Protein AF-0000000072496039 (afdb_homodimer)

Nearest PDB structures (foldseek):
  6jbj-assembly1_B  TM=9.075E-01  e=3.344E-32  Homo sapiens
  7shn-assembly1_B  TM=6.075E-01  e=7.235E-22  Homo sapiens
  9csi-assembly1_A  TM=7.774E-01  e=9.120E-19  Acinetobacter baumannii
  6v9z-assembly1_B  TM=7.353E-01  e=7.481E-17  Acetivibrio thermocellus ATCC 27405
  8vp5-assembly1_B  TM=7.239E-01  e=2.327E-15  Acetivibrio thermocellus ATCC 27405

Secondary structure (DSSP, 8-state):
-HHHHHHHHHHTTTTSHHHHHHHHHHHHHHHHHHHHHHHHHHHHHHHHHHHHHT-HHHHHHHHHHHHHHHHHHHHHHHHHHHHHHHHHHHHHHHHHHHHHHHHHGGGHHHIIIIIHHHHHHHHT----TT--HHHIIIIIHHHHHHHHHHHHHHHHHHHHHHHHHHHHHHHHH-THHHHHHHHHHHHHHHHHHHHHHHHHHHHHHHHHHHHHHHHHHHHHHHTHHHHHHHT-HHHHHHHHHHHHHHHHHHHHHHHHHHHHHHHHHHHHHHHHHHHHHHHHHHHHHTTTTTTS-HHHHHHHHHHHHHHHHHHHHHHHHHHHTHHHHHHHHHHHHHHHHHHHHHHHS--------------SSS-GGG-EEEEEEEEEE-TTS-EEEEEEEEEEETT--EEEE--TTSSHHHHHHHHTTSS--SEEEEEEES-TT-TTTEEEE-SS----SS-HHHHHHTTS---HHHHHT-HHHHHHHHHHHHHTT-HHHHHHHTTT-TT------HHHHS-HHHHHHHHHHHHHHH--SEEEEESTTTTS-HHHHHHHHHIIIIIS--EEEEE-S-GGGGGG-SEEEEE-TTS-EEEEETTGGGT--S--------SGGG---/-HHHHHHHHHHTTTTSHHHHHHHHHHHHHHHHHHHHHHHHHHHHHHHHHHHHHT-HHHHHHHHHHHHHHHHHHHHHHHHHHHHHHHHHHHHHHHHHHHHHHHHHGGGHHHIIIIIHHHHHHHHT--S-TTTTHHHIIIIIHHHHHHHHHHHHHHHHHHHHHHHHHHHHHHHHH-THHHHHHHHHHHHHHHHHHHHHHHHHHHHHHHHHHHHHHHHHHHHHHHTHHHHHHHT-HHHHHHHHHHHHHHHHHHHHHHHHHHHHHHHHHHHHHHHHHHHHHHHHHHHHHTTTTTTS-HHHHHHHHHHHHHHHHHHHHHHHHHHHTHHHHHHHHHHHHHHHHHHHHHHHS--------------SSS-GGG-EEEEEEEEEE-TTS-EEEEEEEEEEETT--EEEE--TTSSHHHHHHHHTTSS--SEEEEEEES-TT-TTTEEEE-SS----SS-HHHHHHTTS---HHHHHT-HHHHHHHHHHHHHTT-HHHHHHHTTT-TT------HHHHS-HHHHHHHHHHHHHHH--SEEEEESTTTTS-HHHHHHHHHIIIIIS--EEEEE-S-GGGGGG-SEEEEE-TTS-EEEEETTGGGT--S--------SGGG---

Radius of gyration: 37.65 Å; Cα contacts (8 Å, |Δi|>4): 1687; chains: 2; bounding box: 72×131×98 Å

InterPro domains:
  IPR003439 ABC transporter-like, ATP-binding domain [PF00005] (386-537)
  IPR003439 ABC transporter-like, ATP-binding domain [PS50893] (369-609)
  IPR003593 AAA+ ATPase domain [SM00382] (394-589)
  IPR011527 ABC transporter type 1, transmembrane domain [PF06472] (15-285)
  IPR011527 ABC transporter type 1, transmembrane domain [PS50929] (24-302)
  IPR017871 ABC transporter-like, conserved site [PS00211] (510-524)
  IPR027417 P-loop containing nucleoside triphosphate hydrolase [G3DSA:3.40.50.300] (341-579)
  IPR027417 P-loop containing nucleoside triphosphate hydrolase [SSF52540] (371-570)
  IPR036640 ABC transporter type 1, transmembrane domain superfamily [G3DSA:1.20.1560.10] (13-340)
  IPR036640 ABC transporter type 1, transmembrane domain superfamily [SSF90123] (20-339)
  IPR050835 ATP-binding cassette sub-family D [PTHR11384] (18-587)

Foldseek 3Di:
DVVLVVLVVVLLVCVDPVLVVLLVLLLVLLVVLVVLVVVLVCLVVQCVVCVVVVPPVSNVVSVVVNVVSVVVNVVSVVVSLVSLVVSLVVSLVVNLVVLVVLCPFPVVVCCLPPVVVVVCVVVVPPPPLCPLVVLLSPVLSNLLSVLVSLVSSLVSCLVVLLVVLCVQLCVQQNNLLNVLLVVLLVVLCVVLVVLLQVLLVLLLVLSRLVSVLVVLVVVCVVCVPVCVVVVVVVVSVVVNVVSVVVNVVSVVVNVVSVVVLVVSLVVSLVVQLCVLVVSNVVVVVVCVCVPDDPVRVVVSSVSSSVSSNSSSVSSSVNSVSSNSSSNNSNSVSSNSSSSVVSVVPSPDPPPPPPVPPQDDDPRLQQFKKWWAQWWFADSVGHTLAGGDTDIDGFLFAEEEDEDPPSQPVVVVCVSLPVGDIDDTDMDGPFDSPALQAEEEDAQDFDDDQFFLLCLQQPPDDDDLVVQVPDPVNVVQSLVLCVLLPCNVVRCVVQVNDRGRNPRDPVVVRDDPQSRLSSNCSNCSVSLHSEYEAHNSCVVPDPVSVLVSLCCSCPVSVHHYYYYDNDPSNCVVGQWYWYGYNVSYIDIDGPVPPPPDDPPPPPDPPPPPVPDDD/DVVLVVLLVVLLVCVDPVLVVLLVLLLVLLVVLVVLVVVLVCLVVQCVVCVVVVPPVSNVVSVVVNVVSVVVNVVSVVVSLVSLVVSLVVSLVVNLVVLVVLCPFPVVVCCLPPVCVVVVVVVPPPPPQCPLVVLLSPVLSNLLSVLVSLVSSLVSCLVVLLVVLCVQLCVQQNNLLNVLLVVLLVVLCVVLVVLLQVLLVLLLVLSNLVSVLVVLVVVCVVCVPVCVVVVVVVVSVVVNVVSVVVNVVSVVVNVVSVVVLVVSLVVSLVVQLCVLVVSNVVVVVVCVCVPDDPVRVVVSSVSSSVSSNSSSVSSSVNSVSSNSSSNNSNSVVSNSSSSVVSVVPSPDPPPPPPVPPQDDDPRLQVFKKWWAQWWFADSVGHTLAGGDTDIGGFLFAEEEDEDPPSQPVVVVCVSLPVGDIPDTDMDGPFDSPALQAEEEDAQDFDDDQFFLLCLQQPPDDDDLVVQVPDPVNVVQLLVLCVLLPCNVVRCVVQVNDRGHNPRDPVVVRDDLQSRLSSNCSNCSVSLHSEYEAHNSCVVPDPVSVLVSLCCSCPVSVHHYYYYDNDPSNVVVGQWYWYGYNVSYIDIDGPVPPVPDDPPPPPDDPPPPPPDDD

pLDDT: mean 83.63, std 16.47, range [18.84, 97.06]

Solvent-accessible surface area (backbone atoms only — not comparable to full-atom values): 64585 Å² total; per-residue (Å²): 109,68,73,60,48,54,54,54,50,57,65,68,42,68,82,40,64,69,56,45,52,42,52,51,50,34,51,51,30,48,52,51,30,52,54,41,50,55,55,56,64,51,47,60,59,52,51,54,53,35,60,74,66,65,39,66,70,59,43,56,52,50,47,54,53,48,52,54,51,36,54,49,35,22,47,34,47,32,50,29,50,38,42,29,53,50,47,26,53,51,50,39,51,52,43,42,52,51,48,48,55,43,36,49,39,89,52,36,51,34,41,55,65,53,48,40,55,56,50,38,63,68,61,64,53,82,68,71,84,70,63,57,59,42,43,41,60,47,56,35,42,48,52,24,32,52,32,43,34,65,46,49,64,56,61,68,45,40,64,60,50,47,54,51,29,39,54,54,18,30,75,61,58,36,67,61,39,45,50,53,46,48,50,51,42,53,52,49,48,59,64,43,50,63,51,31,57,55,46,13,52,43,43,37,49,44,54,50,37,51,39,53,43,42,50,50,42,44,50,45,59,77,38,27,64,39,35,60,45,44,50,22,44,64,25,52,50,50,51,51,50,51,42,47,51,56,37,51,54,46,50,53,52,42,50,54,53,46,35,53,48,49,27,54,41,37,40,50,50,52,48,36,65,52,44,34,56,54,48,50,45,53,51,50,77,69,50,74,54,68,84,51,51,73,69,56,45,52,52,50,49,51,52,37,36,52,33,37,39,52,39,34,47,56,47,40,55,58,51,62,40,43,61,42,51,17,50,23,53,14,30,40,52,56,43,47,53,54,51,51,50,42,61,64,63,60,57,77,69,75,65,76,63,67,73,69,77,64,61,86,88,84,30,62,82,60,29,30,38,36,34,44,44,27,22,38,48,46,98,84,68,43,75,36,36,57,56,39,68,46,81,43,42,60,77,50,23,33,34,39,38,59,60,76,88,44,43,74,66,55,54,53,31,39,75,72,61,74,40,72,69,72,43,64,47,72,48,66,49,60,49,80,85,34,54,50,44,30,40,38,44,39,60,56,76,76,78,64,52,57,20,61,50,40,52,38,50,42,39,49,70,71,52,63,76,65,53,72,71,31,62,66,55,56,53,50,53,51,51,50,29,50,72,62,68,46,39,69,65,50,32,60,75,40,74,71,33,56,76,39,77,76,61,49,63,54,78,76,75,44,51,68,37,52,45,35,45,56,53,50,42,19,49,72,68,49,54,23,44,32,37,38,33,36,42,53,49,62,63,40,46,66,66,58,40,46,52,51,51,47,44,40,38,70,73,67,59,25,17,44,35,38,36,49,88,58,69,82,58,51,80,78,28,45,30,34,40,38,45,40,89,80,30,42,73,46,80,43,68,51,72,66,56,77,73,65,77,83,78,78,74,82,68,75,84,76,75,63,84,71,64,75,125,109,68,72,59,48,56,55,55,52,57,65,65,41,69,79,40,64,69,56,44,50,44,51,50,50,34,52,52,30,48,52,51,28,52,54,40,50,54,56,57,64,50,45,61,60,52,50,54,54,36,59,74,65,66,40,65,70,59,43,54,52,51,49,53,52,47,52,54,51,35,53,49,37,22,49,34,48,30,49,29,50,39,43,30,51,49,47,24,53,49,51,41,52,54,42,44,51,50,48,49,55,43,35,51,39,89,53,36,49,35,43,58,63,54,47,39,56,55,50,40,62,68,60,63,51,82,68,72,82,71,65,55,55,42,41,39,63,46,56,34,42,48,53,24,32,53,30,43,34,65,46,48,65,55,63,69,45,41,65,60,50,47,53,52,30,39,55,54,19,29,73,61,58,34,67,60,38,44,49,52,47,49,49,50,42,53,52,50,48,59,63,42,50,62,49,30,56,54,47,13,53,43,44,38,48,43,54,50,36,50,40,53,44,43,49,52,41,44,51,45,59,78,39,27,64,38,36,58,44,45,48,23,44,64,25,50,49,50,52,51,50,50,41,48,50,55,36,51,54,46,50,54,53,42,51,54,53,46,34,53,47,49,28,56,41,38,39,49,49,51,47,38,64,51,45,34,56,54,49,50,45,52,50,50,78,69,50,76,56,69,85,51,50,73,69,56,44,53,51,50,51,52,52,36,36,52,33,36,40,52,38,33,47,56,47,39,55,58,50,61,39,44,62,42,48,15,50,23,53,15,29,40,53,57,43,48,52,54,51,52,50,41,62,62,65,60,58,77,71,74,64,76,63,67,72,68,77,65,63,85,87,84,31,62,83,60,30,31,39,37,35,44,44,28,23,38,47,45,97,85,69,43,74,37,37,58,56,40,67,46,80,42,44,60,79,51,22,33,34,39,40,59,61,75,88,42,42,74,67,53,54,54,30,39,75,72,61,74,38,71,71,74,43,64,47,72,49,65,48,59,49,80,83,34,54,49,44,28,40,38,42,39,59,55,78,75,79,65,53,57,20,61,50,40,52,38,51,41,39,48,71,73,52,63,78,64,53,73,71,30,62,67,55,54,52,51,53,52,49,52,30,50,74,63,68,46,40,68,65,50,31,61,74,40,73,72,33,56,76,40,76,76,61,48,62,53,77,75,76,44,51,69,38,52,45,34,45,55,53,49,43,21,51,72,68,49,52,23,45,31,36,38,33,36,44,54,50,62,63,40,46,69,68,58,42,46,51,51,52,47,44,41,39,69,74,67,59,26,16,43,35,37,36,50,88,58,69,82,57,50,80,78,27,45,31,32,42,38,43,43,88,80,31,44,71,47,80,44,69,49,73,64,56,75,72,64,74,85,78,77,74,81,69,74,86,77,76,63,82,74,59,81,122

Organism: Sarcoptes scabiei (NCBI:txid52283)

Structure (mmCIF, N/CA/C/O backbone):
data_AF-0000000072496039-model_v1
#
loop_
_entity.id
_entity.type
_entity.pdbx_description
1 polymer 'ATP-binding cassette sub-family D member 4'
#
loop_
_atom_site.group_PDB
_atom_site.id
_atom_site.type_symbol
_atom_site.label_atom_id
_atom_site.label_alt_id
_atom_site.label_comp_id
_atom_site.label_asym_id
_atom_site.label_entity_id
_atom_site.label_seq_id
_atom_site.pdbx_PDB_ins_code
_atom_site.Cartn_x
_atom_site.Cartn_y
_atom_site.Cartn_z
_atom_site.occupancy
_atom_site.B_iso_or_equiv
_atom_site.auth_seq_id
_atom_site.auth_comp_id
_atom_site.auth_asym_id
_atom_site.auth_atom_id
_atom_site.pdbx_PDB_model_num
ATOM 1 N N . MET A 1 1 ? -3.629 -21.516 25.156 1 32.28 1 MET A N 1
ATOM 2 C CA . MET A 1 1 ? -3.697 -22.219 23.875 1 32.28 1 MET A CA 1
ATOM 3 C C . MET A 1 1 ? -5.145 -22.359 23.406 1 32.28 1 MET A C 1
ATOM 5 O O . MET A 1 1 ? -5.43 -22.266 22.219 1 32.28 1 MET A O 1
ATOM 9 N N . SER A 1 2 ? -5.953 -22.609 24.328 1 42.62 2 SER A N 1
ATOM 10 C CA . SER A 1 2 ? -7.363 -22.828 24 1 42.62 2 SER A CA 1
ATOM 11 C C . SER A 1 2 ? -8.047 -21.531 23.609 1 42.62 2 SER A C 1
ATOM 13 O O . SER A 1 2 ? -8.852 -21.5 22.672 1 42.62 2 SER A O 1
ATOM 15 N N . GLU A 1 3 ? -7.859 -20.484 24.328 1 45.22 3 GLU A N 1
ATOM 16 C CA . GLU A 1 3 ? -8.453 -19.188 24.031 1 45.22 3 GLU A CA 1
ATOM 17 C C . GLU A 1 3 ? -7.883 -18.609 22.734 1 45.22 3 GLU A C 1
ATOM 19 O O . GLU A 1 3 ? -8.586 -17.906 22 1 45.22 3 GLU A O 1
ATOM 24 N N . SER A 1 4 ? -6.656 -18.891 22.484 1 47.56 4 SER A N 1
ATOM 25 C CA . SER A 1 4 ? -5.977 -18.531 21.234 1 47.56 4 SER A CA 1
ATOM 26 C C . SER A 1 4 ? -6.57 -19.25 20.047 1 47.56 4 SER A C 1
ATOM 28 O O . SER A 1 4 ? -6.676 -18.688 18.953 1 47.56 4 SER A O 1
ATOM 30 N N . SER A 1 5 ? -6.961 -20.531 20.297 1 50.53 5 SER A N 1
ATOM 31 C CA . SER A 1 5 ? -7.531 -21.344 19.234 1 50.53 5 SER A CA 1
ATOM 32 C C . SER A 1 5 ? -8.898 -20.812 18.797 1 50.53 5 SER A C 1
ATOM 34 O O . SER A 1 5 ? -9.227 -20.828 17.609 1 50.53 5 SER A O 1
ATOM 36 N N . SER A 1 6 ? -9.719 -20.297 19.734 1 55.28 6 SER A N 1
ATOM 37 C CA . SER A 1 6 ? -11.039 -19.797 19.391 1 55.28 6 SER A CA 1
ATOM 38 C C . SER A 1 6 ? -10.953 -18.547 18.531 1 55.28 6 SER A C 1
ATOM 40 O O . SER A 1 6 ? -11.719 -18.375 17.578 1 55.28 6 SER A O 1
ATOM 42 N N . THR A 1 7 ? -9.969 -17.875 18.844 1 58.5 7 THR A N 1
ATOM 43 C CA . THR A 1 7 ? -9.805 -16.625 18.109 1 58.5 7 THR A CA 1
ATOM 44 C C . THR A 1 7 ? -9.312 -16.906 16.688 1 58.5 7 THR A C 1
ATOM 46 O O . THR A 1 7 ? -9.719 -16.219 15.742 1 58.5 7 THR A O 1
ATOM 49 N N . THR A 1 8 ? -8.57 -17.953 16.594 1 61.31 8 THR A N 1
ATOM 50 C CA . THR A 1 8 ? -8.039 -18.297 15.281 1 61.31 8 THR A CA 1
ATOM 51 C C . THR A 1 8 ? -9.133 -18.828 14.375 1 61.31 8 THR A C 1
ATOM 53 O O . THR A 1 8 ? -9.148 -18.547 13.172 1 61.31 8 THR A O 1
ATOM 56 N N . THR A 1 9 ? -10.023 -19.516 14.992 1 65.69 9 THR A N 1
ATOM 57 C CA . THR A 1 9 ? -11.078 -20.078 14.164 1 65.69 9 THR A CA 1
ATOM 58 C C . THR A 1 9 ? -12.047 -18.984 13.711 1 65.69 9 THR A C 1
ATOM 60 O O . THR A 1 9 ? -12.703 -19.125 12.672 1 65.69 9 THR A O 1
ATOM 63 N N . LYS A 1 10 ? -12.039 -17.969 14.461 1 78 10 LYS A N 1
ATOM 64 C CA . LYS A 1 10 ? -12.977 -16.906 14.109 1 78 10 LYS A CA 1
ATOM 65 C C . LYS A 1 10 ? -12.484 -16.125 12.891 1 78 10 LYS A C 1
ATOM 67 O O . LYS A 1 10 ? -13.289 -15.531 12.164 1 78 10 LYS A O 1
ATOM 72 N N . ILE A 1 11 ? -11.188 -16.266 12.641 1 83.44 11 ILE A N 1
ATOM 73 C CA . ILE A 1 11 ? -10.602 -15.531 11.523 1 83.44 11 ILE A CA 1
ATOM 74 C C . ILE A 1 11 ? -11.047 -16.156 10.203 1 83.44 11 ILE A C 1
ATOM 76 O O . ILE A 1 11 ? -11.188 -15.461 9.195 1 83.44 11 ILE A O 1
ATOM 80 N N . PHE A 1 12 ? -11.422 -17.406 10.266 1 86.25 12 PHE A N 1
ATOM 81 C CA . PHE A 1 12 ? -11.75 -18.109 9.031 1 86.25 12 PHE A CA 1
ATOM 82 C C . PHE A 1 12 ? -13.258 -18.141 8.805 1 86.25 12 PHE A C 1
ATOM 84 O O . PHE A 1 12 ? -13.719 -18.594 7.758 1 86.25 12 PHE A O 1
ATOM 91 N N . PHE A 1 13 ? -14.07 -17.641 9.68 1 83.62 13 PHE A N 1
ATOM 92 C CA . PHE A 1 13 ? -15.508 -17.438 9.547 1 83.62 13 PHE A CA 1
ATOM 93 C C . PHE A 1 13 ? -16.188 -18.719 9.078 1 83.62 13 PHE A C 1
ATOM 95 O O . PHE A 1 13 ? -17 -18.688 8.148 1 83.62 13 PHE A O 1
ATOM 102 N N . LEU A 1 14 ? -15.844 -19.797 9.641 1 82 14 LEU A N 1
ATOM 103 C CA . LEU A 1 14 ? -16.406 -21.078 9.242 1 82 14 LEU A CA 1
ATOM 104 C C . LEU A 1 14 ? -17.891 -21.156 9.594 1 82 14 LEU A C 1
ATOM 106 O O . LEU A 1 14 ? -18.609 -22.016 9.086 1 82 14 LEU A O 1
ATOM 110 N N . HIS A 1 15 ? -18.359 -20.172 10.32 1 81.31 15 HIS A N 1
ATOM 111 C CA . HIS A 1 15 ? -19.766 -20.141 10.688 1 81.31 15 HIS A CA 1
ATOM 112 C C . HIS A 1 15 ? -20.609 -19.484 9.602 1 81.31 15 HIS A C 1
ATOM 114 O O . HIS A 1 15 ? -21.828 -19.656 9.578 1 81.31 15 HIS A O 1
ATOM 120 N N . ASN A 1 16 ? -20 -18.781 8.766 1 87.25 16 ASN A N 1
ATOM 121 C CA . ASN A 1 16 ? -20.719 -18.156 7.656 1 87.25 16 ASN A CA 1
ATOM 122 C C . ASN A 1 16 ? -21.188 -19.203 6.645 1 87.25 16 ASN A C 1
ATOM 124 O O . ASN A 1 16 ? -20.406 -20.047 6.203 1 87.25 16 ASN A O 1
ATOM 128 N N . SER A 1 17 ? -22.406 -19.219 6.301 1 88.81 17 SER A N 1
ATOM 129 C CA . SER A 1 17 ? -23.031 -20.203 5.434 1 88.81 17 SER A CA 1
ATOM 130 C C . SER A 1 17 ? -22.422 -20.172 4.031 1 88.81 17 SER A C 1
ATOM 132 O O . SER A 1 17 ? -22.219 -21.203 3.404 1 88.81 17 SER A O 1
ATOM 134 N N . THR A 1 18 ? -22.141 -19.031 3.547 1 88.88 18 THR A N 1
ATOM 135 C CA . THR A 1 18 ? -21.578 -18.906 2.207 1 88.88 18 THR A CA 1
ATOM 136 C C . THR A 1 18 ? -20.203 -19.562 2.131 1 88.88 18 THR A C 1
ATOM 138 O O . THR A 1 18 ? -19.859 -20.203 1.133 1 88.88 18 THR A O 1
ATOM 141 N N . ILE A 1 19 ? -19.406 -19.438 3.158 1 91.62 19 ILE A N 1
ATOM 142 C CA . ILE A 1 19 ? -18.062 -20.016 3.199 1 91.62 19 ILE A CA 1
ATOM 143 C C . ILE A 1 19 ? -18.156 -21.531 3.338 1 91.62 19 ILE A C 1
ATOM 145 O O . ILE A 1 19 ? -17.438 -22.266 2.658 1 91.62 19 ILE A O 1
ATOM 149 N N . ARG A 1 20 ? -19.094 -22.031 4.098 1 91.62 20 ARG A N 1
ATOM 150 C CA . ARG A 1 20 ? -19.281 -23.469 4.273 1 91.62 20 ARG A CA 1
ATOM 151 C C . ARG A 1 20 ? -19.75 -24.125 2.979 1 91.62 20 ARG A C 1
ATOM 153 O O . ARG A 1 20 ? -19.25 -25.188 2.611 1 91.62 20 ARG A O 1
ATOM 160 N N . LEU A 1 21 ? -20.656 -23.438 2.367 1 92.69 21 LEU A N 1
ATOM 161 C CA . LEU A 1 21 ? -21.156 -23.969 1.102 1 92.69 21 LEU A CA 1
ATOM 162 C C . LEU A 1 21 ? -20.047 -23.984 0.048 1 92.69 21 LEU A C 1
ATOM 164 O O . LEU A 1 21 ? -19.953 -24.938 -0.736 1 92.69 21 LEU A O 1
ATOM 168 N N . SER A 1 22 ? -19.281 -22.969 0.021 1 94 22 SER A N 1
ATOM 169 C CA . SER A 1 22 ? -18.188 -22.906 -0.938 1 94 22 SER A CA 1
ATOM 170 C C . SER A 1 22 ? -17.156 -24 -0.658 1 94 22 SER A C 1
ATOM 172 O O . SER A 1 22 ? -16.578 -24.562 -1.588 1 94 22 SER A O 1
ATOM 174 N N . LEU A 1 23 ? -16.906 -24.281 0.616 1 93.38 23 LEU A N 1
ATOM 175 C CA . LEU A 1 23 ? -15.977 -25.344 0.979 1 93.38 23 LEU A CA 1
ATOM 176 C C . LEU A 1 23 ? -16.516 -26.703 0.562 1 93.38 23 LEU A C 1
ATOM 178 O O . LEU A 1 23 ? -15.758 -27.562 0.078 1 93.38 23 LEU A O 1
ATOM 182 N N . LEU A 1 24 ? -17.781 -26.906 0.693 1 93.75 24 LEU A N 1
ATOM 183 C CA . LEU A 1 24 ? -18.406 -28.156 0.272 1 93.75 24 LEU A CA 1
ATOM 184 C C . LEU A 1 24 ? -18.344 -28.312 -1.243 1 93.75 24 LEU A C 1
ATOM 186 O O . LEU A 1 24 ? -18.016 -29.391 -1.747 1 93.75 24 LEU A O 1
ATOM 190 N N . PHE A 1 25 ? -18.656 -27.234 -1.929 1 94.75 25 PHE A N 1
ATOM 191 C CA . PHE A 1 25 ? -18.578 -27.281 -3.383 1 94.75 25 PHE A CA 1
ATOM 192 C C . PHE A 1 25 ? -17.141 -27.531 -3.838 1 94.75 25 PHE A C 1
ATOM 194 O O . PHE A 1 25 ? -16.922 -28.219 -4.828 1 94.75 25 PHE A O 1
ATOM 201 N N . LEU A 1 26 ? -16.266 -26.906 -3.109 1 95.38 26 LEU A N 1
ATOM 202 C CA . LEU A 1 26 ? -14.867 -27.109 -3.441 1 95.38 26 LEU A CA 1
ATOM 203 C C . LEU A 1 26 ? -14.469 -28.562 -3.283 1 95.38 26 LEU A C 1
ATOM 205 O O . LEU A 1 26 ? -13.758 -29.125 -4.125 1 95.38 26 LEU A O 1
ATOM 209 N N . LEU A 1 27 ? -14.938 -29.219 -2.248 1 94.12 27 LEU A N 1
ATOM 210 C CA . LEU A 1 27 ? -14.641 -30.625 -2.023 1 94.12 27 LEU A CA 1
ATOM 211 C C . LEU A 1 27 ? -15.281 -31.484 -3.105 1 94.12 27 LEU A C 1
ATOM 213 O O . LEU A 1 27 ? -14.633 -32.406 -3.633 1 94.12 27 LEU A O 1
ATOM 217 N N . ILE A 1 28 ? -16.469 -31.188 -3.516 1 95.06 28 ILE A N 1
ATOM 218 C CA . ILE A 1 28 ? -17.188 -31.953 -4.527 1 95.06 28 ILE A CA 1
ATOM 219 C C . ILE A 1 28 ? -16.469 -31.844 -5.871 1 95.06 28 ILE A 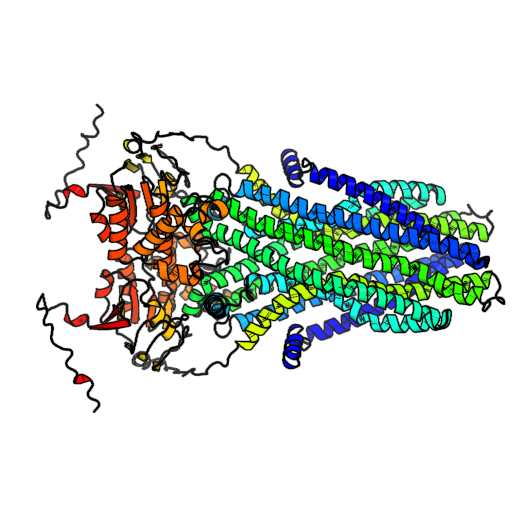C 1
ATOM 221 O O . ILE A 1 28 ? -16.219 -32.844 -6.535 1 95.06 28 ILE A O 1
ATOM 225 N N . PHE A 1 29 ? -16.141 -30.672 -6.23 1 95.06 29 PHE A N 1
ATOM 226 C CA . PHE A 1 29 ? -15.5 -30.469 -7.523 1 95.06 29 PHE A CA 1
ATOM 227 C C . PHE A 1 29 ? -14.078 -31 -7.512 1 95.06 29 PHE A C 1
ATOM 229 O O . PHE A 1 29 ? -13.555 -31.422 -8.547 1 95.06 29 PHE A O 1
ATOM 236 N N . ALA A 1 30 ? -13.477 -30.953 -6.324 1 94.31 30 ALA A N 1
ATOM 237 C CA . ALA A 1 30 ? -12.148 -31.562 -6.219 1 94.31 30 ALA A CA 1
ATOM 238 C C . ALA A 1 30 ? -12.211 -33.062 -6.434 1 94.31 30 ALA A C 1
ATOM 240 O O . ALA A 1 30 ? -11.359 -33.656 -7.109 1 94.31 30 ALA A O 1
ATOM 241 N N . ILE A 1 31 ? -13.203 -33.719 -5.914 1 93.06 31 ILE A N 1
ATOM 242 C CA . ILE A 1 31 ? -13.383 -35.156 -6.078 1 93.06 31 ILE A CA 1
ATOM 243 C C . ILE A 1 31 ? -13.727 -35.469 -7.531 1 93.06 31 ILE A C 1
ATOM 245 O O . ILE A 1 31 ? -13.156 -36.375 -8.125 1 93.06 31 ILE A O 1
ATOM 249 N N . LEU A 1 32 ? -14.602 -34.688 -8.117 1 93.75 32 LEU A N 1
ATOM 250 C CA . LEU A 1 32 ? -14.984 -34.875 -9.516 1 93.75 32 LEU A CA 1
ATOM 251 C C . LEU A 1 32 ? -13.773 -34.719 -10.438 1 93.75 32 LEU A C 1
ATOM 253 O O . LEU A 1 32 ? -13.656 -35.438 -11.43 1 93.75 32 LEU A O 1
ATOM 257 N N . TYR A 1 33 ? -12.977 -33.781 -10.109 1 93.44 33 TYR A N 1
ATOM 258 C CA . TYR A 1 33 ? -11.773 -33.562 -10.906 1 93.44 33 TYR A CA 1
ATOM 259 C C . TYR A 1 33 ? -10.859 -34.781 -10.852 1 93.44 33 TYR A C 1
ATOM 261 O O . TYR A 1 33 ? -10.32 -35.219 -11.875 1 93.44 33 TYR A O 1
ATOM 269 N N . GLU A 1 34 ? -10.719 -35.312 -9.648 1 89.25 34 GLU A N 1
ATOM 270 C CA . GLU A 1 34 ? -9.844 -36.469 -9.5 1 89.25 34 GLU A CA 1
ATOM 271 C C . GLU A 1 34 ? -10.414 -37.688 -10.227 1 89.25 34 GLU A C 1
ATOM 273 O O . GLU A 1 34 ? -9.656 -38.5 -10.766 1 89.25 34 GLU A O 1
ATOM 278 N N . ILE A 1 35 ? -11.711 -37.875 -10.273 1 89.69 35 ILE A N 1
ATOM 279 C CA . ILE A 1 35 ? -12.359 -38.938 -11.016 1 89.69 35 ILE A CA 1
ATOM 280 C C . ILE A 1 35 ? -12.141 -38.75 -12.516 1 89.69 35 ILE A C 1
ATOM 282 O O . ILE A 1 35 ? -11.852 -39.688 -13.234 1 89.69 35 ILE A O 1
ATOM 286 N N . ALA A 1 36 ? -12.25 -37.5 -12.922 1 90.69 36 ALA A N 1
ATOM 287 C CA . ALA A 1 36 ? -12.023 -37.188 -14.328 1 90.69 36 ALA A CA 1
ATOM 288 C C . ALA A 1 36 ? -10.57 -37.469 -14.719 1 90.69 36 ALA A C 1
ATOM 290 O O . ALA A 1 36 ? -10.297 -37.969 -15.812 1 90.69 36 ALA A O 1
ATOM 291 N N . VAL A 1 37 ? -9.688 -37.094 -13.797 1 85.56 37 VAL A N 1
ATOM 292 C CA . VAL A 1 37 ? -8.266 -37.312 -14.062 1 85.56 37 VAL A CA 1
ATOM 293 C C . VAL A 1 37 ? -7.996 -38.812 -14.211 1 85.56 37 VAL A C 1
ATOM 295 O O . VAL A 1 37 ? -7.246 -39.25 -15.094 1 85.56 37 VAL A O 1
ATOM 298 N N . TYR A 1 38 ? -8.617 -39.594 -13.391 1 81.94 38 TYR A N 1
ATOM 299 C CA . TYR A 1 38 ? -8.461 -41.031 -13.453 1 81.94 38 TYR A CA 1
ATOM 300 C C . TYR A 1 38 ? -8.961 -41.594 -14.789 1 81.94 38 TYR A C 1
ATOM 302 O O . TYR A 1 38 ? -8.289 -42.406 -15.422 1 81.94 38 TYR A O 1
ATOM 310 N N . ASN A 1 39 ? -10.039 -41.125 -15.297 1 85.56 39 ASN A N 1
ATOM 311 C CA . ASN A 1 39 ? -10.617 -41.594 -16.547 1 85.56 39 ASN A CA 1
ATOM 312 C C . ASN A 1 39 ? -9.781 -41.156 -17.75 1 85.56 39 ASN A C 1
ATOM 314 O O . ASN A 1 39 ? -9.672 -41.906 -18.734 1 85.56 39 ASN A O 1
ATOM 318 N N . ILE A 1 40 ? -9.25 -40 -17.688 1 85.31 40 ILE A N 1
ATOM 319 C CA . ILE A 1 40 ? -8.398 -39.5 -18.75 1 85.31 40 ILE A CA 1
ATOM 320 C C . ILE A 1 40 ? -7.117 -40.312 -18.828 1 85.31 40 ILE A C 1
ATOM 322 O O . ILE A 1 40 ? -6.574 -40.562 -19.906 1 85.31 40 ILE A O 1
ATOM 326 N N . GLY A 1 41 ? -6.605 -40.75 -17.641 1 76 41 GLY A N 1
ATOM 327 C CA . GLY A 1 41 ? -5.41 -41.562 -17.578 1 76 41 GLY A CA 1
ATOM 328 C C . GLY A 1 41 ? -5.582 -42.906 -18.266 1 76 41 GLY A C 1
ATOM 329 O O . GLY A 1 41 ? -4.617 -43.469 -18.781 1 76 41 GLY A O 1
ATOM 330 N N . LEU A 1 42 ? -6.766 -43.406 -18.453 1 77.88 42 LEU A N 1
ATOM 331 C CA . LEU A 1 42 ? -7.043 -44.719 -19.047 1 77.88 42 LEU A CA 1
ATOM 332 C C . LEU A 1 42 ? -7.191 -44.594 -20.562 1 77.88 42 LEU A C 1
ATOM 334 O O . LEU A 1 42 ? -7.117 -45.594 -21.281 1 77.88 42 LEU A O 1
ATOM 338 N N . ILE A 1 43 ? -7.324 -43.375 -21.031 1 84.31 43 ILE A N 1
ATOM 339 C CA . ILE A 1 43 ? -7.586 -43.125 -22.438 1 84.31 43 ILE A CA 1
ATOM 340 C C . ILE A 1 43 ? -6.383 -43.562 -23.266 1 84.31 43 ILE A C 1
ATOM 342 O O . ILE A 1 43 ? -6.543 -44.125 -24.359 1 84.31 43 ILE A O 1
ATOM 346 N N . THR A 1 44 ? -5.164 -43.312 -22.766 1 77.44 44 THR A N 1
ATOM 347 C CA . THR A 1 44 ? -3.949 -43.656 -23.516 1 77.44 44 THR A CA 1
ATOM 348 C C . THR A 1 44 ? -3.881 -45.156 -23.797 1 77.44 44 THR A C 1
ATOM 350 O O . THR A 1 44 ? -3.545 -45.562 -24.906 1 77.44 44 THR A O 1
ATOM 353 N N . GLY A 1 45 ? -4.254 -45.969 -22.797 1 75.62 45 GLY A N 1
ATOM 354 C CA . GLY A 1 45 ? -4.262 -47.406 -22.984 1 75.62 45 GLY A CA 1
ATOM 355 C C . GLY A 1 45 ? -5.273 -47.875 -24.016 1 75.62 45 GLY A C 1
ATOM 356 O O . GLY A 1 45 ? -4.984 -48.75 -24.828 1 75.62 45 GLY A O 1
ATOM 357 N N . ASP A 1 46 ? -6.391 -47.25 -24.016 1 82.31 46 ASP A N 1
ATOM 358 C CA . ASP A 1 46 ? -7.441 -47.594 -24.969 1 82.31 46 ASP A CA 1
ATOM 359 C C . ASP A 1 46 ? -7.023 -47.25 -26.391 1 82.31 46 ASP A C 1
ATOM 361 O O . ASP A 1 46 ? -7.277 -48.031 -27.328 1 82.31 46 ASP A O 1
ATOM 365 N N . TYR A 1 47 ? -6.41 -46.156 -26.609 1 85.88 47 TYR A N 1
ATOM 366 C CA . TYR A 1 47 ? -5.953 -45.75 -27.938 1 85.88 47 TYR A CA 1
ATOM 367 C C . TYR A 1 47 ? -4.895 -46.719 -28.469 1 85.88 47 TYR A C 1
ATOM 369 O O . TYR A 1 47 ? -4.906 -47.062 -29.641 1 85.88 47 TYR A O 1
ATOM 377 N N . TYR A 1 48 ? -3.969 -47.094 -27.531 1 77.5 48 TYR A N 1
ATOM 378 C CA . TYR A 1 48 ? -2.926 -48.031 -27.922 1 77.5 48 TYR A CA 1
ATOM 379 C C . TYR A 1 48 ? -3.533 -49.344 -28.438 1 77.5 48 TYR A C 1
ATOM 381 O O . TYR A 1 48 ? -3.098 -49.875 -29.453 1 77.5 48 TYR A O 1
ATOM 389 N N . LYS A 1 49 ? -4.527 -49.781 -27.734 1 78.56 49 LYS A N 1
ATOM 390 C CA . LYS A 1 49 ? -5.188 -51.031 -28.109 1 78.56 49 LYS A CA 1
ATOM 391 C C . LYS A 1 49 ? -5.902 -50.875 -29.453 1 78.56 49 LYS A C 1
ATOM 393 O O . LYS A 1 49 ? -5.762 -51.719 -30.328 1 78.56 49 LYS A O 1
ATOM 398 N N . ILE A 1 50 ? -6.57 -49.844 -29.625 1 86.06 50 ILE A N 1
ATOM 399 C CA . ILE A 1 50 ? -7.387 -49.625 -30.812 1 86.06 50 ILE A CA 1
ATOM 400 C C . ILE A 1 50 ? -6.488 -49.406 -32.031 1 86.06 50 ILE A C 1
ATOM 402 O O . ILE A 1 50 ? -6.789 -49.906 -33.125 1 86.06 50 ILE A O 1
ATOM 406 N N . LEU A 1 51 ? -5.414 -48.719 -31.938 1 84.19 51 LEU A N 1
ATOM 407 C CA . LEU A 1 51 ? -4.5 -48.438 -33.031 1 84.19 51 LEU A CA 1
ATOM 408 C C . LEU A 1 51 ? -3.762 -49.719 -33.469 1 84.19 51 LEU A C 1
ATOM 410 O O . LEU A 1 51 ? -3.512 -49.938 -34.656 1 84.19 51 LEU A O 1
ATOM 414 N N . ASN A 1 52 ? -3.424 -50.531 -32.469 1 79.88 52 ASN A N 1
ATOM 415 C CA . ASN A 1 52 ? -2.758 -51.812 -32.812 1 79.88 52 ASN A CA 1
ATOM 416 C C . ASN A 1 52 ? -3.684 -52.75 -33.562 1 79.88 52 ASN A C 1
ATOM 418 O O . ASN A 1 52 ? -3.229 -53.531 -34.406 1 79.88 52 ASN A O 1
ATOM 422 N N . GLU A 1 53 ? -4.969 -52.625 -33.281 1 83.5 53 GLU A N 1
ATOM 423 C CA . GLU A 1 53 ? -5.957 -53.469 -33.938 1 83.5 53 GLU A CA 1
ATOM 424 C C . GLU A 1 53 ? -6.402 -52.844 -35.25 1 83.5 53 GLU A C 1
ATOM 426 O O . GLU A 1 53 ? -7.086 -53.5 -36.062 1 83.5 53 GLU A O 1
ATOM 431 N N . LYS A 1 54 ? -6 -51.656 -35.562 1 86.69 54 LYS A N 1
ATOM 432 C CA . LYS A 1 54 ? -6.34 -50.938 -36.781 1 86.69 54 LYS A CA 1
ATOM 433 C C . LYS A 1 54 ? -7.852 -50.875 -37 1 86.69 54 LYS A C 1
ATOM 435 O O . LYS A 1 54 ? -8.336 -51.125 -38.094 1 86.69 54 LYS A O 1
ATOM 440 N N . ASN A 1 55 ? -8.57 -50.688 -36 1 88.75 55 ASN A N 1
ATOM 441 C CA . ASN A 1 55 ? -10.023 -50.594 -36.031 1 88.75 55 ASN A CA 1
ATOM 442 C C . ASN A 1 55 ? -10.461 -49.125 -36.188 1 88.75 55 ASN A C 1
ATOM 444 O O . ASN A 1 55 ? -10.492 -48.375 -35.188 1 88.75 55 ASN A O 1
ATOM 448 N N . GLU A 1 56 ? -10.945 -48.75 -37.281 1 90.5 56 GLU A N 1
ATOM 449 C CA . GLU A 1 56 ? -11.281 -47.375 -37.594 1 90.5 56 GLU A CA 1
ATOM 450 C C . GLU A 1 56 ? -12.539 -46.938 -36.844 1 90.5 56 GLU A C 1
ATOM 452 O O . GLU A 1 56 ? -12.602 -45.812 -36.312 1 90.5 56 GLU A O 1
ATOM 457 N N . LYS A 1 57 ? -13.539 -47.781 -36.812 1 92.38 57 LYS A N 1
ATOM 458 C CA . LYS A 1 57 ? -14.789 -47.438 -36.156 1 92.38 57 LYS A CA 1
ATOM 459 C C . LYS A 1 57 ? -14.586 -47.25 -34.656 1 92.38 57 LYS A C 1
ATOM 461 O O . LYS A 1 57 ? -15.094 -46.312 -34.062 1 92.38 57 LYS A O 1
ATOM 466 N N . ALA A 1 58 ? -13.797 -48.062 -34.062 1 92.31 58 ALA A N 1
ATOM 467 C CA . ALA A 1 58 ? -13.492 -47.969 -32.656 1 92.31 58 ALA A CA 1
ATOM 468 C C . ALA A 1 58 ? -12.68 -46.688 -32.344 1 92.31 58 ALA A C 1
ATOM 470 O O . ALA A 1 58 ? -12.828 -46.094 -31.281 1 92.31 58 ALA A O 1
ATOM 471 N N . PHE A 1 59 ? -11.898 -46.344 -33.312 1 92.81 59 PHE A N 1
ATOM 472 C CA . PHE A 1 59 ? -11.086 -45.125 -33.156 1 92.81 59 PHE A CA 1
ATOM 473 C C . PHE A 1 59 ? -11.961 -43.875 -33.094 1 92.81 59 PHE A C 1
ATOM 475 O O . PHE A 1 59 ? -11.75 -43 -32.281 1 92.81 59 PHE A O 1
ATOM 482 N N . LEU A 1 60 ? -12.93 -43.781 -33.938 1 93.31 60 LEU A N 1
ATOM 483 C CA . LEU A 1 60 ? -13.812 -42.625 -34 1 93.31 60 LEU A CA 1
ATOM 484 C C . LEU A 1 60 ? -14.664 -42.562 -32.75 1 93.31 60 LEU A C 1
ATOM 486 O O . LEU A 1 60 ? -14.914 -41.469 -32.219 1 93.31 60 LEU A O 1
ATOM 490 N N . TYR A 1 61 ? -15.047 -43.719 -32.281 1 92.88 61 TYR A N 1
ATOM 491 C CA . TYR A 1 61 ? -15.844 -43.75 -31.047 1 92.88 61 TYR A CA 1
ATOM 492 C C . TYR A 1 61 ? -15 -43.344 -29.859 1 92.88 61 TYR A C 1
ATOM 494 O O . TYR A 1 61 ? -15.445 -42.562 -29.016 1 92.88 61 TYR A O 1
ATOM 502 N N . GLN A 1 62 ? -13.812 -43.812 -29.781 1 92 62 GLN A N 1
ATOM 503 C CA . GLN A 1 62 ? -12.914 -43.469 -28.688 1 92 62 GLN A CA 1
ATOM 504 C C . GLN A 1 62 ? -12.562 -42 -28.719 1 92 62 GLN A C 1
ATOM 506 O O . GLN A 1 62 ? -12.445 -41.344 -27.672 1 92 62 GLN A O 1
ATOM 511 N N . THR A 1 63 ? -12.406 -41.469 -29.922 1 93.62 63 THR A N 1
ATOM 512 C CA . THR A 1 63 ? -12.07 -40.062 -30.062 1 93.62 63 THR A CA 1
ATOM 513 C C . THR A 1 63 ? -13.234 -39.188 -29.609 1 93.62 63 THR A C 1
ATOM 515 O O . THR A 1 63 ? -13.031 -38.188 -28.922 1 93.62 63 THR A O 1
ATOM 518 N N . ALA A 1 64 ? -14.398 -39.562 -29.938 1 94.06 64 ALA A N 1
ATOM 519 C CA . ALA A 1 64 ? -15.578 -38.812 -29.5 1 94.06 64 ALA A CA 1
ATOM 520 C C . ALA A 1 64 ? -15.742 -38.875 -27.984 1 94.06 64 ALA A C 1
ATOM 522 O O . ALA A 1 64 ? -16.047 -37.844 -27.359 1 94.06 64 ALA A O 1
ATOM 523 N N . LYS A 1 65 ? -15.547 -40 -27.469 1 93.44 65 LYS A N 1
ATOM 524 C CA . LYS A 1 65 ? -15.625 -40.156 -26.016 1 93.44 65 LYS A CA 1
ATOM 525 C C . LYS A 1 65 ? -14.547 -39.344 -25.312 1 93.44 65 LYS A C 1
ATOM 527 O O . LYS A 1 65 ? -14.805 -38.719 -24.281 1 93.44 65 LYS A O 1
ATOM 532 N N . SER A 1 66 ? -13.383 -39.344 -25.875 1 93.62 66 SER A N 1
ATOM 533 C CA . SER A 1 66 ? -12.273 -38.594 -25.297 1 93.62 66 SER A CA 1
ATOM 534 C C . SER A 1 66 ? -12.516 -37.094 -25.359 1 93.62 66 SER A C 1
ATOM 536 O O . SER A 1 66 ? -12.172 -36.344 -24.422 1 93.62 66 SER A O 1
ATOM 538 N N . ILE A 1 67 ? -13.078 -36.625 -26.422 1 94.12 67 ILE A N 1
ATOM 539 C CA . ILE A 1 67 ? -13.391 -35.219 -26.547 1 94.12 67 ILE A CA 1
ATOM 540 C C . ILE A 1 67 ? -14.391 -34.812 -25.469 1 94.12 67 ILE A C 1
ATOM 542 O O . ILE A 1 67 ? -14.242 -33.75 -24.844 1 94.12 67 ILE A O 1
ATOM 546 N N . GLY A 1 68 ? -15.406 -35.625 -25.266 1 94.06 68 GLY A N 1
ATOM 547 C CA . GLY A 1 68 ? -16.359 -35.375 -24.188 1 94.06 68 GLY A CA 1
ATOM 548 C C . GLY A 1 68 ? -15.719 -35.344 -22.812 1 94.06 68 GLY A C 1
ATOM 549 O O . GLY A 1 68 ? -16.031 -34.469 -22 1 94.06 68 GLY A O 1
ATOM 550 N N . LEU A 1 69 ? -14.844 -36.219 -22.531 1 93.81 69 LEU A N 1
ATOM 551 C CA . LEU A 1 69 ? -14.148 -36.281 -21.25 1 93.81 69 LEU A CA 1
ATOM 552 C C . LEU A 1 69 ? -13.234 -35.062 -21.062 1 93.81 69 LEU A C 1
ATOM 554 O O . LEU A 1 69 ? -13.062 -34.562 -19.953 1 93.81 69 LEU A O 1
ATOM 558 N N . ILE A 1 70 ? -12.664 -34.625 -22.141 1 93.75 70 ILE A N 1
ATOM 559 C CA . ILE A 1 70 ? -11.75 -33.5 -22.109 1 93.75 70 ILE A CA 1
ATOM 560 C C . ILE A 1 70 ? -12.523 -32.219 -21.766 1 93.75 70 ILE A C 1
ATOM 562 O O . ILE A 1 70 ? -12.07 -31.406 -20.953 1 93.75 70 ILE A O 1
ATOM 566 N N . ILE A 1 71 ? -13.625 -32.094 -22.391 1 94.56 71 ILE A N 1
ATOM 567 C CA . ILE A 1 71 ? -14.461 -30.922 -22.078 1 94.56 71 ILE A CA 1
ATOM 568 C C . ILE A 1 71 ? -14.898 -30.984 -20.625 1 94.56 71 ILE A C 1
ATOM 570 O O . ILE A 1 71 ? -14.852 -29.969 -19.922 1 94.56 71 ILE A O 1
ATOM 574 N N . ALA A 1 72 ? -15.203 -32.125 -20.188 1 94.44 72 ALA A N 1
ATOM 575 C CA . ALA A 1 72 ? -15.672 -32.312 -18.812 1 94.44 72 ALA A CA 1
ATOM 576 C C . ALA A 1 72 ? -14.562 -32 -17.812 1 94.44 72 ALA A C 1
ATOM 578 O O . ALA A 1 72 ? -14.773 -31.312 -16.828 1 94.44 72 ALA A O 1
ATOM 579 N N . ILE A 1 73 ? -13.43 -32.5 -18.047 1 94.62 73 ILE A N 1
ATOM 580 C CA . ILE A 1 73 ? -12.344 -32.312 -17.094 1 94.62 73 ILE A CA 1
ATOM 581 C C . ILE A 1 73 ? -11.906 -30.859 -17.078 1 94.62 73 ILE A C 1
ATOM 583 O O . ILE A 1 73 ? -11.539 -30.328 -16.031 1 94.62 73 ILE A O 1
ATOM 587 N N . SER A 1 74 ? -11.844 -30.281 -18.266 1 94.19 74 SER A N 1
ATOM 588 C CA . SER A 1 74 ? -11.484 -28.875 -18.344 1 94.19 74 SER A CA 1
ATOM 589 C C . SER A 1 74 ? -12.469 -28.016 -17.562 1 94.19 74 SER A C 1
ATOM 591 O O . SER A 1 74 ? -12.062 -27.094 -16.844 1 94.19 74 SER A O 1
ATOM 593 N N . LEU A 1 75 ? -13.68 -28.375 -17.641 1 94.25 75 LEU A N 1
ATOM 594 C CA . LEU A 1 75 ? -14.711 -27.625 -16.938 1 94.25 75 LEU A CA 1
ATOM 595 C C . LEU A 1 75 ? -14.602 -27.844 -15.43 1 94.25 75 LEU A C 1
ATOM 597 O O . LEU A 1 75 ? -14.633 -26.875 -14.656 1 94.25 75 LEU A O 1
ATOM 601 N N . VAL A 1 76 ? -14.453 -29.031 -15.023 1 95.19 76 VAL A N 1
ATOM 602 C CA . VAL A 1 76 ? -14.422 -29.359 -13.602 1 95.19 76 VAL A CA 1
ATOM 603 C C . VAL A 1 76 ? -13.172 -28.766 -12.961 1 95.19 76 VAL A C 1
ATOM 605 O O . VAL A 1 76 ? -13.227 -28.25 -11.844 1 95.19 76 VAL A O 1
ATOM 608 N N . LYS A 1 77 ? -12.094 -28.844 -13.656 1 94.56 77 LYS A N 1
ATOM 609 C CA . LYS A 1 77 ? -10.836 -28.281 -13.148 1 94.56 77 LYS A CA 1
ATOM 610 C C . LYS A 1 77 ? -10.961 -26.781 -12.906 1 94.56 77 LYS A C 1
ATOM 612 O O . LYS A 1 77 ? -10.562 -26.297 -11.852 1 94.56 77 LYS A O 1
ATOM 617 N N . ASN A 1 78 ? -11.523 -26.125 -13.859 1 94.31 78 ASN A N 1
ATOM 618 C CA . ASN A 1 78 ? -11.586 -24.672 -13.773 1 94.31 78 ASN A CA 1
ATOM 619 C C . ASN A 1 78 ? -12.703 -24.219 -12.844 1 94.31 78 ASN A C 1
ATOM 621 O O . ASN A 1 78 ? -12.609 -23.141 -12.234 1 94.31 78 ASN A O 1
ATOM 625 N N . LEU A 1 79 ? -13.727 -25.047 -12.688 1 94.38 79 LEU A N 1
ATOM 626 C CA . LEU A 1 79 ? -14.742 -24.734 -11.688 1 94.38 79 LEU A CA 1
ATOM 627 C C . LEU A 1 79 ? -14.172 -24.875 -10.281 1 94.38 79 LEU A C 1
ATOM 629 O O . LEU A 1 79 ? -14.484 -24.062 -9.398 1 94.38 79 LEU A O 1
ATOM 633 N N . LYS A 1 80 ? -13.398 -25.844 -10.078 1 94.88 80 LYS A N 1
ATOM 634 C CA . LYS A 1 80 ? -12.703 -26.016 -8.805 1 94.88 80 LYS A CA 1
ATOM 635 C C . LYS A 1 80 ? -11.844 -24.797 -8.484 1 94.88 80 LYS A C 1
ATOM 637 O O . LYS A 1 80 ? -11.906 -24.25 -7.379 1 94.88 80 LYS A O 1
ATOM 642 N N . ASP A 1 81 ? -11.094 -24.344 -9.5 1 94.12 81 ASP A N 1
ATOM 643 C CA . ASP A 1 81 ? -10.227 -23.188 -9.312 1 94.12 81 ASP A CA 1
ATOM 644 C C . ASP A 1 81 ? -11.039 -21.922 -9.078 1 94.12 81 ASP A C 1
ATOM 646 O O . ASP A 1 81 ? -10.648 -21.047 -8.297 1 94.12 81 ASP A O 1
ATOM 650 N N . TYR A 1 82 ? -12.094 -21.844 -9.789 1 94.5 82 TYR A N 1
ATOM 651 C CA . TYR A 1 82 ? -12.961 -20.688 -9.648 1 94.5 82 TYR A CA 1
ATOM 652 C C . TYR A 1 82 ? -13.531 -20.609 -8.234 1 94.5 82 TYR A C 1
ATOM 654 O O . TYR A 1 82 ? -13.547 -19.531 -7.629 1 94.5 82 TYR A O 1
ATOM 662 N N . ILE A 1 83 ? -14.008 -21.688 -7.727 1 94.94 83 ILE A N 1
ATOM 663 C CA . ILE A 1 83 ? -14.594 -21.703 -6.395 1 94.94 83 ILE A CA 1
ATOM 664 C C . ILE A 1 83 ? -13.531 -21.391 -5.352 1 94.94 83 ILE A C 1
ATOM 666 O O . ILE A 1 83 ? -13.805 -20.719 -4.355 1 94.94 83 ILE A O 1
ATOM 670 N N . ALA A 1 84 ? -12.367 -21.875 -5.566 1 94.81 84 ALA A N 1
ATOM 671 C CA . ALA A 1 84 ? -11.266 -21.562 -4.66 1 94.81 84 ALA A CA 1
ATOM 672 C C . ALA A 1 84 ? -10.984 -20.062 -4.633 1 94.81 84 ALA A C 1
ATOM 674 O O . ALA A 1 84 ? -10.766 -19.484 -3.566 1 94.81 84 ALA A O 1
ATOM 675 N N . ASN A 1 85 ? -10.984 -19.469 -5.824 1 93.62 85 ASN A N 1
ATOM 676 C CA . ASN A 1 85 ? -10.758 -18.031 -5.91 1 93.62 85 ASN A CA 1
ATOM 677 C C . ASN A 1 85 ? -11.93 -17.25 -5.328 1 93.62 85 ASN A C 1
ATOM 679 O O . ASN A 1 85 ? -11.734 -16.188 -4.746 1 93.62 85 ASN A O 1
ATOM 683 N N . TYR A 1 86 ? -13.062 -17.797 -5.566 1 93.31 86 TYR A N 1
ATOM 684 C CA . TYR A 1 86 ? -14.242 -17.172 -4.988 1 93.31 86 TYR A CA 1
ATOM 685 C C . TYR A 1 86 ? -14.188 -17.203 -3.467 1 93.31 86 TYR A C 1
ATOM 687 O O . TYR A 1 86 ? -14.562 -16.219 -2.805 1 93.31 86 TYR A O 1
ATOM 695 N N . LEU A 1 87 ? -13.797 -18.297 -2.941 1 93.19 87 LEU A N 1
ATOM 696 C CA . LEU A 1 87 ? -13.617 -18.422 -1.5 1 93.19 87 LEU A CA 1
ATOM 697 C C . LEU A 1 87 ? -12.586 -17.422 -0.987 1 93.19 87 LEU A C 1
ATOM 699 O O . LEU A 1 87 ? -12.766 -16.844 0.082 1 93.19 87 LEU A O 1
ATOM 703 N N . TYR A 1 88 ? -11.508 -17.188 -1.739 1 94.56 88 TYR A N 1
ATOM 704 C CA . TYR A 1 88 ? -10.469 -16.219 -1.42 1 94.56 88 TYR A CA 1
ATOM 705 C C . TYR A 1 88 ? -11.062 -14.828 -1.256 1 94.56 88 TYR A C 1
ATOM 707 O O . TYR A 1 88 ? -10.859 -14.172 -0.23 1 94.56 88 TYR A O 1
ATOM 715 N N . VAL A 1 89 ? -11.867 -14.438 -2.189 1 94.06 89 VAL A N 1
ATOM 716 C CA . VAL A 1 89 ? -12.43 -13.094 -2.197 1 94.06 89 VAL A CA 1
ATOM 717 C C . VAL A 1 89 ? -13.469 -12.961 -1.082 1 94.06 89 VAL A C 1
ATOM 719 O O . VAL A 1 89 ? -13.555 -11.922 -0.429 1 94.06 89 VAL A O 1
ATOM 722 N N . SER A 1 90 ? -14.211 -14 -0.847 1 93.38 90 SER A N 1
ATOM 723 C CA . SER A 1 90 ? -15.227 -13.984 0.205 1 93.38 90 SER A CA 1
ATOM 724 C C . SER A 1 90 ? -14.578 -13.898 1.587 1 93.38 90 SER A C 1
ATOM 726 O O . SER A 1 90 ? -15.062 -13.18 2.459 1 93.38 90 SER A O 1
ATOM 728 N N . TRP A 1 91 ? -13.531 -14.664 1.765 1 94 91 TRP A N 1
ATOM 729 C CA . TRP A 1 91 ? -12.805 -14.617 3.027 1 94 91 TRP A CA 1
ATOM 730 C C . TRP A 1 91 ? -12.219 -13.227 3.264 1 94 91 TRP A C 1
ATOM 732 O O . TRP A 1 91 ? -12.25 -12.711 4.387 1 94 91 TRP A O 1
ATOM 742 N N . ARG A 1 92 ? -11.633 -12.672 2.227 1 94 92 ARG A N 1
ATOM 743 C CA . ARG A 1 92 ? -11.07 -11.328 2.322 1 94 92 ARG A CA 1
ATOM 744 C C . ARG A 1 92 ? -12.141 -10.312 2.734 1 94 92 ARG A C 1
ATOM 746 O O . ARG A 1 92 ? -11.906 -9.484 3.617 1 94 92 ARG A O 1
ATOM 753 N N . LYS A 1 93 ? -13.273 -10.406 2.068 1 93.81 93 LYS A N 1
ATOM 754 C CA . LYS A 1 93 ? -14.375 -9.492 2.365 1 93.81 93 LYS A CA 1
ATOM 755 C C . LYS A 1 93 ? -14.836 -9.633 3.812 1 93.81 93 LYS A C 1
ATOM 757 O O . LYS A 1 93 ? -14.953 -8.648 4.535 1 93.81 93 LYS A O 1
ATOM 762 N N . CYS A 1 94 ? -15.031 -10.844 4.258 1 92.81 94 CYS A N 1
ATOM 763 C CA . CYS A 1 94 ? -15.57 -11.109 5.59 1 92.81 94 CYS A CA 1
ATOM 764 C C . CYS A 1 94 ? -14.602 -10.641 6.672 1 92.81 94 CYS A C 1
ATOM 766 O O . CYS A 1 94 ? -15 -9.969 7.621 1 92.81 94 CYS A O 1
ATOM 768 N N . LEU A 1 95 ? -13.359 -11 6.547 1 93.62 95 LEU A N 1
ATOM 769 C CA . LEU A 1 95 ? -12.398 -10.633 7.582 1 93.62 95 LEU A CA 1
ATOM 770 C C . LEU A 1 95 ? -12.172 -9.125 7.605 1 93.62 95 LEU A C 1
ATOM 772 O O . LEU A 1 95 ? -12.086 -8.523 8.68 1 93.62 95 LEU A O 1
ATOM 776 N N . THR A 1 96 ? -12.016 -8.516 6.434 1 94.62 96 THR A N 1
ATOM 777 C CA . THR A 1 96 ? -11.773 -7.078 6.375 1 94.62 96 THR A CA 1
ATOM 778 C C . THR A 1 96 ? -12.945 -6.309 6.969 1 94.62 96 THR A C 1
ATOM 780 O O . THR A 1 96 ? -12.758 -5.316 7.676 1 94.62 96 THR A O 1
ATOM 783 N N . GLU A 1 97 ? -14.141 -6.727 6.652 1 93.19 97 GLU A N 1
ATOM 784 C CA . GLU A 1 97 ? -15.32 -6.09 7.23 1 93.19 97 GLU A CA 1
ATOM 785 C C . GLU A 1 97 ? -15.328 -6.23 8.75 1 93.19 97 GLU A C 1
ATOM 787 O O . GLU A 1 97 ? -15.68 -5.285 9.461 1 93.19 97 GLU A O 1
ATOM 792 N N . ASN A 1 98 ? -14.977 -7.375 9.195 1 91.62 98 ASN A N 1
ATOM 793 C CA . ASN A 1 98 ? -14.906 -7.594 10.633 1 91.62 98 ASN A CA 1
ATOM 794 C C . ASN A 1 98 ? -13.828 -6.727 11.281 1 91.62 98 ASN A C 1
ATOM 796 O O . ASN A 1 98 ? -14.023 -6.207 12.383 1 91.62 98 ASN A O 1
ATOM 800 N N . LEU A 1 99 ? -12.727 -6.652 10.648 1 92.62 99 LEU A N 1
ATOM 801 C CA . LEU A 1 99 ? -11.656 -5.789 11.141 1 92.62 99 LEU A CA 1
ATOM 802 C C . LEU A 1 99 ? -12.109 -4.336 11.18 1 92.62 99 LEU A C 1
ATOM 804 O O . LEU A 1 99 ? -11.805 -3.613 12.133 1 92.62 99 LEU A O 1
ATOM 808 N N . HIS A 1 100 ? -12.836 -3.963 10.164 1 93 100 HIS A N 1
ATOM 809 C CA . HIS A 1 100 ? -13.375 -2.609 10.133 1 93 100 HIS A CA 1
ATOM 810 C C . HIS A 1 100 ? -14.297 -2.361 11.328 1 93 100 HIS A C 1
ATOM 812 O O . HIS A 1 100 ? -14.203 -1.325 11.984 1 93 100 HIS A O 1
ATOM 818 N N . ASP A 1 101 ? -15.141 -3.27 11.5 1 91.44 101 ASP A N 1
ATOM 819 C CA . ASP A 1 101 ? -16.094 -3.137 12.594 1 91.44 101 ASP A CA 1
ATOM 820 C C . ASP A 1 101 ? -15.391 -2.951 13.93 1 91.44 101 ASP A C 1
ATOM 822 O O . ASP A 1 101 ? -15.766 -2.084 14.727 1 91.44 101 ASP A O 1
ATOM 826 N N . ASN A 1 102 ? -14.367 -3.707 14.141 1 89.69 102 ASN A N 1
ATOM 827 C CA . ASN A 1 102 ? -13.633 -3.633 15.398 1 89.69 102 ASN A CA 1
ATOM 828 C C . ASN A 1 102 ? -12.68 -2.438 15.422 1 89.69 102 ASN A C 1
ATOM 830 O O . ASN A 1 102 ? -12.406 -1.879 16.484 1 89.69 102 ASN A O 1
ATOM 834 N N . TYR A 1 103 ? -12.242 -2.078 14.328 1 90.81 103 TYR A N 1
ATOM 835 C CA . TYR A 1 103 ? -11.297 -0.979 14.18 1 90.81 103 TYR A CA 1
ATOM 836 C C . TYR A 1 103 ? -11.938 0.35 14.555 1 90.81 103 TYR A C 1
ATOM 838 O O . TYR A 1 103 ? -11.297 1.218 15.148 1 90.81 103 TYR A O 1
ATOM 846 N N . PHE A 1 104 ? -13.242 0.524 14.234 1 90.12 104 PHE A N 1
ATOM 847 C CA . PHE A 1 104 ? -13.914 1.799 14.461 1 90.12 104 PHE A CA 1
ATOM 848 C C . PHE A 1 104 ? -14.742 1.759 15.734 1 90.12 104 PHE A C 1
ATOM 850 O O . PHE A 1 104 ? -15.234 2.791 16.203 1 90.12 104 PHE A O 1
ATOM 857 N N . ARG A 1 105 ? -14.758 0.6 16.25 1 85.81 105 ARG A N 1
ATOM 858 C CA . ARG A 1 105 ? -15.484 0.463 17.5 1 85.81 105 ARG A CA 1
ATOM 859 C C . ARG A 1 105 ? -14.656 0.993 18.672 1 85.81 105 ARG A C 1
ATOM 861 O O . ARG A 1 105 ? -13.445 0.754 18.75 1 85.81 105 ARG A O 1
ATOM 868 N N . ASN A 1 106 ? -15.242 1.766 19.5 1 81 106 ASN A N 1
ATOM 869 C CA . ASN A 1 106 ? -14.648 2.287 20.734 1 81 106 ASN A CA 1
ATOM 870 C C . ASN A 1 106 ? -13.336 3.02 20.453 1 81 106 ASN A C 1
ATOM 872 O O . ASN A 1 106 ? -12.367 2.873 21.203 1 81 106 ASN A O 1
ATOM 876 N N . GLN A 1 107 ? -13.234 3.561 19.406 1 83.44 107 GLN A N 1
ATOM 877 C CA . GLN A 1 107 ? -12.102 4.398 19.031 1 83.44 107 GLN A CA 1
ATOM 878 C C . GLN A 1 107 ? -10.805 3.602 19.047 1 83.44 107 GLN A C 1
ATOM 880 O O . GLN A 1 107 ? -9.758 4.117 19.453 1 83.44 107 GLN A O 1
ATOM 885 N N . SER A 1 108 ? -10.852 2.391 18.656 1 86.81 108 SER A N 1
ATOM 886 C CA . SER A 1 108 ? -9.68 1.521 18.672 1 86.81 108 SER A CA 1
ATOM 887 C C . SER A 1 108 ? -8.625 1.995 17.688 1 86.81 108 SER A C 1
ATOM 889 O O . SER A 1 108 ? -7.43 1.831 17.906 1 86.81 108 SER A O 1
ATOM 891 N N . PHE A 1 109 ? -9.148 2.564 16.594 1 87.31 109 PHE A N 1
ATOM 892 C CA . PHE A 1 109 ? -8.188 3.037 15.602 1 87.31 109 PHE A CA 1
ATOM 893 C C . PHE A 1 109 ? -7.293 4.121 16.188 1 87.31 109 PHE A C 1
ATOM 895 O O . PHE A 1 109 ? -6.121 4.227 15.828 1 87.31 109 PHE A O 1
ATOM 902 N N . TYR A 1 110 ? -7.824 4.922 17.078 1 86.56 110 TYR A N 1
ATOM 903 C CA . TYR A 1 110 ? -7.035 5.961 17.734 1 86.56 110 TYR A CA 1
ATOM 904 C C . TYR A 1 110 ? -6.047 5.355 18.719 1 86.56 110 TYR A C 1
ATOM 906 O O . TYR A 1 110 ? -4.875 5.734 18.75 1 86.56 110 TYR A O 1
ATOM 914 N N . ARG A 1 111 ? -6.465 4.469 19.453 1 82.25 111 ARG A N 1
ATOM 915 C CA . ARG A 1 111 ? -5.621 3.824 20.453 1 82.25 111 ARG A CA 1
ATOM 916 C C . ARG A 1 111 ? -4.477 3.061 19.797 1 82.25 111 ARG A C 1
ATOM 918 O O . ARG A 1 111 ? -3.35 3.072 20.297 1 82.25 111 ARG A O 1
ATOM 925 N N . LEU A 1 112 ? -4.824 2.455 18.797 1 82.88 112 LEU A N 1
ATOM 926 C CA . LEU A 1 112 ? -3.848 1.63 18.094 1 82.88 112 LEU A CA 1
ATOM 927 C C . LEU A 1 112 ? -2.797 2.498 17.406 1 82.88 112 LEU A C 1
ATOM 929 O O . LEU A 1 112 ? -1.61 2.164 17.406 1 82.88 112 LEU A O 1
ATOM 933 N N . ASN A 1 113 ? -3.17 3.533 16.844 1 79.44 113 ASN A N 1
ATOM 934 C CA . ASN A 1 113 ? -2.27 4.332 16.016 1 79.44 113 ASN A CA 1
ATOM 935 C C . ASN A 1 113 ? -1.549 5.395 16.844 1 79.44 113 ASN A C 1
ATOM 937 O O . ASN A 1 113 ? -0.407 5.75 16.547 1 79.44 113 ASN A O 1
ATOM 941 N N . VAL A 1 114 ? -2.18 5.914 17.812 1 75.12 114 VAL A N 1
ATOM 942 C CA . VAL A 1 114 ? -1.628 7.062 18.516 1 75.12 114 VAL A CA 1
ATOM 943 C C . VAL A 1 114 ? -1.158 6.633 19.906 1 75.12 114 VAL A C 1
ATOM 945 O O . VAL A 1 114 ? -0.013 6.887 20.297 1 75.12 114 VAL A O 1
ATOM 948 N N . LEU A 1 115 ? -1.933 5.949 20.688 1 70.56 115 LEU A N 1
ATOM 949 C CA . LEU A 1 115 ? -1.649 5.691 22.094 1 70.56 115 LEU A CA 1
ATOM 950 C C . LEU A 1 115 ? -0.699 4.508 22.25 1 70.56 115 LEU A C 1
ATOM 952 O O . LEU A 1 115 ? 0.074 4.453 23.203 1 70.56 115 LEU A O 1
ATOM 956 N N . ASN A 1 116 ? -0.862 3.531 21.344 1 61.22 116 ASN A N 1
ATOM 957 C CA . ASN A 1 116 ? -0.026 2.344 21.469 1 61.22 116 ASN A CA 1
ATOM 958 C C . ASN A 1 116 ? 1.457 2.689 21.391 1 61.22 116 ASN A C 1
ATOM 960 O O . ASN A 1 116 ? 2.285 2.062 22.047 1 61.22 116 ASN A O 1
ATOM 964 N N . SER A 1 117 ? 1.691 3.566 20.594 1 56.5 117 SER A N 1
ATOM 965 C CA . SER A 1 117 ? 3.092 3.951 20.469 1 56.5 117 SER A CA 1
ATOM 966 C C . SER A 1 117 ? 3.641 4.516 21.766 1 56.5 117 SER A C 1
ATOM 968 O O . SER A 1 117 ? 4.805 4.297 22.109 1 56.5 117 SER A O 1
ATOM 970 N N . ILE A 1 118 ? 2.762 5.148 22.469 1 52.03 118 ILE A N 1
ATOM 971 C CA . ILE A 1 118 ? 3.182 5.773 23.719 1 52.03 118 ILE A CA 1
ATOM 972 C C . ILE A 1 118 ? 3.412 4.703 24.781 1 52.03 118 ILE A C 1
ATOM 974 O O . ILE A 1 118 ? 4.41 4.738 25.5 1 52.03 118 ILE A O 1
ATOM 978 N N . TYR A 1 119 ? 2.424 3.756 24.719 1 47.31 119 TYR A N 1
ATOM 979 C CA . TYR A 1 119 ? 2.52 2.717 25.734 1 47.31 119 TYR A CA 1
ATOM 980 C C . TYR A 1 119 ? 3.666 1.759 25.438 1 47.31 119 TYR A C 1
ATOM 982 O O . TYR A 1 119 ? 4.309 1.235 26.344 1 47.31 119 TYR A O 1
ATOM 990 N N . GLN A 1 120 ? 3.766 1.508 24.188 1 49.53 120 GLN A N 1
ATOM 991 C CA . GLN A 1 120 ? 4.859 0.612 23.828 1 49.53 120 GLN A CA 1
ATOM 992 C C . GLN A 1 120 ? 6.211 1.224 24.188 1 49.53 120 GLN A C 1
ATOM 994 O O . GLN A 1 120 ? 7.152 0.505 24.531 1 49.53 120 GLN A O 1
ATOM 999 N N . TYR A 1 121 ? 6.344 2.516 23.922 1 44.25 121 TYR A N 1
ATOM 1000 C CA . TYR A 1 121 ? 7.582 3.158 24.359 1 44.25 121 TYR A CA 1
ATOM 1001 C C . TYR A 1 121 ? 7.828 2.926 25.844 1 44.25 121 TYR A C 1
ATOM 1003 O O . TYR A 1 121 ? 8.977 2.812 26.281 1 44.25 121 TYR A O 1
ATOM 1011 N N . GLU A 1 122 ? 6.727 2.961 26.578 1 44.97 122 GLU A N 1
ATOM 1012 C CA . GLU A 1 122 ? 6.926 2.717 28.016 1 44.97 122 GLU A CA 1
ATOM 1013 C C . GLU A 1 122 ? 7.32 1.268 28.266 1 44.97 122 GLU A C 1
ATOM 1015 O O . GLU A 1 122 ? 8.102 0.989 29.188 1 44.97 122 GLU A O 1
ATOM 1020 N N . ILE A 1 123 ? 6.582 0.422 27.562 1 41.47 123 ILE A N 1
ATOM 1021 C CA . ILE A 1 123 ? 6.926 -0.963 27.859 1 41.47 123 ILE A CA 1
ATOM 1022 C C . ILE A 1 123 ? 8.102 -1.404 26.984 1 41.47 123 ILE A C 1
ATOM 1024 O O . ILE A 1 123 ? 8.727 -2.434 27.25 1 41.47 123 ILE A O 1
ATOM 1028 N N . GLN A 1 124 ? 9.031 -0.69 26.875 1 39.38 124 GLN A N 1
ATOM 1029 C CA . GLN A 1 124 ? 10.344 -0.965 26.297 1 39.38 124 GLN A CA 1
ATOM 1030 C C . GLN A 1 124 ? 10.273 -2.117 25.297 1 39.38 124 GLN A C 1
ATOM 1032 O O . GLN A 1 124 ? 11.188 -2.943 25.234 1 39.38 124 GLN A O 1
ATOM 1037 N N . SER A 1 125 ? 9.141 -2.611 24.828 1 42.69 125 SER A N 1
ATOM 1038 C CA . SER A 1 125 ? 9.336 -3.74 23.922 1 42.69 125 SER A CA 1
ATOM 1039 C C . SER A 1 125 ? 9.711 -3.268 22.531 1 42.69 125 SER A C 1
ATOM 1041 O O . SER A 1 125 ? 9.016 -2.438 21.938 1 42.69 125 SER A O 1
ATOM 1043 N N . PRO A 1 126 ? 10.945 -3.385 22.266 1 44.03 126 PRO A N 1
ATOM 1044 C CA . PRO A 1 126 ? 11.508 -2.998 20.969 1 44.03 126 PRO A CA 1
ATOM 1045 C C . PRO A 1 126 ? 10.609 -3.389 19.797 1 44.03 126 PRO A C 1
ATOM 1047 O O . PRO A 1 126 ? 10.797 -2.906 18.688 1 44.03 126 PRO A O 1
ATOM 1050 N N . ASN A 1 127 ? 9.844 -4.488 19.906 1 46.5 127 ASN A N 1
ATOM 1051 C CA . ASN A 1 127 ? 9.156 -5.035 18.75 1 46.5 127 ASN A CA 1
ATOM 1052 C C . ASN A 1 127 ? 7.895 -4.25 18.406 1 46.5 127 ASN A C 1
ATOM 1054 O O . ASN A 1 127 ? 6.938 -4.242 19.188 1 46.5 127 ASN A O 1
ATOM 1058 N N . LYS A 1 128 ? 8.094 -3.301 17.688 1 53.84 128 LYS A N 1
ATOM 1059 C CA . LYS A 1 128 ? 7.023 -2.461 17.156 1 53.84 128 LYS A CA 1
ATOM 1060 C C . LYS A 1 128 ? 5.883 -3.309 16.609 1 53.84 128 LYS A C 1
ATOM 1062 O O . LYS A 1 128 ? 5.871 -3.654 15.422 1 53.84 128 LYS A O 1
ATOM 1067 N N . SER A 1 129 ? 5.141 -4.121 17.422 1 55 129 SER A N 1
ATOM 1068 C CA . SER A 1 129 ? 4.176 -5.152 17.047 1 55 129 SER A CA 1
ATOM 1069 C C . SER A 1 129 ? 3.021 -4.562 16.25 1 55 129 SER A C 1
ATOM 1071 O O . SER A 1 129 ? 2.346 -5.273 15.5 1 55 129 SER A O 1
ATOM 1073 N N . ASN A 1 130 ? 2.869 -3.211 16.031 1 63.41 130 ASN A N 1
ATOM 1074 C CA . ASN A 1 130 ? 1.718 -2.76 15.258 1 63.41 130 ASN A CA 1
ATOM 1075 C C . ASN A 1 130 ? 2.086 -1.612 14.32 1 63.41 130 ASN A C 1
ATOM 1077 O O . ASN A 1 130 ? 1.453 -0.556 14.344 1 63.41 130 ASN A O 1
ATOM 1081 N N . ASP A 1 131 ? 2.969 -2.189 13.523 1 77.62 131 ASP A N 1
ATOM 1082 C CA . ASP A 1 131 ? 3.447 -1.235 12.531 1 77.62 131 ASP A CA 1
ATOM 1083 C C . ASP A 1 131 ? 2.545 -1.23 11.297 1 77.62 131 ASP A C 1
ATOM 1085 O O . ASP A 1 131 ? 1.894 -2.232 10.992 1 77.62 131 ASP A O 1
ATOM 1089 N N . ASN A 1 132 ? 2.373 -0.178 10.688 1 83.06 132 ASN A N 1
ATOM 1090 C CA . ASN A 1 132 ? 1.696 -0.027 9.406 1 83.06 132 ASN A CA 1
ATOM 1091 C C . ASN A 1 132 ? 0.327 -0.7 9.414 1 83.06 132 ASN A C 1
ATOM 1093 O O . ASN A 1 132 ? 0.045 -1.552 8.57 1 83.06 132 ASN A O 1
ATOM 1097 N N . VAL A 1 133 ? -0.527 -0.389 10.32 1 87.69 133 VAL A N 1
ATOM 1098 C CA . VAL A 1 133 ? -1.857 -0.963 10.492 1 87.69 133 VAL A CA 1
ATOM 1099 C C . VAL A 1 133 ? -2.627 -0.889 9.18 1 87.69 133 VAL A C 1
ATOM 1101 O O . VAL A 1 133 ? -3.398 -1.794 8.852 1 87.69 133 VAL A O 1
ATOM 1104 N N . ASP A 1 134 ? -2.434 0.156 8.398 1 88.62 134 ASP A N 1
ATOM 1105 C CA . ASP A 1 134 ? -3.096 0.314 7.102 1 88.62 134 ASP A CA 1
ATOM 1106 C C . ASP A 1 134 ? -2.742 -0.835 6.16 1 88.62 134 ASP A C 1
ATOM 1108 O O . ASP A 1 134 ? -3.619 -1.387 5.492 1 88.62 134 ASP A O 1
ATOM 1112 N N . GLN A 1 135 ? -1.507 -1.179 6.199 1 88.75 135 GLN A N 1
ATOM 1113 C CA . GLN A 1 135 ? -1.056 -2.277 5.352 1 88.75 135 GLN A CA 1
ATOM 1114 C C . GLN A 1 135 ? -1.598 -3.615 5.852 1 88.75 135 GLN A C 1
ATOM 1116 O O . GLN A 1 135 ? -1.965 -4.48 5.055 1 88.75 135 GLN A O 1
ATOM 1121 N N . ARG A 1 136 ? -1.606 -3.844 7.09 1 90.56 136 ARG A N 1
ATOM 1122 C CA . ARG A 1 136 ? -2.041 -5.109 7.672 1 90.56 136 ARG A CA 1
ATOM 1123 C C . ARG A 1 136 ? -3.51 -5.379 7.359 1 90.56 136 ARG A C 1
ATOM 1125 O O . ARG A 1 136 ? -3.889 -6.516 7.062 1 90.56 136 ARG A O 1
ATOM 1132 N N . ILE A 1 137 ? -4.305 -4.344 7.344 1 92.44 137 ILE A N 1
ATOM 1133 C CA . ILE A 1 137 ? -5.738 -4.5 7.125 1 92.44 137 ILE A CA 1
ATOM 1134 C C . ILE A 1 137 ? -6.016 -4.695 5.633 1 92.44 137 ILE A C 1
ATOM 1136 O O . ILE A 1 137 ? -6.973 -5.375 5.258 1 92.44 137 ILE A O 1
ATOM 1140 N N . THR A 1 138 ? -5.141 -4.145 4.785 1 92.44 138 THR A N 1
ATOM 1141 C CA . THR A 1 138 ? -5.438 -4.16 3.357 1 92.44 138 THR A CA 1
ATOM 1142 C C . THR A 1 138 ? -4.641 -5.254 2.65 1 92.44 138 THR A C 1
ATOM 1144 O O . THR A 1 138 ? -5.141 -6.363 2.455 1 92.44 138 THR A O 1
ATOM 1147 N N . GLN A 1 139 ? -3.393 -5.066 2.539 1 91.5 139 GLN A N 1
ATOM 1148 C CA . GLN A 1 139 ? -2.562 -5.914 1.688 1 91.5 139 GLN A CA 1
ATOM 1149 C C . GLN A 1 139 ? -2.27 -7.25 2.363 1 91.5 139 GLN A C 1
ATOM 1151 O O . GLN A 1 139 ? -2.275 -8.297 1.708 1 91.5 139 GLN A O 1
ATOM 1156 N N . ASP A 1 140 ? -1.97 -7.273 3.623 1 93.38 140 ASP A N 1
ATOM 1157 C CA . ASP A 1 140 ? -1.618 -8.516 4.301 1 93.38 140 ASP A CA 1
ATOM 1158 C C . ASP A 1 140 ? -2.797 -9.484 4.309 1 93.38 140 ASP A C 1
ATOM 1160 O O . ASP A 1 140 ? -2.615 -10.695 4.137 1 93.38 140 ASP A O 1
ATOM 1164 N N . VAL A 1 141 ? -3.986 -8.953 4.547 1 94.62 141 VAL A N 1
ATOM 1165 C CA . VAL A 1 141 ? -5.18 -9.789 4.527 1 94.62 141 VAL A CA 1
ATOM 1166 C C . VAL A 1 141 ? -5.367 -10.391 3.135 1 94.62 141 VAL A C 1
ATOM 1168 O O . VAL A 1 141 ? -5.688 -11.578 3 1 94.62 141 VAL A O 1
ATOM 1171 N N . ASP A 1 142 ? -5.16 -9.594 2.15 1 94.12 142 ASP A N 1
ATOM 1172 C CA . ASP A 1 142 ? -5.281 -10.047 0.767 1 94.12 142 ASP A CA 1
ATOM 1173 C C . ASP A 1 142 ? -4.305 -11.18 0.476 1 94.12 142 ASP A C 1
ATOM 1175 O O . ASP A 1 142 ? -4.707 -12.242 -0.005 1 94.12 142 ASP A O 1
ATOM 1179 N N . LYS A 1 143 ? -3.051 -11 0.775 1 94.19 143 LYS A N 1
ATOM 1180 C CA . LYS A 1 143 ? -2.012 -11.992 0.501 1 94.19 143 LYS A CA 1
ATOM 1181 C C . LYS A 1 143 ? -2.236 -13.266 1.315 1 94.19 143 LYS A C 1
ATOM 1183 O O . LYS A 1 143 ? -1.972 -14.367 0.836 1 94.19 143 LYS A O 1
ATOM 1188 N N . MET A 1 144 ? -2.686 -13.109 2.57 1 94.94 144 MET A N 1
ATOM 1189 C CA . MET A 1 144 ? -2.947 -14.25 3.439 1 94.94 144 MET A CA 1
ATOM 1190 C C . MET A 1 144 ? -3.98 -15.18 2.818 1 94.94 144 MET A C 1
ATOM 1192 O O . MET A 1 144 ? -3.734 -16.375 2.674 1 94.94 144 MET A O 1
ATOM 1196 N N . PHE A 1 145 ? -5.078 -14.641 2.332 1 94.44 145 PHE A N 1
ATOM 1197 C CA . PHE A 1 145 ? -6.152 -15.484 1.823 1 94.44 145 PHE A CA 1
ATOM 1198 C C . PHE A 1 145 ? -5.852 -15.938 0.401 1 94.44 145 PHE A C 1
ATOM 1200 O O . PHE A 1 145 ? -6.324 -17 -0.031 1 94.44 145 PHE A O 1
ATOM 1207 N N . GLN A 1 146 ? -5.023 -15.156 -0.283 1 92.81 146 GLN A N 1
ATOM 1208 C CA . GLN A 1 146 ? -4.566 -15.648 -1.58 1 92.81 146 GLN A CA 1
ATOM 1209 C C . GLN A 1 146 ? -3.752 -16.922 -1.431 1 92.81 146 GLN A C 1
ATOM 1211 O O . GLN A 1 146 ? -3.955 -17.891 -2.176 1 92.81 146 GLN A O 1
ATOM 1216 N N . SER A 1 147 ? -2.824 -16.922 -0.488 1 93.62 147 SER A N 1
ATOM 1217 C CA . SER A 1 147 ? -2.025 -18.125 -0.232 1 93.62 147 SER A CA 1
ATOM 1218 C C . SER A 1 147 ? -2.895 -19.266 0.27 1 93.62 147 SER A C 1
ATOM 1220 O O . SER A 1 147 ? -2.684 -20.422 -0.105 1 93.62 147 SER A O 1
ATOM 1222 N N . LEU A 1 148 ? -3.902 -18.984 1.04 1 92.38 148 LEU A N 1
ATOM 1223 C CA . LEU A 1 148 ? -4.785 -20.016 1.589 1 92.38 148 LEU A CA 1
ATOM 1224 C C . LEU A 1 148 ? -5.641 -20.641 0.492 1 92.38 148 LEU A C 1
ATOM 1226 O O . LEU A 1 148 ? -5.949 -21.828 0.542 1 92.38 148 LEU A O 1
ATOM 1230 N N . SER A 1 149 ? -6.023 -19.828 -0.456 1 92.12 149 SER A N 1
ATOM 1231 C CA . SER A 1 149 ? -6.875 -20.328 -1.533 1 92.12 149 SER A CA 1
ATOM 1232 C C . SER A 1 149 ? -6.164 -21.391 -2.357 1 92.12 149 SER A C 1
ATOM 1234 O O . SER A 1 149 ? -6.812 -22.25 -2.961 1 92.12 149 SER A O 1
ATOM 1236 N N . VAL A 1 150 ? -4.848 -21.312 -2.391 1 92.31 150 VAL A N 1
ATOM 1237 C CA . VAL A 1 150 ? -4.062 -22.312 -3.104 1 92.31 150 VAL A CA 1
ATOM 1238 C C . VAL A 1 150 ? -3.91 -23.562 -2.238 1 92.31 150 VAL A C 1
ATOM 1240 O O . VAL A 1 150 ? -3.902 -24.688 -2.752 1 92.31 150 VAL A O 1
ATOM 1243 N N . LEU A 1 151 ? -3.887 -23.453 -0.943 1 93.75 151 LEU A N 1
ATOM 1244 C CA . LEU A 1 151 ? -3.637 -24.531 0.001 1 93.75 151 LEU A CA 1
ATOM 1245 C C . LEU A 1 151 ? -4.898 -25.359 0.215 1 93.75 151 LEU A C 1
ATOM 1247 O O . LEU A 1 151 ? -4.836 -26.594 0.226 1 93.75 151 LEU A O 1
ATOM 1251 N N . VAL A 1 152 ? -6.031 -24.797 0.289 1 93.5 152 VAL A N 1
ATOM 1252 C CA . VAL A 1 152 ? -7.254 -25.406 0.803 1 93.5 152 VAL A CA 1
ATOM 1253 C C . VAL A 1 152 ? -7.715 -26.516 -0.136 1 93.5 152 VAL A C 1
ATOM 1255 O O . VAL A 1 152 ? -7.996 -27.641 0.306 1 93.5 152 VAL A O 1
ATOM 1258 N N . PRO A 1 153 ? -7.777 -26.281 -1.435 1 92.38 153 PRO A N 1
ATOM 1259 C CA . PRO A 1 153 ? -8.242 -27.375 -2.299 1 92.38 153 PRO A CA 1
ATOM 1260 C C . PRO A 1 153 ? -7.371 -28.625 -2.197 1 92.38 153 PRO A C 1
ATOM 1262 O O . PRO A 1 153 ? -7.887 -29.75 -2.197 1 92.38 153 PRO A O 1
ATOM 1265 N N . GLU A 1 154 ? -6.055 -28.453 -2.113 1 92.81 154 GLU A N 1
ATOM 1266 C CA . GLU A 1 154 ? -5.125 -29.578 -2.068 1 92.81 154 GLU A CA 1
ATOM 1267 C C . GLU A 1 154 ? -5.203 -30.312 -0.729 1 92.81 154 GLU A C 1
ATOM 1269 O O . GLU A 1 154 ? -5.148 -31.531 -0.679 1 92.81 154 GLU A O 1
ATOM 1274 N N . ILE A 1 155 ? -5.332 -29.594 0.326 1 92.62 155 ILE A N 1
ATOM 1275 C CA . ILE A 1 155 ? -5.383 -30.188 1.659 1 92.62 155 ILE A CA 1
ATOM 1276 C C . ILE A 1 155 ? -6.711 -30.906 1.853 1 92.62 155 ILE A C 1
ATOM 1278 O O . ILE A 1 155 ? -6.762 -31.953 2.498 1 92.62 155 ILE A O 1
ATOM 1282 N N . LEU A 1 156 ? -7.758 -30.438 1.293 1 91.56 156 LEU A N 1
ATOM 1283 C CA . LEU A 1 156 ? -9.094 -31 1.452 1 91.56 156 LEU A CA 1
ATOM 1284 C C . LEU A 1 156 ? -9.195 -32.344 0.771 1 91.56 156 LEU A C 1
ATOM 1286 O O . LEU A 1 156 ? -9.82 -33.281 1.301 1 91.56 156 LEU A O 1
ATOM 1290 N N . ILE A 1 157 ? -8.594 -32.469 -0.35 1 93.38 157 ILE A N 1
ATOM 1291 C CA . ILE A 1 157 ? -8.781 -33.688 -1.148 1 93.38 157 ILE A CA 1
ATOM 1292 C C . ILE A 1 157 ? -7.711 -34.719 -0.785 1 93.38 157 ILE A C 1
ATOM 1294 O O . ILE A 1 157 ? -7.879 -35.906 -1.034 1 93.38 157 ILE A O 1
ATOM 1298 N N . ALA A 1 158 ? -6.629 -34.344 -0.189 1 93 158 ALA A N 1
ATOM 1299 C CA . ALA A 1 158 ? -5.434 -35.156 0.032 1 93 158 ALA A CA 1
ATOM 1300 C C . ALA A 1 158 ? -5.77 -36.406 0.798 1 93 158 ALA A C 1
ATOM 1302 O O . ALA A 1 158 ? -5.375 -37.5 0.391 1 93 158 ALA A O 1
ATOM 1303 N N . PRO A 1 159 ? -6.551 -36.375 1.841 1 91.75 159 PRO A N 1
ATOM 1304 C CA . PRO A 1 159 ? -6.828 -37.594 2.59 1 91.75 159 PRO A CA 1
ATOM 1305 C C . PRO A 1 159 ? -7.594 -38.625 1.768 1 91.75 159 PRO A C 1
ATOM 1307 O O . PRO A 1 159 ? -7.32 -39.812 1.868 1 91.75 159 PRO A O 1
ATOM 1310 N N . PHE A 1 160 ? -8.438 -38.219 0.925 1 90.88 160 PHE A N 1
ATOM 1311 C CA . PHE A 1 160 ? -9.227 -39.125 0.103 1 90.88 160 PHE A CA 1
ATOM 1312 C C . PHE A 1 160 ? -8.359 -39.781 -0.975 1 90.88 160 PHE A C 1
ATOM 1314 O O . PHE A 1 160 ? -8.453 -40.969 -1.218 1 90.88 160 PHE A O 1
ATOM 1321 N N . LEU A 1 161 ? -7.52 -39 -1.544 1 91.88 161 LEU A N 1
ATOM 1322 C CA . LEU A 1 161 ? -6.652 -39.5 -2.604 1 91.88 161 LEU A CA 1
ATOM 1323 C C . LEU A 1 161 ? -5.598 -40.438 -2.039 1 91.88 161 LEU A C 1
ATOM 1325 O O . LEU A 1 161 ? -5.301 -41.469 -2.643 1 91.88 161 LEU A O 1
ATOM 1329 N N . ILE A 1 162 ? -5.008 -40.031 -0.905 1 92.62 162 ILE A N 1
ATOM 1330 C CA . ILE A 1 162 ? -3.963 -40.844 -0.292 1 92.62 162 ILE A CA 1
ATOM 1331 C C . ILE A 1 162 ? -4.527 -42.219 0.086 1 92.62 162 ILE A C 1
ATOM 1333 O O . ILE A 1 162 ? -3.918 -43.25 -0.204 1 92.62 162 ILE A O 1
ATOM 1337 N N . ILE A 1 163 ? -5.703 -42.219 0.638 1 92.56 163 ILE A N 1
ATOM 1338 C CA . ILE A 1 163 ? -6.324 -43.5 1.045 1 92.56 163 ILE A CA 1
ATOM 1339 C C . ILE A 1 163 ? -6.641 -44.312 -0.188 1 92.56 163 ILE A C 1
ATOM 1341 O O . ILE A 1 163 ? -6.352 -45.531 -0.22 1 92.56 163 ILE A O 1
ATOM 1345 N N . PHE A 1 164 ? -7.164 -43.75 -1.186 1 89.62 164 PHE A N 1
ATOM 1346 C CA . PHE A 1 164 ? -7.547 -44.438 -2.404 1 89.62 164 PHE A CA 1
ATOM 1347 C C . PHE A 1 164 ? -6.328 -45.062 -3.078 1 89.62 164 PHE A C 1
ATOM 1349 O O . PHE A 1 164 ? -6.309 -46.25 -3.369 1 89.62 164 PHE A O 1
ATOM 1356 N N . TYR A 1 165 ? -5.32 -44.281 -3.301 1 89.31 165 TYR A N 1
ATOM 1357 C CA . TYR A 1 165 ? -4.156 -44.781 -4.031 1 89.31 165 TYR A CA 1
ATOM 1358 C C . TYR A 1 165 ? -3.287 -45.656 -3.141 1 89.31 165 TYR A C 1
ATOM 1360 O O . TYR A 1 165 ? -2.52 -46.5 -3.637 1 89.31 165 TYR A O 1
ATOM 1368 N N . TRP A 1 166 ? -3.359 -45.438 -1.862 1 92 166 TRP A N 1
ATOM 1369 C CA . TRP A 1 166 ? -2.684 -46.344 -0.936 1 92 166 TRP A CA 1
ATOM 1370 C C . TRP A 1 166 ? -3.209 -47.75 -1.084 1 92 166 TRP A C 1
ATOM 1372 O O . TRP A 1 166 ? -2.43 -48.719 -1.199 1 92 166 TRP A O 1
ATOM 1382 N N . ILE A 1 167 ? -4.539 -47.969 -1.127 1 91.06 167 ILE A N 1
ATOM 1383 C CA . ILE A 1 167 ? -5.176 -49.281 -1.228 1 91.06 167 ILE A CA 1
ATOM 1384 C C . ILE A 1 167 ? -4.844 -49.906 -2.576 1 91.06 167 ILE A C 1
ATOM 1386 O O . ILE A 1 167 ? -4.516 -51.094 -2.648 1 91.06 167 ILE A O 1
ATOM 1390 N N . ARG A 1 168 ? -4.91 -49.062 -3.6 1 84.75 168 ARG A N 1
ATOM 1391 C CA . ARG A 1 168 ? -4.621 -49.562 -4.934 1 84.75 168 ARG A CA 1
ATOM 1392 C C . ARG A 1 168 ? -3.154 -49.969 -5.059 1 84.75 168 ARG A C 1
ATOM 1394 O O . ARG A 1 168 ? -2.83 -50.969 -5.727 1 84.75 168 ARG A O 1
ATOM 1401 N N . CYS A 1 169 ? -2.268 -49.219 -4.559 1 86.44 169 CYS A N 1
ATOM 1402 C CA . CYS A 1 169 ? -0.84 -49.5 -4.59 1 86.44 169 CYS A CA 1
ATOM 1403 C C . CYS A 1 169 ? -0.528 -50.781 -3.781 1 86.44 169 CYS A C 1
ATOM 1405 O O . CYS A 1 169 ? 0.263 -51.594 -4.211 1 86.44 169 CYS A O 1
ATOM 1407 N N . GLN A 1 170 ? -1.167 -50.906 -2.641 1 87 170 GLN A N 1
ATOM 1408 C CA . GLN A 1 170 ? -0.95 -52.062 -1.788 1 87 170 GLN A CA 1
ATOM 1409 C C . GLN A 1 170 ? -1.41 -53.344 -2.479 1 87 170 GLN A C 1
ATOM 1411 O O . GLN A 1 170 ? -0.785 -54.406 -2.328 1 87 170 GLN A O 1
ATOM 1416 N N . SER A 1 171 ? -2.473 -53.281 -3.189 1 83.56 171 SER A N 1
ATOM 1417 C CA . SER A 1 171 ? -2.984 -54.438 -3.902 1 83.56 171 SER A CA 1
ATOM 1418 C C . SER A 1 171 ? -2.053 -54.844 -5.039 1 83.56 171 SER A C 1
ATOM 1420 O O . SER A 1 171 ? -1.972 -56.031 -5.391 1 83.56 171 SER A O 1
ATOM 1422 N N . ALA A 1 172 ? -1.354 -53.844 -5.547 1 75.06 172 ALA A N 1
ATOM 1423 C CA . ALA A 1 172 ? -0.501 -54.125 -6.699 1 75.06 172 ALA A CA 1
ATOM 1424 C C . ALA A 1 172 ? 0.893 -54.562 -6.258 1 75.06 172 ALA A C 1
ATOM 1426 O O . ALA A 1 172 ? 1.496 -55.469 -6.871 1 75.06 172 ALA A O 1
ATOM 1427 N N . THR A 1 173 ? 1.538 -53.938 -5.293 1 75.62 173 THR A N 1
ATOM 1428 C CA . THR A 1 173 ? 2.945 -54.156 -4.969 1 75.62 173 THR A CA 1
ATOM 1429 C C . THR A 1 173 ? 3.094 -54.75 -3.568 1 75.62 173 THR A C 1
ATOM 1431 O O . THR A 1 173 ? 4.207 -55.031 -3.131 1 75.62 173 THR A O 1
ATOM 1434 N N . GLY A 1 174 ? 2.041 -54.938 -2.83 1 78.38 174 GLY A N 1
ATOM 1435 C CA . GLY A 1 174 ? 2.176 -55.25 -1.417 1 78.38 174 GLY A CA 1
ATOM 1436 C C . GLY A 1 174 ? 2.414 -54.031 -0.55 1 78.38 174 GLY A C 1
ATOM 1437 O O . GLY A 1 174 ? 2.316 -52.906 -1.025 1 78.38 174 GLY A O 1
ATOM 1438 N N . PRO A 1 175 ? 2.77 -54.156 0.653 1 84.56 175 PRO A N 1
ATOM 1439 C CA . PRO A 1 175 ? 2.932 -53.031 1.585 1 84.56 175 PRO A CA 1
ATOM 1440 C C . PRO A 1 175 ? 4.219 -52.25 1.343 1 84.56 175 PRO A C 1
ATOM 1442 O O . PRO A 1 175 ? 4.336 -51.125 1.787 1 84.56 175 PRO A O 1
ATOM 1445 N N . VAL A 1 176 ? 5.109 -52.844 0.604 1 83.31 176 VAL A N 1
ATOM 1446 C CA . VAL A 1 176 ? 6.41 -52.188 0.411 1 83.31 176 VAL A CA 1
ATOM 1447 C C . VAL A 1 176 ? 6.25 -50.906 -0.398 1 83.31 176 VAL A C 1
ATOM 1449 O O . VAL A 1 176 ? 6.918 -49.906 -0.125 1 83.31 176 VAL A O 1
ATOM 1452 N N . GLY A 1 177 ? 5.336 -50.906 -1.377 1 84.56 177 GLY A N 1
ATOM 1453 C CA . GLY A 1 177 ? 5.121 -49.719 -2.217 1 84.56 177 GLY A CA 1
ATOM 1454 C C . GLY A 1 177 ? 4.633 -48.531 -1.444 1 84.56 177 GLY A C 1
ATOM 1455 O O . GLY A 1 177 ? 5.332 -47.5 -1.366 1 84.56 177 GLY A O 1
ATOM 1456 N N . PRO A 1 178 ? 3.537 -48.656 -0.721 1 88.62 178 PRO A N 1
ATOM 1457 C CA . PRO A 1 178 ? 2.982 -47.5 0.018 1 88.62 178 PRO A CA 1
ATOM 1458 C C . PRO A 1 178 ? 3.887 -47.062 1.161 1 88.62 178 PRO A C 1
ATOM 1460 O O . PRO A 1 178 ? 3.988 -45.844 1.43 1 88.62 178 PRO A O 1
ATOM 1463 N N . ILE A 1 179 ? 4.566 -47.938 1.763 1 90.81 179 ILE A N 1
ATOM 1464 C CA . ILE A 1 179 ? 5.434 -47.562 2.883 1 90.81 179 ILE A CA 1
ATOM 1465 C C . ILE A 1 179 ? 6.637 -46.781 2.375 1 90.81 179 ILE A C 1
ATOM 1467 O O . ILE A 1 179 ? 7.09 -45.844 3.033 1 90.81 179 ILE A O 1
ATOM 1471 N N . SER A 1 180 ? 7.172 -47.188 1.239 1 88.94 180 SER A N 1
ATOM 1472 C CA . SER A 1 180 ? 8.289 -46.438 0.667 1 88.94 180 SER A CA 1
ATOM 1473 C C . SER A 1 180 ? 7.883 -45 0.328 1 88.94 180 SER A C 1
ATOM 1475 O O . SER A 1 180 ? 8.664 -44.062 0.507 1 88.94 180 SER A O 1
ATOM 1477 N N . CYS A 1 181 ? 6.668 -44.844 -0.199 1 90.69 181 CYS A N 1
ATOM 1478 C CA . CYS A 1 181 ? 6.156 -43.5 -0.503 1 90.69 181 CYS A CA 1
ATOM 1479 C C . CYS A 1 181 ? 6 -42.688 0.767 1 90.69 181 CYS A C 1
ATOM 1481 O O . CYS A 1 181 ? 6.297 -41.469 0.774 1 90.69 181 CYS A O 1
ATOM 1483 N N . LEU A 1 182 ? 5.527 -43.312 1.828 1 92.12 182 LEU A N 1
ATOM 1484 C CA . LEU A 1 182 ? 5.34 -42.625 3.104 1 92.12 182 LEU A CA 1
ATOM 1485 C C . LEU A 1 182 ? 6.68 -42.188 3.691 1 92.12 182 LEU A C 1
ATOM 1487 O O . LEU A 1 182 ? 6.785 -41.094 4.277 1 92.12 182 LEU A O 1
ATOM 1491 N N . VAL A 1 183 ? 7.645 -43.062 3.545 1 91.62 183 VAL A N 1
ATOM 1492 C CA . VAL A 1 183 ? 8.977 -42.75 4.051 1 91.62 183 VAL A CA 1
ATOM 1493 C C . VAL A 1 183 ? 9.531 -41.531 3.316 1 91.62 183 VAL A C 1
ATOM 1495 O O . VAL A 1 183 ? 10.086 -40.625 3.941 1 91.62 183 VAL A O 1
ATOM 1498 N N . LEU A 1 184 ? 9.391 -41.5 2.008 1 90.38 184 LEU A N 1
ATOM 1499 C CA . LEU A 1 184 ? 9.828 -40.344 1.23 1 90.38 184 LEU A CA 1
ATOM 1500 C C . LEU A 1 184 ? 9.109 -39.094 1.679 1 90.38 184 LEU A C 1
ATOM 1502 O O . LEU A 1 184 ? 9.719 -38.031 1.773 1 90.38 184 LEU A O 1
ATOM 1506 N N . PHE A 1 185 ? 7.836 -39.219 1.938 1 91.38 185 PHE A N 1
ATOM 1507 C CA . PHE A 1 185 ? 7.023 -38.062 2.371 1 91.38 185 PHE A CA 1
ATOM 1508 C C . PHE A 1 185 ? 7.508 -37.531 3.713 1 91.38 185 PHE A C 1
ATOM 1510 O O . PHE A 1 185 ? 7.602 -36.312 3.904 1 91.38 185 PHE A O 1
ATOM 1517 N N . VAL A 1 186 ? 7.801 -38.406 4.613 1 93 186 VAL A N 1
ATOM 1518 C CA . VAL A 1 186 ? 8.234 -38 5.949 1 93 186 VAL A CA 1
ATOM 1519 C C . VAL A 1 186 ? 9.609 -37.344 5.875 1 93 186 VAL A C 1
ATOM 1521 O O . VAL A 1 186 ? 9.836 -36.312 6.508 1 93 186 VAL A O 1
ATOM 1524 N N . ILE A 1 187 ? 10.461 -37.875 5.074 1 91.62 187 ILE A N 1
ATOM 1525 C CA . ILE A 1 187 ? 11.789 -37.312 4.91 1 91.62 187 ILE A CA 1
ATOM 1526 C C . ILE A 1 187 ? 11.688 -35.938 4.258 1 91.62 187 ILE A C 1
ATOM 1528 O O . ILE A 1 187 ? 12.305 -34.969 4.719 1 91.62 187 ILE A O 1
ATOM 1532 N N . GLY A 1 188 ? 10.906 -35.875 3.17 1 90.5 188 GLY A N 1
ATOM 1533 C CA . GLY A 1 188 ? 10.727 -34.625 2.479 1 90.5 188 GLY A CA 1
ATOM 1534 C C . GLY A 1 188 ? 10.125 -33.531 3.357 1 90.5 188 GLY A C 1
ATOM 1535 O O . GLY A 1 188 ? 10.609 -32.406 3.377 1 90.5 188 GLY A O 1
ATOM 1536 N N . THR A 1 189 ? 9.125 -33.875 4.145 1 91.06 189 THR A N 1
ATOM 1537 C CA . THR A 1 189 ? 8.43 -32.906 5.004 1 91.06 189 THR A CA 1
ATOM 1538 C C . THR A 1 189 ? 9.328 -32.469 6.152 1 91.06 189 THR A C 1
ATOM 1540 O O . THR A 1 189 ? 9.305 -31.281 6.539 1 91.06 189 THR A O 1
ATOM 1543 N N . SER A 1 190 ? 10.062 -33.344 6.66 1 92.19 190 SER A N 1
ATOM 1544 C CA . SER A 1 190 ? 10.953 -33.031 7.77 1 92.19 190 SER A CA 1
ATOM 1545 C C . SER A 1 190 ? 12.062 -32.062 7.324 1 92.19 190 SER A C 1
ATOM 1547 O O . SER A 1 190 ? 12.398 -31.125 8.047 1 92.19 190 SER A O 1
ATOM 1549 N N . MET A 1 191 ? 12.523 -32.25 6.176 1 90.94 191 MET A N 1
ATOM 1550 C CA . MET A 1 191 ? 13.57 -31.375 5.648 1 90.94 191 MET A CA 1
ATOM 1551 C C . MET A 1 191 ? 13.023 -30 5.328 1 90.94 191 MET A C 1
ATOM 1553 O O . MET A 1 191 ? 13.695 -28.984 5.547 1 90.94 191 MET A O 1
ATOM 1557 N N . ASN A 1 192 ? 11.812 -29.953 4.895 1 91.81 192 ASN A N 1
ATOM 1558 C CA . ASN A 1 192 ? 11.195 -28.703 4.492 1 91.81 192 ASN A CA 1
ATOM 1559 C C . ASN A 1 192 ? 10.75 -27.875 5.703 1 91.81 192 ASN A C 1
ATOM 1561 O O . ASN A 1 192 ? 10.672 -26.656 5.629 1 91.81 192 ASN A O 1
ATOM 1565 N N . TYR A 1 193 ? 10.516 -28.531 6.773 1 91 193 TYR A N 1
ATOM 1566 C CA . TYR A 1 193 ? 9.945 -27.875 7.953 1 91 193 TYR A CA 1
ATOM 1567 C C . TYR A 1 193 ? 10.844 -26.75 8.445 1 91 193 TYR A C 1
ATOM 1569 O O . TYR A 1 193 ? 10.375 -25.641 8.711 1 91 193 TYR A O 1
ATOM 1577 N N . PHE A 1 194 ? 12.109 -27.016 8.461 1 90.12 194 PHE A N 1
ATOM 1578 C CA . PHE A 1 194 ? 13.047 -26.016 8.969 1 90.12 194 PHE A CA 1
ATOM 1579 C C . PHE A 1 194 ? 13.141 -24.828 8.031 1 90.12 194 PHE A C 1
ATOM 1581 O O . PHE A 1 194 ? 13.227 -23.672 8.477 1 90.12 194 PHE A O 1
ATOM 1588 N N . VAL A 1 195 ? 13.102 -25.078 6.844 1 92.19 195 VAL A N 1
ATOM 1589 C CA . VAL A 1 195 ? 13.242 -24.016 5.855 1 92.19 195 VAL A CA 1
ATOM 1590 C C . VAL A 1 195 ? 11.969 -23.188 5.797 1 92.19 195 VAL A C 1
ATOM 1592 O O . VAL A 1 195 ? 12.016 -21.969 5.613 1 92.19 195 VAL A O 1
ATOM 1595 N N . ILE A 1 196 ? 10.875 -23.828 6.047 1 93.12 196 ILE A N 1
ATOM 1596 C CA . ILE A 1 196 ? 9.578 -23.156 6.039 1 93.12 196 ILE A CA 1
ATOM 1597 C C . ILE A 1 196 ? 9.547 -22.078 7.117 1 93.12 196 ILE A C 1
ATOM 1599 O O . ILE A 1 196 ? 9.102 -20.969 6.871 1 93.12 196 ILE A O 1
ATOM 1603 N N . LYS A 1 197 ? 10.055 -22.375 8.219 1 92.56 197 LYS A N 1
ATOM 1604 C CA . LYS A 1 197 ? 10.055 -21.438 9.336 1 92.56 197 LYS A CA 1
ATOM 1605 C C . LYS A 1 197 ? 10.914 -20.219 9.031 1 92.56 197 LYS A C 1
ATOM 1607 O O . LYS A 1 197 ? 10.516 -19.078 9.32 1 92.56 197 LYS A O 1
ATOM 1612 N N . GLN A 1 198 ? 11.984 -20.469 8.398 1 92.38 198 GLN A N 1
ATOM 1613 C CA . GLN A 1 198 ? 12.875 -19.359 8.055 1 92.38 198 GLN A CA 1
ATOM 1614 C C . GLN A 1 198 ? 12.242 -18.453 6.996 1 92.38 198 GLN A C 1
ATOM 1616 O O . GLN A 1 198 ? 12.336 -17.234 7.082 1 92.38 198 GLN A O 1
ATOM 1621 N N . ILE A 1 199 ? 11.641 -19.047 6.102 1 93.94 199 ILE A N 1
ATOM 1622 C CA . ILE A 1 199 ? 11.023 -18.297 5.02 1 93.94 199 ILE A CA 1
ATOM 1623 C C . ILE A 1 199 ? 9.852 -17.484 5.566 1 93.94 199 ILE A C 1
ATOM 1625 O O . ILE A 1 199 ? 9.641 -16.328 5.156 1 93.94 199 ILE A O 1
ATOM 1629 N N . SER A 1 200 ? 9.117 -18.047 6.516 1 93.75 200 SER A N 1
ATOM 1630 C CA . SER A 1 200 ? 7.969 -17.344 7.082 1 93.75 200 SER A CA 1
ATOM 1631 C C . SER A 1 200 ? 8.391 -16.062 7.789 1 93.75 200 SER A C 1
ATOM 1633 O O . SER A 1 200 ? 7.703 -15.047 7.711 1 93.75 200 SER A O 1
ATOM 1635 N N . LEU A 1 201 ? 9.477 -16.078 8.398 1 92.81 201 LEU A N 1
ATOM 1636 C CA . LEU A 1 201 ? 9.992 -14.891 9.086 1 92.81 201 LEU A CA 1
ATOM 1637 C C . LEU A 1 201 ? 10.422 -13.828 8.078 1 92.81 201 LEU A C 1
ATOM 1639 O O . LEU A 1 201 ? 10.219 -12.633 8.297 1 92.81 201 LEU A O 1
ATOM 1643 N N . LEU A 1 202 ? 11.023 -14.32 7.02 1 92.75 202 LEU A N 1
ATOM 1644 C CA . LEU A 1 202 ? 11.469 -13.383 5.992 1 92.75 202 LEU A CA 1
ATOM 1645 C C . LEU A 1 202 ? 10.281 -12.75 5.277 1 92.75 202 LEU A C 1
ATOM 1647 O O . LEU A 1 202 ? 10.344 -11.586 4.875 1 92.75 202 LEU A O 1
ATOM 1651 N N . VAL A 1 203 ? 9.281 -13.562 5.141 1 91.62 203 VAL A N 1
ATOM 1652 C CA . VAL A 1 203 ? 8.062 -13.031 4.531 1 91.62 203 VAL A CA 1
ATOM 1653 C C . VAL A 1 203 ? 7.469 -11.953 5.43 1 91.62 203 VAL A C 1
ATOM 1655 O O . VAL A 1 203 ? 7.051 -10.898 4.949 1 91.62 203 VAL A O 1
ATOM 1658 N N . TYR A 1 204 ? 7.48 -12.234 6.695 1 90 204 TYR A N 1
ATOM 1659 C CA . TYR A 1 204 ? 7.012 -11.266 7.684 1 90 204 TYR A CA 1
ATOM 1660 C C . TYR A 1 204 ? 7.793 -9.961 7.582 1 90 204 TYR A C 1
ATOM 1662 O O . TYR A 1 204 ? 7.203 -8.875 7.551 1 90 204 TYR A O 1
ATOM 1670 N N . GLN A 1 205 ? 9.039 -10.062 7.473 1 91.38 205 GLN A N 1
ATOM 1671 C CA . GLN A 1 205 ? 9.906 -8.891 7.406 1 91.38 205 GLN A CA 1
ATOM 1672 C C . GLN A 1 205 ? 9.742 -8.156 6.082 1 91.38 205 GLN A C 1
ATOM 1674 O O . GLN A 1 205 ? 9.75 -6.922 6.047 1 91.38 205 GLN A O 1
ATOM 1679 N N . GLN A 1 206 ? 9.664 -8.906 5.02 1 92.12 206 GLN A N 1
ATOM 1680 C CA . GLN A 1 206 ? 9.477 -8.297 3.707 1 92.12 206 GLN A CA 1
ATOM 1681 C C . GLN A 1 206 ? 8.219 -7.438 3.668 1 92.12 206 GLN A C 1
ATOM 1683 O O . GLN A 1 206 ? 8.234 -6.328 3.129 1 92.12 206 GLN A O 1
ATOM 1688 N N . GLU A 1 207 ? 7.121 -7.93 4.266 1 88.75 207 GLU A N 1
ATOM 1689 C CA . GLU A 1 207 ? 5.863 -7.188 4.262 1 88.75 207 GLU A CA 1
ATOM 1690 C C . GLU A 1 207 ? 5.965 -5.93 5.125 1 88.75 207 GLU A C 1
ATOM 1692 O O . GLU A 1 207 ? 5.363 -4.902 4.809 1 88.75 207 GLU A O 1
ATOM 1697 N N . ARG A 1 208 ? 6.727 -6.055 6.148 1 89.56 208 ARG A N 1
ATOM 1698 C CA . ARG A 1 208 ? 6.969 -4.883 6.984 1 89.56 208 ARG A CA 1
ATOM 1699 C C . ARG A 1 208 ? 7.723 -3.807 6.211 1 89.56 208 ARG A C 1
ATOM 1701 O O . ARG A 1 208 ? 7.324 -2.641 6.211 1 89.56 208 ARG A O 1
ATOM 1708 N N . TYR A 1 209 ? 8.781 -4.184 5.555 1 91.12 209 TYR A N 1
ATOM 1709 C CA . TYR A 1 209 ? 9.586 -3.232 4.801 1 91.12 209 TYR A CA 1
ATOM 1710 C C . TYR A 1 209 ? 8.812 -2.67 3.617 1 91.12 209 TYR A C 1
ATOM 1712 O O . TYR A 1 209 ? 8.992 -1.509 3.244 1 91.12 209 TYR A O 1
ATOM 1720 N N . GLU A 1 210 ? 7.945 -3.5 3.057 1 92.19 210 GLU A N 1
ATOM 1721 C CA . GLU A 1 210 ? 7.074 -3.012 1.993 1 92.19 210 GLU A CA 1
ATOM 1722 C C . GLU A 1 210 ? 6.148 -1.911 2.502 1 92.19 210 GLU A C 1
ATOM 1724 O O . GLU A 1 210 ? 5.91 -0.921 1.806 1 92.19 210 GLU A O 1
ATOM 1729 N N . GLY A 1 211 ? 5.637 -2.137 3.689 1 87.88 211 GLY A N 1
ATOM 1730 C CA . GLY A 1 211 ? 4.785 -1.133 4.305 1 87.88 211 GLY A CA 1
ATOM 1731 C C . GLY A 1 211 ? 5.512 0.166 4.602 1 87.88 211 GLY A C 1
ATOM 1732 O O . GLY A 1 211 ? 4.98 1.251 4.355 1 87.88 211 GLY A O 1
ATOM 1733 N N . ASP A 1 212 ? 6.723 0.078 5.125 1 87.44 212 ASP A N 1
ATOM 1734 C CA . ASP A 1 212 ? 7.539 1.255 5.406 1 87.44 212 ASP A CA 1
ATOM 1735 C C . ASP A 1 212 ? 7.848 2.029 4.125 1 87.44 212 ASP A C 1
ATOM 1737 O O . ASP A 1 212 ? 7.809 3.262 4.113 1 87.44 212 ASP A O 1
ATOM 1741 N N . PHE A 1 213 ? 8.211 1.224 3.113 1 92.19 213 PHE A N 1
ATOM 1742 C CA . PHE A 1 213 ? 8.539 1.807 1.817 1 92.19 213 PHE A CA 1
ATOM 1743 C C . PHE A 1 213 ? 7.352 2.57 1.249 1 92.19 213 PHE A C 1
ATOM 1745 O O . PHE A 1 213 ? 7.504 3.691 0.759 1 92.19 213 PHE A O 1
ATOM 1752 N N . ARG A 1 214 ? 6.219 2.064 1.375 1 87.81 214 ARG A N 1
ATOM 1753 C CA . ARG A 1 214 ? 5.004 2.707 0.881 1 87.81 214 ARG A CA 1
ATOM 1754 C C . ARG A 1 214 ? 4.652 3.928 1.723 1 87.81 214 ARG A C 1
ATOM 1756 O O . ARG A 1 214 ? 4.199 4.945 1.191 1 87.81 214 ARG A O 1
ATOM 1763 N N . PHE A 1 215 ? 4.766 3.799 2.902 1 84.94 215 PHE A N 1
ATOM 1764 C CA . PHE A 1 215 ? 4.473 4.902 3.805 1 84.94 215 PHE A CA 1
ATOM 1765 C C . PHE A 1 215 ? 5.344 6.113 3.48 1 84.94 215 PHE A C 1
ATOM 1767 O O . PHE A 1 215 ? 4.875 7.254 3.537 1 84.94 215 PHE A O 1
ATOM 1774 N N . GLN A 1 216 ? 6.594 5.816 3.211 1 87.38 216 GLN A N 1
ATOM 1775 C CA . GLN A 1 216 ? 7.516 6.898 2.879 1 87.38 216 GLN A CA 1
ATOM 1776 C C . GLN A 1 216 ? 7.051 7.652 1.636 1 87.38 216 GLN A C 1
ATOM 1778 O O . GLN A 1 216 ? 7.086 8.883 1.601 1 87.38 216 GLN A O 1
ATOM 1783 N N . HIS A 1 217 ? 6.621 7 0.631 1 87.94 217 HIS A N 1
ATOM 1784 C CA . HIS A 1 217 ? 6.168 7.641 -0.598 1 87.94 217 HIS A CA 1
ATOM 1785 C C . HIS A 1 217 ? 4.871 8.414 -0.372 1 87.94 217 HIS A C 1
ATOM 1787 O O . HIS A 1 217 ? 4.652 9.453 -0.99 1 87.94 217 HIS A O 1
ATOM 1793 N N . LEU A 1 218 ? 4.07 7.898 0.446 1 83.94 218 LEU A N 1
ATOM 1794 C CA . LEU A 1 218 ? 2.828 8.594 0.766 1 83.94 218 LEU A CA 1
ATOM 1795 C C . LEU A 1 218 ? 3.109 9.875 1.543 1 83.94 218 LEU A C 1
ATOM 1797 O O . LEU A 1 218 ? 2.453 10.898 1.323 1 83.94 218 LEU A O 1
ATOM 1801 N N . ARG A 1 219 ? 4.008 9.766 2.455 1 84.5 219 ARG A N 1
ATOM 1802 C CA . ARG A 1 219 ? 4.414 10.953 3.201 1 84.5 219 ARG A CA 1
ATOM 1803 C C . ARG A 1 219 ? 4.922 12.047 2.264 1 84.5 219 ARG A C 1
ATOM 1805 O O . ARG A 1 219 ? 4.59 13.219 2.436 1 84.5 219 ARG A O 1
ATOM 1812 N N . ILE A 1 220 ? 5.703 11.648 1.302 1 87.69 220 ILE A N 1
ATOM 1813 C CA . ILE A 1 220 ? 6.258 12.594 0.339 1 87.69 220 ILE A CA 1
ATOM 1814 C C . ILE A 1 220 ? 5.133 13.211 -0.489 1 87.69 220 ILE A C 1
ATOM 1816 O O . ILE A 1 220 ? 5.121 14.422 -0.733 1 87.69 220 ILE A O 1
ATOM 1820 N N . ARG A 1 221 ? 4.203 12.422 -0.885 1 84.88 221 ARG A N 1
ATOM 1821 C CA . ARG A 1 221 ? 3.07 12.906 -1.669 1 84.88 221 ARG A CA 1
ATOM 1822 C C . ARG A 1 221 ? 2.256 13.922 -0.882 1 84.88 221 ARG A C 1
ATOM 1824 O O . ARG A 1 221 ? 1.885 14.977 -1.413 1 84.88 221 ARG A O 1
ATOM 1831 N N . ASN A 1 222 ? 2.066 13.633 0.378 1 81.31 222 ASN A N 1
ATOM 1832 C CA . ASN A 1 222 ? 1.223 14.477 1.216 1 81.31 222 ASN A CA 1
ATOM 1833 C C . ASN A 1 222 ? 1.94 15.766 1.616 1 81.31 222 ASN A C 1
ATOM 1835 O O . ASN A 1 222 ? 1.298 16.75 1.98 1 81.31 222 ASN A O 1
ATOM 1839 N N . ASN A 1 223 ? 3.275 15.727 1.568 1 86.25 223 ASN A N 1
ATOM 1840 C CA . ASN A 1 223 ? 4.055 16.891 1.984 1 86.25 223 ASN A CA 1
ATOM 1841 C C . ASN A 1 223 ? 4.91 17.422 0.841 1 86.25 223 ASN A C 1
ATOM 1843 O O . ASN A 1 223 ? 6.004 17.953 1.07 1 86.25 223 ASN A O 1
ATOM 1847 N N . ALA A 1 224 ? 4.469 17.281 -0.34 1 85.62 224 ALA A N 1
ATOM 1848 C CA . ALA A 1 224 ? 5.266 17.609 -1.517 1 85.62 224 ALA A CA 1
ATOM 1849 C C . ALA A 1 224 ? 5.637 19.094 -1.522 1 85.62 224 ALA A C 1
ATOM 1851 O O . ALA A 1 224 ? 6.793 19.453 -1.76 1 85.62 224 ALA A O 1
ATOM 1852 N N . GLU A 1 225 ? 4.723 19.922 -1.222 1 83.19 225 GLU A N 1
ATOM 1853 C CA . GLU A 1 225 ? 4.988 21.344 -1.261 1 83.19 225 GLU A CA 1
ATOM 1854 C C . GLU A 1 225 ? 5.965 21.766 -0.164 1 83.19 225 GLU A C 1
ATOM 1856 O O . GLU A 1 225 ? 6.875 22.562 -0.404 1 83.19 225 GLU A O 1
ATOM 1861 N N . ALA A 1 226 ? 5.738 21.234 0.989 1 86.25 226 ALA A N 1
ATOM 1862 C CA . ALA A 1 226 ? 6.637 21.562 2.094 1 86.25 226 ALA A CA 1
ATOM 1863 C C . ALA A 1 226 ? 8.062 21.109 1.788 1 86.25 226 ALA A C 1
ATOM 1865 O O . ALA A 1 226 ? 9.023 21.797 2.137 1 86.25 226 ALA A O 1
ATOM 1866 N N . ILE A 1 227 ? 8.195 20.031 1.151 1 89.94 227 ILE A N 1
ATOM 1867 C CA . ILE A 1 227 ? 9.508 19.484 0.818 1 89.94 227 ILE A CA 1
ATOM 1868 C C . ILE A 1 227 ? 10.18 20.375 -0.221 1 89.94 227 ILE A C 1
ATOM 1870 O O . ILE A 1 227 ? 11.375 20.656 -0.115 1 89.94 227 ILE A O 1
ATOM 1874 N N . VAL A 1 228 ? 9.453 20.859 -1.152 1 87.25 228 VAL A N 1
ATOM 1875 C CA . VAL A 1 228 ? 10.008 21.719 -2.184 1 87.25 228 VAL A CA 1
ATOM 1876 C C . VAL A 1 228 ? 10.43 23.047 -1.565 1 87.25 228 VAL A C 1
ATOM 1878 O O . VAL A 1 228 ? 11.469 23.609 -1.926 1 87.25 228 VAL A O 1
ATOM 1881 N N . PHE A 1 229 ? 9.609 23.469 -0.678 1 87.44 229 PHE A N 1
ATOM 1882 C CA . PHE A 1 229 ? 9.938 24.719 0.004 1 87.44 229 PHE A CA 1
ATOM 1883 C C . PHE A 1 229 ? 11.266 24.594 0.746 1 87.44 229 PHE A C 1
ATOM 1885 O O . PHE A 1 229 ? 12.109 25.5 0.667 1 87.44 229 PHE A O 1
ATOM 1892 N N . MET A 1 230 ? 11.469 23.484 1.267 1 89.06 230 MET A N 1
ATOM 1893 C CA . MET A 1 230 ? 12.664 23.297 2.082 1 89.06 230 MET A CA 1
ATOM 1894 C C . MET A 1 230 ? 13.828 22.797 1.233 1 89.06 230 MET A C 1
ATOM 1896 O O . MET A 1 230 ? 14.945 22.641 1.731 1 89.06 230 MET A O 1
ATOM 1900 N N . SER A 1 231 ? 13.586 22.547 0.029 1 88.56 231 SER A N 1
ATOM 1901 C CA . SER A 1 231 ? 14.594 21.984 -0.858 1 88.56 231 SER A CA 1
ATOM 1902 C C . SER A 1 231 ? 15.133 20.672 -0.305 1 88.56 231 SER A C 1
ATOM 1904 O O . SER A 1 231 ? 16.344 20.453 -0.256 1 88.56 231 SER A O 1
ATOM 1906 N N . GLY A 1 232 ? 14.219 19.906 0.19 1 89.19 232 GLY A N 1
ATOM 1907 C CA . GLY A 1 232 ? 14.609 18.656 0.81 1 89.19 232 GLY A CA 1
ATOM 1908 C C . GLY A 1 232 ? 14.609 17.484 -0.159 1 89.19 232 GLY A C 1
ATOM 1909 O O . GLY A 1 232 ? 14.531 16.328 0.258 1 89.19 232 GLY A O 1
ATOM 1910 N N . GLU A 1 233 ? 14.766 17.688 -1.462 1 89.44 233 GLU A N 1
ATOM 1911 C CA . GLU A 1 233 ? 14.672 16.641 -2.475 1 89.44 233 GLU A CA 1
ATOM 1912 C C . GLU A 1 233 ? 15.789 15.617 -2.312 1 89.44 233 GLU A C 1
ATOM 1914 O O . GLU A 1 233 ? 15.547 14.406 -2.395 1 89.44 233 GLU A O 1
ATOM 1919 N N . SER A 1 234 ? 16.969 16.078 -2.035 1 89.56 234 SER A N 1
ATOM 1920 C CA . SER A 1 234 ? 18.109 15.18 -1.927 1 89.56 234 SER A CA 1
ATOM 1921 C C . SER A 1 234 ? 17.984 14.281 -0.698 1 89.56 234 SER A C 1
ATOM 1923 O O . SER A 1 234 ? 18.297 13.094 -0.759 1 89.56 234 SER A O 1
ATOM 1925 N N . SER A 1 235 ? 17.578 14.883 0.371 1 90.62 235 SER A N 1
ATOM 1926 C CA . SER A 1 235 ? 17.422 14.109 1.596 1 90.62 235 SER A CA 1
ATOM 1927 C C . SER A 1 235 ? 16.328 13.047 1.442 1 90.62 235 SER A C 1
ATOM 1929 O O . SER A 1 235 ? 16.516 11.898 1.838 1 90.62 235 SER A O 1
ATOM 1931 N N . GLU A 1 236 ? 15.227 13.516 0.857 1 91.25 236 GLU A N 1
ATOM 1932 C CA . GLU A 1 236 ? 14.125 12.57 0.66 1 91.25 236 GLU A CA 1
ATOM 1933 C C . GLU A 1 236 ? 14.508 11.477 -0.332 1 91.25 236 GLU A C 1
ATOM 1935 O O . GLU A 1 236 ? 14.102 10.328 -0.182 1 91.25 236 GLU A O 1
ATOM 1940 N N . HIS A 1 237 ? 15.242 11.859 -1.356 1 91.81 237 HIS A N 1
ATOM 1941 C CA . HIS A 1 237 ? 15.75 10.883 -2.311 1 91.81 237 HIS A CA 1
ATOM 1942 C C . HIS A 1 237 ? 16.609 9.836 -1.615 1 91.81 237 HIS A C 1
ATOM 1944 O O . HIS A 1 237 ? 16.453 8.633 -1.841 1 91.81 237 HIS A O 1
ATOM 1950 N N . HIS A 1 238 ? 17.469 10.273 -0.799 1 90.25 238 HIS A N 1
ATOM 1951 C CA . HIS A 1 238 ? 18.359 9.375 -0.07 1 90.25 238 HIS A CA 1
ATOM 1952 C C . HIS A 1 238 ? 17.562 8.453 0.854 1 90.25 238 HIS A C 1
ATOM 1954 O O . HIS A 1 238 ? 17.859 7.258 0.939 1 90.25 238 HIS A O 1
ATOM 1960 N N . ASN A 1 239 ? 16.641 9.023 1.537 1 89.44 239 ASN A N 1
ATOM 1961 C CA . ASN A 1 239 ? 15.82 8.219 2.43 1 89.44 239 ASN A CA 1
ATOM 1962 C C . ASN A 1 239 ? 15.047 7.148 1.663 1 89.44 239 ASN A C 1
ATOM 1964 O O . ASN A 1 239 ? 14.938 6.008 2.117 1 89.44 239 ASN A O 1
ATOM 1968 N N . CYS A 1 240 ? 14.5 7.523 0.547 1 90.81 240 CYS A N 1
ATOM 1969 C CA . CYS A 1 240 ? 13.773 6.559 -0.271 1 90.81 240 CYS A CA 1
ATOM 1970 C C . CYS A 1 240 ? 14.695 5.441 -0.741 1 90.81 240 CYS A C 1
ATOM 1972 O O . CYS A 1 240 ? 14.297 4.273 -0.771 1 90.81 240 CYS A O 1
ATOM 1974 N N . GLN A 1 241 ? 15.906 5.836 -1.111 1 91.5 241 GLN A N 1
ATOM 1975 C CA . GLN A 1 241 ? 16.875 4.832 -1.553 1 91.5 241 GLN A CA 1
ATOM 1976 C C . GLN A 1 241 ? 17.234 3.881 -0.416 1 91.5 241 GLN A C 1
ATOM 1978 O O . GLN A 1 241 ? 17.438 2.686 -0.643 1 91.5 241 GLN A O 1
ATOM 1983 N N . LYS A 1 242 ? 17.312 4.41 0.745 1 89.62 242 LYS A N 1
ATOM 1984 C CA . LYS A 1 242 ? 17.625 3.592 1.913 1 89.62 242 LYS A CA 1
ATOM 1985 C C . LYS A 1 242 ? 16.5 2.582 2.184 1 89.62 242 LYS A C 1
ATOM 1987 O O . LYS A 1 242 ? 16.781 1.405 2.432 1 89.62 242 LYS A O 1
ATOM 1992 N N . PHE A 1 243 ? 15.305 3.021 2.162 1 90.75 243 PHE A N 1
ATOM 1993 C CA . PHE A 1 243 ? 14.172 2.131 2.373 1 90.75 243 PHE A CA 1
ATOM 1994 C C . PHE A 1 243 ? 14.117 1.06 1.29 1 90.75 243 PHE A C 1
ATOM 1996 O O . PHE A 1 243 ? 13.836 -0.106 1.575 1 90.75 243 PHE A O 1
ATOM 2003 N N . LEU A 1 244 ? 14.383 1.466 0.037 1 93.62 244 LEU A N 1
ATOM 2004 C CA . LEU A 1 244 ? 14.391 0.512 -1.067 1 93.62 244 LEU A CA 1
ATOM 2005 C C . LEU A 1 244 ? 15.5 -0.522 -0.879 1 93.62 244 LEU A C 1
ATOM 2007 O O . LEU A 1 244 ? 15.281 -1.715 -1.105 1 93.62 244 LEU A O 1
ATOM 2011 N N . SER A 1 245 ? 16.656 -0.062 -0.508 1 93.12 245 SER A N 1
ATOM 2012 C CA . SER A 1 245 ? 17.797 -0.963 -0.327 1 93.12 245 SER A CA 1
ATOM 2013 C C . SER A 1 245 ? 17.5 -2.01 0.743 1 93.12 245 SER A C 1
ATOM 2015 O O . SER A 1 245 ? 17.844 -3.182 0.583 1 93.12 245 SER A O 1
ATOM 2017 N N . ASN A 1 246 ? 16.891 -1.596 1.849 1 91.56 246 ASN A N 1
ATOM 2018 C CA . ASN A 1 246 ? 16.5 -2.537 2.893 1 91.56 246 ASN A CA 1
ATOM 2019 C C . ASN A 1 246 ? 15.484 -3.562 2.377 1 91.56 246 ASN A C 1
ATOM 2021 O O . ASN A 1 246 ? 15.586 -4.75 2.695 1 91.56 246 ASN A O 1
ATOM 2025 N N . LEU A 1 247 ? 14.594 -3.086 1.625 1 93.75 247 LEU A N 1
ATOM 2026 C CA . LEU A 1 247 ? 13.57 -3.955 1.055 1 93.75 247 LEU A CA 1
ATOM 2027 C C . LEU A 1 247 ? 14.188 -4.953 0.079 1 93.75 247 LEU A C 1
ATOM 2029 O O . LEU A 1 247 ? 13.914 -6.152 0.155 1 93.75 247 LEU A O 1
ATOM 2033 N N . ILE A 1 248 ? 15.086 -4.477 -0.81 1 94 248 ILE A N 1
ATOM 2034 C CA . ILE A 1 248 ? 15.688 -5.312 -1.842 1 94 248 ILE A CA 1
ATOM 2035 C C . ILE A 1 248 ? 16.609 -6.344 -1.197 1 94 248 ILE A C 1
ATOM 2037 O O . ILE A 1 248 ? 16.672 -7.496 -1.634 1 94 248 ILE A O 1
ATOM 2041 N N . SER A 1 249 ? 17.312 -5.984 -0.185 1 94.25 249 SER A N 1
ATOM 2042 C CA . SER A 1 249 ? 18.188 -6.914 0.515 1 94.25 249 SER A CA 1
ATOM 2043 C C . SER A 1 249 ? 17.406 -8.047 1.154 1 94.25 249 SER A C 1
ATOM 2045 O O . SER A 1 249 ? 17.828 -9.211 1.108 1 94.25 249 SER A O 1
ATOM 2047 N N . THR A 1 250 ? 16.312 -7.715 1.738 1 94.19 250 THR A N 1
ATOM 2048 C CA . THR A 1 250 ? 15.461 -8.734 2.348 1 94.19 250 THR A CA 1
ATOM 2049 C C . THR A 1 250 ? 14.852 -9.641 1.282 1 94.19 250 THR A C 1
ATOM 2051 O O . THR A 1 250 ? 14.727 -10.852 1.484 1 94.19 250 THR A O 1
ATOM 2054 N N . GLN A 1 251 ? 14.453 -9.07 0.176 1 93.94 251 GLN A N 1
ATOM 2055 C CA . GLN A 1 251 ? 13.898 -9.859 -0.921 1 93.94 251 GLN A CA 1
ATOM 2056 C C . GLN A 1 251 ? 14.93 -10.836 -1.474 1 93.94 251 GLN A C 1
ATOM 2058 O O . GLN A 1 251 ? 14.594 -11.969 -1.837 1 93.94 251 GLN A O 1
ATOM 2063 N N . LYS A 1 252 ? 16.172 -10.406 -1.586 1 93.69 252 LYS A N 1
ATOM 2064 C CA . LYS A 1 252 ? 17.25 -11.281 -2.064 1 93.69 252 LYS A CA 1
ATOM 2065 C C . LYS A 1 252 ? 17.469 -12.445 -1.107 1 93.69 252 LYS A C 1
ATOM 2067 O O . LYS A 1 252 ? 17.672 -13.586 -1.541 1 93.69 252 LYS A O 1
ATOM 2072 N N . ARG A 1 253 ? 17.375 -12.203 0.164 1 93 253 ARG A N 1
ATOM 2073 C CA . ARG A 1 253 ? 17.5 -13.266 1.154 1 93 253 ARG A CA 1
ATOM 2074 C C . ARG A 1 253 ? 16.344 -14.25 1.051 1 93 253 ARG A C 1
ATOM 2076 O O . ARG A 1 253 ? 16.531 -15.461 1.188 1 93 253 ARG A O 1
ATOM 2083 N N . LEU A 1 254 ? 15.211 -13.695 0.828 1 93.44 254 LEU A N 1
ATOM 2084 C CA . LEU A 1 254 ? 14.023 -14.523 0.704 1 93.44 254 LEU A CA 1
ATOM 2085 C C . LEU A 1 254 ? 14.133 -15.453 -0.501 1 93.44 254 LEU A C 1
ATOM 2087 O O . LEU A 1 254 ? 13.859 -16.656 -0.392 1 93.44 254 LEU A O 1
ATOM 2091 N N . ILE A 1 255 ? 14.562 -14.922 -1.641 1 92.88 255 ILE A N 1
ATOM 2092 C CA . ILE A 1 255 ? 14.664 -15.711 -2.865 1 92.88 255 ILE A CA 1
ATOM 2093 C C . ILE A 1 255 ? 15.719 -16.797 -2.691 1 92.88 255 ILE A C 1
ATOM 2095 O O . ILE A 1 255 ? 15.555 -17.922 -3.18 1 92.88 255 ILE A O 1
ATOM 2099 N N . PHE A 1 256 ? 16.719 -16.516 -1.946 1 92.69 256 PHE A N 1
ATOM 2100 C CA . PHE A 1 256 ? 17.781 -17.484 -1.722 1 92.69 256 PHE A CA 1
ATOM 2101 C C . PHE A 1 256 ? 17.281 -18.641 -0.854 1 92.69 256 PHE A C 1
ATOM 2103 O O . PHE A 1 256 ? 17.594 -19.812 -1.127 1 92.69 256 PHE A O 1
ATOM 2110 N N . ARG A 1 257 ? 16.547 -18.344 0.117 1 92.19 257 ARG A N 1
ATOM 2111 C CA . ARG A 1 257 ? 16.016 -19.391 0.974 1 92.19 257 ARG A CA 1
ATOM 2112 C C . ARG A 1 257 ? 14.953 -20.203 0.246 1 92.19 257 ARG A C 1
ATOM 2114 O O . ARG A 1 257 ? 14.82 -21.406 0.468 1 92.19 257 ARG A O 1
ATOM 2121 N N . GLN A 1 258 ? 14.203 -19.562 -0.562 1 92.12 258 GLN A N 1
ATOM 2122 C CA . GLN A 1 258 ? 13.195 -20.266 -1.355 1 92.12 258 GLN A CA 1
ATOM 2123 C C . GLN A 1 258 ? 13.844 -21.219 -2.346 1 92.12 258 GLN A C 1
ATOM 2125 O O . GLN A 1 258 ? 13.281 -22.281 -2.662 1 92.12 258 GLN A O 1
ATOM 2130 N N . PHE A 1 259 ? 15.031 -20.828 -2.854 1 93.12 259 PHE A N 1
ATOM 2131 C CA . PHE A 1 259 ? 15.781 -21.703 -3.742 1 93.12 259 PHE A CA 1
ATOM 2132 C C . PHE A 1 259 ? 16.047 -23.047 -3.078 1 93.12 259 PHE A C 1
ATOM 2134 O O . PHE A 1 259 ? 15.828 -24.109 -3.686 1 93.12 259 PHE A O 1
ATOM 2141 N N . PHE A 1 260 ? 16.375 -22.984 -1.847 1 91.19 260 PHE A N 1
ATOM 2142 C CA . PHE A 1 260 ? 16.688 -24.219 -1.128 1 91.19 260 PHE A CA 1
ATOM 2143 C C . PHE A 1 260 ? 15.438 -25.047 -0.915 1 91.19 260 PHE A C 1
ATOM 2145 O O . PHE A 1 260 ? 15.469 -26.281 -1.062 1 91.19 260 PHE A O 1
ATOM 2152 N N . LEU A 1 261 ? 14.422 -24.422 -0.582 1 90.75 261 LEU A N 1
ATOM 2153 C CA . LEU A 1 261 ? 13.164 -25.125 -0.363 1 90.75 261 LEU A CA 1
ATOM 2154 C C . LEU A 1 261 ? 12.68 -25.781 -1.649 1 90.75 261 LEU A C 1
ATOM 2156 O O . LEU A 1 261 ? 12.266 -26.953 -1.639 1 90.75 261 LEU A O 1
ATOM 2160 N N . LYS A 1 262 ? 12.734 -25.062 -2.756 1 91.06 262 LYS A N 1
ATOM 2161 C CA . LYS A 1 262 ? 12.289 -25.594 -4.043 1 91.06 262 LYS A CA 1
ATOM 2162 C C . LYS A 1 262 ? 13.195 -26.734 -4.516 1 91.06 262 LYS A C 1
ATOM 2164 O O . LYS A 1 262 ? 12.727 -27.672 -5.16 1 91.06 262 LYS A O 1
ATOM 2169 N N . PHE A 1 263 ? 14.461 -26.625 -4.211 1 92.44 263 PHE A N 1
ATOM 2170 C CA . PHE A 1 263 ? 15.406 -27.672 -4.562 1 92.44 263 PHE A CA 1
ATOM 2171 C C . PHE A 1 263 ? 15.047 -28.969 -3.857 1 92.44 263 PHE A C 1
ATOM 2173 O O . PHE A 1 263 ? 14.961 -30.031 -4.496 1 92.44 263 PHE A O 1
ATOM 2180 N N . LEU A 1 264 ? 14.781 -28.875 -2.584 1 89.69 264 LEU A N 1
ATOM 2181 C CA . LEU A 1 264 ? 14.422 -30.062 -1.804 1 89.69 264 LEU A CA 1
ATOM 2182 C C . LEU A 1 264 ? 13.109 -30.656 -2.295 1 89.69 264 LEU A C 1
ATOM 2184 O O . LEU A 1 264 ? 12.977 -31.891 -2.389 1 89.69 264 LEU A O 1
ATOM 2188 N N . THR A 1 265 ? 12.227 -29.812 -2.605 1 88.94 265 THR A N 1
ATOM 2189 C CA . THR A 1 265 ? 10.93 -30.281 -3.096 1 88.94 265 THR A CA 1
ATOM 2190 C C . THR A 1 265 ? 11.086 -30.969 -4.449 1 88.94 265 THR A C 1
ATOM 2192 O O . THR A 1 265 ? 10.469 -32 -4.699 1 88.94 265 THR A O 1
ATOM 2195 N N . SER A 1 266 ? 11.922 -30.328 -5.312 1 90.81 266 SER A N 1
ATOM 2196 C CA . SER A 1 266 ? 12.148 -30.922 -6.625 1 90.81 266 SER A CA 1
ATOM 2197 C C . SER A 1 266 ? 12.859 -32.281 -6.508 1 90.81 266 SER A C 1
ATOM 2199 O O . SER A 1 266 ? 12.586 -33.188 -7.277 1 90.81 266 SER A O 1
ATOM 2201 N N . LEU A 1 267 ? 13.758 -32.406 -5.605 1 90.88 267 LEU A N 1
ATOM 2202 C CA . LEU A 1 267 ? 14.445 -33.656 -5.367 1 90.88 267 LEU A CA 1
ATOM 2203 C C . LEU A 1 267 ? 13.453 -34.75 -4.996 1 90.88 267 LEU A C 1
ATOM 2205 O O . LEU A 1 267 ? 13.539 -35.875 -5.512 1 90.88 267 LEU A O 1
ATOM 2209 N N . CYS A 1 268 ? 12.531 -34.375 -4.207 1 88.25 268 CYS A N 1
ATOM 2210 C CA . CYS A 1 268 ? 11.531 -35.344 -3.783 1 88.25 268 CYS A CA 1
ATOM 2211 C C . CYS A 1 268 ? 10.625 -35.719 -4.941 1 88.25 268 CYS A C 1
ATOM 2213 O O . CYS A 1 268 ? 10.266 -36.906 -5.094 1 88.25 268 CYS A O 1
ATOM 2215 N N . ASP A 1 269 ? 10.258 -34.75 -5.789 1 87.12 269 ASP A N 1
ATOM 2216 C CA . ASP A 1 269 ? 9.391 -35 -6.938 1 87.12 269 ASP A CA 1
ATOM 2217 C C . ASP A 1 269 ? 10.039 -36 -7.91 1 87.12 269 ASP A C 1
ATOM 2219 O O . ASP A 1 269 ? 9.422 -36.969 -8.305 1 87.12 269 ASP A O 1
ATOM 2223 N N . TYR A 1 270 ? 11.258 -35.688 -8.227 1 87.94 270 TYR A N 1
ATOM 2224 C CA . TYR A 1 270 ? 11.93 -36.531 -9.234 1 87.94 270 TYR A CA 1
ATOM 2225 C C . TYR A 1 270 ? 12.352 -37.875 -8.648 1 87.94 270 TYR A C 1
ATOM 2227 O O . TYR A 1 270 ? 12.352 -38.875 -9.352 1 87.94 270 TYR A O 1
ATOM 2235 N N . PHE A 1 271 ? 12.672 -37.875 -7.426 1 89.06 271 PHE A N 1
ATOM 2236 C CA . PHE A 1 271 ? 13.008 -39.156 -6.785 1 89.06 271 PHE A CA 1
ATOM 2237 C C . PHE A 1 271 ? 11.781 -40.062 -6.711 1 89.06 271 PHE A C 1
ATOM 2239 O O . PHE A 1 271 ? 11.906 -41.281 -6.77 1 89.06 271 PHE A O 1
ATOM 2246 N N . GLY A 1 272 ? 10.664 -39.469 -6.523 1 85.31 272 GLY A N 1
ATOM 2247 C CA . GLY A 1 272 ? 9.43 -40.219 -6.504 1 85.31 272 GLY A CA 1
ATOM 2248 C C . GLY A 1 272 ? 9.188 -41 -7.785 1 85.31 272 GLY A C 1
ATOM 2249 O O . GLY A 1 272 ? 8.602 -42.094 -7.762 1 85.31 272 GLY A O 1
ATOM 2250 N N . SER A 1 273 ? 9.688 -40.5 -8.883 1 81.62 273 SER A N 1
ATOM 2251 C CA . SER A 1 273 ? 9.461 -41.156 -10.172 1 81.62 273 SER A CA 1
ATOM 2252 C C . SER A 1 273 ? 10.242 -42.469 -10.273 1 81.62 273 SER A C 1
ATOM 2254 O O . SER A 1 273 ? 9.797 -43.406 -10.938 1 81.62 273 SER A O 1
ATOM 2256 N N . ILE A 1 274 ? 11.406 -42.562 -9.586 1 87.56 274 ILE A N 1
ATOM 2257 C CA . ILE A 1 274 ? 12.211 -43.75 -9.703 1 87.56 274 ILE A CA 1
ATOM 2258 C C . ILE A 1 274 ? 11.891 -44.719 -8.555 1 87.56 274 ILE A C 1
ATOM 2260 O O . ILE A 1 274 ? 12.211 -45.906 -8.609 1 87.56 274 ILE A O 1
ATOM 2264 N N . LEU A 1 275 ? 11.266 -44.156 -7.566 1 87.38 275 LEU A N 1
ATOM 2265 C CA . LEU A 1 275 ? 10.945 -44.969 -6.391 1 87.38 275 LEU A CA 1
ATOM 2266 C C . LEU A 1 275 ? 9.984 -46.094 -6.75 1 87.38 275 LEU A C 1
ATOM 2268 O O . LEU A 1 275 ? 10.047 -47.156 -6.168 1 87.38 275 LEU A O 1
ATOM 2272 N N . SER A 1 276 ? 9.078 -45.844 -7.711 1 85.06 276 SER A N 1
ATOM 2273 C CA . SER A 1 276 ? 8.125 -46.844 -8.148 1 85.06 276 SER A CA 1
ATOM 2274 C C . SER A 1 276 ? 8.844 -48.062 -8.734 1 85.06 276 SER A C 1
ATOM 2276 O O . SER A 1 276 ? 8.445 -49.219 -8.5 1 85.06 276 SER A O 1
ATOM 2278 N N . PHE A 1 277 ? 9.945 -47.812 -9.461 1 86.56 277 PHE A N 1
ATOM 2279 C CA . PHE A 1 277 ? 10.719 -48.906 -10.039 1 86.56 277 PHE A CA 1
ATOM 2280 C C . PHE A 1 277 ? 11.484 -49.656 -8.961 1 86.56 277 PHE A C 1
ATOM 2282 O O . PHE A 1 277 ? 11.578 -50.875 -9 1 86.56 277 PHE A O 1
ATOM 2289 N N . ILE A 1 278 ? 11.984 -48.875 -8.055 1 86.81 278 ILE A N 1
ATOM 2290 C CA . ILE A 1 278 ? 12.75 -49.469 -6.973 1 86.81 278 ILE A CA 1
ATOM 2291 C C . ILE A 1 278 ? 11.836 -50.344 -6.121 1 86.81 278 ILE A C 1
ATOM 2293 O O . ILE A 1 278 ? 12.203 -51.469 -5.758 1 86.81 278 ILE A O 1
ATOM 2297 N N . ALA A 1 279 ? 10.68 -49.938 -5.816 1 83.25 279 ALA A N 1
ATOM 2298 C CA . ALA A 1 279 ? 9.727 -50.656 -4.996 1 83.25 279 ALA A CA 1
ATOM 2299 C C . ALA A 1 279 ? 9.297 -51.969 -5.68 1 83.25 279 ALA A C 1
ATOM 2301 O O . ALA A 1 279 ? 9.078 -52.969 -5.016 1 83.25 279 ALA A O 1
ATOM 2302 N N . PHE A 1 280 ? 9.188 -51.875 -6.953 1 84.31 280 PHE A N 1
ATOM 2303 C CA . PHE A 1 280 ? 8.766 -53.062 -7.699 1 84.31 280 PHE A CA 1
ATOM 2304 C C . PHE A 1 280 ? 9.914 -54.031 -7.852 1 84.31 280 PHE A C 1
ATOM 2306 O O . PHE A 1 280 ? 9.688 -55.25 -7.922 1 84.31 280 PHE A O 1
ATOM 2313 N N . ALA A 1 281 ? 11.133 -53.562 -7.922 1 86.69 281 ALA A N 1
ATOM 2314 C CA . ALA A 1 281 ? 12.312 -54.375 -8.164 1 86.69 281 ALA A CA 1
ATOM 2315 C C . ALA A 1 281 ? 12.562 -55.344 -7.004 1 86.69 281 ALA A C 1
ATOM 2317 O O . ALA A 1 281 ? 13.062 -56.438 -7.199 1 86.69 281 ALA A O 1
ATOM 2318 N N . ILE A 1 282 ? 12.156 -54.969 -5.91 1 83.62 282 ILE A N 1
ATOM 2319 C CA . ILE A 1 282 ? 12.445 -55.75 -4.719 1 83.62 282 ILE A CA 1
ATOM 2320 C C . ILE A 1 282 ? 11.727 -57.094 -4.801 1 83.62 282 ILE A C 1
ATOM 2322 O O . ILE A 1 282 ? 12.359 -58.156 -4.758 1 83.62 282 ILE A O 1
ATOM 2326 N N . PRO A 1 283 ? 10.414 -57.125 -4.934 1 81.56 283 PRO A N 1
ATOM 2327 C CA . PRO A 1 283 ? 9.758 -58.438 -5.055 1 81.56 283 PRO A CA 1
ATOM 2328 C C . PRO A 1 283 ? 10.109 -59.156 -6.355 1 81.56 283 PRO A C 1
ATOM 2330 O O . PRO A 1 283 ? 10.133 -60.375 -6.398 1 81.56 283 PRO A O 1
ATOM 2333 N N . LEU A 1 284 ? 10.43 -58.5 -7.355 1 85.56 284 LEU A N 1
ATOM 2334 C CA . LEU A 1 284 ? 10.773 -59.094 -8.641 1 85.56 284 LEU A CA 1
ATOM 2335 C C . LEU A 1 284 ? 12.055 -59.906 -8.523 1 85.56 284 LEU A C 1
ATOM 2337 O O . LEU A 1 284 ? 12.109 -61.062 -8.984 1 85.56 284 LEU A O 1
ATOM 2341 N N . PHE A 1 285 ? 13.078 -59.344 -7.914 1 86.88 285 PHE A N 1
ATOM 2342 C CA . PHE A 1 285 ? 14.367 -60.031 -7.812 1 86.88 285 PHE A CA 1
ATOM 2343 C C . PHE A 1 285 ? 14.336 -61.062 -6.715 1 86.88 285 PHE A C 1
ATOM 2345 O O . PHE A 1 285 ? 15.188 -61.969 -6.68 1 86.88 285 PHE A O 1
ATOM 2352 N N . ALA A 1 286 ? 13.273 -60.938 -5.879 1 82.94 286 ALA A N 1
ATOM 2353 C CA . ALA A 1 286 ? 13.086 -61.969 -4.863 1 82.94 286 ALA A CA 1
ATOM 2354 C C . ALA A 1 286 ? 12.398 -63.188 -5.453 1 82.94 286 ALA A C 1
ATOM 2356 O O . ALA A 1 286 ? 12.281 -64.25 -4.789 1 82.94 286 ALA A O 1
ATOM 2357 N N . GLY A 1 287 ? 11.914 -63.125 -6.605 1 82.19 287 GLY A N 1
ATOM 2358 C CA . GLY A 1 287 ? 11.391 -64.25 -7.305 1 82.19 287 GLY A CA 1
ATOM 2359 C C . GLY A 1 287 ? 9.883 -64.438 -7.168 1 82.19 287 GLY A C 1
ATOM 2360 O O . GLY A 1 287 ? 9.336 -65.5 -7.457 1 82.19 287 GLY A O 1
ATOM 2361 N N . VAL A 1 288 ? 9.266 -63.469 -6.734 1 80.81 288 VAL A N 1
ATOM 2362 C CA . VAL A 1 288 ? 7.836 -63.562 -6.477 1 80.81 288 VAL A CA 1
ATOM 2363 C C . VAL A 1 288 ? 7.082 -63.688 -7.801 1 80.81 288 VAL A C 1
ATOM 2365 O O . VAL A 1 288 ? 6.059 -64.375 -7.875 1 80.81 288 VAL A O 1
ATOM 2368 N N . TYR A 1 289 ? 7.676 -63.125 -8.898 1 81.94 289 TYR A N 1
ATOM 2369 C CA . TYR A 1 289 ? 6.949 -63.062 -10.156 1 81.94 289 TYR A CA 1
ATOM 2370 C C . TYR A 1 289 ? 7.605 -63.969 -11.203 1 81.94 289 TYR A C 1
ATOM 2372 O O . TYR A 1 289 ? 7.473 -63.75 -12.406 1 81.94 289 TYR A O 1
ATOM 2380 N N . ASP A 1 290 ? 8.273 -65 -10.82 1 82.31 290 ASP A N 1
ATOM 2381 C CA . ASP A 1 290 ? 8.984 -65.875 -11.734 1 82.31 290 ASP A CA 1
ATOM 2382 C C . ASP A 1 290 ? 8.016 -66.688 -12.57 1 82.31 290 ASP A C 1
ATOM 2384 O O . ASP A 1 290 ? 8.359 -67.125 -13.656 1 82.31 290 ASP A O 1
ATOM 2388 N N . ASN A 1 291 ? 6.812 -66.75 -12.133 1 85.31 291 ASN A N 1
ATOM 2389 C CA . ASN A 1 291 ? 5.848 -67.625 -12.828 1 85.31 291 ASN A CA 1
ATOM 2390 C C . ASN A 1 291 ? 5.098 -66.812 -13.906 1 85.31 291 ASN A C 1
ATOM 2392 O O . ASN A 1 291 ? 4.309 -67.375 -14.656 1 85.31 291 ASN A O 1
ATOM 2396 N N . LEU A 1 292 ? 5.406 -65.625 -14.07 1 81.94 292 LEU A N 1
ATOM 2397 C CA . LEU A 1 292 ? 4.66 -64.812 -15.016 1 81.94 292 LEU A CA 1
ATOM 2398 C C . LEU A 1 292 ? 5.383 -64.75 -16.359 1 81.94 292 LEU A C 1
ATOM 2400 O O . LEU A 1 292 ? 6.613 -64.75 -16.406 1 81.94 292 LEU A O 1
ATOM 2404 N N . THR A 1 293 ? 4.578 -64.75 -17.453 1 80.38 293 THR A N 1
ATOM 2405 C CA . THR A 1 293 ? 5.109 -64.5 -18.781 1 80.38 293 THR A CA 1
ATOM 2406 C C . THR A 1 293 ? 5.613 -63.094 -18.953 1 80.38 293 THR A C 1
ATOM 2408 O O . THR A 1 293 ? 5.223 -62.188 -18.203 1 80.38 293 THR A O 1
ATOM 2411 N N . PRO A 1 294 ? 6.547 -62.875 -19.891 1 76.88 294 PRO A N 1
ATOM 2412 C CA . PRO A 1 294 ? 7.078 -61.5 -20.109 1 76.88 294 PRO A CA 1
ATOM 2413 C C . PRO A 1 294 ? 5.984 -60.469 -20.375 1 76.88 294 PRO A C 1
ATOM 2415 O O . PRO A 1 294 ? 6.074 -59.344 -19.922 1 76.88 294 PRO A O 1
ATOM 2418 N N . SER A 1 295 ? 4.988 -60.844 -21.047 1 73.75 295 SER A N 1
ATOM 2419 C CA . SER A 1 295 ? 3.889 -59.938 -21.359 1 73.75 295 SER A CA 1
ATOM 2420 C C . SER A 1 295 ? 3.086 -59.594 -20.094 1 73.75 295 SER A C 1
ATOM 2422 O O . SER A 1 295 ? 2.715 -58.438 -19.891 1 73.75 295 SER A O 1
ATOM 2424 N N . GLN A 1 296 ? 2.873 -60.656 -19.328 1 77.06 296 GLN A N 1
ATOM 2425 C CA . GLN A 1 296 ? 2.146 -60.438 -18.078 1 77.06 296 GLN A CA 1
ATOM 2426 C C . GLN A 1 296 ? 2.969 -59.625 -17.078 1 77.06 296 GLN A C 1
ATOM 2428 O O . GLN A 1 296 ? 2.42 -58.812 -16.344 1 77.06 296 GLN A O 1
ATOM 2433 N N . LEU A 1 297 ? 4.195 -59.906 -17.125 1 80.12 297 LEU A N 1
ATOM 2434 C CA . LEU A 1 297 ? 5.094 -59.156 -16.25 1 80.12 297 LEU A CA 1
ATOM 2435 C C . LEU A 1 297 ? 5.125 -57.688 -16.625 1 80.12 297 LEU A C 1
ATOM 2437 O O . LEU A 1 297 ? 5.09 -56.812 -15.758 1 80.12 297 LEU A O 1
ATOM 2441 N N . SER A 1 298 ? 5.168 -57.375 -17.891 1 77.94 298 SER A N 1
ATOM 2442 C CA . SER A 1 298 ? 5.168 -56 -18.359 1 77.94 298 SER A CA 1
ATOM 2443 C C . SER A 1 298 ? 3.887 -55.281 -17.969 1 77.94 298 SER A C 1
ATOM 2445 O O . SER A 1 298 ? 3.912 -54.062 -17.656 1 77.94 298 SER A O 1
ATOM 2447 N N . GLN A 1 299 ? 2.787 -55.938 -17.984 1 73.56 299 GLN A N 1
ATOM 2448 C CA . GLN A 1 299 ? 1.507 -55.344 -17.594 1 73.56 299 GLN A CA 1
ATOM 2449 C C . GLN A 1 299 ? 1.469 -55.031 -16.109 1 73.56 299 GLN A C 1
ATOM 2451 O O . GLN A 1 299 ? 0.922 -54.031 -15.68 1 73.56 299 GLN A O 1
ATOM 2456 N N . LEU A 1 300 ? 1.99 -56 -15.406 1 75.75 300 LEU A N 1
ATOM 2457 C CA . LEU A 1 300 ? 2.025 -55.812 -13.961 1 75.75 300 LEU A CA 1
ATOM 2458 C C . LEU A 1 300 ? 2.941 -54.656 -13.57 1 75.75 300 LEU A C 1
ATOM 2460 O O . LEU A 1 300 ? 2.635 -53.906 -12.648 1 75.75 300 LEU A O 1
ATOM 2464 N N . ILE A 1 301 ? 4.039 -54.594 -14.211 1 77.69 301 ILE A N 1
ATOM 2465 C CA . ILE A 1 301 ? 4.965 -53.469 -13.969 1 77.69 301 ILE A CA 1
ATOM 2466 C C . ILE A 1 301 ? 4.277 -52.156 -14.258 1 77.69 301 ILE A C 1
ATOM 2468 O O . ILE A 1 301 ? 4.344 -51.219 -13.445 1 77.69 301 ILE A O 1
ATOM 2472 N N . SER A 1 302 ? 3.586 -52.031 -15.344 1 75.06 302 SER A N 1
ATOM 2473 C CA . SER A 1 302 ? 2.918 -50.812 -15.758 1 75.06 302 SER A CA 1
ATOM 2474 C C . SER A 1 302 ? 1.847 -50.406 -14.75 1 75.06 302 SER A C 1
ATOM 2476 O O . SER A 1 302 ? 1.732 -49.219 -14.406 1 75.06 302 SER A O 1
ATOM 2478 N N . LYS A 1 303 ? 1.087 -51.344 -14.328 1 73.12 303 LYS A N 1
ATOM 2479 C CA . LYS A 1 303 ? 0.034 -51.062 -13.352 1 73.12 303 LYS A CA 1
ATOM 2480 C C . LYS A 1 303 ? 0.623 -50.594 -12.031 1 73.12 303 LYS A C 1
ATOM 2482 O O . LYS A 1 303 ? 0.103 -49.656 -11.414 1 73.12 303 LYS A O 1
ATOM 2487 N N . ASN A 1 304 ? 1.644 -51.281 -11.555 1 77.81 304 ASN A N 1
ATOM 2488 C CA . ASN A 1 304 ? 2.303 -50.906 -10.312 1 77.81 304 ASN A CA 1
ATOM 2489 C C . ASN A 1 304 ? 2.906 -49.5 -10.391 1 77.81 304 ASN A C 1
ATOM 2491 O O . ASN A 1 304 ? 2.791 -48.719 -9.445 1 77.81 304 ASN A O 1
ATOM 2495 N N . ILE A 1 305 ? 3.49 -49.281 -11.453 1 78.5 305 ILE A N 1
ATOM 2496 C CA . ILE A 1 305 ? 4.125 -47.969 -11.641 1 78.5 305 ILE A CA 1
ATOM 2497 C C . ILE A 1 305 ? 3.059 -46.875 -11.656 1 78.5 305 ILE A C 1
ATOM 2499 O O . ILE A 1 305 ? 3.248 -45.812 -11.062 1 78.5 305 ILE A O 1
ATOM 2503 N N . PHE A 1 306 ? 1.987 -47.219 -12.234 1 73.88 306 PHE A N 1
ATOM 2504 C CA . PHE A 1 306 ? 0.91 -46.219 -12.359 1 73.88 306 PHE A CA 1
ATOM 2505 C C . PHE A 1 306 ? 0.387 -45.812 -10.992 1 73.88 306 PHE A C 1
ATOM 2507 O O . PHE A 1 306 ? 0.364 -44.625 -10.656 1 73.88 306 PHE A O 1
ATOM 2514 N N . PHE A 1 307 ? 0.033 -46.719 -10.18 1 80.88 307 PHE A N 1
ATOM 2515 C CA . PHE A 1 307 ? -0.569 -46.438 -8.883 1 80.88 307 PHE A CA 1
ATOM 2516 C C . PHE A 1 307 ? 0.459 -45.844 -7.93 1 80.88 307 PHE A C 1
ATOM 2518 O O . PHE A 1 307 ? 0.138 -44.938 -7.141 1 80.88 307 PHE A O 1
ATOM 2525 N N . THR A 1 308 ? 1.659 -46.312 -7.988 1 84.06 308 THR A N 1
ATOM 2526 C CA . THR A 1 308 ? 2.691 -45.812 -7.094 1 84.06 308 THR A CA 1
ATOM 2527 C C . THR A 1 308 ? 3.051 -44.375 -7.457 1 84.06 308 THR A C 1
ATOM 2529 O O . THR A 1 308 ? 3.25 -43.531 -6.574 1 84.06 308 THR A O 1
ATOM 2532 N N . ILE A 1 309 ? 3.145 -44.094 -8.727 1 82.38 309 ILE A N 1
ATOM 2533 C CA . ILE A 1 309 ? 3.467 -42.719 -9.172 1 82.38 309 ILE A CA 1
ATOM 2534 C C . ILE A 1 309 ? 2.383 -41.75 -8.711 1 82.38 309 ILE A C 1
ATOM 2536 O O . ILE A 1 309 ? 2.682 -40.656 -8.273 1 82.38 309 ILE A O 1
ATOM 2540 N N . TYR A 1 310 ? 1.199 -42.188 -8.75 1 82.75 310 TYR A N 1
ATOM 2541 C CA . TYR A 1 310 ? 0.096 -41.312 -8.352 1 82.75 310 TYR A CA 1
ATOM 2542 C C . TYR A 1 310 ? 0.1 -41.094 -6.848 1 82.75 310 TYR A C 1
ATOM 2544 O O . TYR A 1 310 ? -0.212 -39.969 -6.383 1 82.75 310 TYR A O 1
ATOM 2552 N N . LEU A 1 311 ? 0.39 -42.125 -6.133 1 88.31 311 LEU A N 1
ATOM 2553 C CA . LEU A 1 311 ? 0.496 -41.969 -4.688 1 88.31 311 LEU A CA 1
ATOM 2554 C C . LEU A 1 311 ? 1.626 -41 -4.324 1 88.31 311 LEU A C 1
ATOM 2556 O O . LEU A 1 311 ? 1.467 -40.156 -3.445 1 88.31 311 LEU A O 1
ATOM 2560 N N . ILE A 1 312 ? 2.695 -41.156 -4.973 1 88.5 312 ILE A N 1
ATOM 2561 C CA . ILE A 1 312 ? 3.83 -40.281 -4.762 1 88.5 312 ILE A CA 1
ATOM 2562 C C . ILE A 1 312 ? 3.434 -38.844 -5.109 1 88.5 312 ILE A C 1
ATOM 2564 O O . ILE A 1 312 ? 3.812 -37.906 -4.41 1 88.5 312 ILE A O 1
ATOM 2568 N N . ASN A 1 313 ? 2.707 -38.688 -6.168 1 87.12 313 ASN A N 1
ATOM 2569 C CA . ASN A 1 313 ? 2.25 -37.375 -6.59 1 87.12 313 ASN A CA 1
ATOM 2570 C C . ASN A 1 313 ? 1.379 -36.719 -5.523 1 87.12 313 ASN A C 1
ATOM 2572 O O . ASN A 1 313 ? 1.429 -35.5 -5.34 1 87.12 313 ASN A O 1
ATOM 2576 N N . CYS A 1 314 ? 0.588 -37.5 -4.855 1 89.62 314 CYS A N 1
ATOM 2577 C CA . CYS A 1 314 ? -0.232 -36.969 -3.773 1 89.62 314 CYS A CA 1
ATOM 2578 C C . CYS A 1 314 ? 0.638 -36.375 -2.666 1 89.62 314 CYS A C 1
ATOM 2580 O O . CYS A 1 314 ? 0.369 -35.281 -2.172 1 89.62 314 CYS A O 1
ATOM 2582 N N . PHE A 1 315 ? 1.683 -37.094 -2.396 1 89.31 315 PHE A N 1
ATOM 2583 C CA . PHE A 1 315 ? 2.561 -36.625 -1.321 1 89.31 315 PHE A CA 1
ATOM 2584 C C . PHE A 1 315 ? 3.406 -35.469 -1.77 1 89.31 315 PHE A C 1
ATOM 2586 O O . PHE A 1 315 ? 3.615 -34.5 -1.004 1 89.31 315 PHE A O 1
ATOM 2593 N N . THR A 1 316 ? 3.842 -35.469 -2.982 1 87.12 316 THR A N 1
ATOM 2594 C CA . THR A 1 316 ? 4.707 -34.406 -3.457 1 87.12 316 THR A CA 1
ATOM 2595 C C . THR A 1 316 ? 3.91 -33.094 -3.652 1 87.12 316 THR A C 1
ATOM 2597 O O . THR A 1 316 ? 4.438 -32 -3.465 1 87.12 316 THR A O 1
ATOM 2600 N N . ARG A 1 317 ? 2.688 -33.219 -4.004 1 88.69 317 ARG A N 1
ATOM 2601 C CA . ARG A 1 317 ? 1.818 -32.062 -4.094 1 88.69 317 ARG A CA 1
ATOM 2602 C C . ARG A 1 317 ? 1.75 -31.328 -2.762 1 88.69 317 ARG A C 1
ATOM 2604 O O . ARG A 1 317 ? 1.725 -30.094 -2.729 1 88.69 317 ARG A O 1
ATOM 2611 N N . LEU A 1 318 ? 1.712 -32.062 -1.699 1 90.62 318 LEU A N 1
ATOM 2612 C CA . LEU A 1 318 ? 1.679 -31.484 -0.365 1 90.62 318 LEU A CA 1
ATOM 2613 C C . LEU A 1 318 ? 3.006 -30.797 -0.035 1 90.62 318 LEU A C 1
ATOM 2615 O O . LEU A 1 318 ? 3.027 -29.719 0.555 1 90.62 318 LEU A O 1
ATOM 2619 N N . ILE A 1 319 ? 4.043 -31.406 -0.446 1 89 319 ILE A N 1
ATOM 2620 C CA . ILE A 1 319 ? 5.371 -30.859 -0.201 1 89 319 ILE A CA 1
ATOM 2621 C C . ILE A 1 319 ? 5.551 -29.578 -1.007 1 89 319 ILE A C 1
ATOM 2623 O O . ILE A 1 319 ? 6.16 -28.609 -0.529 1 89 319 ILE A O 1
ATOM 2627 N N . ASP A 1 320 ? 4.973 -29.547 -2.188 1 88.12 320 ASP A N 1
ATOM 2628 C CA . ASP A 1 320 ? 5.086 -28.406 -3.09 1 88.12 320 ASP A CA 1
ATOM 2629 C C . ASP A 1 320 ? 4.391 -27.172 -2.512 1 88.12 320 ASP A C 1
ATOM 2631 O O . ASP A 1 320 ? 4.703 -26.047 -2.889 1 88.12 320 ASP A O 1
ATOM 2635 N N . LEU A 1 321 ? 3.49 -27.453 -1.64 1 91.75 321 LEU A N 1
ATOM 2636 C CA . LEU A 1 321 ? 2.742 -26.344 -1.046 1 91.75 321 LEU A CA 1
ATOM 2637 C C . LEU A 1 321 ? 3.58 -25.625 0.007 1 91.75 321 LEU A C 1
ATOM 2639 O O . LEU A 1 321 ? 3.15 -24.609 0.562 1 91.75 321 LEU A O 1
ATOM 2643 N N . SER A 1 322 ? 4.762 -26.062 0.259 1 90.25 322 SER A N 1
ATOM 2644 C CA . SER A 1 322 ? 5.598 -25.578 1.349 1 90.25 322 SER A CA 1
ATOM 2645 C C . SER A 1 322 ? 5.836 -24.078 1.229 1 90.25 322 SER A C 1
ATOM 2647 O O . SER A 1 322 ? 5.824 -23.359 2.232 1 90.25 322 SER A O 1
ATOM 2649 N N . VAL A 1 323 ? 5.984 -23.641 0.024 1 88.69 323 VAL A N 1
ATOM 2650 C CA . VAL A 1 323 ? 6.219 -22.219 -0.18 1 88.69 323 VAL A CA 1
ATOM 2651 C C . VAL A 1 323 ? 4.973 -21.422 0.206 1 88.69 323 VAL A C 1
ATOM 2653 O O . VAL A 1 323 ? 5.059 -20.422 0.909 1 88.69 323 VAL A O 1
ATOM 2656 N N . ASN A 1 324 ? 3.826 -21.891 -0.231 1 92.19 324 ASN A N 1
ATOM 2657 C CA . ASN A 1 324 ? 2.566 -21.219 0.073 1 92.19 324 ASN A CA 1
ATOM 2658 C C . ASN A 1 324 ? 2.262 -21.25 1.567 1 92.19 324 ASN A C 1
ATOM 2660 O O . ASN A 1 324 ? 1.688 -20.312 2.109 1 92.19 324 ASN A O 1
ATOM 2664 N N . VAL A 1 325 ? 2.662 -22.328 2.203 1 93.81 325 VAL A N 1
ATOM 2665 C CA . VAL A 1 325 ? 2.48 -22.438 3.646 1 93.81 325 VAL A CA 1
ATOM 2666 C C . VAL A 1 325 ? 3.326 -21.375 4.348 1 93.81 325 VAL A C 1
ATOM 2668 O O . VAL A 1 325 ? 2.857 -20.719 5.281 1 93.81 325 VAL A O 1
ATOM 2671 N N . SER A 1 326 ? 4.516 -21.219 3.914 1 92.62 326 SER A N 1
ATOM 2672 C CA . SER A 1 326 ? 5.402 -20.234 4.523 1 92.62 326 SER A CA 1
ATOM 2673 C C . SER A 1 326 ? 4.867 -18.812 4.344 1 92.62 326 SER A C 1
ATOM 2675 O O . SER A 1 326 ? 4.918 -18.016 5.27 1 92.62 326 SER A O 1
ATOM 2677 N N . MET A 1 327 ? 4.387 -18.578 3.129 1 92.56 327 MET A N 1
ATOM 2678 C CA . MET A 1 327 ? 3.807 -17.266 2.857 1 92.56 327 MET A CA 1
ATOM 2679 C C . MET A 1 327 ? 2.574 -17.016 3.725 1 92.56 327 MET A C 1
ATOM 2681 O O . MET A 1 327 ? 2.385 -15.922 4.25 1 92.56 327 MET A O 1
ATOM 2685 N N . PHE A 1 328 ? 1.745 -17.984 3.877 1 94.56 328 PHE A N 1
ATOM 2686 C CA . PHE A 1 328 ? 0.544 -17.906 4.699 1 94.56 328 PHE A CA 1
ATOM 2687 C C . PHE A 1 328 ? 0.902 -17.641 6.156 1 94.56 328 PHE A C 1
ATOM 2689 O O . PHE A 1 328 ? 0.336 -16.75 6.789 1 94.56 328 PHE A O 1
ATOM 2696 N N . LEU A 1 329 ? 1.831 -18.391 6.656 1 93.19 329 LEU A N 1
ATOM 2697 C CA . LEU A 1 329 ? 2.201 -18.281 8.062 1 93.19 329 LEU A CA 1
ATOM 2698 C C . LEU A 1 329 ? 2.783 -16.906 8.359 1 93.19 329 LEU A C 1
ATOM 2700 O O . LEU A 1 329 ? 2.506 -16.312 9.406 1 93.19 329 LEU A O 1
ATOM 2704 N N . GLY A 1 330 ? 3.588 -16.391 7.453 1 91.56 330 GLY A N 1
ATOM 2705 C CA . GLY A 1 330 ? 4.156 -15.07 7.645 1 91.56 330 GLY A CA 1
ATOM 2706 C C . GLY A 1 330 ? 3.113 -13.969 7.688 1 91.56 330 GLY A C 1
ATOM 2707 O O . GLY A 1 330 ? 3.148 -13.109 8.57 1 91.56 330 GLY A O 1
ATOM 2708 N N . THR A 1 331 ? 2.189 -13.992 6.805 1 93.5 331 THR A N 1
ATOM 2709 C CA . THR A 1 331 ? 1.143 -12.977 6.742 1 93.5 331 THR A CA 1
ATOM 2710 C C . THR A 1 331 ? 0.107 -13.203 7.84 1 93.5 331 THR A C 1
ATOM 2712 O O . THR A 1 331 ? -0.447 -12.25 8.383 1 93.5 331 THR A O 1
ATOM 2715 N N . PHE A 1 332 ? -0.129 -14.445 8.125 1 94 332 PHE A N 1
ATOM 2716 C CA . PHE A 1 332 ? -1.074 -14.805 9.172 1 94 332 PHE A CA 1
ATOM 2717 C C . PHE A 1 332 ? -0.63 -14.242 10.516 1 94 332 PHE A C 1
ATOM 2719 O O . PHE A 1 332 ? -1.45 -13.734 11.281 1 94 332 PHE A O 1
ATOM 2726 N N . LYS A 1 333 ? 0.597 -14.328 10.773 1 91.88 333 LYS A N 1
ATOM 2727 C CA . LYS A 1 333 ? 1.114 -13.805 12.039 1 91.88 333 LYS A CA 1
ATOM 2728 C C . LYS A 1 333 ? 0.838 -12.312 12.164 1 91.88 333 LYS A C 1
ATOM 2730 O O . LYS A 1 333 ? 0.42 -11.836 13.219 1 91.88 333 LYS A O 1
ATOM 2735 N N . ARG A 1 334 ? 1.01 -11.617 11.156 1 91.19 334 ARG A N 1
ATOM 2736 C CA . ARG A 1 334 ? 0.787 -10.172 11.156 1 91.19 334 ARG A CA 1
ATOM 2737 C C . ARG A 1 334 ? -0.692 -9.852 11.344 1 91.19 334 ARG A C 1
ATOM 2739 O O . ARG A 1 334 ? -1.048 -8.992 12.148 1 91.19 334 ARG A O 1
ATOM 2746 N N . VAL A 1 335 ? -1.531 -10.492 10.625 1 92.56 335 VAL A N 1
ATOM 2747 C CA . VAL A 1 335 ? -2.969 -10.25 10.672 1 92.56 335 VAL A CA 1
ATOM 2748 C C . VAL A 1 335 ? -3.523 -10.688 12.023 1 92.56 335 VAL A C 1
ATOM 2750 O O . VAL A 1 335 ? -4.387 -10.016 12.602 1 92.56 335 VAL A O 1
ATOM 2753 N N . ASN A 1 336 ? -2.969 -11.773 12.539 1 90.69 336 ASN A N 1
ATOM 2754 C CA . ASN A 1 336 ? -3.432 -12.297 13.812 1 90.69 336 ASN A CA 1
ATOM 2755 C C . ASN A 1 336 ? -3.086 -11.359 14.969 1 90.69 336 ASN A C 1
ATOM 2757 O O . ASN A 1 336 ? -3.842 -11.25 15.938 1 90.69 336 ASN A O 1
ATOM 2761 N N . GLU A 1 337 ? -2.018 -10.734 14.898 1 89.06 337 GLU A N 1
ATOM 2762 C CA . GLU A 1 337 ? -1.606 -9.789 15.93 1 89.06 337 GLU A CA 1
ATOM 2763 C C . GLU A 1 337 ? -2.574 -8.617 16.016 1 89.06 337 GLU A C 1
ATOM 2765 O O . GLU A 1 337 ? -2.973 -8.219 17.125 1 89.06 337 GLU A O 1
ATOM 2770 N N . ILE A 1 338 ? -2.969 -8.102 14.961 1 88.94 338 ILE A N 1
ATOM 2771 C CA . ILE A 1 338 ? -3.895 -6.973 14.969 1 88.94 338 ILE A CA 1
ATOM 2772 C C . ILE A 1 338 ? -5.289 -7.449 15.367 1 88.94 338 ILE A C 1
ATOM 2774 O O . ILE A 1 338 ? -6.012 -6.742 16.078 1 88.94 338 ILE A O 1
ATOM 2778 N N . TYR A 1 339 ? -5.629 -8.57 14.859 1 89.25 339 TYR A N 1
ATOM 2779 C CA . TYR A 1 339 ? -6.938 -9.125 15.188 1 89.25 339 TYR A CA 1
ATOM 2780 C C . TYR A 1 339 ? -7.066 -9.367 16.688 1 89.25 339 TYR A C 1
ATOM 2782 O O . TYR A 1 339 ? -8.094 -9.031 17.281 1 89.25 339 TYR A O 1
ATOM 2790 N N . LYS A 1 340 ? -6.059 -9.922 17.266 1 86.44 340 LYS A N 1
ATOM 2791 C CA . LYS A 1 340 ? -6.051 -10.188 18.703 1 86.44 340 LYS A CA 1
ATOM 2792 C C . LYS A 1 340 ? -6.082 -8.891 19.5 1 86.44 340 LYS A C 1
ATOM 2794 O O . LYS A 1 340 ? -6.766 -8.797 20.516 1 86.44 340 LYS A O 1
ATOM 2799 N N . TRP A 1 341 ? -5.363 -7.949 19.031 1 85.62 341 TRP A N 1
ATOM 2800 C CA . TRP A 1 341 ? -5.348 -6.66 19.703 1 85.62 341 TRP A CA 1
ATOM 2801 C C . TRP A 1 341 ? -6.734 -6.02 19.688 1 85.62 341 TRP A C 1
ATOM 2803 O O . TRP A 1 341 ? -7.203 -5.516 20.719 1 85.62 341 TRP A O 1
ATOM 2813 N N . LEU A 1 342 ? -7.34 -6.012 18.625 1 86.19 342 LEU A N 1
ATOM 2814 C CA . LEU A 1 342 ? -8.656 -5.406 18.469 1 86.19 342 LEU A CA 1
ATOM 2815 C C . LEU A 1 342 ? -9.703 -6.172 19.266 1 86.19 342 LEU A C 1
ATOM 2817 O O . LEU A 1 342 ? -10.617 -5.574 19.844 1 86.19 342 LEU A O 1
ATOM 2821 N N . ALA A 1 343 ? -9.555 -7.449 19.312 1 80.38 343 ALA A N 1
ATOM 2822 C CA . ALA A 1 343 ? -10.5 -8.289 20.047 1 80.38 343 ALA A CA 1
ATOM 2823 C C . ALA A 1 343 ? -10.367 -8.078 21.547 1 80.38 343 ALA A C 1
ATOM 2825 O O . ALA A 1 343 ? -11.359 -8.117 22.281 1 80.38 343 ALA A O 1
ATOM 2826 N N . LEU A 1 344 ? -9.164 -7.844 21.969 1 75.81 344 LEU A N 1
ATOM 2827 C CA . LEU A 1 344 ? -8.906 -7.645 23.391 1 75.81 344 LEU A CA 1
ATOM 2828 C C . LEU A 1 344 ? -9.352 -6.258 23.828 1 75.81 344 LEU A C 1
ATOM 2830 O O . LEU A 1 344 ? -9.75 -6.07 24.984 1 75.81 344 LEU A O 1
ATOM 2834 N N . ASN A 1 345 ? -9.117 -5.371 23 1 69.06 345 ASN A N 1
ATOM 2835 C CA . ASN A 1 345 ? -9.422 -3.998 23.406 1 69.06 345 ASN A CA 1
ATOM 2836 C C . ASN A 1 345 ? -10.875 -3.641 23.109 1 69.06 345 ASN A C 1
ATOM 2838 O O . ASN A 1 345 ? -11.266 -2.475 23.203 1 69.06 345 ASN A O 1
ATOM 2842 N N . VAL A 1 346 ? -11.57 -4.543 22.562 1 59.5 346 VAL A N 1
ATOM 2843 C CA . VAL A 1 346 ? -13.008 -4.297 22.5 1 59.5 346 VAL A CA 1
ATOM 2844 C C . VAL A 1 346 ? -13.578 -4.234 23.922 1 59.5 346 VAL A C 1
ATOM 2846 O O . VAL A 1 346 ? -13.781 -5.27 24.562 1 59.5 346 VAL A O 1
ATOM 2849 N N . ARG A 1 347 ? -12.781 -3.639 24.828 1 52.22 347 ARG A N 1
ATOM 2850 C CA . ARG A 1 347 ? -13.305 -3.447 26.172 1 52.22 347 ARG A CA 1
ATOM 2851 C C . ARG A 1 347 ? -14.75 -2.967 26.125 1 52.22 347 ARG A C 1
ATOM 2853 O O . ARG A 1 347 ? -15.164 -2.303 25.172 1 52.22 347 ARG A O 1
ATOM 2860 N N . GLU A 1 348 ? -15.547 -3.467 27.109 1 47.84 348 GLU A N 1
ATOM 2861 C CA . GLU A 1 348 ? -16.938 -3.201 27.5 1 47.84 348 GLU A CA 1
ATOM 2862 C C . GLU A 1 348 ? -17.234 -1.704 27.484 1 47.84 348 GLU A C 1
ATOM 2864 O O . GLU A 1 348 ? -16.375 -0.894 27.859 1 47.84 348 GLU A O 1
ATOM 2869 N N . GLU A 1 349 ? -17.922 -1.247 26.516 1 47.34 349 GLU A N 1
ATOM 2870 C CA . GLU A 1 349 ? -18.672 -0.005 26.594 1 47.34 349 GLU A CA 1
ATOM 2871 C C . GLU A 1 349 ? -18.906 0.408 28.047 1 47.34 349 GLU A C 1
ATOM 2873 O O . GLU A 1 349 ? -19.469 -0.354 28.844 1 47.34 349 GLU A O 1
ATOM 2878 N N . ASP A 1 350 ? -18.031 0.757 28.766 1 41.66 350 ASP A N 1
ATOM 2879 C CA . ASP A 1 350 ? -18.688 1.379 29.906 1 41.66 350 ASP A CA 1
ATOM 2880 C C . ASP A 1 350 ? -19.938 2.146 29.469 1 41.66 350 ASP A C 1
ATOM 2882 O O . ASP A 1 350 ? -19.859 2.986 28.562 1 41.66 350 ASP A O 1
ATOM 2886 N N . ASP A 1 351 ? -21.016 1.448 29.422 1 38.03 351 ASP A N 1
ATOM 2887 C CA . ASP A 1 351 ? -22.406 1.908 29.328 1 38.03 351 ASP A CA 1
ATOM 2888 C C . ASP A 1 351 ? -22.562 3.295 29.953 1 38.03 351 ASP A C 1
ATOM 2890 O O . ASP A 1 351 ? -23.656 3.689 30.344 1 38.03 351 ASP A O 1
ATOM 2894 N N . ASP A 1 352 ? -21.609 3.92 30.359 1 36.62 352 ASP A N 1
ATOM 2895 C CA . ASP A 1 352 ? -22.156 5.129 30.984 1 36.62 352 ASP A CA 1
ATOM 2896 C C . ASP A 1 352 ? -22.875 6 29.953 1 36.62 352 ASP A C 1
ATOM 2898 O O . ASP A 1 352 ? -22.297 6.953 29.422 1 36.62 352 ASP A O 1
ATOM 2902 N N . VAL A 1 353 ? -23.453 5.426 28.938 1 35.75 353 VAL A N 1
ATOM 2903 C CA . VAL A 1 353 ? -24.484 6.211 28.266 1 35.75 353 VAL A CA 1
ATOM 2904 C C . VAL A 1 353 ? -25.422 6.836 29.297 1 35.75 353 VAL A C 1
ATOM 2906 O O . VAL A 1 353 ? -26.266 6.152 29.875 1 35.75 353 VAL A O 1
ATOM 2909 N N . LEU A 1 354 ? -25.109 7.531 30.172 1 31.53 354 LEU A N 1
ATOM 2910 C CA . LEU A 1 354 ? -26.203 8.367 30.641 1 31.53 354 LEU A CA 1
ATOM 2911 C C . LEU A 1 354 ? -26.953 8.977 29.453 1 31.53 354 LEU A C 1
ATOM 2913 O O . LEU A 1 354 ? -26.406 9.789 28.719 1 31.53 354 LEU A O 1
ATOM 2917 N N . SER A 1 355 ? -27.688 8.172 28.719 1 33.88 355 SER A N 1
ATOM 2918 C CA . SER A 1 355 ? -28.734 8.594 27.797 1 33.88 355 SER A CA 1
ATOM 2919 C C . SER A 1 355 ? -29.438 9.844 28.312 1 33.88 355 SER A C 1
ATOM 2921 O O . SER A 1 355 ? -30.375 9.758 29.109 1 33.88 355 SER A O 1
ATOM 2923 N N . CYS A 1 356 ? -28.906 10.859 28.703 1 30.84 356 CYS A N 1
ATOM 2924 C CA . CYS A 1 356 ? -29.844 11.953 28.891 1 30.84 356 CYS A CA 1
ATOM 2925 C C . CYS A 1 356 ? -30.578 12.273 27.594 1 30.84 356 CYS A C 1
ATOM 2927 O O . CYS A 1 356 ? -29.984 12.797 26.656 1 30.84 356 CYS A O 1
ATOM 2929 N N . ARG A 1 357 ? -31.422 11.43 27.094 1 31.95 357 ARG A N 1
ATOM 2930 C CA . ARG A 1 357 ? -32.438 11.891 26.156 1 31.95 357 ARG A CA 1
ATOM 2931 C C . ARG A 1 357 ? -33 13.234 26.594 1 31.95 357 ARG A C 1
ATOM 2933 O O . ARG A 1 357 ? -33.812 13.297 27.5 1 31.95 357 ARG A O 1
ATOM 2940 N N . VAL A 1 358 ? -32.375 14.406 26.531 1 34.09 358 VAL A N 1
ATOM 2941 C CA . VAL A 1 358 ? -33.062 15.68 26.75 1 34.09 358 VAL A CA 1
ATOM 2942 C C . VAL A 1 358 ? -34.156 15.852 25.719 1 34.09 358 VAL A C 1
ATOM 2944 O O . VAL A 1 358 ? -33.938 15.688 24.531 1 34.09 358 VAL A O 1
ATOM 2947 N N . ASP A 1 359 ? -35.375 15.641 25.922 1 32.09 359 ASP A N 1
ATOM 2948 C CA . ASP A 1 359 ? -36.562 16.125 25.203 1 32.09 359 ASP A CA 1
ATOM 2949 C C . ASP A 1 359 ? -36.344 17.516 24.625 1 32.09 359 ASP A C 1
ATOM 2951 O O . ASP A 1 359 ? -35.531 18.281 25.172 1 32.09 359 ASP A O 1
ATOM 2955 N N . GLU A 1 360 ? -36.906 17.938 23.453 1 37.31 360 GLU A N 1
ATOM 2956 C CA . GLU A 1 360 ? -36.781 19.062 22.531 1 37.31 360 GLU A CA 1
ATOM 2957 C C . GLU A 1 360 ? -36.688 20.391 23.281 1 37.31 360 GLU A C 1
ATOM 2959 O O . GLU A 1 360 ? -35.875 21.25 22.906 1 37.31 360 GLU A O 1
ATOM 2964 N N . SER A 1 361 ? -37.875 20.953 23.781 1 37.34 361 SER A N 1
ATOM 2965 C CA . SER A 1 361 ? -38.188 22.312 24.188 1 37.34 361 SER A CA 1
ATOM 2966 C C . SER A 1 361 ? -37.344 22.766 25.359 1 37.34 361 SER A C 1
ATOM 2968 O O . SER A 1 361 ? -36.906 23.922 25.422 1 37.34 361 SER A O 1
ATOM 2970 N N . GLU A 1 362 ? -37.469 22.172 26.562 1 39.91 362 GLU A N 1
ATOM 2971 C CA . GLU A 1 362 ? -37 22.609 27.875 1 39.91 362 GLU A CA 1
ATOM 2972 C C . GLU A 1 362 ? -35.531 22.312 28.078 1 39.91 362 GLU A C 1
ATOM 2974 O O . GLU A 1 362 ? -34.969 22.516 29.172 1 39.91 362 GLU A O 1
ATOM 2979 N N . LYS A 1 363 ? -34.688 21.641 27.172 1 49.19 363 LYS A N 1
ATOM 2980 C CA . LYS A 1 363 ? -33.531 20.781 27.203 1 49.19 363 LYS A CA 1
ATOM 2981 C C . LYS A 1 363 ? -32.25 21.609 27.062 1 49.19 363 LYS A C 1
ATOM 2983 O O . LYS A 1 363 ? -31.172 21.172 27.484 1 49.19 363 LYS A O 1
ATOM 2988 N N . ASP A 1 364 ? -32.219 22.562 26.312 1 53.22 364 ASP A N 1
ATOM 2989 C CA . ASP A 1 364 ? -30.938 23.266 26.188 1 53.22 364 ASP A CA 1
ATOM 2990 C C . ASP A 1 364 ? -30.422 23.719 27.547 1 53.22 364 ASP A C 1
ATOM 2992 O O . ASP A 1 364 ? -29.203 23.672 27.797 1 53.22 364 ASP A O 1
ATOM 2996 N N . SER A 1 365 ? -31.344 24.125 28.438 1 57.12 365 SER A N 1
ATOM 2997 C CA . SER A 1 365 ? -30.922 24.672 29.734 1 57.12 365 SER A CA 1
ATOM 2998 C C . SER A 1 365 ? -30.266 23.609 30.594 1 57.12 365 SER A C 1
ATOM 3000 O O . SER A 1 365 ? -29.516 23.922 31.531 1 57.12 365 SER A O 1
ATOM 3002 N N . GLU A 1 366 ? -30.297 22.391 30.156 1 70.12 366 GLU A N 1
ATOM 3003 C CA . GLU A 1 366 ? -29.766 21.328 31 1 70.12 366 GLU A CA 1
ATOM 3004 C C . GLU A 1 366 ? -28.422 20.812 30.453 1 70.12 366 GLU A C 1
ATOM 3006 O O . GLU A 1 366 ? -27.719 20.062 31.141 1 70.12 366 GLU A O 1
ATOM 3011 N N . ILE A 1 367 ? -27.984 21.438 29.391 1 79.69 367 ILE A N 1
ATOM 3012 C CA . ILE A 1 367 ? -26.734 21 28.797 1 79.69 367 ILE A CA 1
ATOM 3013 C C . ILE A 1 367 ? -25.547 21.609 29.547 1 79.69 367 ILE A C 1
ATOM 3015 O O . ILE A 1 367 ? -25.484 22.828 29.734 1 79.69 367 ILE A O 1
ATOM 3019 N N . SER A 1 368 ? -24.828 20.734 30.094 1 89.62 368 SER A N 1
ATOM 3020 C CA . SER A 1 368 ? -23.688 21.219 30.875 1 89.62 368 SER A CA 1
ATOM 3021 C C . SER A 1 368 ? -22.609 20.156 31.016 1 89.62 368 SER A C 1
ATOM 3023 O O . SER A 1 368 ? -22.891 18.969 30.844 1 89.62 368 SER A O 1
ATOM 3025 N N . VAL A 1 369 ? -21.453 20.594 31.109 1 93.69 369 VAL A N 1
ATOM 3026 C CA . VAL A 1 369 ? -20.312 19.766 31.484 1 93.69 369 VAL A CA 1
ATOM 3027 C C . VAL A 1 369 ? -19.609 20.344 32.719 1 93.69 369 VAL A C 1
ATOM 3029 O O . VAL A 1 369 ? -19.172 21.5 32.688 1 93.69 369 VAL A O 1
ATOM 3032 N N . ASN A 1 370 ? -19.594 19.531 33.75 1 93.62 370 ASN A N 1
ATOM 3033 C CA . ASN A 1 370 ? -19.016 20.016 34.969 1 93.62 370 ASN A CA 1
ATOM 3034 C C . ASN A 1 370 ? -17.844 19.141 35.438 1 93.62 370 ASN A C 1
ATOM 3036 O O . ASN A 1 370 ? -18.031 17.953 35.719 1 93.62 370 ASN A O 1
ATOM 3040 N N . LEU A 1 371 ? -16.703 19.734 35.469 1 94.75 371 LEU A N 1
ATOM 3041 C CA . LEU A 1 371 ? -15.531 19.078 36.031 1 94.75 371 LEU A CA 1
ATOM 3042 C C . LEU A 1 371 ? -15.383 19.391 37.5 1 94.75 371 LEU A C 1
ATOM 3044 O O . LEU A 1 371 ? -15.344 20.562 37.906 1 94.75 371 LEU A O 1
ATOM 3048 N N . LYS A 1 372 ? -15.328 18.344 38.312 1 95 372 LYS A N 1
ATOM 3049 C CA . LYS A 1 372 ? -15.203 18.5 39.75 1 95 372 LYS A CA 1
ATOM 3050 C C . LYS A 1 372 ? 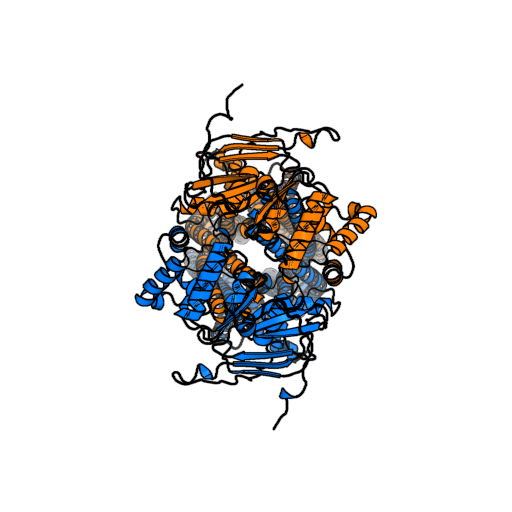-13.898 17.875 40.25 1 95 372 LYS A C 1
ATOM 3052 O O . LYS A 1 372 ? -13.805 16.656 40.406 1 95 372 LYS A O 1
ATOM 3057 N N . ASN A 1 373 ? -12.922 18.719 40.656 1 94.19 373 ASN A N 1
ATOM 3058 C CA . ASN A 1 373 ? -11.633 18.312 41.188 1 94.19 373 ASN A CA 1
ATOM 3059 C C . ASN A 1 373 ? -10.953 17.266 40.312 1 94.19 373 ASN A C 1
ATOM 3061 O O . ASN A 1 373 ? -10.547 16.203 40.781 1 94.19 373 ASN A O 1
ATOM 3065 N N . VAL A 1 374 ? -10.922 17.594 39.125 1 94.38 374 VAL A N 1
ATOM 3066 C CA . VAL A 1 374 ? -10.398 16.656 38.125 1 94.38 374 VAL A CA 1
ATOM 3067 C C . VAL A 1 374 ? -8.891 16.859 37.969 1 94.38 374 VAL A C 1
ATOM 3069 O O . VAL A 1 374 ? -8.43 17.984 37.781 1 94.38 374 VAL A O 1
ATOM 3072 N N . THR A 1 375 ? -8.164 15.797 38.094 1 93.88 375 THR A N 1
ATOM 3073 C CA . THR A 1 375 ? -6.734 15.797 37.812 1 93.88 375 THR A CA 1
ATOM 3074 C C . THR A 1 375 ? -6.438 15.047 36.531 1 93.88 375 THR A C 1
ATOM 3076 O O . THR A 1 375 ? -6.867 13.906 36.344 1 93.88 375 THR A O 1
ATOM 3079 N N . ILE A 1 376 ? -5.805 15.719 35.625 1 91.31 376 ILE A N 1
ATOM 3080 C CA . ILE A 1 376 ? -5.508 15.156 34.312 1 91.31 376 ILE A CA 1
ATOM 3081 C C . ILE A 1 376 ? -4.016 14.852 34.188 1 91.31 376 ILE A C 1
ATOM 3083 O O . ILE A 1 376 ? -3.18 15.695 34.531 1 91.31 376 ILE A O 1
ATOM 3087 N N . LYS A 1 377 ? -3.74 13.633 33.75 1 85.38 377 LYS A N 1
ATOM 3088 C CA . LYS A 1 377 ? -2.369 13.211 33.5 1 85.38 377 LYS A CA 1
ATOM 3089 C C . LYS A 1 377 ? -2.189 12.852 32.031 1 85.38 377 LYS A C 1
ATOM 3091 O O . LYS A 1 377 ? -3.135 12.414 31.359 1 85.38 377 LYS A O 1
ATOM 3096 N N . ASN A 1 378 ? -1.074 13.133 31.578 1 76.44 378 ASN A N 1
ATOM 3097 C CA . ASN A 1 378 ? -0.778 12.695 30.219 1 76.44 378 ASN A CA 1
ATOM 3098 C C . ASN A 1 378 ? -0.437 11.211 30.172 1 76.44 378 ASN A C 1
ATOM 3100 O O . ASN A 1 378 ? -0.258 10.578 31.219 1 76.44 378 ASN A O 1
ATOM 3104 N N . PRO A 1 379 ? -0.399 10.648 29.016 1 66.81 379 PRO A N 1
ATOM 3105 C CA . PRO A 1 379 ? -0.11 9.219 28.891 1 66.81 379 PRO A CA 1
ATOM 3106 C C . PRO A 1 379 ? 1.252 8.844 29.469 1 66.81 379 PRO A C 1
ATOM 3108 O O . PRO A 1 379 ? 1.48 7.68 29.828 1 66.81 379 PRO A O 1
ATOM 3111 N N . CYS A 1 380 ? 2.092 9.844 29.578 1 63.59 380 CYS A N 1
ATOM 3112 C CA . CYS A 1 380 ? 3.395 9.594 30.188 1 63.59 380 CYS A CA 1
ATOM 3113 C C . CYS A 1 380 ? 3.35 9.812 31.703 1 63.59 380 CYS A C 1
ATOM 3115 O O . CYS A 1 380 ? 4.391 9.953 32.344 1 63.59 380 CYS A O 1
ATOM 3117 N N . ASP A 1 381 ? 2.248 10.039 32.281 1 68.81 381 ASP A N 1
ATOM 3118 C CA . ASP A 1 381 ? 1.972 10.102 33.719 1 68.81 381 ASP A CA 1
ATOM 3119 C C . ASP A 1 381 ? 2.447 11.43 34.312 1 68.81 381 ASP A C 1
ATOM 3121 O O . ASP A 1 381 ? 2.717 11.516 35.5 1 68.81 381 ASP A O 1
ATOM 3125 N N . SER A 1 382 ? 2.562 12.312 33.5 1 76.31 382 SER A N 1
ATOM 3126 C CA . SER A 1 382 ? 2.83 13.664 34 1 76.31 382 SER A CA 1
ATOM 3127 C C . SER A 1 382 ? 1.534 14.43 34.219 1 76.31 382 SER A C 1
ATOM 3129 O O . SER A 1 382 ? 0.596 14.336 33.438 1 76.31 382 SER A O 1
ATOM 3131 N N . ILE A 1 383 ? 1.557 15.078 35.344 1 85.75 383 ILE A N 1
ATOM 3132 C CA . ILE A 1 383 ? 0.346 15.812 35.719 1 85.75 383 ILE A CA 1
ATOM 3133 C C . ILE A 1 383 ? 0.244 17.078 34.875 1 85.75 383 ILE A C 1
ATOM 3135 O O . ILE A 1 383 ? 1.206 17.844 34.781 1 85.75 383 ILE A O 1
ATOM 3139 N N . ILE A 1 384 ? -0.816 17.312 34.281 1 86.62 384 ILE A N 1
ATOM 3140 C CA . ILE A 1 384 ? -1.073 18.5 33.469 1 86.62 384 ILE A CA 1
ATOM 3141 C C . ILE A 1 384 ? -1.783 19.562 34.281 1 86.62 384 ILE A C 1
ATOM 3143 O O . ILE A 1 384 ? -1.388 20.719 34.281 1 86.62 384 ILE A O 1
ATOM 3147 N N . VAL A 1 385 ? -2.852 19.172 35 1 90.62 385 VAL A N 1
ATOM 3148 C CA . VAL A 1 385 ? -3.623 20.062 35.844 1 90.62 385 VAL A CA 1
ATOM 3149 C C . VAL A 1 385 ? -4.16 19.281 37.062 1 90.62 385 VAL A C 1
ATOM 3151 O O . VAL A 1 385 ? -4.57 18.125 36.906 1 90.62 385 VAL A O 1
ATOM 3154 N N . GLU A 1 386 ? -4.109 19.953 38.156 1 91.81 386 GLU A N 1
ATOM 3155 C CA . GLU A 1 386 ? -4.543 19.312 39.375 1 91.81 386 GLU A CA 1
ATOM 3156 C C . GLU A 1 386 ? -5.836 19.938 39.906 1 91.81 386 GLU A C 1
ATOM 3158 O O . GLU A 1 386 ? -5.977 21.156 39.938 1 91.81 386 GLU A O 1
ATOM 3163 N N . ASN A 1 387 ? -6.758 19.094 40.312 1 92.25 387 ASN A N 1
ATOM 3164 C CA . ASN A 1 387 ? -7.996 19.453 41 1 92.25 387 ASN A CA 1
ATOM 3165 C C . ASN A 1 387 ? -8.742 20.562 40.219 1 92.25 387 ASN A C 1
ATOM 3167 O O . ASN A 1 387 ? -9.117 21.578 40.812 1 92.25 387 ASN A O 1
ATOM 3171 N N . LEU A 1 388 ? -8.922 20.391 38.969 1 94.06 388 LEU A N 1
ATOM 3172 C CA . LEU A 1 388 ? -9.586 21.359 38.125 1 94.06 388 LEU A CA 1
ATOM 3173 C C . LEU A 1 388 ? -11.094 21.344 38.344 1 94.06 388 LEU A C 1
ATOM 3175 O O . LEU A 1 388 ? -11.719 20.281 38.281 1 94.06 388 LEU A O 1
ATOM 3179 N N . CYS A 1 389 ? -11.656 22.422 38.75 1 94.25 389 CYS A N 1
ATOM 3180 C CA . CYS A 1 389 ? -13.094 22.641 38.812 1 94.25 389 CYS A CA 1
ATOM 3181 C C . CYS A 1 389 ? -13.531 23.625 37.719 1 94.25 389 CYS A C 1
ATOM 3183 O O . CYS A 1 389 ? -13.156 24.797 37.75 1 94.25 389 CYS A O 1
ATOM 3185 N N . LEU A 1 390 ? -14.312 23.141 36.781 1 94.62 390 LEU A N 1
ATOM 3186 C CA . LEU A 1 390 ? -14.68 23.938 35.625 1 94.62 390 LEU A CA 1
ATOM 3187 C C . LEU A 1 390 ? -16.125 23.688 35.219 1 94.62 390 LEU A C 1
ATOM 3189 O O . LEU A 1 390 ? -16.469 22.594 34.781 1 94.62 390 LEU A O 1
ATOM 3193 N N . PRO A 1 391 ? -16.969 24.625 35.438 1 93.19 391 PRO A N 1
ATOM 3194 C CA . PRO A 1 391 ? -18.344 24.5 34.938 1 93.19 391 PRO A CA 1
ATOM 3195 C C . PRO A 1 391 ? -18.531 25.062 33.531 1 93.19 391 PRO A C 1
ATOM 3197 O O . PRO A 1 391 ? -18.188 26.203 33.281 1 93.19 391 PRO A O 1
ATOM 3200 N N . ILE A 1 392 ? -19.016 24.266 32.656 1 94.56 392 ILE A N 1
ATOM 3201 C CA . ILE A 1 392 ? -19.391 24.688 31.328 1 94.56 392 ILE A CA 1
ATOM 3202 C C . ILE A 1 392 ? -20.906 24.562 31.141 1 94.56 392 ILE A C 1
ATOM 3204 O O . ILE A 1 392 ? -21.453 23.453 31.203 1 94.56 392 ILE A O 1
ATOM 3208 N N . LYS A 1 393 ? -21.531 25.688 31 1 92.06 393 LYS A N 1
ATOM 3209 C CA . LYS A 1 393 ? -22.984 25.703 30.891 1 92.06 393 LYS A CA 1
ATOM 3210 C C . LYS A 1 393 ? -23.438 26.344 29.578 1 92.06 393 LYS A C 1
ATOM 3212 O O . LYS A 1 393 ? -22.75 27.203 29.031 1 92.06 393 LYS A O 1
ATOM 3217 N N . TYR A 1 394 ? -24.562 25.875 29.203 1 92.94 394 TYR A N 1
ATOM 3218 C CA . TYR A 1 394 ? -25.156 26.438 27.984 1 92.94 394 TYR A CA 1
ATOM 3219 C C . TYR A 1 394 ? -25.344 27.953 28.125 1 92.94 394 TYR A C 1
ATOM 3221 O O . TYR A 1 394 ? -25.75 28.438 29.172 1 92.94 394 TYR A O 1
ATOM 3229 N N . GLY A 1 395 ? -24.891 28.641 27.109 1 90.38 395 GLY A N 1
ATOM 3230 C CA . GLY A 1 395 ? -25.062 30.094 27.094 1 90.38 395 GLY A CA 1
ATOM 3231 C C . GLY A 1 395 ? -23.859 30.844 27.625 1 90.38 395 GLY A C 1
ATOM 3232 O O . GLY A 1 395 ? -23.766 32.062 27.484 1 90.38 395 GLY A O 1
ATOM 3233 N N . HIS A 1 396 ? -22.984 30.172 28.266 1 92.69 396 HIS A N 1
ATOM 3234 C CA . HIS A 1 396 ? -21.781 30.797 28.781 1 92.69 396 HIS A CA 1
ATOM 3235 C C . HIS A 1 396 ? -20.547 30.406 27.984 1 92.69 396 HIS A C 1
ATOM 3237 O O . HIS A 1 396 ? -20.062 29.281 28.094 1 92.69 396 HIS A O 1
ATOM 3243 N N . ASN A 1 397 ? -20.062 31.359 27.266 1 96.12 397 ASN A N 1
ATOM 3244 C CA . ASN A 1 397 ? -18.891 31.094 26.422 1 96.12 397 ASN A CA 1
ATOM 3245 C C . ASN A 1 397 ? -17.609 31.156 27.25 1 96.12 397 ASN A C 1
ATOM 3247 O O . ASN A 1 397 ? -17.484 31.969 28.156 1 96.12 397 ASN A O 1
ATOM 3251 N N . LEU A 1 398 ? -16.719 30.219 27 1 96 398 LEU A N 1
ATOM 3252 C CA . LEU A 1 398 ? -15.492 30.047 27.766 1 96 398 LEU A CA 1
ATOM 3253 C C . LEU A 1 398 ? -14.273 30.078 26.844 1 96 398 LEU A C 1
ATOM 3255 O O . LEU A 1 398 ? -14.281 29.469 25.766 1 96 398 LEU A O 1
ATOM 3259 N N . ILE A 1 399 ? -13.234 30.812 27.156 1 95.62 399 ILE A N 1
ATOM 3260 C CA . ILE A 1 399 ? -11.961 30.781 26.438 1 95.62 399 ILE A CA 1
ATOM 3261 C C . ILE A 1 399 ? -10.883 30.172 27.328 1 95.62 399 ILE A C 1
ATOM 3263 O O . ILE A 1 399 ? -10.836 30.453 28.531 1 95.62 399 ILE A O 1
ATOM 3267 N N . ILE A 1 400 ? -10.164 29.297 26.875 1 94.38 400 ILE A N 1
ATOM 3268 C CA . ILE A 1 400 ? -9.062 28.656 27.578 1 94.38 400 ILE A CA 1
ATOM 3269 C C . ILE A 1 400 ? -7.73 29.172 27.031 1 94.38 400 ILE A C 1
ATOM 3271 O O . ILE A 1 400 ? -7.469 29.094 25.844 1 94.38 400 ILE A O 1
ATOM 3275 N N . SER A 1 401 ? -6.906 29.719 27.859 1 89.62 401 SER A N 1
ATOM 3276 C CA . SER A 1 401 ? -5.621 30.281 27.469 1 89.62 401 SER A CA 1
ATOM 3277 C C . SER A 1 401 ? -4.488 29.734 28.328 1 89.62 401 SER A C 1
ATOM 3279 O O . SER A 1 401 ? -4.73 29.172 29.406 1 89.62 401 SER A O 1
ATOM 3281 N N . GLY A 1 402 ? -3.314 29.812 27.859 1 84.94 402 GLY A N 1
ATOM 3282 C CA . GLY A 1 402 ? -2.105 29.328 28.516 1 84.94 402 GLY A CA 1
ATOM 3283 C C . GLY A 1 402 ? -0.95 29.125 27.547 1 84.94 402 GLY A C 1
ATOM 3284 O O . GLY A 1 402 ? -1.126 29.188 26.328 1 84.94 402 GLY A O 1
ATOM 3285 N N . PRO A 1 403 ? 0.145 28.844 28.156 1 78 403 PRO A N 1
ATOM 3286 C CA . PRO A 1 403 ? 1.311 28.625 27.297 1 78 403 PRO A CA 1
ATOM 3287 C C . PRO A 1 403 ? 1.204 27.344 26.484 1 78 403 PRO A C 1
ATOM 3289 O O . PRO A 1 403 ? 0.39 26.469 26.781 1 78 403 PRO A O 1
ATOM 3292 N N . SER A 1 404 ? 1.99 27.297 25.438 1 73.69 404 SER A N 1
ATOM 3293 C CA . SER A 1 404 ? 1.991 26.141 24.562 1 73.69 404 SER A CA 1
ATOM 3294 C C . SER A 1 404 ? 2.451 24.875 25.297 1 73.69 404 SER A C 1
ATOM 3296 O O . SER A 1 404 ? 3.422 24.922 26.062 1 73.69 404 SER A O 1
ATOM 3298 N N . GLY A 1 405 ? 1.721 23.781 25.125 1 75.31 405 GLY A N 1
ATOM 3299 C CA . GLY A 1 405 ? 2.109 22.484 25.688 1 75.31 405 GLY A CA 1
ATOM 3300 C C . GLY A 1 405 ? 1.678 22.312 27.125 1 75.31 405 GLY A C 1
ATOM 3301 O O . GLY A 1 405 ? 2.008 21.312 27.766 1 75.31 405 GLY A O 1
ATOM 3302 N N . VAL A 1 406 ? 0.969 23.25 27.562 1 79 406 VAL A N 1
ATOM 3303 C CA . VAL A 1 406 ? 0.615 23.203 28.969 1 79 406 VAL A CA 1
ATOM 3304 C C . VAL A 1 406 ? -0.469 22.156 29.203 1 79 406 VAL A C 1
ATOM 3306 O O . VAL A 1 406 ? -0.619 21.656 30.312 1 79 406 VAL A O 1
ATOM 3309 N N . GLY A 1 407 ? -1.275 21.859 28.172 1 85.62 407 GLY A N 1
ATOM 3310 C CA . GLY A 1 407 ? -2.291 20.844 28.328 1 85.62 407 GLY A CA 1
ATOM 3311 C C . GLY A 1 407 ? -3.686 21.312 27.984 1 85.62 407 GLY A C 1
ATOM 3312 O O . GLY A 1 407 ? -4.68 20.719 28.406 1 85.62 407 GLY A O 1
ATOM 3313 N N . LYS A 1 408 ? -3.879 22.375 27.281 1 88.88 408 LYS A N 1
ATOM 3314 C CA . LYS A 1 408 ? -5.18 22.906 26.891 1 88.88 408 LYS A CA 1
ATOM 3315 C C . LYS A 1 408 ? -6.004 21.859 26.141 1 88.88 408 LYS A C 1
ATOM 3317 O O . LYS A 1 408 ? -7.18 21.656 26.453 1 88.88 408 LYS A O 1
ATOM 3322 N N . THR A 1 409 ? -5.324 21.141 25.188 1 88.31 409 THR A N 1
ATOM 3323 C CA . THR A 1 409 ? -6 20.125 24.375 1 88.31 409 THR A CA 1
ATOM 3324 C C . THR A 1 409 ? -6.363 18.922 25.219 1 88.31 409 THR A C 1
ATOM 3326 O O . THR A 1 409 ? -7.363 18.25 24.969 1 88.31 409 THR A O 1
ATOM 3329 N N . SER A 1 410 ? -5.57 18.688 26.25 1 88.38 410 SER A N 1
ATOM 3330 C CA . SER A 1 410 ? -5.82 17.547 27.141 1 88.38 410 SER A CA 1
ATOM 3331 C C . SER A 1 410 ? -7.152 17.688 27.859 1 88.38 410 SER A C 1
ATOM 3333 O O . SER A 1 410 ? -7.828 16.703 28.125 1 88.38 410 SER A O 1
ATOM 3335 N N . ILE A 1 411 ? -7.488 18.891 28.172 1 92.62 411 ILE A N 1
ATOM 3336 C CA . ILE A 1 411 ? -8.758 19.141 28.844 1 92.62 411 ILE A CA 1
ATOM 3337 C C . ILE A 1 411 ? -9.914 18.719 27.938 1 92.62 411 ILE A C 1
ATOM 3339 O O . ILE A 1 411 ? -10.859 18.078 28.391 1 92.62 411 ILE A O 1
ATOM 3343 N N . ILE A 1 412 ? -9.805 19.094 26.688 1 92.69 412 ILE A N 1
ATOM 3344 C CA . ILE A 1 412 ? -10.859 18.734 25.734 1 92.69 412 ILE A CA 1
ATOM 3345 C C . ILE A 1 412 ? -10.867 17.219 25.531 1 92.69 412 ILE A C 1
ATOM 3347 O O . ILE A 1 412 ? -11.93 16.625 25.359 1 92.69 412 ILE A O 1
ATOM 3351 N N . ARG A 1 413 ? -9.672 16.578 25.547 1 89.81 413 ARG A N 1
ATOM 3352 C CA . ARG A 1 413 ? -9.578 15.141 25.391 1 89.81 413 ARG A CA 1
ATOM 3353 C C . ARG A 1 413 ? -10.32 14.414 26.5 1 89.81 413 ARG A C 1
ATOM 3355 O O . ARG A 1 413 ? -10.969 13.391 26.266 1 89.81 413 ARG A O 1
ATOM 3362 N N . VAL A 1 414 ? -10.219 14.938 27.641 1 89.94 414 VAL A N 1
ATOM 3363 C CA . VAL A 1 414 ? -10.852 14.32 28.797 1 89.94 414 VAL A CA 1
ATOM 3364 C C . VAL A 1 414 ? -12.367 14.531 28.734 1 89.94 414 VAL A C 1
ATOM 3366 O O . VAL A 1 414 ? -13.133 13.625 29.062 1 89.94 414 VAL A O 1
ATOM 3369 N N . ILE A 1 415 ? -12.734 15.719 28.359 1 92.31 415 ILE A N 1
ATOM 3370 C CA . ILE A 1 415 ? -14.156 16.016 28.234 1 92.31 415 ILE A CA 1
ATOM 3371 C C . ILE A 1 415 ? -14.789 15.086 27.203 1 92.31 415 ILE A C 1
ATOM 3373 O O . ILE A 1 415 ? -15.906 14.594 27.406 1 92.31 415 ILE A O 1
ATOM 3377 N N . LYS A 1 416 ? -14.086 14.828 26.078 1 91.75 416 LYS A N 1
ATOM 3378 C CA . LYS A 1 416 ? -14.562 13.977 25 1 91.75 416 LYS A CA 1
ATOM 3379 C C . LYS A 1 416 ? -14.375 12.5 25.328 1 91.75 416 LYS A C 1
ATOM 3381 O O . LYS A 1 416 ? -14.797 11.625 24.578 1 91.75 416 LYS A O 1
ATOM 3386 N N . LYS A 1 417 ? -13.703 12.164 26.438 1 87.31 417 LYS A N 1
ATOM 3387 C CA . LYS A 1 417 ? -13.461 10.812 26.938 1 87.31 417 LYS A CA 1
ATOM 3388 C C . LYS A 1 417 ? -12.422 10.086 26.094 1 87.31 417 LYS A C 1
ATOM 3390 O O . LYS A 1 417 ? -12.484 8.867 25.938 1 87.31 417 LYS A O 1
ATOM 3395 N N . ILE A 1 418 ? -11.68 10.875 25.484 1 83.94 418 ILE A N 1
ATOM 3396 C CA . ILE A 1 418 ? -10.555 10.297 24.766 1 83.94 418 ILE A CA 1
ATOM 3397 C C . ILE A 1 418 ? -9.477 9.859 25.75 1 83.94 418 ILE A C 1
ATOM 3399 O O . ILE A 1 418 ? -8.891 8.781 25.609 1 83.94 418 ILE A O 1
ATOM 3403 N N . TRP A 1 419 ? -9.203 10.711 26.719 1 82.69 419 TRP A N 1
ATOM 3404 C CA . TRP A 1 419 ? -8.266 10.406 27.797 1 82.69 419 TRP A CA 1
ATOM 3405 C C . TRP A 1 419 ? -9.016 10.156 29.109 1 82.69 419 TRP A C 1
ATOM 3407 O O . TRP A 1 419 ? -10.031 10.797 29.375 1 82.69 419 TRP A O 1
ATOM 3417 N N . PRO A 1 420 ? -8.461 9.266 29.875 1 83 420 PRO A N 1
ATOM 3418 C CA . PRO A 1 420 ? -9.047 9.07 31.203 1 83 420 PRO A CA 1
ATOM 3419 C C . PRO A 1 420 ? -8.617 10.141 32.219 1 83 420 PRO A C 1
ATOM 3421 O O . PRO A 1 420 ? -7.645 10.852 31.969 1 83 420 PRO A O 1
ATOM 3424 N N . ILE A 1 421 ? -9.453 10.242 33.219 1 87.5 421 ILE A N 1
ATOM 3425 C CA . ILE A 1 421 ? -9.078 11.141 34.312 1 87.5 421 ILE A CA 1
ATOM 3426 C C . ILE A 1 421 ? -8.391 10.352 35.438 1 87.5 421 ILE A C 1
ATOM 3428 O O . ILE A 1 421 ? -8.664 9.164 35.625 1 87.5 421 ILE A O 1
ATOM 3432 N N . HIS A 1 422 ? -7.461 10.977 36.062 1 86.62 422 HIS A N 1
ATOM 3433 C CA . HIS A 1 422 ? -6.762 10.344 37.188 1 86.62 422 HIS A CA 1
ATOM 3434 C C . HIS A 1 422 ? -7.605 10.367 38.438 1 86.62 422 HIS A C 1
ATOM 3436 O O . HIS A 1 422 ? -7.715 9.352 39.156 1 86.62 422 HIS A O 1
ATOM 3442 N N . CYS A 1 423 ? -8.086 11.438 38.812 1 89.25 423 CYS A N 1
ATOM 3443 C CA . CYS A 1 423 ? -8.969 11.594 39.969 1 89.25 423 CYS A CA 1
ATOM 3444 C C . CYS A 1 423 ? -10.039 12.648 39.688 1 89.25 423 CYS A C 1
ATOM 3446 O O . CYS A 1 423 ? -9.922 13.422 38.75 1 89.25 423 CYS A O 1
ATOM 3448 N N . GLY A 1 424 ? -11.156 12.547 40.375 1 92.25 424 GLY A N 1
ATOM 3449 C CA . GLY A 1 424 ? -12.25 13.484 40.219 1 92.25 424 GLY A CA 1
ATOM 3450 C C . GLY A 1 424 ? -13.43 12.906 39.438 1 92.25 424 GLY A C 1
ATOM 3451 O O . GLY A 1 424 ? -13.516 11.688 39.281 1 92.25 424 GLY A O 1
ATOM 3452 N N . THR A 1 425 ? -14.359 13.836 39.125 1 92.38 425 THR A N 1
ATOM 3453 C CA . THR A 1 425 ? -15.555 13.398 38.406 1 92.38 425 THR A CA 1
ATOM 3454 C C . THR A 1 425 ? -15.953 14.43 37.375 1 92.38 425 THR A C 1
ATOM 3456 O O . THR A 1 425 ? -15.82 15.633 37.594 1 92.38 425 THR A O 1
ATOM 3459 N N . ILE A 1 426 ? -16.391 13.961 36.281 1 91.25 426 ILE A N 1
ATOM 3460 C CA . ILE A 1 426 ? -16.906 14.82 35.219 1 91.25 426 ILE A CA 1
ATOM 3461 C C . ILE A 1 426 ? -18.375 14.5 34.969 1 91.25 426 ILE A C 1
ATOM 3463 O O . ILE A 1 426 ? -18.719 13.367 34.625 1 91.25 426 ILE A O 1
ATOM 3467 N N . GLU A 1 427 ? -19.203 15.391 35.25 1 90.81 427 GLU A N 1
ATOM 3468 C CA . GLU A 1 427 ? -20.609 15.258 34.938 1 90.81 427 GLU A CA 1
ATOM 3469 C C . GLU A 1 427 ? -20.938 15.781 33.531 1 90.81 427 GLU A C 1
ATOM 3471 O O . GLU A 1 427 ? -20.781 16.969 33.281 1 90.81 427 GLU A O 1
ATOM 3476 N N . ARG A 1 428 ? -21.328 14.891 32.688 1 91.31 428 ARG A N 1
ATOM 3477 C CA . ARG A 1 428 ? -21.625 15.242 31.297 1 91.31 428 ARG A CA 1
ATOM 3478 C C . ARG A 1 428 ? -23.109 15.148 31.016 1 91.31 428 ARG A C 1
ATOM 3480 O O . ARG A 1 428 ? -23.641 14.055 30.797 1 91.31 428 ARG A O 1
ATOM 3487 N N . ASN A 1 429 ? -23.766 16.25 30.984 1 90.62 429 ASN A N 1
ATOM 3488 C CA . ASN A 1 429 ? -25.156 16.297 30.547 1 90.62 429 ASN A CA 1
ATOM 3489 C C . ASN A 1 429 ? -25.25 16.609 29.047 1 90.62 429 ASN A C 1
ATOM 3491 O O . ASN A 1 429 ? -25.953 17.547 28.656 1 90.62 429 ASN A O 1
ATOM 3495 N N . ILE A 1 430 ? -24.438 15.93 28.297 1 89.19 430 ILE A N 1
ATOM 3496 C CA . ILE A 1 430 ? -24.406 16.062 26.844 1 89.19 430 ILE A CA 1
ATOM 3497 C C . ILE A 1 430 ? -24.312 14.688 26.203 1 89.19 430 ILE A C 1
ATOM 3499 O O . ILE A 1 430 ? -23.828 13.734 26.812 1 89.19 430 ILE A O 1
ATOM 3503 N N . THR A 1 431 ? -24.781 14.586 25.016 1 87.75 431 THR A N 1
ATOM 3504 C CA . THR A 1 431 ? -24.594 13.383 24.203 1 87.75 431 THR A CA 1
ATOM 3505 C C . THR A 1 431 ? -23.406 13.531 23.266 1 87.75 431 THR A C 1
ATOM 3507 O O . THR A 1 431 ? -23.5 14.18 22.219 1 87.75 431 THR A O 1
ATOM 3510 N N . LEU A 1 432 ? -22.359 12.922 23.562 1 85.25 432 LEU A N 1
ATOM 3511 C CA . LEU A 1 432 ? -21.062 13.133 22.938 1 85.25 432 LEU A CA 1
ATOM 3512 C C . LEU A 1 432 ? -21.109 12.766 21.453 1 85.25 432 LEU A C 1
ATOM 3514 O O . LEU A 1 432 ? -20.391 13.359 20.641 1 85.25 432 LEU A O 1
ATOM 3518 N N . ASN A 1 433 ? -21.938 11.844 21.016 1 84.12 433 ASN A N 1
ATOM 3519 C CA . ASN A 1 433 ? -21.906 11.375 19.625 1 84.12 433 ASN A CA 1
ATOM 3520 C C . ASN A 1 433 ? -23.016 12 18.797 1 84.12 433 ASN A C 1
ATOM 3522 O O . ASN A 1 433 ? -23.266 11.57 17.672 1 84.12 433 ASN A O 1
ATOM 3526 N N . ASP A 1 434 ? -23.625 13.055 19.297 1 89.94 434 ASP A N 1
ATOM 3527 C CA . ASP A 1 434 ? -24.656 13.781 18.547 1 89.94 434 ASP A CA 1
ATOM 3528 C C . ASP A 1 434 ? -24.156 15.172 18.141 1 89.94 434 ASP A C 1
ATOM 3530 O O . ASP A 1 434 ? -24.016 16.062 18.984 1 89.94 434 ASP A O 1
ATOM 3534 N N . PRO A 1 435 ? -24 15.32 16.891 1 92.69 435 PRO A N 1
ATOM 3535 C CA . PRO A 1 435 ? -23.469 16.609 16.422 1 92.69 435 PRO A CA 1
ATOM 3536 C C . PRO A 1 435 ? -24.406 17.766 16.703 1 92.69 435 PRO A C 1
ATOM 3538 O O . PRO A 1 435 ? -23.984 18.938 16.703 1 92.69 435 PRO A O 1
ATOM 3541 N N . LYS A 1 436 ? -25.641 17.531 16.969 1 92.44 436 LYS A N 1
ATOM 3542 C CA . LYS A 1 436 ? -26.594 18.594 17.297 1 92.44 436 LYS A CA 1
ATOM 3543 C C . LYS A 1 436 ? -26.453 19.031 18.75 1 92.44 436 LYS A C 1
ATOM 3545 O O . LYS A 1 436 ? -26.844 20.141 19.109 1 92.44 436 LYS A O 1
ATOM 3550 N N . CYS A 1 437 ? -25.859 18.172 19.469 1 93 437 CYS A N 1
ATOM 3551 C CA . CYS A 1 437 ? -25.688 18.453 20.891 1 93 437 CYS A CA 1
ATOM 3552 C C . CYS A 1 437 ? -24.328 19.078 21.156 1 93 437 CYS A C 1
ATOM 3554 O O . CYS A 1 437 ? -24.234 20.172 21.734 1 93 437 CYS A O 1
ATOM 3556 N N . VAL A 1 438 ? -23.344 18.344 20.766 1 94.75 438 VAL A N 1
ATOM 3557 C CA . VAL A 1 438 ? -22 18.844 21.016 1 94.75 438 VAL A CA 1
ATOM 3558 C C . VAL A 1 438 ? -21.078 18.484 19.844 1 94.75 438 VAL A C 1
ATOM 3560 O O . VAL A 1 438 ? -21.203 17.406 19.266 1 94.75 438 VAL A O 1
ATOM 3563 N N . MET A 1 439 ? -20.203 19.375 19.484 1 95.44 439 MET A N 1
ATOM 3564 C CA . MET A 1 439 ? -19.188 19.125 18.469 1 95.44 439 MET A CA 1
ATOM 3565 C C . MET A 1 439 ? -17.797 19.531 18.984 1 95.44 439 MET A C 1
ATOM 3567 O O . MET A 1 439 ? -17.672 20.453 19.781 1 95.44 439 MET A O 1
ATOM 3571 N N . PHE A 1 440 ? -16.844 18.75 18.594 1 95.25 440 PHE A N 1
ATOM 3572 C CA . PHE A 1 440 ? -15.453 19.016 18.922 1 95.25 440 PHE A CA 1
ATOM 3573 C C . PHE A 1 440 ? -14.625 19.203 17.672 1 95.25 440 PHE A C 1
ATOM 3575 O O . PHE A 1 440 ? -14.602 18.344 16.781 1 95.25 440 PHE A O 1
ATOM 3582 N N . CYS A 1 441 ? -14 20.312 17.516 1 92.5 441 CYS A N 1
ATOM 3583 C CA . CYS A 1 441 ? -13.109 20.594 16.391 1 92.5 441 CYS A CA 1
ATOM 3584 C C . CYS A 1 441 ? -11.648 20.594 16.844 1 92.5 441 CYS A C 1
ATOM 3586 O O . CYS A 1 441 ? -11.273 21.359 17.734 1 92.5 441 CYS A O 1
ATOM 3588 N N . SER A 1 442 ? -10.883 19.781 16.234 1 89.56 442 SER A N 1
ATOM 3589 C CA . SER A 1 442 ? -9.484 19.656 16.609 1 89.56 442 SER A CA 1
ATOM 3590 C C . SER A 1 442 ? -8.617 20.719 15.922 1 89.56 442 SER A C 1
ATOM 3592 O O . SER A 1 442 ? -9.086 21.406 15.008 1 89.56 442 SER A O 1
ATOM 3594 N N . ASN A 1 443 ? -7.414 20.781 16.406 1 82.5 443 ASN A N 1
ATOM 3595 C CA . ASN A 1 443 ? -6.457 21.719 15.828 1 82.5 443 ASN A CA 1
ATOM 3596 C C . ASN A 1 443 ? -6.109 21.344 14.391 1 82.5 443 ASN A C 1
ATOM 3598 O O . ASN A 1 443 ? -5.922 22.219 13.539 1 82.5 443 ASN A O 1
ATOM 3602 N N . LYS A 1 444 ? -6.098 20.094 14.172 1 82.31 444 LYS A N 1
ATOM 3603 C CA . LYS A 1 444 ? -5.855 19.625 12.805 1 82.31 444 LYS A CA 1
ATOM 3604 C C . LYS A 1 444 ? -7.164 19.469 12.039 1 82.31 444 LYS A C 1
ATOM 3606 O O . LYS A 1 444 ? -8.016 18.672 12.406 1 82.31 444 LYS A O 1
ATOM 3611 N N . PRO A 1 445 ? -7.254 20.266 11 1 86.75 445 PRO A N 1
ATOM 3612 C CA . PRO A 1 445 ? -8.477 20.109 10.219 1 86.75 445 PRO A CA 1
ATOM 3613 C C . PRO A 1 445 ? -8.523 18.797 9.438 1 86.75 445 PRO A C 1
ATOM 3615 O O . PRO A 1 445 ? -7.488 18.312 8.969 1 86.75 445 PRO A O 1
ATOM 3618 N N . ILE A 1 446 ? -9.719 18.203 9.375 1 88.12 446 ILE A N 1
ATOM 3619 C CA . ILE A 1 446 ? -9.883 16.938 8.672 1 88.12 446 ILE A CA 1
ATOM 3620 C C . ILE A 1 446 ? -10.875 17.109 7.523 1 88.12 446 ILE A C 1
ATOM 3622 O O . ILE A 1 446 ? -11.945 17.688 7.703 1 88.12 446 ILE A O 1
ATOM 3626 N N . LEU A 1 447 ? -10.453 16.766 6.34 1 88.19 447 LEU A N 1
ATOM 3627 C CA . LEU A 1 447 ? -11.32 16.703 5.168 1 88.19 447 LEU A CA 1
ATOM 3628 C C . LEU A 1 447 ? -11.336 15.305 4.57 1 88.19 447 LEU A C 1
ATOM 3630 O O . LEU A 1 447 ? -10.312 14.625 4.539 1 88.19 447 LEU A O 1
ATOM 3634 N N . THR A 1 448 ? -12.508 14.852 4.234 1 86 448 THR A N 1
ATOM 3635 C CA . THR A 1 448 ? -12.641 13.562 3.576 1 86 448 THR A CA 1
ATOM 3636 C C . THR A 1 448 ? -12.367 13.688 2.08 1 86 448 THR A C 1
ATOM 3638 O O . THR A 1 448 ? -12.094 14.781 1.583 1 86 448 THR A O 1
ATOM 3641 N N . THR A 1 449 ? -12.367 12.586 1.384 1 80 449 THR A N 1
ATOM 3642 C CA . THR A 1 449 ? -12.172 12.594 -0.061 1 80 449 THR A CA 1
ATOM 3643 C C . THR A 1 449 ? -13.508 12.648 -0.791 1 80 449 THR A C 1
ATOM 3645 O O . THR A 1 449 ? -13.578 12.422 -2 1 80 449 THR A O 1
ATOM 3648 N N . GLY A 1 450 ? -14.531 12.945 -0.064 1 86.5 450 GLY A N 1
ATOM 3649 C CA . GLY A 1 450 ? -15.859 12.961 -0.659 1 86.5 450 GLY A CA 1
ATOM 3650 C C . GLY A 1 450 ? -16.25 14.32 -1.206 1 86.5 450 GLY A C 1
ATOM 3651 O O . GLY A 1 450 ? -15.406 15.219 -1.329 1 86.5 450 GLY A O 1
ATOM 3652 N N . SER A 1 451 ? -17.469 14.453 -1.554 1 91.81 451 SER A N 1
ATOM 3653 C CA . SER A 1 451 ? -18.016 15.664 -2.154 1 91.81 451 SER A CA 1
ATOM 3654 C C . SER A 1 451 ? -18.125 16.797 -1.135 1 91.81 451 SER A C 1
ATOM 3656 O O . SER A 1 451 ? -17.875 16.594 0.055 1 91.81 451 SER A O 1
ATOM 3658 N N . ILE A 1 452 ? -18.453 17.969 -1.629 1 94.31 452 ILE A N 1
ATOM 3659 C CA . ILE A 1 452 ? -18.656 19.141 -0.768 1 94.31 452 ILE A CA 1
ATOM 3660 C C . ILE A 1 452 ? -19.766 18.844 0.239 1 94.31 452 ILE A C 1
ATOM 3662 O O . ILE A 1 452 ? -19.625 19.141 1.427 1 94.31 452 ILE A O 1
ATOM 3666 N N . ALA A 1 453 ? -20.812 18.219 -0.312 1 94.69 453 ALA A N 1
ATOM 3667 C CA . ALA A 1 453 ? -21.938 17.875 0.546 1 94.69 453 ALA A CA 1
ATOM 3668 C C . ALA A 1 453 ? -21.516 16.922 1.657 1 94.69 453 ALA A C 1
ATOM 3670 O O . ALA A 1 453 ? -21.938 17.062 2.807 1 94.69 453 ALA A O 1
ATOM 3671 N N . GLU A 1 454 ? -20.75 15.977 1.347 1 93 454 GLU A N 1
ATOM 3672 C CA . GLU A 1 454 ? -20.25 15.023 2.338 1 93 454 GLU A CA 1
ATOM 3673 C C . GLU A 1 454 ? -19.438 15.719 3.416 1 93 454 GLU A C 1
ATOM 3675 O O . GLU A 1 454 ? -19.516 15.367 4.594 1 93 454 GLU A O 1
ATOM 3680 N N . GLN A 1 455 ? -18.641 16.688 2.992 1 94.12 455 GLN A N 1
ATOM 3681 C CA . GLN A 1 455 ? -17.828 17.422 3.953 1 94.12 455 GLN A CA 1
ATOM 3682 C C . GLN A 1 455 ? -18.703 18.156 4.965 1 94.12 455 GLN A C 1
ATOM 3684 O O . GLN A 1 455 ? -18.406 18.172 6.16 1 94.12 455 GLN A O 1
ATOM 3689 N N . ILE A 1 456 ? -19.719 18.734 4.504 1 95.44 456 ILE A N 1
ATOM 3690 C CA . ILE A 1 456 ? -20.594 19.578 5.332 1 95.44 456 ILE A CA 1
ATOM 3691 C C . ILE A 1 456 ? -21.375 18.703 6.301 1 95.44 456 ILE A C 1
ATOM 3693 O O . ILE A 1 456 ? -21.547 19.062 7.469 1 95.44 456 ILE A O 1
ATOM 3697 N N . ILE A 1 457 ? -21.766 17.547 5.852 1 94.69 457 ILE A N 1
ATOM 3698 C CA . ILE A 1 457 ? -22.625 16.672 6.648 1 94.69 457 ILE A CA 1
ATOM 3699 C C . ILE A 1 457 ? -21.766 15.891 7.648 1 94.69 457 ILE A C 1
ATOM 3701 O O . ILE A 1 457 ? -22.266 15.43 8.672 1 94.69 457 ILE A O 1
ATOM 3705 N N . TYR A 1 458 ? -20.547 15.867 7.355 1 94.12 458 TYR A N 1
ATOM 3706 C CA . TYR A 1 458 ? -19.641 15.18 8.273 1 94.12 458 TYR A CA 1
ATOM 3707 C C . TYR A 1 458 ? -19.766 15.734 9.68 1 94.12 458 TYR A C 1
ATOM 3709 O O . TYR A 1 458 ? -19.875 16.953 9.875 1 94.12 458 TYR A O 1
ATOM 3717 N N . PRO A 1 459 ? -19.922 14.773 10.68 1 93.69 459 PRO A N 1
ATOM 3718 C CA . PRO A 1 459 ? -19.469 13.383 10.812 1 93.69 459 PRO A CA 1
ATOM 3719 C C . PRO A 1 459 ? -20.578 12.375 10.578 1 93.69 459 PRO A C 1
ATOM 3721 O O . PRO A 1 459 ? -20.391 11.18 10.82 1 93.69 459 PRO A O 1
ATOM 3724 N N . LEU A 1 460 ? -21.719 12.828 10.164 1 92.5 460 LEU A N 1
ATOM 3725 C CA . LEU A 1 460 ? -22.781 11.891 9.852 1 92.5 460 LEU A CA 1
ATOM 3726 C C . LEU A 1 460 ? -22.531 11.211 8.508 1 92.5 460 LEU A C 1
ATOM 3728 O O . LEU A 1 460 ? -21.781 11.719 7.68 1 92.5 460 LEU A O 1
ATOM 3732 N N . VAL A 1 461 ? -23.125 10.094 8.383 1 91.88 461 VAL A N 1
ATOM 3733 C CA . VAL A 1 461 ? -23 9.344 7.137 1 91.88 461 VAL A CA 1
ATOM 3734 C C . VAL A 1 461 ? -23.75 10.07 6.016 1 91.88 461 VAL A C 1
ATOM 3736 O O . VAL A 1 461 ? -24.891 10.492 6.199 1 91.88 461 VAL A O 1
ATOM 3739 N N . TYR A 1 462 ? -23.078 10.289 4.934 1 89.12 462 TYR A N 1
ATOM 3740 C CA . TYR A 1 462 ? -23.641 10.961 3.766 1 89.12 462 TYR A CA 1
ATOM 3741 C C . TYR A 1 462 ? -24.328 9.961 2.846 1 89.12 462 TYR A C 1
ATOM 3743 O O . TYR A 1 462 ? -23.688 9.055 2.311 1 89.12 462 TYR A O 1
ATOM 3751 N N . ASP A 1 463 ? -25.547 10.07 2.779 1 89.44 463 ASP A N 1
ATOM 3752 C CA . ASP A 1 463 ? -26.328 9.312 1.798 1 89.44 463 ASP A CA 1
ATOM 3753 C C . ASP A 1 463 ? -26.641 10.172 0.573 1 89.44 463 ASP A C 1
ATOM 3755 O O . ASP A 1 463 ? -27.578 10.969 0.595 1 89.44 463 ASP A O 1
ATOM 3759 N N . ARG A 1 464 ? -26.031 9.953 -0.45 1 87.56 464 ARG A N 1
ATOM 3760 C CA . ARG A 1 464 ? -26.094 10.797 -1.64 1 87.56 464 ARG A CA 1
ATOM 3761 C C . ARG A 1 464 ? -27.516 10.867 -2.184 1 87.56 464 ARG A C 1
ATOM 3763 O O . ARG A 1 464 ? -27.984 11.945 -2.551 1 87.56 464 ARG A O 1
ATOM 3770 N N . GLU A 1 465 ? -28.203 9.828 -2.268 1 88.56 465 GLU A N 1
ATOM 3771 C CA . GLU A 1 465 ? -29.531 9.773 -2.865 1 88.56 465 GLU A CA 1
ATOM 3772 C C . GLU A 1 465 ? -30.531 10.648 -2.096 1 88.56 465 GLU A C 1
ATOM 3774 O O . GLU A 1 465 ? -31.328 11.359 -2.695 1 88.56 465 GLU A O 1
ATOM 3779 N N . THR A 1 466 ? -30.406 10.641 -0.835 1 90.62 466 THR A N 1
ATOM 3780 C CA . THR A 1 466 ? -31.344 11.375 0.005 1 90.62 466 THR A CA 1
ATOM 3781 C C . THR A 1 466 ? -30.969 12.859 0.049 1 90.62 466 THR A C 1
ATOM 3783 O O . THR A 1 466 ? -31.844 13.719 -0.042 1 90.62 466 THR A O 1
ATOM 3786 N N . VAL A 1 467 ? -29.719 13.164 0.114 1 91.69 467 VAL A N 1
ATOM 3787 C CA . VAL A 1 467 ? -29.266 14.531 0.354 1 91.69 467 VAL A CA 1
ATOM 3788 C C . VAL A 1 467 ? -29.297 15.32 -0.953 1 91.69 467 VAL A C 1
ATOM 3790 O O . VAL A 1 467 ? -29.594 16.516 -0.957 1 91.69 467 VAL A O 1
ATOM 3793 N N . GLN A 1 468 ? -28.984 14.617 -2.049 1 90.5 468 GLN A N 1
ATOM 3794 C CA . GLN A 1 468 ? -28.938 15.289 -3.34 1 90.5 468 GLN A CA 1
ATOM 3795 C C . GLN A 1 468 ? -30.312 15.836 -3.736 1 90.5 468 GLN A C 1
ATOM 3797 O O . GLN A 1 468 ? -30.406 16.891 -4.363 1 90.5 468 GLN A O 1
ATOM 3802 N N . ASN A 1 469 ? -31.344 15.172 -3.332 1 92.12 469 ASN A N 1
ATOM 3803 C CA . ASN A 1 469 ? -32.688 15.562 -3.688 1 92.12 469 ASN A CA 1
ATOM 3804 C C . ASN A 1 469 ? -33.312 16.5 -2.65 1 92.12 469 ASN A C 1
ATOM 3806 O O . ASN A 1 469 ? -34.406 16.984 -2.818 1 92.12 469 ASN A O 1
ATOM 3810 N N . ASP A 1 470 ? -32.562 16.797 -1.622 1 94.06 470 ASP A N 1
ATOM 3811 C CA . ASP A 1 470 ? -33 17.734 -0.603 1 94.06 470 ASP A CA 1
ATOM 3812 C C . ASP A 1 470 ? -32.656 19.172 -0.985 1 94.06 470 ASP A C 1
ATOM 3814 O O . ASP A 1 470 ? -31.547 19.641 -0.685 1 94.06 470 ASP A O 1
ATOM 3818 N N . HIS A 1 471 ? -33.531 19.859 -1.477 1 93.31 471 HIS A N 1
ATOM 3819 C CA . HIS A 1 471 ? -33.344 21.219 -1.959 1 93.31 471 HIS A CA 1
ATOM 3820 C C . HIS A 1 471 ? -32.969 22.156 -0.814 1 93.31 471 HIS A C 1
ATOM 3822 O O . HIS A 1 471 ? -32.188 23.094 -0.997 1 93.31 471 HIS A O 1
ATOM 3828 N N . ASP A 1 472 ? -33.562 21.922 0.29 1 94.38 472 ASP A N 1
ATOM 3829 C CA . ASP A 1 472 ? -33.281 22.75 1.449 1 94.38 472 ASP A CA 1
ATOM 3830 C C . ASP A 1 472 ? -31.828 22.641 1.859 1 94.38 472 ASP A C 1
ATOM 3832 O O . ASP A 1 472 ? -31.188 23.641 2.223 1 94.38 472 ASP A O 1
ATOM 3836 N N . PHE A 1 473 ? -31.344 21.484 1.863 1 95.31 473 PHE A N 1
ATOM 3837 C CA . PHE A 1 473 ? -29.938 21.281 2.193 1 95.31 473 PHE A CA 1
ATOM 3838 C C . PHE A 1 473 ? -29.047 22.031 1.215 1 95.31 473 PHE A C 1
ATOM 3840 O O . PHE A 1 473 ? -28.078 22.688 1.622 1 95.31 473 PHE A O 1
ATOM 3847 N N . ASN A 1 474 ? -29.344 21.922 -0.075 1 95.38 474 ASN A N 1
ATOM 3848 C CA . ASN A 1 474 ? -28.516 22.531 -1.103 1 95.38 474 ASN A CA 1
ATOM 3849 C C . ASN A 1 474 ? -28.453 24.047 -0.947 1 95.38 474 ASN A C 1
ATOM 3851 O O . ASN A 1 474 ? -27.391 24.656 -1.084 1 95.38 474 ASN A O 1
ATOM 3855 N N . ILE A 1 475 ? -29.531 24.594 -0.623 1 95.88 475 ILE A N 1
ATOM 3856 C CA . ILE A 1 475 ? -29.594 26.031 -0.437 1 95.88 475 ILE A CA 1
ATOM 3857 C C . ILE A 1 475 ? -28.828 26.422 0.821 1 95.88 475 ILE A C 1
ATOM 3859 O O . ILE A 1 475 ? -28.047 27.375 0.809 1 95.88 475 ILE A O 1
ATOM 3863 N N . LEU A 1 476 ? -29.078 25.703 1.84 1 96.12 476 LEU A N 1
ATOM 3864 C CA . LEU A 1 476 ? -28.391 25.984 3.102 1 96.12 476 LEU A CA 1
ATOM 3865 C C . LEU A 1 476 ? -26.891 25.859 2.947 1 96.12 476 LEU A C 1
ATOM 3867 O O . LEU A 1 476 ? -26.141 26.688 3.447 1 96.12 476 LEU A O 1
ATOM 3871 N N . ALA A 1 477 ? -26.469 24.781 2.33 1 96.56 477 ALA A N 1
ATOM 3872 C CA . ALA A 1 477 ? -25.047 24.531 2.115 1 96.56 477 ALA A CA 1
ATOM 3873 C C . ALA A 1 477 ? -24.406 25.688 1.335 1 96.56 477 ALA A C 1
ATOM 3875 O O . ALA A 1 477 ? -23.328 26.156 1.688 1 96.56 477 ALA A O 1
ATOM 3876 N N . LEU A 1 478 ? -25.047 26.109 0.315 1 96.12 478 LEU A N 1
ATOM 3877 C CA . LEU A 1 478 ? -24.516 27.203 -0.497 1 96.12 478 LEU A CA 1
ATOM 3878 C C . LEU A 1 478 ? -24.453 28.484 0.31 1 96.12 478 LEU A C 1
ATOM 3880 O O . LEU A 1 478 ? -23.5 29.266 0.177 1 96.12 478 LEU A O 1
ATOM 3884 N N . ASN A 1 479 ? -25.422 28.719 1.094 1 96.31 479 ASN A N 1
ATOM 3885 C CA . ASN A 1 479 ? -25.453 29.906 1.933 1 96.31 479 ASN A CA 1
ATOM 3886 C C . ASN A 1 479 ? -24.312 29.906 2.951 1 96.31 479 ASN A C 1
ATOM 3888 O O . ASN A 1 479 ? -23.703 30.938 3.215 1 96.31 479 ASN A O 1
ATOM 3892 N N . ILE A 1 480 ? -24.109 28.75 3.527 1 96.94 480 ILE A N 1
ATOM 3893 C CA . ILE A 1 480 ? -23.031 28.609 4.504 1 96.94 480 ILE A CA 1
ATOM 3894 C C . ILE A 1 480 ? -21.688 28.891 3.832 1 96.94 480 ILE A C 1
ATOM 3896 O O . ILE A 1 480 ? -20.859 29.625 4.371 1 96.94 480 ILE A O 1
ATOM 3900 N N . LEU A 1 481 ? -21.516 28.328 2.648 1 96.69 481 LEU A N 1
ATOM 3901 C CA . LEU A 1 481 ? -20.25 28.5 1.935 1 96.69 481 LEU A CA 1
ATOM 3902 C C . LEU A 1 481 ? -20.062 29.953 1.506 1 96.69 481 LEU A C 1
ATOM 3904 O O . LEU A 1 481 ? -18.938 30.469 1.498 1 96.69 481 LEU A O 1
ATOM 3908 N N . LYS A 1 482 ? -21.125 30.625 1.185 1 95.31 482 LYS A N 1
ATOM 3909 C CA . LYS A 1 482 ? -21.078 32.031 0.831 1 95.31 482 LYS A CA 1
ATOM 3910 C C . LYS A 1 482 ? -20.703 32.906 2.037 1 95.31 482 LYS A C 1
ATOM 3912 O O . LYS A 1 482 ? -19.875 33.812 1.922 1 95.31 482 LYS A O 1
ATOM 3917 N N . PHE A 1 483 ? -21.297 32.594 3.129 1 95.19 483 PHE A N 1
ATOM 3918 C CA . PHE A 1 483 ? -21.016 33.312 4.355 1 95.19 483 PHE A CA 1
ATOM 3919 C C . PHE A 1 483 ? -19.547 33.188 4.734 1 95.19 483 PHE A C 1
ATOM 3921 O O . PHE A 1 483 ? -18.922 34.125 5.188 1 95.19 483 PHE A O 1
ATOM 3928 N N . LEU A 1 484 ? -19.031 31.969 4.582 1 94.94 484 LEU A N 1
ATOM 3929 C CA . LEU A 1 484 ? -17.641 31.688 4.949 1 94.94 484 LEU A CA 1
ATOM 3930 C C . LEU A 1 484 ? -16.688 32.125 3.842 1 94.94 484 LEU A C 1
ATOM 3932 O O . LEU A 1 484 ? -15.477 31.922 3.959 1 94.94 484 LEU A O 1
ATOM 3936 N N . GLU A 1 485 ? -17.172 32.562 2.725 1 90.5 485 GLU A N 1
ATOM 3937 C CA . GLU A 1 485 ? -16.406 33.156 1.621 1 90.5 485 GLU A CA 1
ATOM 3938 C C . GLU A 1 485 ? -15.516 32.094 0.963 1 90.5 485 GLU A C 1
ATOM 3940 O O . GLU A 1 485 ? -14.352 32.375 0.664 1 90.5 485 GLU A O 1
ATOM 3945 N N . ILE A 1 486 ? -15.992 30.859 0.78 1 91.62 486 ILE A N 1
ATOM 3946 C CA . ILE A 1 486 ? -15.188 29.828 0.144 1 91.62 486 ILE A CA 1
ATOM 3947 C C . ILE A 1 486 ? -16 29.156 -0.963 1 91.62 486 ILE A C 1
ATOM 3949 O O . ILE A 1 486 ? -15.562 28.172 -1.559 1 91.62 486 ILE A O 1
ATOM 3953 N N . GLU A 1 487 ? -17.141 29.672 -1.254 1 92.69 487 GLU A N 1
ATOM 3954 C CA . GLU A 1 487 ? -18.062 29.078 -2.229 1 92.69 487 GLU A CA 1
ATOM 3955 C C . GLU A 1 487 ? -17.406 28.984 -3.607 1 92.69 487 GLU A C 1
ATOM 3957 O O . GLU A 1 487 ? -17.406 27.922 -4.234 1 92.69 487 GLU A O 1
ATOM 3962 N N . LYS A 1 488 ? -16.844 30 -4.062 1 85.19 488 LYS A N 1
ATOM 3963 C CA . LYS A 1 488 ? -16.297 30.078 -5.41 1 85.19 488 LYS A CA 1
ATOM 3964 C C . LYS A 1 488 ? -15.141 29.094 -5.586 1 85.19 488 LYS A C 1
ATOM 3966 O O . LYS A 1 488 ? -15.07 28.375 -6.59 1 85.19 488 LYS A O 1
ATOM 3971 N N . SER A 1 489 ? -14.289 29.047 -4.656 1 83.75 489 SER A N 1
ATOM 3972 C CA . SER A 1 489 ? -13.125 28.172 -4.73 1 83.75 489 SER A CA 1
ATOM 3973 C C . SER A 1 489 ? -13.531 26.703 -4.727 1 83.75 489 SER A C 1
ATOM 3975 O O . SER A 1 489 ? -12.992 25.906 -5.492 1 83.75 489 SER A O 1
ATOM 3977 N N . LEU A 1 490 ? -14.461 26.344 -3.93 1 89.25 490 LEU A N 1
ATOM 3978 C CA . LEU A 1 490 ? -14.875 24.953 -3.789 1 89.25 490 LEU A CA 1
ATOM 3979 C C . LEU A 1 490 ? -15.672 24.5 -5.012 1 89.25 490 LEU A C 1
ATOM 3981 O O . LEU A 1 490 ? -15.461 23.391 -5.508 1 89.25 490 LEU A O 1
ATOM 3985 N N . LEU A 1 491 ? -16.562 25.328 -5.473 1 88.12 491 LEU A N 1
ATOM 3986 C CA . LEU A 1 491 ? -17.406 24.969 -6.609 1 88.12 491 LEU A CA 1
ATOM 3987 C C . LEU A 1 491 ? -16.578 24.844 -7.883 1 88.12 491 LEU A C 1
ATOM 3989 O O . LEU A 1 491 ? -16.875 24.031 -8.75 1 88.12 491 LEU A O 1
ATOM 3993 N N . LYS A 1 492 ? -15.641 25.656 -7.945 1 82.44 492 LYS A N 1
ATOM 3994 C CA . LYS A 1 492 ? -14.75 25.547 -9.094 1 82.44 492 LYS A CA 1
ATOM 3995 C C . LYS A 1 492 ? -14.023 24.219 -9.102 1 82.44 492 LYS A C 1
ATOM 3997 O O . LYS A 1 492 ? -13.898 23.578 -10.156 1 82.44 492 LYS A O 1
ATOM 4002 N N . LEU A 1 493 ? -13.57 23.828 -7.977 1 80.25 493 LEU A N 1
ATOM 4003 C CA . LEU A 1 493 ? -12.852 22.562 -7.855 1 80.25 493 LEU A CA 1
ATOM 4004 C C . LEU A 1 493 ? -13.781 21.375 -8.086 1 80.25 493 LEU A C 1
ATOM 4006 O O . LEU A 1 493 ? -13.359 20.344 -8.609 1 80.25 493 LEU A O 1
ATOM 4010 N N . ALA A 1 494 ? -15.039 21.547 -7.707 1 86.44 494 ALA A N 1
ATOM 4011 C CA . ALA A 1 494 ? -16 20.453 -7.793 1 86.44 494 ALA A CA 1
ATOM 4012 C C . ALA A 1 494 ? -16.812 20.531 -9.078 1 86.44 494 ALA A C 1
ATOM 4014 O O . ALA A 1 494 ? -17.875 19.922 -9.188 1 86.44 494 ALA A O 1
ATOM 4015 N N . ALA A 1 495 ? -16.453 21.312 -10.047 1 83.12 495 ALA A N 1
ATOM 4016 C CA . ALA A 1 495 ? -17.156 21.484 -11.312 1 83.12 495 ALA A CA 1
ATOM 4017 C C . ALA A 1 495 ? -18.625 21.875 -11.086 1 83.12 495 ALA A C 1
ATOM 4019 O O . ALA A 1 495 ? -19.531 21.328 -11.711 1 83.12 495 ALA A O 1
ATOM 4020 N N . ASN A 1 496 ? -18.828 22.672 -10.094 1 86.62 496 ASN A N 1
ATOM 4021 C CA . ASN A 1 496 ? -20.125 23.266 -9.773 1 86.62 496 ASN A CA 1
ATOM 4022 C C . ASN A 1 496 ? -21.141 22.203 -9.344 1 86.62 496 ASN A C 1
ATOM 4024 O O . ASN A 1 496 ? -22.328 22.328 -9.602 1 86.62 496 ASN A O 1
ATOM 4028 N N . ASN A 1 497 ? -20.641 21.156 -8.867 1 90.06 497 ASN A N 1
ATOM 4029 C CA . ASN A 1 497 ? -21.484 20.078 -8.352 1 90.06 497 ASN A CA 1
ATOM 4030 C C . ASN A 1 497 ? -21.219 19.812 -6.871 1 90.06 497 ASN A C 1
ATOM 4032 O O . ASN A 1 497 ? -20.141 19.344 -6.504 1 90.06 497 ASN A O 1
ATOM 4036 N N . LEU A 1 498 ? -22.219 20.047 -6.055 1 92.62 498 LEU A N 1
ATOM 4037 C CA . LEU A 1 498 ? -22.109 19.891 -4.609 1 92.62 498 LEU A CA 1
ATOM 4038 C C . LEU A 1 498 ? -21.938 18.422 -4.238 1 92.62 498 LEU A C 1
ATOM 4040 O O . LEU A 1 498 ? -21.375 18.094 -3.189 1 92.62 498 LEU A O 1
ATOM 4044 N N . HIS A 1 499 ? -22.406 17.562 -5.047 1 91.38 499 HIS A N 1
ATOM 4045 C CA . HIS A 1 499 ? -22.469 16.141 -4.73 1 91.38 499 HIS A CA 1
ATOM 4046 C C . HIS A 1 499 ? -21.531 15.344 -5.621 1 91.38 499 HIS A C 1
ATOM 4048 O O . HIS A 1 499 ? -21.625 14.117 -5.695 1 91.38 499 HIS A O 1
ATOM 4054 N N . GLY A 1 500 ? -20.578 16.016 -6.262 1 84.25 500 GLY A N 1
ATOM 4055 C CA . GLY A 1 500 ? -19.656 15.344 -7.172 1 84.25 500 GLY A CA 1
ATOM 4056 C C . GLY A 1 500 ? -18.656 14.453 -6.465 1 84.25 500 GLY A C 1
ATOM 4057 O O . GLY A 1 500 ? -18.156 14.805 -5.395 1 84.25 500 GLY A O 1
ATOM 4058 N N . GLU A 1 501 ? -18.469 13.219 -6.941 1 70.56 501 GLU A N 1
ATOM 4059 C CA . GLU A 1 501 ? -17.547 12.25 -6.367 1 70.56 501 GLU A CA 1
ATOM 4060 C C . GLU A 1 501 ? -16.25 12.18 -7.176 1 70.56 501 GLU A C 1
ATOM 4062 O O . GLU A 1 501 ? -15.922 11.133 -7.738 1 70.56 501 GLU A O 1
ATOM 4067 N N . ASP A 1 502 ? -15.562 13.172 -7.273 1 65.38 502 ASP A N 1
ATOM 4068 C CA . ASP A 1 502 ? -14.398 13.172 -8.156 1 65.38 502 ASP A CA 1
ATOM 4069 C C . ASP A 1 502 ? -13.133 12.781 -7.402 1 65.38 502 ASP A C 1
ATOM 4071 O O . ASP A 1 502 ? -12.039 12.789 -7.969 1 65.38 502 ASP A O 1
ATOM 4075 N N . GLY A 1 503 ? -13.352 12.398 -6.234 1 69.81 503 GLY A N 1
ATOM 4076 C CA . GLY A 1 503 ? -12.18 11.945 -5.496 1 69.81 503 GLY A CA 1
ATOM 4077 C C . GLY A 1 503 ? -11.133 13.023 -5.332 1 69.81 503 GLY A C 1
ATOM 4078 O O . GLY A 1 503 ? -9.93 12.758 -5.465 1 69.81 503 GLY A O 1
ATOM 4079 N N . ILE A 1 504 ? -11.484 14.211 -5.082 1 71.88 504 ILE A N 1
ATOM 4080 C CA . ILE A 1 504 ? -10.586 15.352 -4.914 1 71.88 504 ILE A CA 1
ATOM 4081 C C . ILE A 1 504 ? -9.961 15.312 -3.52 1 71.88 504 ILE A C 1
ATOM 4083 O O . ILE A 1 504 ? -10.664 15.094 -2.525 1 71.88 504 ILE A O 1
ATOM 4087 N N . ASN A 1 505 ? -8.664 15.383 -3.533 1 76.38 505 ASN A N 1
ATOM 4088 C CA . ASN A 1 505 ? -8.016 15.625 -2.252 1 76.38 505 ASN A CA 1
ATOM 4089 C C . ASN A 1 505 ? -8.031 17.109 -1.881 1 76.38 505 ASN A C 1
ATOM 4091 O O . ASN A 1 505 ? -7.074 17.828 -2.158 1 76.38 505 ASN A O 1
ATOM 4095 N N . TRP A 1 506 ? -8.93 17.516 -1.168 1 82.75 506 TRP A N 1
ATOM 4096 C CA . TRP A 1 506 ? -9.227 18.922 -0.886 1 82.75 506 TRP A CA 1
ATOM 4097 C C . TRP A 1 506 ? -8.031 19.594 -0.226 1 82.75 506 TRP A C 1
ATOM 4099 O O . TRP A 1 506 ? -7.719 20.75 -0.531 1 82.75 506 TRP A O 1
ATOM 4109 N N . ILE A 1 507 ? -7.352 18.938 0.65 1 77.56 507 ILE A N 1
ATOM 4110 C CA . ILE A 1 507 ? -6.297 19.531 1.474 1 77.56 507 ILE A CA 1
ATOM 4111 C C . ILE A 1 507 ? -5.152 20.016 0.583 1 77.56 507 ILE A C 1
ATOM 4113 O O . ILE A 1 507 ? -4.473 20.984 0.909 1 77.56 507 ILE A O 1
ATOM 4117 N N . ASP A 1 508 ? -5.066 19.438 -0.551 1 71.56 508 ASP A N 1
ATOM 4118 C CA . ASP A 1 508 ? -3.957 19.766 -1.441 1 71.56 508 ASP A CA 1
ATOM 4119 C C . ASP A 1 508 ? -4.27 21.016 -2.275 1 71.56 508 ASP A C 1
ATOM 4121 O O . ASP A 1 508 ? -3.359 21.656 -2.807 1 71.56 508 ASP A O 1
ATOM 4125 N N . HIS A 1 509 ? -5.523 21.375 -2.287 1 75.25 509 HIS A N 1
ATOM 4126 C CA . HIS A 1 509 ? -5.918 22.406 -3.238 1 75.25 509 HIS A CA 1
ATOM 4127 C C . HIS A 1 509 ? -6.383 23.672 -2.518 1 75.25 509 HIS A C 1
ATOM 4129 O O . HIS A 1 509 ? -6.527 24.719 -3.139 1 75.25 509 HIS A O 1
ATOM 4135 N N . LEU A 1 510 ? -6.551 23.516 -1.276 1 80.12 510 LEU A N 1
ATOM 4136 C CA . LEU A 1 510 ? -7.062 24.656 -0.519 1 80.12 510 LEU A CA 1
ATOM 4137 C C . LEU A 1 510 ? -5.977 25.25 0.381 1 80.12 510 LEU A C 1
ATOM 4139 O O . LEU A 1 510 ? -5.066 24.531 0.807 1 80.12 510 LEU A O 1
ATOM 4143 N N . SER A 1 511 ? -6.137 26.484 0.629 1 77.81 511 SER A N 1
ATOM 4144 C CA . SER A 1 511 ? -5.254 27.125 1.594 1 77.81 511 SER A CA 1
ATOM 4145 C C . SER A 1 511 ? -5.609 26.734 3.023 1 77.81 511 SER A C 1
ATOM 4147 O O . SER A 1 511 ? -6.688 26.188 3.271 1 77.81 511 SER A O 1
ATOM 4149 N N . ALA A 1 512 ? -4.707 27 3.932 1 79 512 ALA A N 1
ATOM 4150 C CA . ALA A 1 512 ? -4.934 26.672 5.336 1 79 512 ALA A CA 1
ATOM 4151 C C . ALA A 1 512 ? -6.188 27.359 5.867 1 79 512 ALA A C 1
ATOM 4153 O O . ALA A 1 512 ? -6.957 26.766 6.625 1 79 512 ALA A O 1
ATOM 4154 N N . GLY A 1 513 ? -6.348 28.625 5.512 1 83.88 513 GLY A N 1
ATOM 4155 C CA . GLY A 1 513 ? -7.539 29.344 5.93 1 83.88 513 GLY A CA 1
ATOM 4156 C C . GLY A 1 513 ? -8.82 28.797 5.336 1 83.88 513 GLY A C 1
ATOM 4157 O O . GLY A 1 513 ? -9.844 28.719 6.016 1 83.88 513 GLY A O 1
ATOM 4158 N N . GLU A 1 514 ? -8.719 28.406 4.113 1 86.19 514 GLU A N 1
ATOM 4159 C CA . GLU A 1 514 ? -9.883 27.828 3.457 1 86.19 514 GLU A CA 1
ATOM 4160 C C . GLU A 1 514 ? -10.25 26.484 4.07 1 86.19 514 GLU A C 1
ATOM 4162 O O . GLU A 1 514 ? -11.438 26.156 4.215 1 86.19 514 GLU A O 1
ATOM 4167 N N . ILE A 1 515 ? -9.25 25.781 4.367 1 90.06 515 ILE A N 1
ATOM 4168 C CA . ILE A 1 515 ? -9.469 24.484 4.98 1 90.06 515 ILE A CA 1
ATOM 4169 C C . ILE A 1 515 ? -10.18 24.656 6.32 1 90.06 515 ILE A C 1
ATOM 4171 O O . ILE A 1 515 ? -11.133 23.922 6.625 1 90.06 515 ILE A O 1
ATOM 4175 N N . GLN A 1 516 ? -9.703 25.562 7.109 1 90.56 516 GLN A N 1
ATOM 4176 C CA . GLN A 1 516 ? -10.32 25.797 8.406 1 90.56 516 GLN A CA 1
ATOM 4177 C C . GLN A 1 516 ? -11.766 26.266 8.25 1 90.56 516 GLN A C 1
ATOM 4179 O O . GLN A 1 516 ? -12.648 25.828 8.992 1 90.56 516 GLN A O 1
ATOM 4184 N N . ARG A 1 517 ? -11.992 27.188 7.324 1 93.56 517 ARG A N 1
ATOM 4185 C CA . ARG A 1 517 ? -13.352 27.672 7.074 1 93.56 517 ARG A CA 1
ATOM 4186 C C . ARG A 1 517 ? -14.25 26.531 6.613 1 93.56 517 ARG A C 1
ATOM 4188 O O . ARG A 1 517 ? -15.414 26.453 7.008 1 93.56 517 ARG A O 1
ATOM 4195 N N . PHE A 1 518 ? -13.688 25.703 5.742 1 93.94 518 PHE A N 1
ATOM 4196 C CA . PHE A 1 518 ? -14.422 24.547 5.258 1 93.94 518 PHE A CA 1
ATOM 4197 C C . PHE A 1 518 ? -14.797 23.609 6.41 1 93.94 518 PHE A C 1
ATOM 4199 O O . PHE A 1 518 ? -15.906 23.078 6.453 1 93.94 518 PHE A O 1
ATOM 4206 N N . ASN A 1 519 ? -13.922 23.422 7.328 1 94.25 519 ASN A N 1
ATOM 4207 C CA . ASN A 1 519 ? -14.18 22.609 8.508 1 94.25 519 ASN A CA 1
ATOM 4208 C C . ASN A 1 519 ? -15.266 23.234 9.391 1 94.25 519 ASN A C 1
ATOM 4210 O O . ASN A 1 519 ? -16.078 22.516 9.969 1 94.25 519 ASN A O 1
ATOM 4214 N N . LEU A 1 520 ? -15.281 24.531 9.5 1 95.38 520 LEU A N 1
ATOM 4215 C CA . LEU A 1 520 ? -16.234 25.234 10.352 1 95.38 520 LEU A CA 1
ATOM 4216 C C . LEU A 1 520 ? -17.625 25.203 9.75 1 95.38 520 LEU A C 1
ATOM 4218 O O . LEU A 1 520 ? -18.625 25.422 10.445 1 95.38 520 LEU A O 1
ATOM 4222 N N . ALA A 1 521 ? -17.688 24.953 8.422 1 96.44 521 ALA A N 1
ATOM 4223 C CA . ALA A 1 521 ? -18.984 24.859 7.766 1 96.44 521 ALA A CA 1
ATOM 4224 C C . ALA A 1 521 ? -19.859 23.797 8.43 1 96.44 521 ALA A C 1
ATOM 4226 O O . ALA A 1 521 ? -21.094 23.938 8.492 1 96.44 521 ALA A O 1
ATOM 4227 N N . ARG A 1 522 ? -19.281 22.828 8.992 1 96.56 522 ARG A N 1
ATOM 4228 C CA . ARG A 1 522 ? -19.984 21.75 9.656 1 96.56 522 ARG A CA 1
ATOM 4229 C C . ARG A 1 522 ? -20.766 22.25 10.867 1 96.56 522 ARG A C 1
ATOM 4231 O O . ARG A 1 522 ? -21.875 21.781 11.141 1 96.56 522 ARG A O 1
ATOM 4238 N N . ILE A 1 523 ? -20.188 23.141 11.562 1 96.69 523 ILE A N 1
ATOM 4239 C CA . ILE A 1 523 ? -20.812 23.688 12.773 1 96.69 523 ILE A CA 1
ATOM 4240 C C . ILE A 1 523 ? -22.062 24.484 12.391 1 96.69 523 ILE A C 1
ATOM 4242 O O . ILE A 1 523 ? -23.078 24.406 13.086 1 96.69 523 ILE A O 1
ATOM 4246 N N . PHE A 1 524 ? -21.984 25.234 11.328 1 97.06 524 PHE A N 1
ATOM 4247 C CA . PHE A 1 524 ? -23.125 26.016 10.859 1 97.06 524 PHE A CA 1
ATOM 4248 C C . PHE A 1 524 ? -24.266 25.109 10.406 1 97.06 524 PHE A C 1
ATOM 4250 O O . PHE A 1 524 ? -25.438 25.484 10.516 1 97.06 524 PHE A O 1
ATOM 4257 N N . TYR A 1 525 ? -23.906 24 9.891 1 96.75 525 TYR A N 1
ATOM 4258 C CA . TYR A 1 525 ? -24.922 23.078 9.406 1 96.75 525 TYR A CA 1
ATOM 4259 C C . TYR A 1 525 ? -25.578 22.328 10.562 1 96.75 525 TYR A C 1
ATOM 4261 O O . TYR A 1 525 ? -26.812 22.281 10.633 1 96.75 525 TYR A O 1
ATOM 4269 N N . HIS A 1 526 ? -24.812 21.734 11.484 1 96 526 HIS A N 1
ATOM 4270 C CA . HIS A 1 526 ? -25.344 20.891 12.539 1 96 526 HIS A CA 1
ATOM 4271 C C . HIS A 1 526 ? -25.922 21.734 13.68 1 96 526 HIS A C 1
ATOM 4273 O O . HIS A 1 526 ? -26.812 21.281 14.398 1 96 526 HIS A O 1
ATOM 4279 N N . ARG A 1 527 ? -25.359 22.922 13.883 1 95.69 527 ARG A N 1
ATOM 4280 C CA . ARG A 1 527 ? -25.828 23.875 14.891 1 95.69 527 ARG A CA 1
ATOM 4281 C C . ARG A 1 527 ? -25.891 23.234 16.266 1 95.69 527 ARG A C 1
ATOM 4283 O O . ARG A 1 527 ? -26.953 23.156 16.875 1 95.69 527 ARG A O 1
ATOM 4290 N N . PRO A 1 528 ? -24.734 22.812 16.812 1 95.88 528 PRO A N 1
ATOM 4291 C CA . PRO A 1 528 ? -24.703 22.203 18.141 1 95.88 528 PRO A CA 1
ATOM 4292 C C . PRO A 1 528 ? -25.031 23.188 19.25 1 95.88 528 PRO A C 1
ATOM 4294 O O . PRO A 1 528 ? -24.922 24.391 19.062 1 95.88 528 PRO A O 1
ATOM 4297 N N . SER A 1 529 ? -25.391 22.641 20.391 1 95 529 SER A N 1
ATOM 4298 C CA . SER A 1 529 ? -25.609 23.469 21.562 1 95 529 SER A CA 1
ATOM 4299 C C . SER A 1 529 ? -24.281 24 22.125 1 95 529 SER A C 1
ATOM 4301 O O . SER A 1 529 ? -24.219 25.141 22.562 1 95 529 SER A O 1
ATOM 4303 N N . ILE A 1 530 ? -23.328 23.125 22.094 1 96.12 530 ILE A N 1
ATOM 4304 C CA . ILE A 1 530 ? -21.984 23.5 22.547 1 96.12 530 ILE A CA 1
ATOM 4305 C C . ILE A 1 530 ? -20.953 23.062 21.516 1 96.12 530 ILE A C 1
ATOM 4307 O O . ILE A 1 530 ? -21.062 21.984 20.938 1 96.12 530 ILE A O 1
ATOM 4311 N N . VAL A 1 531 ? -20 23.891 21.25 1 96.94 531 VAL A N 1
ATOM 4312 C CA . VAL A 1 531 ? -18.906 23.516 20.359 1 96.94 531 VAL A CA 1
ATOM 4313 C C . VAL A 1 531 ? -17.562 23.828 21.031 1 96.94 531 VAL A C 1
ATOM 4315 O O . VAL A 1 531 ? -17.406 24.859 21.688 1 96.94 531 VAL A O 1
ATOM 4318 N N . PHE A 1 532 ? -16.719 22.859 21.062 1 96.44 532 PHE A N 1
ATOM 4319 C CA . PHE A 1 532 ? -15.344 23.016 21.531 1 96.44 532 PHE A CA 1
ATOM 4320 C C . PHE A 1 532 ? -14.398 23.266 20.359 1 96.44 532 PHE A C 1
ATOM 4322 O O . PHE A 1 532 ? -14.305 22.438 19.438 1 96.44 532 PHE A O 1
ATOM 4329 N N . LEU A 1 533 ? -13.727 24.344 20.328 1 95.62 533 LEU A N 1
ATOM 4330 C CA . LEU A 1 533 ? -12.812 24.719 19.266 1 95.62 533 LEU A CA 1
ATOM 4331 C C . LEU A 1 533 ? -11.367 24.719 19.75 1 95.62 533 LEU A C 1
ATOM 4333 O O . LEU A 1 533 ? -10.938 25.641 20.453 1 95.62 533 LEU A O 1
ATOM 4337 N N . ASP A 1 534 ? -10.641 23.734 19.328 1 92.56 534 ASP A N 1
ATOM 4338 C CA . ASP A 1 534 ? -9.227 23.625 19.688 1 92.56 534 ASP A CA 1
ATOM 4339 C C . ASP A 1 534 ? -8.336 24.266 18.625 1 92.56 534 ASP A C 1
ATOM 4341 O O . ASP A 1 534 ? -7.848 23.578 17.734 1 92.56 534 ASP A O 1
ATOM 4345 N N . GLU A 1 535 ? -8.109 25.531 18.703 1 87.69 535 GLU A N 1
ATOM 4346 C CA . GLU A 1 535 ? -7.262 26.297 17.797 1 87.69 535 GLU A CA 1
ATOM 4347 C C . GLU A 1 535 ? -7.723 26.156 16.344 1 87.69 535 GLU A C 1
ATOM 4349 O O . GLU A 1 535 ? -6.918 25.891 15.461 1 87.69 535 GLU A O 1
ATOM 4354 N N . CYS A 1 536 ? -8.992 26.375 16.125 1 89.94 536 CYS A N 1
ATOM 4355 C CA . CYS A 1 536 ? -9.609 26.125 14.828 1 89.94 536 CYS A CA 1
ATOM 4356 C C . CYS A 1 536 ? -9.641 27.391 13.984 1 89.94 536 CYS A C 1
ATOM 4358 O O . CYS A 1 536 ? -10.078 27.359 12.828 1 89.94 536 CYS A O 1
ATOM 4360 N N . THR A 1 537 ? -9.164 28.5 14.531 1 87.62 537 THR A N 1
ATOM 4361 C CA . THR A 1 537 ? -9.219 29.75 13.789 1 87.62 537 THR A CA 1
ATOM 4362 C C . THR A 1 537 ? -7.836 30.375 13.68 1 87.62 537 THR A C 1
ATOM 4364 O O . THR A 1 537 ? -7.711 31.578 13.414 1 87.62 537 THR A O 1
ATOM 4367 N N . THR A 1 538 ? -6.859 29.578 13.898 1 78.69 538 THR A N 1
ATOM 4368 C CA . THR A 1 538 ? -5.504 30.094 13.977 1 78.69 538 THR A CA 1
ATOM 4369 C C . THR A 1 538 ? -5.035 30.594 12.609 1 78.69 538 THR A C 1
ATOM 4371 O O . THR A 1 538 ? -4.223 31.516 12.516 1 78.69 538 THR A O 1
ATOM 4374 N N . ALA A 1 539 ? -5.582 29.969 11.586 1 78.06 539 ALA A N 1
ATOM 4375 C CA . ALA A 1 539 ? -5.145 30.312 10.242 1 78.06 539 ALA A CA 1
ATOM 4376 C C . ALA A 1 539 ? -6.043 31.391 9.633 1 78.06 539 ALA A C 1
ATOM 4378 O O . ALA A 1 539 ? -5.855 31.797 8.484 1 78.06 539 ALA A O 1
ATOM 4379 N N . LEU A 1 540 ? -6.941 31.922 10.438 1 83.69 540 LEU A N 1
ATOM 4380 C CA . LEU A 1 540 ? -7.867 32.938 9.938 1 83.69 540 LEU A CA 1
ATOM 4381 C C . LEU A 1 540 ? -7.449 34.312 10.406 1 83.69 540 LEU A C 1
ATOM 4383 O O . LEU A 1 540 ? -6.945 34.5 11.523 1 83.69 540 LEU A O 1
ATOM 4387 N N . PRO A 1 541 ? -7.758 35.281 9.508 1 79.5 541 PRO A N 1
ATOM 4388 C CA . PRO A 1 541 ? -7.617 36.656 10 1 79.5 541 PRO A CA 1
ATOM 4389 C C . PRO A 1 541 ? -8.547 36.969 11.18 1 79.5 541 PRO A C 1
ATOM 4391 O O . PRO A 1 541 ? -9.656 36.406 11.242 1 79.5 541 PRO A O 1
ATOM 4394 N N . ASP A 1 542 ? -8.102 37.875 11.984 1 81.75 542 ASP A N 1
ATOM 4395 C CA . ASP A 1 542 ? -8.82 38.156 13.219 1 81.75 542 ASP A CA 1
ATOM 4396 C C . ASP A 1 542 ? -10.258 38.594 12.922 1 81.75 542 ASP A C 1
ATOM 4398 O O . ASP A 1 542 ? -11.188 38.219 13.648 1 81.75 542 ASP A O 1
ATOM 4402 N N . ASP A 1 543 ? -10.406 39.375 11.938 1 83.44 543 ASP A N 1
ATOM 4403 C CA . ASP A 1 543 ? -11.727 39.875 11.617 1 83.44 543 ASP A CA 1
ATOM 4404 C C . ASP A 1 543 ? -12.672 38.781 11.18 1 83.44 543 ASP A C 1
ATOM 4406 O O . ASP A 1 543 ? -13.844 38.75 11.562 1 83.44 543 ASP A O 1
ATOM 4410 N N . ILE A 1 544 ? -12.125 37.875 10.422 1 87.88 544 ILE A N 1
ATOM 4411 C CA . ILE A 1 544 ? -12.93 36.75 9.945 1 87.88 544 ILE A CA 1
ATOM 4412 C C . ILE A 1 544 ? -13.25 35.812 11.109 1 87.88 544 ILE A C 1
ATOM 4414 O O . ILE A 1 544 ? -14.375 35.344 11.242 1 87.88 544 ILE A O 1
ATOM 4418 N N . ALA A 1 545 ? -12.281 35.562 11.898 1 90.94 545 ALA A N 1
ATOM 4419 C CA . ALA A 1 545 ? -12.477 34.688 13.07 1 90.94 545 ALA A CA 1
ATOM 4420 C C . ALA A 1 545 ? -13.555 35.281 13.984 1 90.94 545 ALA A C 1
ATOM 4422 O O . ALA A 1 545 ? -14.43 34.531 14.461 1 90.94 545 ALA A O 1
ATOM 4423 N N . ARG A 1 546 ? -13.453 36.562 14.203 1 90.5 546 ARG A N 1
ATOM 4424 C CA . ARG A 1 546 ? -14.43 37.219 15.07 1 90.5 546 ARG A CA 1
ATOM 4425 C C . ARG A 1 546 ? -15.82 37.188 14.453 1 90.5 546 ARG A C 1
ATOM 4427 O O . ARG A 1 546 ? -16.812 36.938 15.156 1 90.5 546 ARG A O 1
ATOM 4434 N N . LYS A 1 547 ? -15.828 37.438 13.188 1 93.12 547 LYS A N 1
ATOM 4435 C CA . LYS A 1 547 ? -17.094 37.406 12.484 1 93.12 547 LYS A CA 1
ATOM 4436 C C . LYS A 1 547 ? -17.766 36.031 12.625 1 93.12 547 LYS A C 1
ATOM 4438 O O . LYS A 1 547 ? -18.969 35.938 12.883 1 93.12 547 LYS A O 1
ATOM 4443 N N . ILE A 1 548 ? -17.047 35.031 12.453 1 95 548 ILE A N 1
ATOM 4444 C CA . ILE A 1 548 ? -17.547 33.656 12.5 1 95 548 ILE A CA 1
ATOM 4445 C C . ILE A 1 548 ? -18.031 33.344 13.914 1 95 548 ILE A C 1
ATOM 4447 O O . ILE A 1 548 ? -19.141 32.844 14.094 1 95 548 ILE A O 1
ATOM 4451 N N . LEU A 1 549 ? -17.25 33.625 14.93 1 95.38 549 LEU A N 1
ATOM 4452 C CA . LEU A 1 549 ? -17.625 33.344 16.312 1 95.38 549 LEU A CA 1
ATOM 4453 C C . LEU A 1 549 ? -18.844 34.156 16.719 1 95.38 549 LEU A C 1
ATOM 4455 O O . LEU A 1 549 ? -19.719 33.688 17.438 1 95.38 549 LEU A O 1
ATOM 4459 N N . TYR A 1 550 ? -18.844 35.406 16.25 1 95 550 TYR A N 1
ATOM 4460 C CA . TYR A 1 550 ? -19.984 36.25 16.547 1 95 550 TYR A CA 1
ATOM 4461 C C . TYR A 1 550 ? -21.281 35.656 16 1 95 550 TYR A C 1
ATOM 4463 O O . TYR A 1 550 ? -22.297 35.625 16.703 1 95 550 TYR A O 1
ATOM 4471 N N . GLU A 1 551 ? -21.188 35.219 14.805 1 95.81 551 GLU A N 1
ATOM 4472 C CA . GLU A 1 551 ? -22.359 34.625 14.18 1 95.81 551 GLU A CA 1
ATOM 4473 C C . GLU A 1 551 ? -22.797 33.375 14.922 1 95.81 551 GLU A C 1
ATOM 4475 O O . GLU A 1 551 ? -23.984 33.156 15.148 1 95.81 551 GLU A O 1
ATOM 4480 N N . LEU A 1 552 ? -21.906 32.531 15.305 1 95.88 552 LEU A N 1
ATOM 4481 C CA . LEU A 1 552 ? -22.219 31.297 16.016 1 95.88 552 LEU A CA 1
ATOM 4482 C C . LEU A 1 552 ? -22.891 31.578 17.359 1 95.88 552 LEU A C 1
ATOM 4484 O O . LEU A 1 552 ? -23.859 30.922 17.719 1 95.88 552 LEU A O 1
ATOM 4488 N N . ILE A 1 553 ? -22.391 32.562 18.047 1 94.12 553 ILE A N 1
ATOM 4489 C CA . ILE A 1 553 ? -22.812 32.844 19.406 1 94.12 553 ILE A CA 1
ATOM 4490 C C . ILE A 1 553 ? -24.156 33.594 19.391 1 94.12 553 ILE A C 1
ATOM 4492 O O . ILE A 1 553 ? -25.094 33.25 20.094 1 94.12 553 ILE A O 1
ATOM 4496 N N . TYR A 1 554 ? -24.25 34.594 18.531 1 93.81 554 TYR A N 1
ATOM 4497 C CA . TYR A 1 554 ? -25.391 35.5 18.656 1 93.81 554 TYR A CA 1
ATOM 4498 C C . TYR A 1 554 ? -26.5 35.125 17.688 1 93.81 554 TYR A C 1
ATOM 4500 O O . TYR A 1 554 ? -27.688 35.312 18 1 93.81 554 TYR A O 1
ATOM 4508 N N . GLN A 1 555 ? -26.156 34.719 16.578 1 93.12 555 GLN A N 1
ATOM 4509 C CA . GLN A 1 555 ? -27.188 34.344 15.609 1 93.12 555 GLN A CA 1
ATOM 4510 C C . GLN A 1 555 ? -27.719 32.938 15.859 1 93.12 555 GLN A C 1
ATOM 4512 O O . GLN A 1 555 ? -28.922 32.719 15.805 1 93.12 555 GLN A O 1
ATOM 4517 N N . TYR A 1 556 ? -26.844 32.031 16.109 1 94.31 556 TYR A N 1
ATOM 4518 C CA . TYR A 1 556 ? -27.25 30.641 16.219 1 94.31 556 TYR A CA 1
ATOM 4519 C C . TYR A 1 556 ? -27.328 30.203 17.672 1 94.31 556 TYR A C 1
ATOM 4521 O O . TYR A 1 556 ? -27.766 29.094 17.984 1 94.31 556 TYR A O 1
ATOM 4529 N N . ARG A 1 557 ? -26.875 31 18.609 1 93.75 557 ARG A N 1
ATOM 4530 C CA . ARG A 1 557 ? -26.969 30.766 20.047 1 93.75 557 ARG A CA 1
ATOM 4531 C C . ARG A 1 557 ? -26.203 29.5 20.438 1 93.75 557 ARG A C 1
ATOM 4533 O O . ARG A 1 557 ? -26.734 28.672 21.188 1 93.75 557 ARG A O 1
ATOM 4540 N N . ILE A 1 558 ? -25.094 29.312 19.875 1 96 558 ILE A N 1
ATOM 4541 C CA . ILE A 1 558 ? -24.219 28.203 20.188 1 96 558 ILE A CA 1
ATOM 4542 C C . ILE A 1 558 ? -23.234 28.609 21.281 1 96 558 ILE A C 1
ATOM 4544 O O . ILE A 1 558 ? -22.703 29.719 21.266 1 96 558 ILE A O 1
ATOM 4548 N N . THR A 1 559 ? -23.125 27.781 22.297 1 96.25 559 THR A N 1
ATOM 4549 C CA . THR A 1 559 ? -22.094 28 23.312 1 96.25 559 THR A CA 1
ATOM 4550 C C . THR A 1 559 ? -20.719 27.594 22.797 1 96.25 559 THR A C 1
ATOM 4552 O O . THR A 1 559 ? -20.547 26.469 22.312 1 96.25 559 THR A O 1
ATOM 4555 N N . VAL A 1 560 ? -19.781 28.484 22.906 1 97 560 VAL A N 1
ATOM 4556 C CA . VAL A 1 560 ? -18.484 28.203 22.312 1 97 560 VAL A CA 1
ATOM 4557 C C . VAL A 1 560 ? -17.422 28.141 23.406 1 97 560 VAL A C 1
ATOM 4559 O O . VAL A 1 560 ? -17.344 29.016 24.281 1 97 560 VAL A O 1
ATOM 4562 N N . VAL A 1 561 ? -16.703 27.031 23.438 1 96.56 561 VAL A N 1
ATOM 4563 C CA . VAL A 1 561 ? -15.492 26.891 24.219 1 96.56 561 VAL A CA 1
ATOM 4564 C C . VAL A 1 561 ? -14.273 26.953 23.312 1 96.56 561 VAL A C 1
ATOM 4566 O O . VAL A 1 561 ? -14.023 26.031 22.531 1 96.56 561 VAL A O 1
ATOM 4569 N N . THR A 1 562 ? -13.484 27.969 23.406 1 95.56 562 THR A N 1
ATOM 4570 C CA . THR A 1 562 ? -12.43 28.234 22.438 1 95.56 562 THR A CA 1
ATOM 4571 C C . THR A 1 562 ? -11.055 28.156 23.094 1 95.56 562 THR A C 1
ATOM 4573 O O . THR A 1 562 ? -10.82 28.766 24.141 1 95.56 562 THR A O 1
ATOM 4576 N N . ILE A 1 563 ? -10.234 27.312 22.547 1 92.31 563 ILE A N 1
ATOM 4577 C CA . ILE A 1 563 ? -8.812 27.375 22.859 1 92.31 563 ILE A CA 1
ATOM 4578 C C . ILE A 1 563 ? -8.094 28.25 21.844 1 92.31 563 ILE A C 1
ATOM 4580 O O . ILE A 1 563 ? -8.125 27.969 20.641 1 92.31 563 ILE A O 1
ATOM 4584 N N . SER A 1 564 ? -7.562 29.312 22.219 1 85.88 564 SER A N 1
ATOM 4585 C CA . SER A 1 564 ? -6.871 30.219 21.312 1 85.88 564 SER A CA 1
ATOM 4586 C C . SER A 1 564 ? -5.828 31.047 22.047 1 85.88 564 SER A C 1
ATOM 4588 O O . SER A 1 564 ? -5.949 31.266 23.25 1 85.88 564 SER A O 1
ATOM 4590 N N . HIS A 1 565 ? -4.871 31.406 21.344 1 75.25 565 HIS A N 1
ATOM 4591 C CA . HIS A 1 565 ? -3.871 32.344 21.859 1 75.25 565 HIS A CA 1
ATOM 4592 C C . HIS A 1 565 ? -4.199 33.781 21.469 1 75.25 565 HIS A C 1
ATOM 4594 O O . HIS A 1 565 ? -3.518 34.719 21.891 1 75.25 565 HIS A O 1
ATOM 4600 N N . ASN A 1 566 ? -5.258 33.906 20.75 1 75.12 566 ASN A N 1
ATOM 4601 C CA . ASN A 1 566 ? -5.645 35.219 20.234 1 75.12 566 ASN A CA 1
ATOM 4602 C C . ASN A 1 566 ? -6.461 36 21.25 1 75.12 566 ASN A C 1
ATOM 4604 O O . ASN A 1 566 ? -7.625 35.688 21.5 1 75.12 566 ASN A O 1
ATOM 4608 N N . ASN A 1 567 ? -6.004 37.031 21.656 1 75.06 567 ASN A N 1
ATOM 4609 C CA . ASN A 1 567 ? -6.645 37.875 22.688 1 75.06 567 ASN A CA 1
ATOM 4610 C C . ASN A 1 567 ? -7.859 38.594 22.125 1 75.06 567 ASN A C 1
ATOM 4612 O O . ASN A 1 567 ? -8.75 39 22.891 1 75.06 567 ASN A O 1
ATOM 4616 N N . SER A 1 568 ? -7.906 38.75 20.844 1 77.12 568 SER A N 1
ATOM 4617 C CA . SER A 1 568 ? -9.008 39.5 20.25 1 77.12 568 SER A CA 1
ATOM 4618 C C . SER A 1 568 ? -10.32 38.75 20.375 1 77.12 568 SER A C 1
ATOM 4620 O O . SER A 1 568 ? -11.398 39.344 20.297 1 77.12 568 SER A O 1
ATOM 4622 N N . LEU A 1 569 ? -10.273 37.531 20.641 1 88.25 569 LEU A N 1
ATOM 4623 C CA . LEU A 1 569 ? -11.477 36.719 20.719 1 88.25 569 LEU A CA 1
ATOM 4624 C C . LEU A 1 569 ? -12.023 36.688 22.141 1 88.25 569 LEU A C 1
ATOM 4626 O O . LEU A 1 569 ? -13.164 36.281 22.359 1 88.25 569 LEU A O 1
ATOM 4630 N N . LYS A 1 570 ? -11.242 37.156 23.047 1 88.31 570 LYS A N 1
ATOM 4631 C CA . LYS A 1 570 ? -11.617 37.125 24.453 1 88.31 570 LYS A CA 1
ATOM 4632 C C . LYS A 1 570 ? -12.891 37.938 24.703 1 88.31 570 LYS A C 1
ATOM 4634 O O . LYS A 1 570 ? -13.695 37.562 25.562 1 88.31 570 LYS A O 1
ATOM 4639 N N . SER A 1 571 ? -13.102 38.969 23.969 1 88 571 SER A N 1
ATOM 4640 C CA . SER A 1 571 ? -14.234 39.844 24.172 1 88 571 SER A CA 1
ATOM 4641 C C . SER A 1 571 ? -15.555 39.156 23.906 1 88 571 SER A C 1
ATOM 4643 O O . SER A 1 571 ? -16.609 39.594 24.359 1 88 571 SER A O 1
ATOM 4645 N N . LEU A 1 572 ? -15.508 38.062 23.266 1 92.56 572 LEU A N 1
ATOM 4646 C CA . LEU A 1 572 ? -16.734 37.344 22.906 1 92.56 572 LEU A CA 1
ATOM 4647 C C . LEU A 1 572 ? -17.062 36.281 23.953 1 92.56 572 LEU A C 1
ATOM 4649 O O . LEU A 1 572 ? -18.047 35.562 23.828 1 92.56 572 LEU A O 1
ATOM 4653 N N . HIS A 1 573 ? -16.266 36.219 24.984 1 94.25 573 HIS A N 1
ATOM 4654 C CA . HIS A 1 573 ? -16.438 35.188 26.016 1 94.25 573 HIS A CA 1
ATOM 4655 C C . HIS A 1 573 ? -16.703 35.812 27.375 1 94.25 573 HIS A C 1
ATOM 4657 O O . HIS A 1 573 ? -16.234 36.906 27.672 1 94.25 573 HIS A O 1
ATOM 4663 N N . GLN A 1 574 ? -17.422 35.125 28.219 1 93.06 574 GLN A N 1
ATOM 4664 C CA . GLN A 1 574 ? -17.781 35.594 29.547 1 93.06 574 GLN A CA 1
ATOM 4665 C C . GLN A 1 574 ? -16.781 35.094 30.594 1 93.06 574 GLN A C 1
ATOM 4667 O O . GLN A 1 574 ? -16.609 35.688 31.641 1 93.06 574 GLN A O 1
ATOM 4672 N N . MET A 1 575 ? -16.203 33.969 30.281 1 94.19 575 MET A N 1
ATOM 4673 C CA . MET A 1 575 ? -15.281 33.344 31.234 1 94.19 575 MET A CA 1
ATOM 4674 C C . MET A 1 575 ? -13.969 32.969 30.547 1 94.19 575 MET A C 1
ATOM 4676 O O . MET A 1 575 ? -13.938 32.688 29.344 1 94.19 575 MET A O 1
ATOM 4680 N N . GLU A 1 576 ? -12.875 32.969 31.312 1 95.12 576 GLU A N 1
ATOM 4681 C CA . GLU A 1 576 ? -11.555 32.562 30.844 1 95.12 576 GLU A CA 1
ATOM 4682 C C . GLU A 1 576 ? -10.914 31.578 31.828 1 95.12 576 GLU A C 1
ATOM 4684 O O . GLU A 1 576 ? -10.859 31.828 33.031 1 95.12 576 GLU A O 1
ATOM 4689 N N . LEU A 1 577 ? -10.523 30.484 31.359 1 95.25 577 LEU A N 1
ATOM 4690 C CA . LEU A 1 577 ? -9.672 29.562 32.094 1 95.25 577 LEU A CA 1
ATOM 4691 C C . LEU A 1 577 ? -8.211 29.719 31.703 1 95.25 577 LEU A C 1
ATOM 4693 O O . LEU A 1 577 ? -7.828 29.391 30.578 1 95.25 577 LEU A O 1
ATOM 4697 N N . LYS A 1 578 ? -7.418 30.172 32.562 1 93.5 578 LYS A N 1
ATOM 4698 C CA . LYS A 1 578 ? -5.996 30.375 32.281 1 93.5 578 LYS A CA 1
ATOM 4699 C C . LYS A 1 578 ? -5.16 29.281 32.969 1 93.5 578 LYS A C 1
ATOM 4701 O O . LYS A 1 578 ? -5.227 29.109 34.188 1 93.5 578 LYS A O 1
ATOM 4706 N N . LEU A 1 579 ? -4.43 28.594 32.156 1 92.25 579 LEU A N 1
ATOM 4707 C CA . LEU A 1 579 ? -3.553 27.531 32.656 1 92.25 579 LEU A CA 1
ATOM 4708 C C . LEU A 1 579 ? -2.119 28.031 32.781 1 92.25 579 LEU A C 1
ATOM 4710 O O . LEU A 1 579 ? -1.65 28.812 31.969 1 92.25 579 LEU A O 1
ATOM 4714 N N . TYR A 1 580 ? -1.485 27.547 33.812 1 87.31 580 TYR A N 1
ATOM 4715 C CA . TYR A 1 580 ? -0.095 27.906 34.062 1 87.31 580 TYR A CA 1
ATOM 4716 C C . TYR A 1 580 ? 0.807 26.688 34.031 1 87.31 580 TYR A C 1
ATOM 4718 O O . TYR A 1 580 ? 0.326 25.547 34.094 1 87.31 580 TYR A O 1
ATOM 4726 N N . GLN A 1 581 ? 2.09 26.812 33.781 1 80.69 581 GLN A N 1
ATOM 4727 C CA . GLN A 1 581 ? 3.062 25.734 33.719 1 80.69 581 GLN A CA 1
ATOM 4728 C C . GLN A 1 581 ? 3.164 25 35.062 1 80.69 581 GLN A C 1
ATOM 4730 O O . GLN A 1 581 ? 3.561 23.828 35.094 1 80.69 581 GLN A O 1
ATOM 4735 N N . SER A 1 582 ? 2.756 25.469 36.156 1 75.25 582 SER A N 1
ATOM 4736 C CA . SER A 1 582 ? 2.875 24.891 37.469 1 75.25 582 SER A CA 1
ATOM 4737 C C . SER A 1 582 ? 1.676 24 37.812 1 75.25 582 SER A C 1
ATOM 4739 O O . SER A 1 582 ? 1.349 23.797 38.969 1 75.25 582 SER A O 1
ATOM 4741 N N . ASN A 1 583 ? 1.026 23.484 36.875 1 82.69 583 ASN A N 1
ATOM 4742 C CA . ASN A 1 583 ? -0.139 22.625 37.062 1 82.69 583 ASN A CA 1
ATOM 4743 C C . ASN A 1 583 ? -1.276 23.359 37.75 1 82.69 583 ASN A C 1
ATOM 4745 O O . ASN A 1 583 ? -2.156 22.734 38.344 1 82.69 583 ASN A O 1
ATOM 4749 N N . ARG A 1 584 ? -1.138 24.672 37.781 1 87.62 584 ARG A N 1
ATOM 4750 C CA . ARG A 1 584 ? -2.17 25.5 38.375 1 87.62 584 ARG A CA 1
ATOM 4751 C C . ARG A 1 584 ? -3.037 26.172 37.312 1 87.62 584 ARG A C 1
ATOM 4753 O O . ARG A 1 584 ? -2.684 26.172 36.125 1 87.62 584 ARG A O 1
ATOM 4760 N N . TYR A 1 585 ? -4.258 26.562 37.719 1 93.56 585 TYR A N 1
ATOM 4761 C CA . TYR A 1 585 ? -5.164 27.234 36.812 1 93.56 585 TYR A CA 1
ATOM 4762 C C . TYR A 1 585 ? -5.898 28.375 37.5 1 93.56 585 TYR A C 1
ATOM 4764 O O . TYR A 1 585 ? -5.898 28.469 38.719 1 93.56 585 TYR A O 1
ATOM 4772 N N . GLU A 1 586 ? -6.359 29.297 36.781 1 93.44 586 GLU A N 1
ATOM 4773 C CA . GLU A 1 586 ? -7.18 30.406 37.281 1 93.44 586 GLU A CA 1
ATOM 4774 C C . GLU A 1 586 ? -8.43 30.594 36.406 1 93.44 586 GLU A C 1
ATOM 4776 O O . GLU A 1 586 ? -8.359 30.516 35.188 1 93.44 586 GLU A O 1
ATOM 4781 N N . LEU A 1 587 ? -9.547 30.672 37.062 1 93 587 LEU A N 1
ATOM 4782 C CA . LEU A 1 587 ? -10.797 30.984 36.375 1 93 587 LEU A CA 1
ATOM 4783 C C . LEU A 1 587 ? -11.18 32.438 36.562 1 93 587 LEU A C 1
ATOM 4785 O O . LEU A 1 587 ? -11.398 32.906 37.688 1 93 587 LEU A O 1
ATOM 4789 N N . ILE A 1 588 ? -11.258 33.188 35.438 1 92.88 588 ILE A N 1
ATOM 4790 C CA . ILE A 1 588 ? -11.477 34.625 35.469 1 92.88 588 ILE A CA 1
ATOM 4791 C C . ILE A 1 588 ? -12.836 34.938 34.844 1 92.88 588 ILE A C 1
ATOM 4793 O O . ILE A 1 588 ? -13.172 34.438 33.781 1 92.88 588 ILE A O 1
ATOM 4797 N N . ASP A 1 589 ? -13.664 35.75 35.5 1 91.25 589 ASP A N 1
ATOM 4798 C CA . ASP A 1 589 ? -14.898 36.281 34.938 1 91.25 589 ASP A CA 1
ATOM 4799 C C . ASP A 1 589 ? -14.617 37.531 34.094 1 91.25 589 ASP A C 1
ATOM 4801 O O . ASP A 1 589 ? -14.172 38.562 34.656 1 91.25 589 ASP A O 1
ATOM 4805 N N . LEU A 1 590 ? -14.812 37.469 32.906 1 87.38 590 LEU A N 1
ATOM 4806 C CA . LEU A 1 590 ? -14.453 38.562 31.984 1 87.38 590 LEU A CA 1
ATOM 4807 C C . LEU A 1 590 ? -15.562 39.594 31.938 1 87.38 590 LEU A C 1
ATOM 4809 O O . LEU A 1 590 ? -15.367 40.688 31.391 1 87.38 590 LEU A O 1
ATOM 4813 N N . SER A 1 591 ? -16.75 39.406 32.344 1 73.75 591 SER A N 1
ATOM 4814 C CA . SER A 1 591 ? -17.828 40.406 32.344 1 73.75 591 SER A CA 1
ATOM 4815 C C . SER A 1 591 ? -17.469 41.594 33.219 1 73.75 591 SER A C 1
ATOM 4817 O O . SER A 1 591 ? -17.891 42.719 32.938 1 73.75 591 SER A O 1
ATOM 4819 N N . ILE A 1 592 ? -16.719 41.531 34.406 1 54.81 592 ILE A N 1
ATOM 4820 C CA . ILE A 1 592 ? -16.453 42.562 35.375 1 54.81 592 ILE A CA 1
ATOM 4821 C C . ILE A 1 592 ? -15.383 43.531 34.844 1 54.81 592 ILE A C 1
ATOM 4823 O O . ILE A 1 592 ? -15.336 44.688 35.219 1 54.81 592 ILE A O 1
ATOM 4827 N N . ARG A 1 593 ? -14.422 43.094 34.062 1 51.62 593 ARG A N 1
ATOM 4828 C CA . ARG A 1 593 ? -13.266 43.969 33.844 1 51.62 593 ARG A CA 1
ATOM 4829 C C . ARG A 1 593 ? -13.602 45.094 32.875 1 51.62 593 ARG A C 1
ATOM 4831 O O . ARG A 1 593 ? -12.734 45.875 32.5 1 51.62 593 ARG A O 1
ATOM 4838 N N . THR A 1 594 ? -14.656 45.125 32.188 1 43.12 594 THR A N 1
ATOM 4839 C CA . THR A 1 594 ? -14.695 46.312 31.359 1 43.12 594 THR A CA 1
ATOM 4840 C C . THR A 1 594 ? -14.617 47.562 32.25 1 43.12 594 THR A C 1
ATOM 4842 O O . THR A 1 594 ? -14.273 48.656 31.766 1 43.12 594 THR A O 1
ATOM 4845 N N . ASP A 1 595 ? -15.344 47.719 33.344 1 35.41 595 ASP A N 1
ATOM 4846 C CA . ASP A 1 595 ? -15.344 49.031 34 1 35.41 595 ASP A CA 1
ATOM 4847 C C . ASP A 1 595 ? -14.023 49.281 34.719 1 35.41 595 ASP A C 1
ATOM 4849 O O . ASP A 1 595 ? -13.758 50.406 35.156 1 35.41 595 ASP A O 1
ATOM 4853 N N . SER A 1 596 ? -13.555 48.438 35.656 1 34.19 596 SER A N 1
ATOM 4854 C CA . SER A 1 596 ? -12.469 48.906 36.531 1 34.19 596 SER A CA 1
ATOM 4855 C C . SER A 1 596 ? -11.156 49.031 35.75 1 34.19 596 SER A C 1
ATOM 4857 O O . SER A 1 596 ? -10.766 48.125 35.031 1 34.19 596 SER A O 1
ATOM 4859 N N . GLY A 1 597 ? -10.539 50.281 35.344 1 31.62 597 GLY A N 1
ATOM 4860 C CA . GLY A 1 597 ? -9.133 50.656 35.281 1 31.62 597 GLY A CA 1
ATOM 4861 C C . GLY A 1 597 ? -8.25 49.844 36.219 1 31.62 597 GLY A C 1
ATOM 4862 O O . GLY A 1 597 ? -8.75 49.031 37 1 31.62 597 GLY A O 1
ATOM 4863 N N . SER A 1 598 ? -6.84 50.312 36.625 1 31.52 598 SER A N 1
ATOM 4864 C CA . SER A 1 598 ? -5.609 49.812 37.219 1 31.52 598 SER A CA 1
ATOM 4865 C C . SER A 1 598 ? -5.875 49.25 38.625 1 31.52 598 SER A C 1
ATOM 4867 O O . SER A 1 598 ? -4.938 48.938 39.375 1 31.52 598 SER A O 1
ATOM 4869 N N . ARG A 1 599 ? -6.98 49.375 39.406 1 30 599 ARG A N 1
ATOM 4870 C CA . ARG A 1 599 ? -6.598 49.125 40.781 1 30 599 ARG A CA 1
ATOM 4871 C C . ARG A 1 599 ? -6.34 47.625 41 1 30 599 ARG A C 1
ATOM 4873 O O . ARG A 1 599 ? -7.219 46.812 40.75 1 30 599 ARG A O 1
ATOM 4880 N N . GLU A 1 600 ? -5.023 47.125 40.875 1 29.38 600 GLU A N 1
ATOM 4881 C CA . GLU A 1 600 ? -4.422 45.875 41.281 1 29.38 600 GLU A CA 1
ATOM 4882 C C . GLU A 1 600 ? -4.949 45.438 42.656 1 29.38 600 GLU A C 1
ATOM 4884 O O . GLU A 1 600 ? -4.434 45.844 43.688 1 29.38 600 GLU A O 1
ATOM 4889 N N . GLN A 1 601 ? -6.254 45.531 43.031 1 25.08 601 GLN A N 1
ATOM 4890 C CA . GLN A 1 601 ? -6.41 45.031 44.406 1 25.08 601 GLN A CA 1
ATOM 4891 C C . GLN A 1 601 ? -6.113 43.531 44.438 1 25.08 601 GLN A C 1
ATOM 4893 O O . GLN A 1 601 ? -6.695 42.75 43.688 1 25.08 601 GLN A O 1
ATOM 4898 N N . LYS A 1 602 ? -4.906 43.062 44.812 1 31.03 602 LYS A N 1
ATOM 4899 C CA . LYS A 1 602 ? -4.359 41.812 45.344 1 31.03 602 LYS A CA 1
ATOM 4900 C C . LYS A 1 602 ? -5.285 41.219 46.375 1 31.03 602 LYS A C 1
ATOM 4902 O O . LYS A 1 602 ? -4.988 41.25 47.594 1 31.03 602 LYS A O 1
ATOM 4907 N N . GLY A 1 603 ? -6.68 41.5 46.406 1 25.59 603 GLY A N 1
ATOM 4908 C CA . GLY A 1 603 ? -7.297 40.906 47.594 1 25.59 603 GLY A CA 1
ATOM 4909 C C . GLY A 1 603 ? -7.258 39.406 47.594 1 25.59 603 GLY A C 1
ATOM 4910 O O . GLY A 1 603 ? -7.027 38.781 46.562 1 25.59 603 GLY A O 1
ATOM 4911 N N . PRO A 1 604 ? -6.93 38.75 48.719 1 27.34 604 PRO A N 1
ATOM 4912 C CA . PRO A 1 604 ? -6.914 37.312 49.031 1 27.34 604 PRO A CA 1
ATOM 4913 C C . PRO A 1 604 ? -8.211 36.625 48.656 1 27.34 604 PRO A C 1
ATOM 4915 O O . PRO A 1 604 ? -9.266 37.281 48.562 1 27.34 604 PRO A O 1
ATOM 4918 N N . LEU A 1 605 ? -8.18 35.531 47.844 1 25.48 605 LEU A N 1
ATOM 4919 C CA . LEU A 1 605 ? -9.25 34.594 47.594 1 25.48 605 LEU A CA 1
ATOM 4920 C C . LEU A 1 605 ? -10.078 34.344 48.844 1 25.48 605 LEU A C 1
ATOM 4922 O O . LEU A 1 605 ? -9.562 33.875 49.844 1 25.48 605 LEU A O 1
ATOM 4926 N N . ASP A 1 606 ? -10.992 35.219 49.219 1 23.98 606 ASP A N 1
ATOM 4927 C CA . ASP A 1 606 ? -11.961 34.938 50.25 1 23.98 606 ASP A CA 1
ATOM 4928 C C . ASP A 1 606 ? -12.617 33.562 50.062 1 23.98 606 ASP A C 1
ATOM 4930 O O . ASP A 1 606 ? -13.094 33.281 48.969 1 23.98 606 ASP A O 1
ATOM 4934 N N . SER A 1 607 ? -12.297 32.5 50.875 1 26.45 607 SER A N 1
ATOM 4935 C CA . SER A 1 607 ? -12.609 31.109 51.125 1 26.45 607 SER A CA 1
ATOM 4936 C C . SER A 1 607 ? -14.117 30.875 51.125 1 26.45 607 SER A C 1
ATOM 4938 O O . SER A 1 607 ? -14.57 29.719 51.094 1 26.45 607 SER A O 1
ATOM 4940 N N . ARG A 1 608 ? -14.969 31.797 51.562 1 26.91 608 ARG A N 1
ATOM 4941 C CA . ARG A 1 608 ? -16.266 31.484 52.156 1 26.91 608 ARG A CA 1
ATOM 4942 C C . ARG A 1 608 ? -17.281 31.078 51.094 1 26.91 608 ARG A C 1
ATOM 4944 O O . ARG A 1 608 ? -18.406 30.719 51.406 1 26.91 608 ARG A O 1
ATOM 4951 N N . TYR A 1 609 ? -17.234 31.641 49.906 1 24.14 609 TYR A N 1
ATOM 4952 C CA . TYR A 1 609 ? -18.5 31.406 49.219 1 24.14 609 TYR A CA 1
ATOM 4953 C C . TYR A 1 609 ? -18.688 29.922 48.906 1 24.14 609 TYR A C 1
ATOM 4955 O O . TYR A 1 609 ? -19.562 29.547 48.125 1 24.14 609 TYR A O 1
ATOM 4963 N N . LEU A 1 610 ? -17.578 29.109 49.125 1 23 610 LEU A N 1
ATOM 4964 C CA . LEU A 1 610 ? -17.953 27.719 48.938 1 23 610 LEU A CA 1
ATOM 4965 C C . LEU A 1 610 ? -18.844 27.234 50.062 1 23 610 LEU A C 1
ATOM 4967 O O . LEU A 1 610 ? -18.953 26.016 50.312 1 23 610 LEU A O 1
ATOM 4971 N N . LYS A 1 611 ? -19.312 28.062 51.031 1 22.66 611 LYS A N 1
ATOM 4972 C CA . LYS A 1 611 ? -20.062 27.359 52.062 1 22.66 611 LYS A CA 1
ATOM 4973 C C . LYS A 1 611 ? -21.266 26.625 51.438 1 22.66 611 LYS A C 1
ATOM 4975 O O . LYS A 1 611 ? -22.078 27.234 50.75 1 22.66 611 LYS A O 1
ATOM 4980 N N . ALA A 1 612 ? -21.266 25.266 51.469 1 21.97 612 ALA A N 1
ATOM 4981 C CA . ALA A 1 612 ? -22.359 24.297 51.625 1 21.97 612 ALA A CA 1
ATOM 4982 C C . ALA A 1 612 ? -23.328 24.734 52.719 1 21.97 612 ALA A C 1
ATOM 4984 O O . ALA A 1 612 ? -22.922 24.984 53.844 1 21.97 612 ALA A O 1
ATOM 4985 N N . GLU A 1 613 ? -24.375 25.453 52.438 1 18.84 613 GLU A N 1
ATOM 4986 C CA . GLU A 1 613 ? -25.516 24.953 53.188 1 18.84 613 GLU A CA 1
ATOM 4987 C C . GLU A 1 613 ? -25.703 23.453 53 1 18.84 613 GLU A C 1
ATOM 4989 O O . GLU A 1 613 ? -25.547 22.938 51.875 1 18.84 613 GLU A O 1
ATOM 4994 N N . MET B 1 1 ? 5.258 6.188 -32.594 1 32.62 1 MET B N 1
ATOM 4995 C CA . MET B 1 1 ? 5.457 4.777 -32.281 1 32.62 1 MET B CA 1
ATOM 4996 C C . MET B 1 1 ? 6.922 4.48 -31.984 1 32.62 1 MET B C 1
ATOM 4998 O O . MET B 1 1 ? 7.234 3.646 -31.141 1 32.62 1 MET B O 1
ATOM 5002 N N . SER B 1 2 ? 7.723 5.109 -32.719 1 42.25 2 SER B N 1
ATOM 5003 C CA . SER B 1 2 ? 9.156 4.887 -32.594 1 42.25 2 SER B CA 1
ATOM 5004 C C . SER B 1 2 ? 9.695 5.484 -31.281 1 42.25 2 SER B C 1
ATOM 5006 O O . SER B 1 2 ? 10.539 4.879 -30.625 1 42.25 2 SER B O 1
ATOM 5008 N N . GLU B 1 3 ? 9.336 6.672 -30.984 1 45.19 3 GLU B N 1
ATOM 5009 C CA . GLU B 1 3 ? 9.789 7.328 -29.75 1 45.19 3 GLU B CA 1
ATOM 5010 C C . GLU B 1 3 ? 9.219 6.641 -28.516 1 45.19 3 GLU B C 1
ATOM 5012 O O . GLU B 1 3 ? 9.859 6.602 -27.469 1 45.19 3 GLU B O 1
ATOM 5017 N N . SER B 1 4 ? 8.055 6.125 -28.656 1 47.31 4 SER B N 1
ATOM 5018 C CA . SER B 1 4 ? 7.391 5.336 -27.609 1 47.31 4 SER B CA 1
ATOM 5019 C C . SER B 1 4 ? 8.133 4.027 -27.359 1 47.31 4 SER B C 1
ATOM 5021 O O . SER B 1 4 ? 8.227 3.576 -26.219 1 47.31 4 SER B O 1
ATOM 5023 N N . SER B 1 5 ? 8.664 3.453 -28.453 1 50.59 5 SER B N 1
ATOM 5024 C CA . SER B 1 5 ? 9.383 2.186 -28.359 1 50.59 5 SER B CA 1
ATOM 5025 C C . SER B 1 5 ? 10.695 2.352 -27.609 1 50.59 5 SER B C 1
ATOM 5027 O O . SER B 1 5 ? 11.086 1.475 -26.828 1 50.59 5 SER B O 1
ATOM 5029 N N . SER B 1 6 ? 11.398 3.479 -27.781 1 55.16 6 SER B N 1
ATOM 5030 C CA . SER B 1 6 ? 12.672 3.689 -27.109 1 55.16 6 SER B CA 1
ATOM 5031 C C . SER B 1 6 ? 12.484 3.838 -25.594 1 55.16 6 SER B C 1
ATOM 5033 O O . SER B 1 6 ? 13.273 3.311 -24.812 1 55.16 6 SER B O 1
ATOM 5035 N N . THR B 1 7 ? 11.422 4.387 -25.344 1 58.41 7 THR B N 1
ATOM 5036 C CA . THR B 1 7 ? 11.156 4.605 -23.922 1 58.41 7 THR B CA 1
ATOM 5037 C C . THR B 1 7 ? 10.773 3.295 -23.234 1 58.41 7 THR B C 1
ATOM 5039 O O . THR B 1 7 ? 11.141 3.064 -22.078 1 58.41 7 THR B O 1
ATOM 5042 N N . THR B 1 8 ? 10.164 2.475 -24 1 61.5 8 THR B N 1
ATOM 5043 C CA . THR B 1 8 ? 9.734 1.199 -23.438 1 61.5 8 THR B CA 1
ATOM 5044 C C . THR B 1 8 ? 10.93 0.286 -23.188 1 61.5 8 THR B C 1
ATOM 5046 O O . THR B 1 8 ? 10.969 -0.445 -22.203 1 61.5 8 THR B O 1
ATOM 5049 N N . THR B 1 9 ? 11.859 0.416 -24.062 1 66.19 9 THR B N 1
ATOM 5050 C CA . THR B 1 9 ? 13.023 -0.455 -23.906 1 66.19 9 THR B CA 1
ATOM 5051 C C . THR B 1 9 ? 13.883 0.008 -22.719 1 66.19 9 THR B C 1
ATOM 5053 O O . THR B 1 9 ? 14.602 -0.79 -22.125 1 66.19 9 THR B O 1
ATOM 5056 N N . LYS B 1 10 ? 13.711 1.246 -22.438 1 77.88 10 LYS B N 1
ATOM 5057 C CA . LYS B 1 10 ? 14.531 1.767 -21.344 1 77.88 10 LYS B CA 1
ATOM 5058 C C . LYS B 1 10 ? 14.031 1.276 -20 1 77.88 10 LYS B C 1
ATOM 5060 O O . LYS B 1 10 ? 14.797 1.195 -19.031 1 77.88 10 LYS B O 1
ATOM 5065 N N . ILE B 1 11 ? 12.781 0.822 -20.016 1 83.44 11 ILE B N 1
ATOM 5066 C CA . ILE B 1 11 ? 12.18 0.366 -18.766 1 83.44 11 ILE B CA 1
ATOM 5067 C C . ILE B 1 11 ? 12.789 -0.977 -18.359 1 83.44 11 ILE B C 1
ATOM 5069 O O . ILE B 1 11 ? 12.891 -1.284 -17.172 1 83.44 11 ILE B O 1
ATOM 5073 N N . PHE B 1 12 ? 13.32 -1.669 -19.328 1 86.06 12 PHE B N 1
ATOM 5074 C CA . PHE B 1 12 ? 13.805 -3.014 -19.047 1 86.06 12 PHE B CA 1
ATOM 5075 C C . PHE B 1 12 ? 15.32 -3.008 -18.844 1 86.06 12 PHE B C 1
ATOM 5077 O O . PHE B 1 12 ? 15.906 -4.027 -18.469 1 86.06 12 PHE B O 1
ATOM 5084 N N . PHE B 1 13 ? 16 -1.922 -18.984 1 83.19 13 PHE B N 1
ATOM 5085 C CA . PHE B 1 13 ? 17.406 -1.708 -18.656 1 83.19 13 PHE B CA 1
ATOM 5086 C C . PHE B 1 13 ? 18.281 -2.789 -19.266 1 83.19 13 PHE B C 1
ATOM 5088 O O . PHE B 1 13 ? 19.141 -3.367 -18.594 1 83.19 13 PHE B O 1
ATOM 5095 N N . LEU B 1 14 ? 18.047 -3.098 -20.469 1 81.62 14 LEU B N 1
ATOM 5096 C CA . LEU B 1 14 ? 18.797 -4.148 -21.141 1 81.62 14 LEU B CA 1
ATOM 5097 C C . LEU B 1 14 ? 20.25 -3.738 -21.344 1 81.62 14 LEU B C 1
ATOM 5099 O O . LEU B 1 14 ? 21.109 -4.582 -21.625 1 81.62 14 LEU B O 1
ATOM 5103 N N . HIS B 1 15 ? 20.547 -2.494 -21.047 1 81.19 15 HIS B N 1
ATOM 5104 C CA . HIS B 1 15 ? 21.906 -2.01 -21.172 1 81.19 15 HIS B CA 1
ATOM 5105 C C . HIS B 1 15 ? 22.719 -2.314 -19.922 1 81.19 15 HIS B C 1
ATOM 5107 O O . HIS B 1 15 ? 23.953 -2.289 -19.953 1 81.19 15 HIS B O 1
ATOM 5113 N N . ASN B 1 16 ? 22.094 -2.57 -18.875 1 87.25 16 ASN B N 1
ATOM 5114 C CA . ASN B 1 16 ? 22.781 -2.932 -17.641 1 87.25 16 ASN B CA 1
ATOM 5115 C C . ASN B 1 16 ? 23.438 -4.301 -17.75 1 87.25 16 ASN B C 1
ATOM 5117 O O . ASN B 1 16 ? 22.797 -5.277 -18.141 1 87.25 16 ASN B O 1
ATOM 5121 N N . SER B 1 17 ? 24.672 -4.406 -17.453 1 88.75 17 SER B N 1
ATOM 5122 C CA . SER B 1 17 ? 25.453 -5.625 -17.609 1 88.75 17 SER B CA 1
ATOM 5123 C C . SER B 1 17 ? 24.938 -6.738 -16.703 1 88.75 17 SER B C 1
ATOM 5125 O O . SER B 1 17 ? 24.922 -7.906 -17.109 1 88.75 17 SER B O 1
ATOM 5127 N N . THR B 1 18 ? 24.531 -6.422 -15.555 1 88.81 18 THR B N 1
ATOM 5128 C CA . THR B 1 18 ? 24.031 -7.434 -14.625 1 88.81 18 THR B CA 1
ATOM 5129 C C . THR B 1 18 ? 22.766 -8.086 -15.156 1 88.81 18 THR B C 1
ATOM 5131 O O . THR B 1 18 ? 22.578 -9.297 -15.023 1 88.81 18 THR B O 1
ATOM 5134 N N . ILE B 1 19 ? 21.906 -7.34 -15.789 1 91.62 19 ILE B N 1
ATOM 5135 C CA . ILE B 1 19 ? 20.656 -7.852 -16.344 1 91.62 19 ILE B CA 1
ATOM 5136 C C . ILE B 1 19 ? 20.938 -8.703 -17.578 1 91.62 19 ILE B C 1
ATOM 5138 O O . ILE B 1 19 ? 20.375 -9.781 -17.734 1 91.62 19 ILE B O 1
ATOM 5142 N N . ARG B 1 20 ? 21.891 -8.32 -18.391 1 91.56 20 ARG B N 1
ATOM 5143 C CA . ARG B 1 20 ? 22.25 -9.078 -19.578 1 91.56 20 ARG B CA 1
ATOM 5144 C C . ARG B 1 20 ? 22.875 -10.414 -19.219 1 91.56 20 ARG B C 1
ATOM 5146 O O . ARG B 1 20 ? 22.562 -11.445 -19.828 1 91.56 20 ARG B O 1
ATOM 5153 N N . LEU B 1 21 ? 23.719 -10.328 -18.25 1 92.81 21 LEU B N 1
ATOM 5154 C CA . LEU B 1 21 ? 24.359 -11.555 -17.797 1 92.81 21 LEU B CA 1
ATOM 5155 C C . LEU B 1 21 ? 23.328 -12.516 -17.203 1 92.81 21 LEU B C 1
ATOM 5157 O O . LEU B 1 21 ? 23.406 -13.727 -17.422 1 92.81 21 LEU B O 1
ATOM 5161 N N . SER B 1 22 ? 22.438 -11.984 -16.453 1 93.88 22 SER B N 1
ATOM 5162 C CA . SER B 1 22 ? 21.406 -12.82 -15.852 1 93.88 22 SER B CA 1
ATOM 5163 C C . SER B 1 22 ? 20.516 -13.438 -16.922 1 93.88 22 SER B C 1
ATOM 5165 O O . SER B 1 22 ? 20.062 -14.578 -16.797 1 93.88 22 SER B O 1
ATOM 5167 N N . LEU B 1 23 ? 20.234 -12.688 -17.984 1 93.38 23 LEU B N 1
ATOM 5168 C CA . LEU B 1 23 ? 19.422 -13.203 -19.094 1 93.38 23 LEU B CA 1
ATOM 5169 C C . LEU B 1 23 ? 20.172 -14.32 -19.828 1 93.38 23 LEU B C 1
ATOM 5171 O O . LEU B 1 23 ? 19.562 -15.328 -20.203 1 93.38 23 LEU B O 1
ATOM 5175 N N . LEU B 1 24 ? 21.438 -14.188 -19.984 1 93.81 24 LEU B N 1
ATOM 5176 C CA . LEU B 1 24 ? 22.25 -15.219 -20.609 1 93.81 24 LEU B CA 1
ATOM 5177 C C . LEU B 1 24 ? 22.297 -16.469 -19.75 1 93.81 24 LEU B C 1
ATOM 5179 O O . LEU B 1 24 ? 22.141 -17.594 -20.266 1 93.81 24 LEU B O 1
ATOM 5183 N N . PHE B 1 25 ? 22.516 -16.266 -18.469 1 94.81 25 PHE B N 1
ATOM 5184 C CA . PHE B 1 25 ? 22.516 -17.406 -17.562 1 94.81 25 PHE B CA 1
ATOM 5185 C C . PHE B 1 25 ? 21.156 -18.094 -17.547 1 94.81 25 PHE B C 1
ATOM 5187 O O . PHE B 1 25 ? 21.078 -19.328 -17.453 1 94.81 25 PHE B O 1
ATOM 5194 N N . LEU B 1 26 ? 20.172 -17.266 -17.594 1 95.38 26 LEU B N 1
ATOM 5195 C CA . LEU B 1 26 ? 18.812 -17.828 -17.625 1 95.38 26 LEU B CA 1
ATOM 5196 C C . LEU B 1 26 ? 18.609 -18.688 -18.859 1 95.38 26 LEU B C 1
ATOM 5198 O O . LEU B 1 26 ? 18.031 -19.781 -18.781 1 95.38 26 LEU B O 1
ATOM 5202 N N . LEU B 1 27 ? 19.094 -18.266 -20 1 94.12 27 LEU B N 1
ATOM 5203 C CA . LEU B 1 27 ? 18.984 -19.031 -21.234 1 94.12 27 LEU B CA 1
ATOM 5204 C C . LEU B 1 27 ? 19.797 -20.312 -21.141 1 94.12 27 LEU B C 1
ATOM 5206 O O . LEU B 1 27 ? 19.312 -21.391 -21.531 1 94.12 27 LEU B O 1
ATOM 5210 N N . ILE B 1 28 ? 20.953 -20.281 -20.578 1 95 28 ILE B N 1
ATOM 5211 C CA . ILE B 1 28 ? 21.828 -21.438 -20.453 1 95 28 ILE B CA 1
ATOM 5212 C C . ILE B 1 28 ? 21.172 -22.484 -19.547 1 95 28 ILE B C 1
ATOM 5214 O O . ILE B 1 28 ? 21.109 -23.656 -19.891 1 95 28 ILE B O 1
ATOM 5218 N N . PHE B 1 29 ? 20.719 -22.047 -18.438 1 95 29 PHE B N 1
ATOM 5219 C CA . PHE B 1 29 ? 20.141 -22.984 -17.484 1 95 29 PHE B CA 1
ATOM 5220 C C . PHE B 1 29 ? 18.797 -23.5 -17.984 1 95 29 PHE B C 1
ATOM 5222 O O . PHE B 1 29 ? 18.406 -24.625 -17.688 1 95 29 PHE B O 1
ATOM 5229 N N . ALA B 1 30 ? 18.125 -22.656 -18.766 1 94.38 30 ALA B N 1
ATOM 5230 C CA . ALA B 1 30 ? 16.891 -23.125 -19.375 1 94.38 30 ALA B CA 1
ATOM 5231 C C . ALA B 1 30 ? 17.172 -24.25 -20.375 1 94.38 30 ALA B C 1
ATOM 5233 O O . ALA B 1 30 ? 16.438 -25.234 -20.422 1 94.38 30 ALA B O 1
ATOM 5234 N N . ILE B 1 31 ? 18.203 -24.141 -21.141 1 93.12 31 ILE B N 1
ATOM 5235 C CA . ILE B 1 31 ? 18.578 -25.156 -22.125 1 93.12 31 ILE B CA 1
ATOM 5236 C C . ILE B 1 31 ? 19.047 -26.422 -21.406 1 93.12 31 ILE B C 1
ATOM 5238 O O . ILE B 1 31 ? 18.641 -27.531 -21.734 1 93.12 31 ILE B O 1
ATOM 5242 N N . LEU B 1 32 ? 19.844 -26.25 -20.359 1 93.75 32 LEU B N 1
ATOM 5243 C CA . LEU B 1 32 ? 20.328 -27.375 -19.594 1 93.75 32 LEU B CA 1
ATOM 5244 C C . LEU B 1 32 ? 19.172 -28.141 -18.938 1 93.75 32 LEU B C 1
ATOM 5246 O O . LEU B 1 32 ? 19.203 -29.359 -18.844 1 93.75 32 LEU B O 1
ATOM 5250 N N . TYR B 1 33 ? 18.234 -27.406 -18.5 1 93.5 33 TYR B N 1
ATOM 5251 C CA . TYR B 1 33 ? 17.062 -28.031 -17.891 1 93.5 33 TYR B CA 1
ATOM 5252 C C . TYR B 1 33 ? 16.312 -28.875 -18.906 1 93.5 33 TYR B C 1
ATOM 5254 O O . TYR B 1 33 ? 15.898 -30 -18.594 1 93.5 33 TYR B O 1
ATOM 5262 N N . GLU B 1 34 ? 16.172 -28.328 -20.094 1 89.25 34 GLU B N 1
ATOM 5263 C CA . GLU B 1 34 ? 15.461 -29.062 -21.125 1 89.25 34 GLU B CA 1
ATOM 5264 C C . GLU B 1 34 ? 16.219 -30.312 -21.547 1 89.25 34 GLU B C 1
ATOM 5266 O O . GLU B 1 34 ? 15.617 -31.344 -21.859 1 89.25 34 GLU B O 1
ATOM 5271 N N . ILE B 1 35 ? 17.531 -30.281 -21.562 1 89.75 35 ILE B N 1
ATOM 5272 C CA . ILE B 1 35 ? 18.359 -31.453 -21.859 1 89.75 35 ILE B CA 1
ATOM 5273 C C . ILE B 1 35 ? 18.203 -32.5 -20.75 1 89.75 35 ILE B C 1
ATOM 5275 O O . ILE B 1 35 ? 18.094 -33.688 -21.031 1 89.75 35 ILE B O 1
ATOM 5279 N N . ALA B 1 36 ? 18.172 -32 -19.531 1 90.75 36 ALA B N 1
ATOM 5280 C CA . ALA B 1 36 ? 18 -32.906 -18.406 1 90.75 36 ALA B CA 1
ATOM 5281 C C . ALA B 1 36 ? 16.625 -33.562 -18.453 1 90.75 36 ALA B C 1
ATOM 5283 O O . ALA B 1 36 ? 16.484 -34.75 -18.141 1 90.75 36 ALA B O 1
ATOM 5284 N N . VAL B 1 37 ? 15.648 -32.75 -18.828 1 85.75 37 VAL B N 1
ATOM 5285 C CA . VAL B 1 37 ? 14.289 -33.281 -18.906 1 85.75 37 VAL B CA 1
ATOM 5286 C C . VAL B 1 37 ? 14.227 -34.375 -19.969 1 85.75 37 VAL B C 1
ATOM 5288 O O . VAL B 1 37 ? 13.586 -35.406 -19.75 1 85.75 37 VAL B O 1
ATOM 5291 N N . TYR B 1 38 ? 14.891 -34.188 -21.047 1 82 38 TYR B N 1
ATOM 5292 C CA . TYR B 1 38 ? 14.93 -35.156 -22.109 1 82 38 TYR B CA 1
ATOM 5293 C C . TYR B 1 38 ? 15.57 -36.469 -21.625 1 82 38 TYR B C 1
ATOM 5295 O O . TYR B 1 38 ? 15.047 -37.562 -21.875 1 82 38 TYR B O 1
ATOM 5303 N N . ASN B 1 39 ? 16.609 -36.406 -20.891 1 85.62 39 ASN B N 1
ATOM 5304 C CA . ASN B 1 39 ? 17.328 -37.594 -20.406 1 85.62 39 ASN B CA 1
ATOM 5305 C C . ASN B 1 39 ? 16.516 -38.344 -19.344 1 85.62 39 ASN B C 1
ATOM 5307 O O . ASN B 1 39 ? 16.562 -39.562 -19.266 1 85.62 39 ASN B O 1
ATOM 5311 N N . ILE B 1 40 ? 15.836 -37.594 -18.516 1 85.38 40 ILE B N 1
ATOM 5312 C CA . ILE B 1 40 ? 14.984 -38.219 -17.5 1 85.38 40 ILE B CA 1
ATOM 5313 C C . ILE B 1 40 ? 13.828 -38.938 -18.172 1 85.38 40 ILE B C 1
ATOM 5315 O O . ILE B 1 40 ? 13.391 -40 -17.672 1 85.38 40 ILE B O 1
ATOM 5319 N N . GLY B 1 41 ? 13.297 -38.375 -19.297 1 76.06 41 GLY B N 1
ATOM 5320 C CA . GLY B 1 41 ? 12.227 -39.031 -20.031 1 76.06 41 GLY B CA 1
ATOM 5321 C C . GLY B 1 41 ? 12.609 -40.375 -20.594 1 76.06 41 GLY B C 1
ATOM 5322 O O . GLY B 1 41 ? 11.766 -41.281 -20.75 1 76.06 41 GLY B O 1
ATOM 5323 N N . LEU B 1 42 ? 13.859 -40.688 -20.781 1 77.94 42 LEU B N 1
ATOM 5324 C CA . LEU B 1 42 ? 14.344 -41.938 -21.359 1 77.94 42 LEU B CA 1
ATOM 5325 C C . LEU B 1 42 ? 14.562 -42.969 -20.297 1 77.94 42 LEU B C 1
ATOM 5327 O O . LEU B 1 42 ? 14.664 -44.156 -20.594 1 77.94 42 LEU B O 1
ATOM 5331 N N . ILE B 1 43 ? 14.57 -42.531 -19.047 1 84.62 43 ILE B N 1
ATOM 5332 C CA . ILE B 1 43 ? 14.891 -43.438 -17.938 1 84.62 43 ILE B CA 1
ATOM 5333 C C . ILE B 1 43 ? 13.805 -44.5 -17.812 1 84.62 43 ILE B C 1
ATOM 5335 O O . ILE B 1 43 ? 14.102 -45.656 -17.516 1 84.62 43 ILE B O 1
ATOM 5339 N N . THR B 1 44 ? 12.539 -44.094 -18 1 77.56 44 THR B N 1
ATOM 5340 C CA . THR B 1 44 ? 11.422 -45.031 -17.844 1 77.56 44 THR B CA 1
ATOM 5341 C C . THR B 1 44 ? 11.562 -46.188 -18.812 1 77.56 44 THR B C 1
ATOM 5343 O O . THR B 1 44 ? 11.352 -47.344 -18.422 1 77.56 44 THR B O 1
ATOM 5346 N N . GLY B 1 45 ? 11.969 -45.938 -20.062 1 75.62 45 GLY B N 1
ATOM 5347 C CA . GLY B 1 45 ? 12.172 -47 -21.031 1 75.62 45 GLY B CA 1
ATOM 5348 C C . GLY B 1 45 ? 13.297 -47.938 -20.656 1 75.62 45 GLY B C 1
ATOM 5349 O O . GLY B 1 45 ? 13.172 -49.156 -20.812 1 75.62 45 GLY B O 1
ATOM 5350 N N . ASP B 1 46 ? 14.336 -47.406 -20.125 1 82.31 46 ASP B N 1
ATOM 5351 C CA . ASP B 1 46 ? 15.477 -48.219 -19.703 1 82.31 46 ASP B CA 1
ATOM 5352 C C . ASP B 1 46 ? 15.102 -49.125 -18.547 1 82.31 46 ASP B C 1
ATOM 5354 O O . ASP B 1 46 ? 15.508 -50.281 -18.516 1 82.31 46 ASP B O 1
ATOM 5358 N N . TYR B 1 47 ? 14.367 -48.656 -17.594 1 85.81 47 TYR B N 1
ATOM 5359 C CA . TYR B 1 47 ? 13.945 -49.469 -16.453 1 85.81 47 TYR B CA 1
ATOM 5360 C C . TYR B 1 47 ? 13.055 -50.625 -16.922 1 85.81 47 TYR B C 1
ATOM 5362 O O . TYR B 1 47 ? 13.188 -51.75 -16.438 1 85.81 47 TYR B O 1
ATOM 5370 N N . TYR B 1 48 ? 12.133 -50.281 -17.859 1 77.5 48 TYR B N 1
ATOM 5371 C CA . TYR B 1 48 ? 11.242 -51.312 -18.391 1 77.5 48 TYR B CA 1
ATOM 5372 C C . TYR B 1 48 ? 12.039 -52.438 -19.016 1 77.5 48 TYR B C 1
ATOM 5374 O O . TYR B 1 48 ? 11.742 -53.625 -18.781 1 77.5 48 TYR B O 1
ATOM 5382 N N . LYS B 1 49 ? 13.039 -52.062 -19.75 1 78.56 49 LYS B N 1
ATOM 5383 C CA . LYS B 1 49 ? 13.875 -53.062 -20.406 1 78.56 49 LYS B CA 1
ATOM 5384 C C . LYS B 1 49 ? 14.656 -53.906 -19.391 1 78.56 49 LYS B C 1
ATOM 5386 O O . LYS B 1 49 ? 14.68 -55.125 -19.484 1 78.56 49 LYS B O 1
ATOM 5391 N N . ILE B 1 50 ? 15.195 -53.281 -18.453 1 86.25 50 ILE B N 1
ATOM 5392 C CA . ILE B 1 50 ? 16.047 -53.938 -17.469 1 86.25 50 ILE B CA 1
ATOM 5393 C C . ILE B 1 50 ? 15.211 -54.844 -16.578 1 86.25 50 ILE B C 1
ATOM 5395 O O . ILE B 1 50 ? 15.633 -55.969 -16.219 1 86.25 50 ILE B O 1
ATOM 5399 N N . LEU B 1 51 ? 14.039 -54.469 -16.172 1 84.19 51 LEU B N 1
ATOM 5400 C CA . LEU B 1 51 ? 13.172 -55.281 -15.297 1 84.19 51 LEU B CA 1
ATOM 5401 C C . LEU B 1 51 ? 12.633 -56.5 -16.031 1 84.19 51 LEU B C 1
ATOM 5403 O O . LEU B 1 51 ? 12.492 -57.562 -15.43 1 84.19 51 LEU B O 1
ATOM 5407 N N . ASN B 1 52 ? 12.344 -56.312 -17.312 1 79.81 52 ASN B N 1
ATOM 5408 C CA . ASN B 1 52 ? 11.867 -57.438 -18.094 1 79.81 52 ASN B CA 1
ATOM 5409 C C . ASN B 1 52 ? 12.953 -58.5 -18.266 1 79.81 52 ASN B C 1
ATOM 5411 O O . ASN B 1 52 ? 12.656 -59.688 -18.344 1 79.81 52 ASN B O 1
ATOM 5415 N N . GLU B 1 53 ? 14.188 -58.031 -18.281 1 83.62 53 GLU B N 1
ATOM 5416 C CA . GLU B 1 53 ? 15.312 -58.969 -18.438 1 83.62 53 GLU B CA 1
ATOM 5417 C C . GLU B 1 53 ? 15.758 -59.5 -17.078 1 83.62 53 GLU B C 1
ATOM 5419 O O . GLU B 1 53 ? 16.578 -60.438 -17.016 1 83.62 53 GLU B O 1
ATOM 5424 N N . LYS B 1 54 ? 15.227 -59.031 -16.016 1 86.75 54 LYS B N 1
ATOM 5425 C CA . LYS B 1 54 ? 15.539 -59.438 -14.648 1 86.75 54 LYS B CA 1
ATOM 5426 C C . LYS B 1 54 ? 17.047 -59.375 -14.383 1 86.75 54 LYS B C 1
ATOM 5428 O O . LYS B 1 54 ? 17.625 -60.312 -13.828 1 86.75 54 LYS B O 1
ATOM 5433 N N . ASN B 1 55 ? 17.672 -58.406 -14.852 1 88.75 55 ASN B N 1
ATOM 5434 C CA . ASN B 1 55 ? 19.094 -58.188 -14.641 1 88.75 55 ASN B CA 1
ATOM 5435 C C . ASN B 1 55 ? 19.359 -57.312 -13.414 1 88.75 55 ASN B C 1
ATOM 5437 O O . ASN B 1 55 ? 19.219 -56.094 -13.477 1 88.75 55 ASN B O 1
ATOM 5441 N N . GLU B 1 56 ? 19.844 -57.844 -12.383 1 90.62 56 GLU B N 1
ATOM 5442 C CA . GLU B 1 56 ? 20.016 -57.156 -11.117 1 90.62 56 GLU B CA 1
ATOM 5443 C C . GLU B 1 56 ? 21.156 -56.156 -11.195 1 90.62 56 GLU B C 1
ATOM 5445 O O . GLU B 1 56 ? 21.047 -55.031 -10.68 1 90.62 56 GLU B O 1
ATOM 5450 N N . LYS B 1 57 ? 22.266 -56.531 -11.789 1 92.44 57 LYS B N 1
ATOM 5451 C CA . LYS B 1 57 ? 23.422 -55.625 -11.883 1 92.44 57 LYS B CA 1
ATOM 5452 C C . LYS B 1 57 ? 23.094 -54.406 -12.734 1 92.44 57 LYS B C 1
ATOM 5454 O O . LYS B 1 57 ? 23.438 -53.281 -12.359 1 92.44 57 LYS B O 1
ATOM 5459 N N . ALA B 1 58 ? 22.375 -54.562 -13.766 1 92.44 58 ALA B N 1
ATOM 5460 C CA . ALA B 1 58 ? 21.969 -53.469 -14.633 1 92.44 58 ALA B CA 1
ATOM 5461 C C . ALA B 1 58 ? 20.984 -52.531 -13.914 1 92.44 58 ALA B C 1
ATOM 5463 O O . ALA B 1 58 ? 21 -51.344 -14.133 1 92.44 58 ALA B O 1
ATOM 5464 N N . PHE B 1 59 ? 20.234 -53.156 -13.062 1 92.88 59 PHE B N 1
ATOM 5465 C CA . PHE B 1 59 ? 19.266 -52.375 -12.305 1 92.88 59 PHE B CA 1
ATOM 5466 C C . PHE B 1 59 ? 19.969 -51.438 -11.328 1 92.88 59 PHE B C 1
ATOM 5468 O O . PHE B 1 59 ? 19.594 -50.281 -11.211 1 92.88 59 PHE B O 1
ATOM 5475 N N . LEU B 1 60 ? 20.969 -51.875 -10.656 1 93.31 60 LEU B N 1
ATOM 5476 C CA . LEU B 1 60 ? 21.688 -51.062 -9.695 1 93.31 60 LEU B CA 1
ATOM 5477 C C . LEU B 1 60 ? 22.453 -49.938 -10.391 1 93.31 60 LEU B C 1
ATOM 5479 O O . LEU B 1 60 ? 22.516 -48.812 -9.883 1 93.31 60 LEU B O 1
ATOM 5483 N N . TYR B 1 61 ? 22.953 -50.312 -11.578 1 92.94 61 TYR B N 1
ATOM 5484 C CA . TYR B 1 61 ? 23.672 -49.281 -12.344 1 92.94 61 TYR B CA 1
ATOM 5485 C C . TYR B 1 61 ? 22.703 -48.219 -12.852 1 92.94 61 TYR B C 1
ATOM 5487 O O . TYR B 1 61 ? 23 -47.031 -12.773 1 92.94 61 TYR B O 1
ATOM 5495 N N . GLN B 1 62 ? 21.594 -48.625 -13.336 1 92.06 62 GLN B N 1
ATOM 5496 C CA . GLN B 1 62 ? 20.594 -47.688 -13.836 1 92.06 62 GLN B CA 1
ATOM 5497 C C . GLN B 1 62 ? 20.047 -46.812 -12.711 1 92.06 62 GLN B C 1
ATOM 5499 O O . GLN B 1 62 ? 19.781 -45.625 -12.906 1 92.06 62 GLN B O 1
ATOM 5504 N N . THR B 1 63 ? 19.906 -47.406 -11.555 1 93.62 63 THR B N 1
ATOM 5505 C CA . THR B 1 63 ? 19.406 -46.656 -10.406 1 93.62 63 THR B CA 1
ATOM 5506 C C . THR B 1 63 ? 20.422 -45.625 -9.961 1 93.62 63 THR B C 1
ATOM 5508 O O . THR B 1 63 ? 20.047 -44.469 -9.656 1 93.62 63 THR B O 1
ATOM 5511 N N . ALA B 1 64 ? 21.625 -45.938 -9.969 1 94.12 64 ALA B N 1
ATOM 5512 C CA . ALA B 1 64 ? 22.672 -45 -9.602 1 94.12 64 ALA B CA 1
ATOM 5513 C C . ALA B 1 64 ? 22.75 -43.844 -10.602 1 94.12 64 ALA B C 1
ATOM 5515 O O . ALA B 1 64 ? 22.875 -42.688 -10.219 1 94.12 64 ALA B O 1
ATOM 5516 N N . LYS B 1 65 ? 22.672 -44.188 -11.82 1 93.44 65 LYS B N 1
ATOM 5517 C CA . LYS B 1 65 ? 22.672 -43.188 -12.875 1 93.44 65 LYS B CA 1
ATOM 5518 C C . LYS B 1 65 ? 21.453 -42.281 -12.773 1 93.44 65 LYS B C 1
ATOM 5520 O O . LYS B 1 65 ? 21.562 -41.062 -12.945 1 93.44 65 LYS B O 1
ATOM 5525 N N . SER B 1 66 ? 20.344 -42.844 -12.469 1 93.62 66 SER B N 1
ATOM 5526 C CA . SER B 1 66 ? 19.109 -42.062 -12.352 1 93.62 66 SER B CA 1
ATOM 5527 C C . SER B 1 66 ? 19.156 -41.125 -11.148 1 93.62 66 SER B C 1
ATOM 5529 O O . SER B 1 66 ? 18.656 -40 -11.219 1 93.62 66 SER B O 1
ATOM 5531 N N . ILE B 1 67 ? 19.719 -41.594 -10.086 1 94.19 67 ILE B N 1
ATOM 5532 C CA . ILE B 1 67 ? 19.844 -40.719 -8.914 1 94.19 67 ILE B CA 1
ATOM 5533 C C . ILE B 1 67 ? 20.719 -39.531 -9.242 1 94.19 67 ILE B C 1
ATOM 5535 O O . ILE B 1 67 ? 20.391 -38.406 -8.859 1 94.19 67 ILE B O 1
ATOM 5539 N N . GLY B 1 68 ? 21.812 -39.75 -9.922 1 94.12 68 GLY B N 1
ATOM 5540 C CA . GLY B 1 68 ? 22.656 -38.656 -10.367 1 94.12 68 GLY B CA 1
ATOM 5541 C C . GLY B 1 68 ? 21.938 -37.656 -11.273 1 94.12 68 GLY B C 1
ATOM 5542 O O . GLY B 1 68 ? 22.094 -36.469 -11.125 1 94.12 68 GLY B O 1
ATOM 5543 N N . LEU B 1 69 ? 21.172 -38.125 -12.172 1 93.81 69 LEU B N 1
ATOM 5544 C CA . LEU B 1 69 ? 20.406 -37.281 -13.094 1 93.81 69 LEU B CA 1
ATOM 5545 C C . LEU B 1 69 ? 19.328 -36.5 -12.352 1 93.81 69 LEU B C 1
ATOM 5547 O O . LEU B 1 69 ? 19.031 -35.344 -12.711 1 93.81 69 LEU B O 1
ATOM 5551 N N . ILE B 1 70 ? 18.781 -37.125 -11.359 1 93.81 70 ILE B N 1
ATOM 5552 C CA . ILE B 1 70 ? 17.734 -36.469 -10.578 1 93.81 70 ILE B CA 1
ATOM 5553 C C . ILE B 1 70 ? 18.312 -35.312 -9.781 1 93.81 70 ILE B C 1
ATOM 5555 O O . ILE B 1 70 ? 17.703 -34.219 -9.727 1 93.81 70 ILE B O 1
ATOM 5559 N N . ILE B 1 71 ? 19.406 -35.531 -9.203 1 94.62 71 ILE B N 1
ATOM 5560 C CA . ILE B 1 71 ? 20.062 -34.469 -8.469 1 94.62 71 ILE B CA 1
ATOM 5561 C C . ILE B 1 71 ? 20.422 -33.344 -9.43 1 94.62 71 ILE B C 1
ATOM 5563 O O . ILE B 1 71 ? 20.203 -32.156 -9.125 1 94.62 71 ILE B O 1
ATOM 5567 N N . ALA B 1 72 ? 20.844 -33.688 -10.578 1 94.56 72 ALA B N 1
ATOM 5568 C CA . ALA B 1 72 ? 21.25 -32.688 -11.57 1 94.56 72 ALA B CA 1
ATOM 5569 C C . ALA B 1 72 ? 20.047 -31.906 -12.07 1 94.56 72 ALA B C 1
ATOM 5571 O O . ALA B 1 72 ? 20.109 -30.672 -12.156 1 94.56 72 ALA B O 1
ATOM 5572 N N . ILE B 1 73 ? 19 -32.531 -12.352 1 94.75 73 ILE B N 1
ATOM 5573 C CA . ILE B 1 73 ? 17.844 -31.844 -12.898 1 94.75 73 ILE B CA 1
ATOM 5574 C C . ILE B 1 73 ? 17.219 -30.969 -11.82 1 94.75 73 ILE B C 1
ATOM 5576 O O . ILE B 1 73 ? 16.734 -29.875 -12.117 1 94.75 73 ILE B O 1
ATOM 5580 N N . SER B 1 74 ? 17.172 -31.516 -10.617 1 94.25 74 SER B N 1
ATOM 5581 C CA . SER B 1 74 ? 16.625 -30.719 -9.516 1 94.25 74 SER B CA 1
ATOM 5582 C C . SER B 1 74 ? 17.438 -29.438 -9.312 1 94.25 74 SER B C 1
ATOM 5584 O O . SER B 1 74 ? 16.875 -28.359 -9.102 1 94.25 74 SER B O 1
ATOM 5586 N N . LEU B 1 75 ? 18.688 -29.578 -9.461 1 94.38 75 LEU B N 1
ATOM 5587 C CA . LEU B 1 75 ? 19.562 -28.422 -9.289 1 94.38 75 LEU B CA 1
ATOM 5588 C C . LEU B 1 75 ? 19.391 -27.422 -10.43 1 94.38 75 LEU B C 1
ATOM 5590 O O . LEU B 1 75 ? 19.25 -26.219 -10.195 1 94.38 75 LEU B O 1
ATOM 5594 N N . VAL B 1 76 ? 19.375 -27.891 -11.617 1 95.25 76 VAL B N 1
ATOM 5595 C CA . VAL B 1 76 ? 19.312 -27.031 -12.781 1 95.25 76 VAL B CA 1
ATOM 5596 C C . VAL B 1 76 ? 17.953 -26.328 -12.828 1 95.25 76 VAL B C 1
ATOM 5598 O O . VAL B 1 76 ? 17.859 -25.141 -13.148 1 95.25 76 VAL B O 1
ATOM 5601 N N . LYS B 1 77 ? 16.922 -27.047 -12.5 1 94.62 77 LYS B N 1
ATOM 5602 C CA . LYS B 1 77 ? 15.578 -26.469 -12.484 1 94.62 77 LYS B CA 1
ATOM 5603 C C . LYS B 1 77 ? 15.492 -25.312 -11.5 1 94.62 77 LYS B C 1
ATOM 5605 O O . LYS B 1 77 ? 14.969 -24.25 -11.828 1 94.62 77 LYS B O 1
ATOM 5610 N N . ASN B 1 78 ? 16.016 -25.547 -10.344 1 94.38 78 ASN B N 1
ATOM 5611 C CA . ASN B 1 78 ? 15.883 -24.547 -9.289 1 94.38 78 ASN B CA 1
ATOM 5612 C C . ASN B 1 78 ? 16.875 -23.391 -9.477 1 94.38 78 ASN B C 1
ATOM 5614 O O . ASN B 1 78 ? 16.609 -22.266 -9.062 1 94.38 78 ASN B O 1
ATOM 5618 N N . LEU B 1 79 ? 17.984 -23.672 -10.133 1 94.44 79 LEU B N 1
ATOM 5619 C CA . LEU B 1 79 ? 18.891 -22.578 -10.492 1 94.44 79 LEU B CA 1
ATOM 5620 C C . LEU B 1 79 ? 18.266 -21.688 -11.539 1 94.44 79 LEU B C 1
ATOM 5622 O O . LEU B 1 79 ? 18.406 -20.453 -11.484 1 94.44 79 LEU B O 1
ATOM 5626 N N . LYS B 1 80 ? 17.609 -22.25 -12.461 1 94.88 80 LYS B N 1
ATOM 5627 C CA . LYS B 1 80 ? 16.859 -21.484 -13.453 1 94.88 80 LYS B CA 1
ATOM 5628 C C . LYS B 1 80 ? 15.836 -20.578 -12.789 1 94.88 80 LYS B C 1
ATOM 5630 O O . LYS B 1 80 ? 15.758 -19.391 -13.102 1 94.88 80 LYS B O 1
ATOM 5635 N N . ASP B 1 81 ? 15.094 -21.156 -11.836 1 94.19 81 ASP B N 1
ATOM 5636 C CA . ASP B 1 81 ? 14.07 -20.391 -11.133 1 94.19 81 ASP B CA 1
ATOM 5637 C C . ASP B 1 81 ? 14.695 -19.297 -10.266 1 94.19 81 ASP B C 1
ATOM 5639 O O . ASP B 1 81 ? 14.148 -18.203 -10.141 1 94.19 81 ASP B O 1
ATOM 5643 N N . TYR B 1 82 ? 15.773 -19.656 -9.688 1 94.5 82 TYR B N 1
ATOM 5644 C CA . TYR B 1 82 ? 16.469 -18.688 -8.844 1 94.5 82 TYR B CA 1
ATOM 5645 C C . TYR B 1 82 ? 16.938 -17.5 -9.656 1 94.5 82 TYR B C 1
ATOM 5647 O O . TYR B 1 82 ? 16.781 -16.344 -9.234 1 94.5 82 TYR B O 1
ATOM 5655 N N . ILE B 1 83 ? 17.531 -17.734 -10.789 1 94.94 83 ILE B N 1
ATOM 5656 C CA . ILE B 1 83 ? 18.031 -16.656 -11.633 1 94.94 83 ILE B CA 1
ATOM 5657 C C . ILE B 1 83 ? 16.859 -15.805 -12.125 1 94.94 83 ILE B C 1
ATOM 5659 O O . ILE B 1 83 ? 16.984 -14.586 -12.25 1 94.94 83 ILE B O 1
ATOM 5663 N N . ALA B 1 84 ? 15.781 -16.438 -12.422 1 94.81 84 ALA B N 1
ATOM 5664 C CA . ALA B 1 84 ? 14.602 -15.688 -12.836 1 94.81 84 ALA B CA 1
ATOM 5665 C C . ALA B 1 84 ? 14.125 -14.75 -11.734 1 94.81 84 ALA B C 1
ATOM 5667 O O . ALA B 1 84 ? 13.766 -13.602 -12 1 94.81 84 ALA B O 1
ATOM 5668 N N . ASN B 1 85 ? 14.125 -15.281 -10.523 1 93.56 85 ASN B N 1
ATOM 5669 C CA . ASN B 1 85 ? 13.711 -14.453 -9.391 1 93.56 85 ASN B CA 1
ATOM 5670 C C . ASN B 1 85 ? 14.734 -13.359 -9.102 1 93.56 85 ASN B C 1
ATOM 5672 O O . ASN B 1 85 ? 14.367 -12.258 -8.68 1 93.56 85 ASN B O 1
ATOM 5676 N N . TYR B 1 86 ? 15.945 -13.742 -9.289 1 93.38 86 TYR B N 1
ATOM 5677 C CA . TYR B 1 86 ? 17 -12.742 -9.117 1 93.38 86 TYR B CA 1
ATOM 5678 C C . TYR B 1 86 ? 16.844 -11.609 -10.133 1 93.38 86 TYR B C 1
ATOM 5680 O O . TYR B 1 86 ? 17.047 -10.438 -9.797 1 93.38 86 TYR B O 1
ATOM 56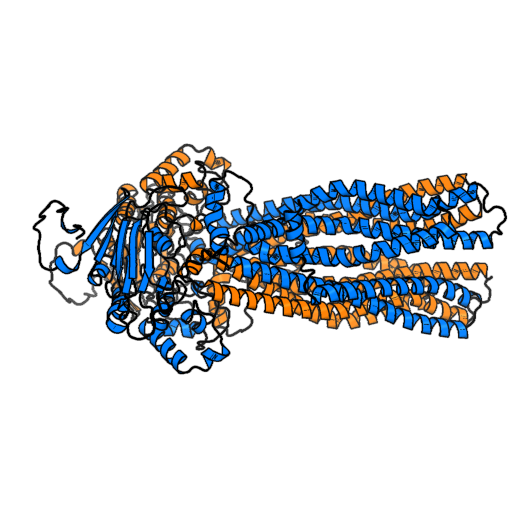88 N N . LEU B 1 87 ? 16.578 -11.961 -11.328 1 93.19 87 LEU B N 1
ATOM 5689 C CA . LEU B 1 87 ? 16.328 -10.977 -12.375 1 93.19 87 LEU B CA 1
ATOM 5690 C C . LEU B 1 87 ? 15.141 -10.086 -12.008 1 93.19 87 LEU B C 1
ATOM 5692 O O . LEU B 1 87 ? 15.18 -8.875 -12.242 1 93.19 87 LEU B O 1
ATOM 5696 N N . TYR B 1 88 ? 14.094 -10.648 -11.406 1 94.5 88 TYR B N 1
ATOM 5697 C CA . TYR B 1 88 ? 12.914 -9.922 -10.938 1 94.5 88 TYR B CA 1
ATOM 5698 C C . TYR B 1 88 ? 13.312 -8.836 -9.945 1 94.5 88 TYR B C 1
ATOM 5700 O O . TYR B 1 88 ? 12.961 -7.668 -10.125 1 94.5 88 TYR B O 1
ATOM 5708 N N . VAL B 1 89 ? 14.117 -9.188 -9 1 94.06 89 VAL B N 1
ATOM 5709 C CA . VAL B 1 89 ? 14.5 -8.266 -7.938 1 94.06 89 VAL B CA 1
ATOM 5710 C C . VAL B 1 89 ? 15.438 -7.199 -8.5 1 94.06 89 VAL B C 1
ATOM 5712 O O . VAL B 1 89 ? 15.352 -6.027 -8.117 1 94.06 89 VAL B O 1
ATOM 5715 N N . SER B 1 90 ? 16.297 -7.586 -9.391 1 93.38 90 SER B N 1
ATOM 5716 C CA . SER B 1 90 ? 17.234 -6.645 -10 1 93.38 90 SER B CA 1
ATOM 5717 C C . SER B 1 90 ? 16.5 -5.625 -10.867 1 93.38 90 SER B C 1
ATOM 5719 O O . SER B 1 90 ? 16.828 -4.438 -10.844 1 93.38 90 SER B O 1
ATOM 5721 N N . TRP B 1 91 ? 15.547 -6.105 -11.625 1 93.88 91 TRP B N 1
ATOM 5722 C CA . TRP B 1 91 ? 14.742 -5.211 -12.445 1 93.88 91 TRP B CA 1
ATOM 5723 C C . TRP B 1 91 ? 13.961 -4.227 -11.578 1 93.88 91 TRP B C 1
ATOM 5725 O O . TRP B 1 91 ? 13.852 -3.045 -11.914 1 93.88 91 TRP B O 1
ATOM 5735 N N . ARG B 1 92 ? 13.383 -4.75 -10.516 1 93.94 92 ARG B N 1
ATOM 5736 C CA . ARG B 1 92 ? 12.641 -3.898 -9.594 1 93.94 92 ARG B CA 1
ATOM 5737 C C . ARG B 1 92 ? 13.531 -2.801 -9.023 1 93.94 92 ARG B C 1
ATOM 5739 O O . ARG B 1 92 ? 13.133 -1.634 -8.977 1 93.94 92 ARG B O 1
ATOM 5746 N N . LYS B 1 93 ? 14.703 -3.207 -8.594 1 93.81 93 LYS B N 1
ATOM 5747 C CA . LYS B 1 93 ? 15.648 -2.252 -8.023 1 93.81 93 LYS B CA 1
ATOM 5748 C C . LYS B 1 93 ? 16.031 -1.185 -9.039 1 93.81 93 LYS B C 1
ATOM 5750 O O . LYS B 1 93 ? 15.977 0.011 -8.75 1 93.81 93 LYS B O 1
ATOM 5755 N N . CYS B 1 94 ? 16.359 -1.583 -10.234 1 92.81 94 CYS B N 1
ATOM 5756 C CA . CYS B 1 94 ? 16.844 -0.671 -11.266 1 92.81 94 CYS B CA 1
ATOM 5757 C C . CYS B 1 94 ? 15.766 0.32 -11.672 1 92.81 94 CYS B C 1
ATOM 5759 O O . CYS B 1 94 ? 16.016 1.523 -11.75 1 92.81 94 CYS B O 1
ATOM 5761 N N . LEU B 1 95 ? 14.594 -0.166 -11.945 1 93.56 95 LEU B N 1
ATOM 5762 C CA . LEU B 1 95 ? 13.531 0.728 -12.391 1 93.56 95 LEU B CA 1
ATOM 5763 C C . LEU B 1 95 ? 13.117 1.676 -11.273 1 93.56 95 LEU B C 1
ATOM 5765 O O . LEU B 1 95 ? 12.875 2.861 -11.516 1 93.56 95 LEU B O 1
ATOM 5769 N N . THR B 1 96 ? 12.953 1.15 -10.055 1 94.62 96 THR B N 1
ATOM 5770 C CA . THR B 1 96 ? 12.531 1.984 -8.938 1 94.62 96 THR B CA 1
ATOM 5771 C C . THR B 1 96 ? 13.555 3.084 -8.664 1 94.62 96 THR B C 1
ATOM 5773 O O . THR B 1 96 ? 13.18 4.227 -8.383 1 94.62 96 THR B O 1
ATOM 5776 N N . GLU B 1 97 ? 14.805 2.74 -8.695 1 93.12 97 GLU B N 1
ATOM 5777 C CA . GLU B 1 97 ? 15.852 3.742 -8.516 1 93.12 97 GLU B CA 1
ATOM 5778 C C . GLU B 1 97 ? 15.789 4.812 -9.602 1 93.12 97 GLU B C 1
ATOM 5780 O O . GLU B 1 97 ? 15.961 6 -9.328 1 93.12 97 GLU B O 1
ATOM 5785 N N . ASN B 1 98 ? 15.562 4.367 -10.789 1 91.62 98 ASN B N 1
ATOM 5786 C CA . ASN B 1 98 ? 15.43 5.316 -11.891 1 91.62 98 ASN B CA 1
ATOM 5787 C C . ASN B 1 98 ? 14.211 6.219 -11.719 1 91.62 98 ASN B C 1
ATOM 5789 O O . ASN B 1 98 ? 14.266 7.41 -12.016 1 91.62 98 ASN B O 1
ATOM 5793 N N . LEU B 1 99 ? 13.156 5.633 -11.312 1 92.62 99 LEU B N 1
ATOM 5794 C CA . LEU B 1 99 ? 11.953 6.414 -11.047 1 92.62 99 LEU B CA 1
ATOM 5795 C C . LEU B 1 99 ? 12.203 7.434 -9.938 1 92.62 99 LEU B C 1
ATOM 5797 O O . LEU B 1 99 ? 11.742 8.57 -10.023 1 92.62 99 LEU B O 1
ATOM 5801 N N . HIS B 1 100 ? 12.938 6.992 -8.953 1 92.94 100 HIS B N 1
ATOM 5802 C CA . HIS B 1 100 ? 13.289 7.902 -7.871 1 92.94 100 HIS B CA 1
ATOM 5803 C C . HIS B 1 100 ? 14.102 9.086 -8.391 1 92.94 100 HIS B C 1
ATOM 5805 O O . HIS B 1 100 ? 13.828 10.234 -8.039 1 92.94 100 HIS B O 1
ATOM 5811 N N . ASP B 1 101 ? 15.039 8.758 -9.148 1 91.38 101 ASP B N 1
ATOM 5812 C CA . ASP B 1 101 ? 15.906 9.797 -9.695 1 91.38 101 ASP B CA 1
ATOM 5813 C C . ASP B 1 101 ? 15.094 10.844 -10.461 1 91.38 101 ASP B C 1
ATOM 5815 O O . ASP B 1 101 ? 15.305 12.047 -10.289 1 91.38 101 ASP B O 1
ATOM 5819 N N . ASN B 1 102 ? 14.172 10.383 -11.227 1 89.62 102 ASN B N 1
ATOM 5820 C CA . ASN B 1 102 ? 13.352 11.289 -12.031 1 89.62 102 ASN B CA 1
ATOM 5821 C C . ASN B 1 102 ? 12.258 11.945 -11.203 1 89.62 102 ASN B C 1
ATOM 5823 O O . ASN B 1 102 ? 11.844 13.07 -11.477 1 89.62 102 ASN B O 1
ATOM 5827 N N . TYR B 1 103 ? 11.836 11.281 -10.25 1 90.75 103 TYR B N 1
ATOM 5828 C CA . TYR B 1 103 ? 10.766 11.75 -9.383 1 90.75 103 TYR B CA 1
ATOM 5829 C C . TYR B 1 103 ? 11.203 12.961 -8.57 1 90.75 103 TYR B C 1
ATOM 5831 O O . TYR B 1 103 ? 10.414 13.875 -8.336 1 90.75 103 TYR B O 1
ATOM 5839 N N . PHE B 1 104 ? 12.477 12.992 -8.141 1 90.06 104 PHE B N 1
ATOM 5840 C CA . PHE B 1 104 ? 12.961 14.062 -7.273 1 90.06 104 PHE B CA 1
ATOM 5841 C C . PHE B 1 104 ? 13.711 15.117 -8.078 1 90.06 104 PHE B C 1
ATOM 5843 O O . PHE B 1 104 ? 14.031 16.188 -7.559 1 90.06 104 PHE B O 1
ATOM 5850 N N . ARG B 1 105 ? 13.844 14.781 -9.289 1 85.81 105 ARG B N 1
ATOM 5851 C CA . ARG B 1 105 ? 14.508 15.742 -10.164 1 85.81 105 ARG B CA 1
ATOM 5852 C C . ARG B 1 105 ? 13.547 16.859 -10.57 1 85.81 105 ARG B C 1
ATOM 5854 O O . ARG B 1 105 ? 12.383 16.609 -10.875 1 85.81 105 ARG B O 1
ATOM 5861 N N . ASN B 1 106 ? 13.984 18.062 -10.484 1 81 106 ASN B N 1
ATOM 5862 C CA . ASN B 1 106 ? 13.25 19.234 -10.922 1 81 106 ASN B CA 1
ATOM 5863 C C . ASN B 1 106 ? 11.875 19.328 -10.266 1 81 106 ASN B C 1
ATOM 5865 O O . ASN B 1 106 ? 10.891 19.672 -10.922 1 81 106 ASN B O 1
ATOM 5869 N N . GLN B 1 107 ? 11.758 18.859 -9.188 1 83.25 107 GLN B N 1
ATOM 5870 C CA . GLN B 1 107 ? 10.547 18.969 -8.375 1 83.25 107 GLN B CA 1
ATOM 5871 C C . GLN B 1 107 ? 9.359 18.297 -9.07 1 83.25 107 GLN B C 1
ATOM 5873 O O . GLN B 1 107 ? 8.234 18.781 -9.008 1 83.25 107 GLN B O 1
ATOM 5878 N N . SER B 1 108 ? 9.602 17.234 -9.742 1 86.75 108 SER B N 1
ATOM 5879 C CA . SER B 1 108 ? 8.562 16.531 -10.484 1 86.75 108 SER B CA 1
ATOM 5880 C C . SER B 1 108 ? 7.516 15.945 -9.547 1 86.75 108 SER B C 1
ATOM 5882 O O . SER B 1 108 ? 6.336 15.859 -9.898 1 86.75 108 SER B O 1
ATOM 5884 N N . PHE B 1 109 ? 8.023 15.555 -8.383 1 87.31 109 PHE B N 1
ATOM 5885 C CA . PHE B 1 109 ? 7.066 14.977 -7.441 1 87.31 109 PHE B CA 1
ATOM 5886 C C . PHE B 1 109 ? 6.004 15.992 -7.051 1 87.31 109 PHE B C 1
ATOM 5888 O O . PHE B 1 109 ? 4.852 15.633 -6.801 1 87.31 109 PHE B O 1
ATOM 5895 N N . TYR B 1 110 ? 6.371 17.25 -6.977 1 86.56 110 TYR B N 1
ATOM 5896 C CA . TYR B 1 110 ? 5.41 18.297 -6.66 1 86.56 110 TYR B CA 1
ATOM 5897 C C . TYR B 1 110 ? 4.457 18.531 -7.824 1 86.56 110 TYR B C 1
ATOM 5899 O O . TYR B 1 110 ? 3.242 18.641 -7.629 1 86.56 110 TYR B O 1
ATOM 5907 N N . ARG B 1 111 ? 4.941 18.578 -8.945 1 82.12 111 ARG B N 1
ATOM 5908 C CA . ARG B 1 111 ? 4.133 18.812 -10.133 1 82.12 111 ARG B CA 1
ATOM 5909 C C . ARG B 1 111 ? 3.139 17.688 -10.359 1 82.12 111 ARG B C 1
ATOM 5911 O O . ARG B 1 111 ? 1.992 17.922 -10.742 1 82.12 111 ARG B O 1
ATOM 5918 N N . LEU B 1 112 ? 3.625 16.578 -10.156 1 82.94 112 LEU B N 1
ATOM 5919 C CA . LEU B 1 112 ? 2.809 15.391 -10.391 1 82.94 112 LEU B CA 1
ATOM 5920 C C . LEU B 1 112 ? 1.697 15.281 -9.352 1 82.94 112 LEU B C 1
ATOM 5922 O O . LEU B 1 112 ? 0.567 14.922 -9.68 1 82.94 112 LEU B O 1
ATOM 5926 N N . ASN B 1 113 ? 1.957 15.562 -8.172 1 79.5 113 ASN B N 1
ATOM 5927 C CA . ASN B 1 113 ? 1.011 15.328 -7.09 1 79.5 113 ASN B CA 1
ATOM 5928 C C . ASN B 1 113 ? 0.103 16.531 -6.863 1 79.5 113 ASN B C 1
ATOM 5930 O O . ASN B 1 113 ? -1.059 16.375 -6.484 1 79.5 113 ASN B O 1
ATOM 5934 N N . VAL B 1 114 ? 0.606 17.688 -7.043 1 75.12 114 VAL B N 1
ATOM 5935 C CA . VAL B 1 114 ? -0.139 18.875 -6.664 1 75.12 114 VAL B CA 1
ATOM 5936 C C . VAL B 1 114 ? -0.633 19.594 -7.918 1 75.12 114 VAL B C 1
ATOM 5938 O O . VAL B 1 114 ? -1.823 19.906 -8.039 1 75.12 114 VAL B O 1
ATOM 5941 N N . LEU B 1 115 ? 0.168 19.844 -8.891 1 70.5 115 LEU B N 1
ATOM 5942 C CA . LEU B 1 115 ? -0.169 20.703 -10.016 1 70.5 115 LEU B CA 1
ATOM 5943 C C . LEU B 1 115 ? -0.966 19.938 -11.07 1 70.5 115 LEU B C 1
ATOM 5945 O O . LEU B 1 115 ? -1.797 20.531 -11.773 1 70.5 115 LEU B O 1
ATOM 5949 N N . ASN B 1 116 ? -0.613 18.656 -11.227 1 61.22 116 ASN B N 1
ATOM 5950 C CA . ASN B 1 116 ? -1.297 17.875 -12.25 1 61.22 116 ASN B CA 1
ATOM 5951 C C . ASN B 1 116 ? -2.803 17.828 -12.008 1 61.22 116 ASN B C 1
ATOM 5953 O O . ASN B 1 116 ? -3.59 17.828 -12.953 1 61.22 116 ASN B O 1
ATOM 5957 N N . SER B 1 117 ? -3.086 17.75 -10.844 1 56.59 117 SER B N 1
ATOM 5958 C CA . SER B 1 117 ? -4.512 17.703 -10.531 1 56.59 117 SER B CA 1
ATOM 5959 C C . SER B 1 117 ? -5.215 18.984 -10.977 1 56.59 117 SER B C 1
ATOM 5961 O O . SER B 1 117 ? -6.363 18.953 -11.422 1 56.59 117 SER B O 1
ATOM 5963 N N . ILE B 1 118 ? -4.477 20.047 -10.906 1 51.62 118 ILE B N 1
ATOM 5964 C CA . ILE B 1 118 ? -5.059 21.344 -11.258 1 51.62 118 ILE B CA 1
ATOM 5965 C C . ILE B 1 118 ? -5.223 21.438 -12.773 1 51.62 118 ILE B C 1
ATOM 5967 O O . ILE B 1 118 ? -6.262 21.875 -13.266 1 51.62 118 ILE B O 1
ATOM 5971 N N . TYR B 1 119 ? -4.117 20.922 -13.398 1 47.09 119 TYR B N 1
ATOM 5972 C CA . TYR B 1 119 ? -4.148 21.016 -14.852 1 47.09 119 TYR B CA 1
ATOM 5973 C C . TYR B 1 119 ? -5.137 20.031 -15.453 1 47.09 119 TYR B C 1
ATOM 5975 O O . TYR B 1 119 ? -5.766 20.312 -16.469 1 47.09 119 TYR B O 1
ATOM 5983 N N . GLN B 1 120 ? -5.113 18.906 -14.836 1 49.62 120 GLN B N 1
ATOM 5984 C CA . GLN B 1 120 ? -6.055 17.922 -15.352 1 49.62 120 GLN B CA 1
ATOM 5985 C C . GLN B 1 120 ? -7.496 18.391 -15.195 1 49.62 120 GLN B C 1
ATOM 5987 O O . GLN B 1 120 ? -8.352 18.078 -16.016 1 49.62 120 GLN B O 1
ATOM 5992 N N . TYR B 1 121 ? -7.785 19 -14.055 1 43.78 121 TYR B N 1
ATOM 5993 C CA . TYR B 1 121 ? -9.125 19.578 -13.922 1 43.78 121 TYR B CA 1
ATOM 5994 C C . TYR B 1 121 ? -9.43 20.516 -15.07 1 43.78 121 TYR B C 1
ATOM 5996 O O . TYR B 1 121 ? -10.578 20.625 -15.508 1 43.78 121 TYR B O 1
ATOM 6004 N N . GLU B 1 122 ? -8.398 21.266 -15.445 1 44.66 122 GLU B N 1
ATOM 6005 C CA . GLU B 1 122 ? -8.656 22.172 -16.562 1 44.66 122 GLU B CA 1
ATOM 6006 C C . GLU B 1 122 ? -8.875 21.391 -17.859 1 44.66 122 GLU B C 1
ATOM 6008 O O . GLU B 1 122 ? -9.672 21.812 -18.703 1 44.66 122 GLU B O 1
ATOM 6013 N N . ILE B 1 123 ? -8.008 20.422 -18.016 1 41.22 123 ILE B N 1
ATOM 6014 C CA . ILE B 1 123 ? -8.195 19.734 -19.281 1 41.22 123 ILE B CA 1
ATOM 6015 C C . ILE B 1 123 ? -9.234 18.625 -19.125 1 41.22 123 ILE B C 1
ATOM 6017 O O . ILE B 1 123 ? -9.734 18.078 -20.109 1 41.22 123 ILE B O 1
ATOM 6021 N N . GLN B 1 124 ? -10.266 18.859 -18.578 1 39.16 124 GLN B N 1
ATOM 6022 C CA . GLN B 1 124 ? -11.492 18.078 -18.5 1 39.16 124 GLN B CA 1
ATOM 6023 C C . GLN B 1 124 ? -11.211 16.594 -18.734 1 39.16 124 GLN B C 1
ATOM 6025 O O . GLN B 1 124 ? -11.992 15.898 -19.375 1 39.16 124 GLN B O 1
ATOM 6030 N N . SER B 1 125 ? -10.031 16.078 -18.766 1 42.53 125 SER B N 1
ATOM 6031 C CA . SER B 1 125 ? -10.023 14.648 -19.062 1 42.53 125 SER B CA 1
ATOM 6032 C C . SER B 1 125 ? -10.359 13.828 -17.812 1 42.53 125 SER B C 1
ATOM 6034 O O . SER B 1 125 ? -9.727 13.984 -16.766 1 42.53 125 SER B O 1
ATOM 6036 N N . PRO B 1 126 ? -11.594 13.43 -17.812 1 43.53 126 PRO B N 1
ATOM 6037 C CA . PRO B 1 126 ? -12.117 12.602 -16.719 1 43.53 126 PRO B CA 1
ATOM 6038 C C . PRO B 1 126 ? -11.102 11.578 -16.219 1 43.53 126 PRO B C 1
ATOM 6040 O O . PRO B 1 126 ? -11.289 10.984 -15.156 1 43.53 126 PRO B O 1
ATOM 6043 N N . ASN B 1 127 ? -10.258 11.055 -17.109 1 45.78 127 ASN B N 1
ATOM 6044 C CA . ASN B 1 127 ? -9.43 9.914 -16.75 1 45.78 127 ASN B CA 1
ATOM 6045 C C . ASN B 1 127 ? -8.258 10.336 -15.859 1 45.78 127 ASN B C 1
ATOM 6047 O O . ASN B 1 127 ? -7.367 11.062 -16.312 1 45.78 127 ASN B O 1
ATOM 6051 N N . LYS B 1 128 ? -8.531 10.508 -14.641 1 52.88 128 LYS B N 1
ATOM 6052 C CA . LYS B 1 128 ? -7.547 10.781 -13.602 1 52.88 128 LYS B CA 1
ATOM 6053 C C . LYS B 1 128 ? -6.238 10.047 -13.883 1 52.88 128 LYS B C 1
ATOM 6055 O O . LYS B 1 128 ? -6.078 8.891 -13.492 1 52.88 128 LYS B O 1
ATOM 6060 N N . SER B 1 129 ? -5.426 10.539 -14.938 1 55.75 129 SER B N 1
ATOM 6061 C CA . SER B 1 129 ? -4.113 10.023 -15.312 1 55.75 129 SER B CA 1
ATOM 6062 C C . SER B 1 129 ? -3.086 10.281 -14.211 1 55.75 129 SER B C 1
ATOM 6064 O O . SER B 1 129 ? -3.082 11.352 -13.602 1 55.75 129 SER B O 1
ATOM 6066 N N . ASN B 1 130 ? -2.752 9.328 -13.258 1 62.81 130 ASN B N 1
ATOM 6067 C CA . ASN B 1 130 ? -1.645 9.211 -12.312 1 62.81 130 ASN B CA 1
ATOM 6068 C C . ASN B 1 130 ? -2.133 9.25 -10.867 1 62.81 130 ASN B C 1
ATOM 6070 O O . ASN B 1 130 ? -1.628 10.023 -10.055 1 62.81 130 ASN B O 1
ATOM 6074 N N . ASP B 1 131 ? -3.094 8.5 -10.789 1 77.38 131 ASP B N 1
ATOM 6075 C CA . ASP B 1 131 ? -3.637 8.305 -9.453 1 77.38 131 ASP B CA 1
ATOM 6076 C C . ASP B 1 131 ? -2.68 7.488 -8.586 1 77.38 131 ASP B C 1
ATOM 6078 O O . ASP B 1 131 ? -1.883 6.703 -9.102 1 77.38 131 ASP B O 1
ATOM 6082 N N . ASN B 1 132 ? -2.648 7.773 -7.391 1 83 132 ASN B N 1
ATOM 6083 C CA . ASN B 1 132 ? -1.925 6.977 -6.402 1 83 132 ASN B CA 1
ATOM 6084 C C . ASN B 1 132 ? -0.479 6.738 -6.828 1 83 132 ASN B C 1
ATOM 6086 O O . ASN B 1 132 ? -0.03 5.594 -6.906 1 83 132 ASN B O 1
ATOM 6090 N N . VAL B 1 133 ? 0.269 7.758 -7.117 1 87.62 133 VAL B N 1
ATOM 6091 C CA . VAL B 1 133 ? 1.652 7.703 -7.578 1 87.62 133 VAL B CA 1
ATOM 6092 C C . VAL B 1 133 ? 2.482 6.852 -6.621 1 87.62 133 VAL B C 1
ATOM 6094 O O . VAL B 1 133 ? 3.387 6.129 -7.047 1 87.62 133 VAL B O 1
ATOM 6097 N N . ASP B 1 134 ? 2.195 6.895 -5.336 1 88.44 134 ASP B N 1
ATOM 6098 C CA . ASP B 1 134 ? 2.906 6.102 -4.34 1 88.44 134 ASP B CA 1
ATOM 6099 C C . ASP B 1 134 ? 2.766 4.609 -4.625 1 88.44 134 ASP B C 1
ATOM 6101 O O . ASP B 1 134 ? 3.746 3.863 -4.559 1 88.44 134 ASP B O 1
ATOM 6105 N N . GLN B 1 135 ? 1.585 4.258 -4.992 1 88.75 135 GLN B N 1
ATOM 6106 C CA . GLN B 1 135 ? 1.336 2.854 -5.309 1 88.75 135 GLN B CA 1
ATOM 6107 C C . GLN B 1 135 ? 2.02 2.455 -6.613 1 88.75 135 GLN B C 1
ATOM 6109 O O . GLN B 1 135 ? 2.547 1.347 -6.73 1 88.75 135 GLN B O 1
ATOM 6114 N N . ARG B 1 136 ? 1.987 3.248 -7.59 1 90.56 136 ARG B N 1
ATOM 6115 C CA . ARG B 1 136 ? 2.551 2.943 -8.898 1 90.56 136 ARG B CA 1
ATOM 6116 C C . ARG B 1 136 ? 4.059 2.73 -8.812 1 90.56 136 ARG B C 1
ATOM 6118 O O . ARG B 1 136 ? 4.605 1.836 -9.461 1 90.56 136 ARG B O 1
ATOM 6125 N N . ILE B 1 137 ? 4.711 3.482 -7.961 1 92.38 137 ILE B N 1
ATOM 6126 C CA . ILE B 1 137 ? 6.164 3.408 -7.848 1 92.38 137 ILE B CA 1
ATOM 6127 C C . ILE B 1 137 ? 6.551 2.189 -7.012 1 92.38 137 ILE B C 1
ATOM 6129 O O . ILE B 1 137 ? 7.613 1.597 -7.227 1 92.38 137 ILE B O 1
ATOM 6133 N N . THR B 1 138 ? 5.664 1.773 -6.105 1 92.38 138 THR B N 1
ATOM 6134 C CA . THR B 1 138 ? 6.047 0.718 -5.176 1 92.38 138 THR B CA 1
ATOM 6135 C C . THR B 1 138 ? 5.445 -0.62 -5.598 1 92.38 138 THR B C 1
ATOM 6137 O O . THR B 1 138 ? 6.098 -1.41 -6.281 1 92.38 138 THR B O 1
ATOM 6140 N N . GLN B 1 139 ? 4.191 -0.753 -5.457 1 91.44 139 GLN B N 1
ATOM 6141 C CA . GLN B 1 139 ? 3.535 -2.047 -5.605 1 91.44 139 GLN B CA 1
ATOM 6142 C C . GLN B 1 139 ? 3.387 -2.426 -7.074 1 91.44 139 GLN B C 1
ATOM 6144 O O . GLN B 1 139 ? 3.57 -3.586 -7.445 1 91.44 139 GLN B O 1
ATOM 6149 N N . ASP B 1 140 ? 3.012 -1.523 -7.93 1 93.25 140 ASP B N 1
ATOM 6150 C CA . ASP B 1 140 ? 2.793 -1.848 -9.336 1 93.25 140 ASP B CA 1
ATOM 6151 C C . ASP B 1 140 ? 4.086 -2.303 -10.008 1 93.25 140 ASP B C 1
ATOM 6153 O O . ASP B 1 140 ? 4.078 -3.225 -10.82 1 93.25 140 ASP B O 1
ATOM 6157 N N . VAL B 1 141 ? 5.184 -1.62 -9.672 1 94.62 141 VAL B N 1
ATOM 6158 C CA . VAL B 1 141 ? 6.48 -2.012 -10.219 1 94.62 141 VAL B CA 1
ATOM 6159 C C . VAL B 1 141 ? 6.824 -3.428 -9.766 1 94.62 141 VAL B C 1
ATOM 6161 O O . VAL B 1 141 ? 7.309 -4.242 -10.555 1 94.62 141 VAL B O 1
ATOM 6164 N N . ASP B 1 142 ? 6.566 -3.691 -8.531 1 94.12 142 ASP B N 1
ATOM 6165 C CA . ASP B 1 142 ? 6.828 -5.016 -7.973 1 94.12 142 ASP B CA 1
ATOM 6166 C C . ASP B 1 142 ? 6.031 -6.09 -8.711 1 94.12 142 ASP B C 1
ATOM 6168 O O . ASP B 1 142 ? 6.602 -7.074 -9.18 1 94.12 142 ASP B O 1
ATOM 6172 N N . LYS B 1 143 ? 4.754 -5.918 -8.844 1 94.25 143 LYS B N 1
ATOM 6173 C CA . LYS B 1 143 ? 3.875 -6.891 -9.484 1 94.25 143 LYS B CA 1
ATOM 6174 C C . LYS B 1 143 ? 4.219 -7.051 -10.969 1 94.25 143 LYS B C 1
ATOM 6176 O O . LYS B 1 143 ? 4.133 -8.148 -11.516 1 94.25 143 LYS B O 1
ATOM 6181 N N . MET B 1 144 ? 4.562 -5.941 -11.633 1 94.94 144 MET B N 1
ATOM 6182 C CA . MET B 1 144 ? 4.922 -5.969 -13.047 1 94.94 144 MET B CA 1
ATOM 6183 C C . MET B 1 144 ? 6.105 -6.898 -13.289 1 94.94 144 MET B C 1
ATOM 6185 O O . MET B 1 144 ? 6.027 -7.805 -14.125 1 94.94 144 MET B O 1
ATOM 6189 N N . PHE B 1 145 ? 7.156 -6.781 -12.492 1 94.44 145 PHE B N 1
ATOM 6190 C CA . PHE B 1 145 ? 8.359 -7.566 -12.742 1 94.44 145 PHE B CA 1
ATOM 6191 C C . PHE B 1 145 ? 8.211 -8.977 -12.188 1 94.44 145 PHE B C 1
ATOM 6193 O O . PHE B 1 145 ? 8.844 -9.914 -12.672 1 94.44 145 PHE B O 1
ATOM 6200 N N . GLN B 1 146 ? 7.32 -9.109 -11.203 1 92.81 146 GLN B N 1
ATOM 6201 C CA . GLN B 1 146 ? 7.008 -10.461 -10.766 1 92.81 146 GLN B CA 1
ATOM 6202 C C . GLN B 1 146 ? 6.363 -11.273 -11.883 1 92.81 146 GLN B C 1
ATOM 6204 O O . GLN B 1 146 ? 6.734 -12.422 -12.117 1 92.81 146 GLN B O 1
ATOM 6209 N N . SER B 1 147 ? 5.398 -10.68 -12.555 1 93.62 147 SER B N 1
ATOM 6210 C CA . SER B 1 147 ? 4.754 -11.352 -13.672 1 93.62 147 SER B CA 1
ATOM 6211 C C . SER B 1 147 ? 5.734 -11.586 -14.82 1 93.62 147 SER B C 1
ATOM 6213 O O . SER B 1 147 ? 5.699 -12.633 -15.461 1 93.62 147 SER B O 1
ATOM 6215 N N . LEU B 1 148 ? 6.645 -10.688 -15.039 1 92.38 148 LEU B N 1
ATOM 6216 C CA . LEU B 1 148 ? 7.621 -10.812 -16.109 1 92.38 148 LEU B CA 1
ATOM 6217 C C . LEU B 1 148 ? 8.617 -11.93 -15.828 1 92.38 148 LEU B C 1
ATOM 6219 O O . LEU B 1 148 ? 9.078 -12.609 -16.75 1 92.38 148 LEU B O 1
ATOM 6223 N N . SER B 1 149 ? 8.938 -12.086 -14.578 1 92.12 149 SER B N 1
ATOM 6224 C CA . SER B 1 149 ? 9.914 -13.102 -14.195 1 92.12 149 SER B CA 1
ATOM 6225 C C . SER B 1 149 ? 9.398 -1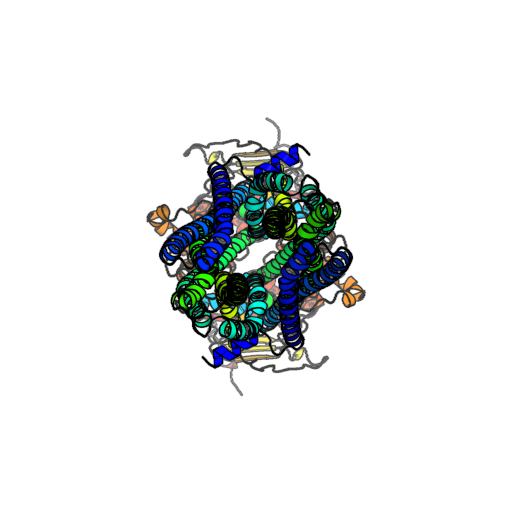4.508 -14.516 1 92.12 149 SER B C 1
ATOM 6227 O O . SER B 1 149 ? 10.188 -15.422 -14.742 1 92.12 149 SER B O 1
ATOM 6229 N N . VAL B 1 150 ? 8.086 -14.656 -14.523 1 92.38 150 VAL B N 1
ATOM 6230 C CA . VAL B 1 150 ? 7.484 -15.938 -14.875 1 92.38 150 VAL B CA 1
ATOM 6231 C C . VAL B 1 150 ? 7.449 -16.094 -16.391 1 92.38 150 VAL B C 1
ATOM 6233 O O . VAL B 1 150 ? 7.617 -17.203 -16.922 1 92.38 150 VAL B O 1
ATOM 6236 N N . LEU B 1 151 ? 7.332 -15.039 -17.141 1 93.69 151 LEU B N 1
ATOM 6237 C CA . LEU B 1 151 ? 7.176 -15.039 -18.594 1 93.69 151 LEU B CA 1
ATOM 6238 C C . LEU B 1 151 ? 8.516 -15.25 -19.297 1 93.69 151 LEU B C 1
ATOM 6240 O O . LEU B 1 151 ? 8.617 -16.031 -20.234 1 93.69 151 LEU B O 1
ATOM 6244 N N . VAL B 1 152 ? 9.562 -14.68 -18.844 1 93.62 152 VAL B N 1
ATOM 6245 C CA . VAL B 1 152 ? 10.82 -14.516 -19.562 1 93.62 152 VAL B CA 1
ATOM 6246 C C . VAL B 1 152 ? 11.477 -15.883 -19.766 1 93.62 152 VAL B C 1
ATOM 6248 O O . VAL B 1 152 ? 11.883 -16.219 -20.875 1 93.62 152 VAL B O 1
ATOM 6251 N N . PRO B 1 153 ? 11.586 -16.703 -18.734 1 92.5 153 PRO B N 1
ATOM 6252 C CA . PRO B 1 153 ? 12.242 -17.984 -18.969 1 92.5 153 PRO B CA 1
ATOM 6253 C C . PRO B 1 153 ? 11.531 -18.828 -20.031 1 92.5 153 PRO B C 1
ATOM 6255 O O . PRO B 1 153 ? 12.195 -19.484 -20.859 1 92.5 153 PRO B O 1
ATOM 6258 N N . GLU B 1 154 ? 10.211 -18.828 -20.047 1 92.94 154 GLU B N 1
ATOM 6259 C CA . GLU B 1 154 ? 9.438 -19.641 -20.984 1 92.94 154 GLU B CA 1
ATOM 6260 C C . GLU B 1 154 ? 9.523 -19.078 -22.406 1 92.94 154 GLU B C 1
ATOM 6262 O O . GLU B 1 154 ? 9.633 -19.828 -23.375 1 92.94 154 GLU B O 1
ATOM 6267 N N . ILE B 1 155 ? 9.492 -17.812 -22.547 1 92.69 155 ILE B N 1
ATOM 6268 C CA . ILE B 1 155 ? 9.539 -17.172 -23.859 1 92.69 155 ILE B CA 1
ATOM 6269 C C . ILE B 1 155 ? 10.938 -17.312 -24.453 1 92.69 155 ILE B C 1
ATOM 6271 O O . ILE B 1 155 ? 11.094 -17.484 -25.672 1 92.69 155 ILE B O 1
ATOM 6275 N N . LEU B 1 156 ? 11.945 -17.281 -23.656 1 91.69 156 LEU B N 1
ATOM 6276 C CA . LEU B 1 156 ? 13.328 -17.344 -24.109 1 91.69 156 LEU B CA 1
ATOM 6277 C C . LEU B 1 156 ? 13.648 -18.719 -24.703 1 91.69 156 LEU B C 1
ATOM 6279 O O . LEU B 1 156 ? 14.359 -18.828 -25.703 1 91.69 156 LEU B O 1
ATOM 6283 N N . ILE B 1 157 ? 13.141 -19.719 -24.094 1 93.44 157 ILE B N 1
ATOM 6284 C CA . ILE B 1 157 ? 13.523 -21.078 -24.484 1 93.44 157 ILE B CA 1
ATOM 6285 C C . ILE B 1 157 ? 12.578 -21.594 -25.562 1 93.44 157 ILE B C 1
ATOM 6287 O O . ILE B 1 157 ? 12.914 -22.531 -26.297 1 93.44 157 ILE B O 1
ATOM 6291 N N . ALA B 1 158 ? 11.43 -21.047 -25.719 1 93 158 ALA B N 1
ATOM 6292 C CA . ALA B 1 158 ? 10.344 -21.547 -26.547 1 93 158 ALA B CA 1
ATOM 6293 C C . ALA B 1 158 ? 10.789 -21.734 -28 1 93 158 ALA B C 1
ATOM 6295 O O . ALA B 1 158 ? 10.57 -22.797 -28.594 1 93 158 ALA B O 1
ATOM 6296 N N . PRO B 1 159 ? 11.492 -20.812 -28.594 1 91.81 159 PRO B N 1
ATOM 6297 C CA . PRO B 1 159 ? 11.883 -21 -30 1 91.81 159 PRO B CA 1
ATOM 6298 C C . PRO B 1 159 ? 12.828 -22.172 -30.203 1 91.81 159 PRO B C 1
ATOM 6300 O O . PRO B 1 159 ? 12.703 -22.906 -31.188 1 91.81 159 PRO B O 1
ATOM 6303 N N . PHE B 1 160 ? 13.656 -22.438 -29.281 1 90.88 160 PHE B N 1
ATOM 6304 C CA . PHE B 1 160 ? 14.602 -23.547 -29.406 1 90.88 160 PHE B CA 1
ATOM 6305 C C . PHE B 1 160 ? 13.898 -24.891 -29.234 1 90.88 160 PHE B C 1
ATOM 6307 O O . PHE B 1 160 ? 14.164 -25.828 -29.984 1 90.88 160 PHE B O 1
ATOM 6314 N N . LEU B 1 161 ? 13.008 -24.922 -28.328 1 91.88 161 LEU B N 1
ATOM 6315 C CA . LEU B 1 161 ? 12.281 -26.156 -28.078 1 91.88 161 LEU B CA 1
ATOM 6316 C C . LEU B 1 161 ? 11.328 -26.469 -29.219 1 91.88 161 LEU B C 1
ATOM 6318 O O . LEU B 1 161 ? 11.211 -27.625 -29.625 1 91.88 161 LEU B O 1
ATOM 6322 N N . ILE B 1 162 ? 10.633 -25.438 -29.688 1 92.69 162 ILE B N 1
ATOM 6323 C CA . ILE B 1 162 ? 9.664 -25.625 -30.766 1 92.69 162 ILE B CA 1
ATOM 6324 C C . ILE B 1 162 ? 10.375 -26.141 -32 1 92.69 162 ILE B C 1
ATOM 6326 O O . ILE B 1 162 ? 9.93 -27.094 -32.656 1 92.69 162 ILE B O 1
ATOM 6330 N N . ILE B 1 163 ? 11.508 -25.578 -32.312 1 92.56 163 ILE B N 1
ATOM 6331 C CA . ILE B 1 163 ? 12.258 -25.984 -33.5 1 92.56 163 ILE B CA 1
ATOM 6332 C C . ILE B 1 163 ? 12.758 -27.406 -33.312 1 92.56 163 ILE B C 1
ATOM 6334 O O . ILE B 1 163 ? 12.633 -28.234 -34.25 1 92.56 163 ILE B O 1
ATOM 6338 N N . PHE B 1 164 ? 13.266 -27.719 -32.188 1 89.62 164 PHE B N 1
ATOM 6339 C CA . PHE B 1 164 ? 13.812 -29.047 -31.922 1 89.62 164 PHE B CA 1
ATOM 6340 C C . PHE B 1 164 ? 12.727 -30.109 -32.031 1 89.62 164 PHE B C 1
ATOM 6342 O O . PHE B 1 164 ? 12.883 -31.094 -32.75 1 89.62 164 PHE B O 1
ATOM 6349 N N . TYR B 1 165 ? 11.641 -29.922 -31.344 1 89.38 165 TYR B N 1
ATOM 6350 C CA . TYR B 1 165 ? 10.602 -30.953 -31.328 1 89.38 165 TYR B CA 1
ATOM 6351 C C . TYR B 1 165 ? 9.805 -30.953 -32.625 1 89.38 165 TYR B C 1
ATOM 6353 O O . TYR B 1 165 ? 9.188 -31.953 -32.969 1 89.38 165 TYR B O 1
ATOM 6361 N N . TRP B 1 166 ? 9.781 -29.828 -33.281 1 92.06 166 TRP B N 1
ATOM 6362 C CA . TRP B 1 166 ? 9.172 -29.781 -34.594 1 92.06 166 TRP B CA 1
ATOM 6363 C C . TRP B 1 166 ? 9.891 -30.734 -35.562 1 92.06 166 TRP B C 1
ATOM 6365 O O . TRP B 1 166 ? 9.25 -31.531 -36.25 1 92.06 166 TRP B O 1
ATOM 6375 N N . ILE B 1 167 ? 11.219 -30.719 -35.594 1 91 167 ILE B N 1
ATOM 6376 C CA . ILE B 1 167 ? 12.031 -31.547 -36.5 1 91 167 ILE B CA 1
ATOM 6377 C C . ILE B 1 167 ? 11.875 -33.031 -36.125 1 91 167 ILE B C 1
ATOM 6379 O O . ILE B 1 167 ? 11.711 -33.875 -37 1 91 167 ILE B O 1
ATOM 6383 N N . ARG B 1 168 ? 11.891 -33.25 -34.812 1 84.69 168 ARG B N 1
ATOM 6384 C CA . ARG B 1 168 ? 11.75 -34.625 -34.344 1 84.69 168 ARG B CA 1
ATOM 6385 C C . ARG B 1 168 ? 10.359 -35.188 -34.656 1 84.69 168 ARG B C 1
ATOM 6387 O O . ARG B 1 168 ? 10.211 -36.344 -35 1 84.69 168 ARG B O 1
ATOM 6394 N N . CYS B 1 169 ? 9.352 -34.406 -34.469 1 86.44 169 CYS B N 1
ATOM 6395 C CA . CYS B 1 169 ? 7.98 -34.844 -34.75 1 86.44 169 CYS B CA 1
ATOM 6396 C C . CYS B 1 169 ? 7.789 -35.062 -36.25 1 86.44 169 CYS B C 1
ATOM 6398 O O . CYS B 1 169 ? 7.145 -36.031 -36.656 1 86.44 169 CYS B O 1
ATOM 6400 N N . GLN B 1 170 ? 8.367 -34.188 -37.062 1 86.94 170 GLN B N 1
ATOM 6401 C CA . GLN B 1 170 ? 8.25 -34.312 -38.5 1 86.94 170 GLN B CA 1
ATOM 6402 C C . GLN B 1 170 ? 8.922 -35.594 -39 1 86.94 170 GLN B C 1
ATOM 6404 O O . GLN B 1 170 ? 8.43 -36.219 -39.938 1 86.94 170 GLN B O 1
ATOM 6409 N N . SER B 1 171 ? 10 -35.938 -38.406 1 83.56 171 SER B N 1
ATOM 6410 C CA . SER B 1 171 ? 10.703 -37.156 -38.812 1 83.56 171 SER B CA 1
ATOM 6411 C C . SER B 1 171 ? 9.906 -38.406 -38.438 1 83.56 171 SER B C 1
ATOM 6413 O O . SER B 1 171 ? 10.008 -39.438 -39.094 1 83.56 171 SER B O 1
ATOM 6415 N N . ALA B 1 172 ? 9.117 -38.25 -37.406 1 75.25 172 ALA B N 1
ATOM 6416 C CA . ALA B 1 172 ? 8.375 -39.406 -36.906 1 75.25 172 ALA B CA 1
ATOM 6417 C C . ALA B 1 172 ? 7.027 -39.531 -37.625 1 75.25 172 ALA B C 1
ATOM 6419 O O . ALA B 1 172 ? 6.582 -40.656 -37.938 1 75.25 172 ALA B O 1
ATOM 6420 N N . THR B 1 173 ? 6.25 -38.5 -37.812 1 75.88 173 THR B N 1
ATOM 6421 C CA . THR B 1 173 ? 4.867 -38.562 -38.25 1 75.88 173 THR B CA 1
ATOM 6422 C C . THR B 1 173 ? 4.711 -37.906 -39.625 1 75.88 173 THR B C 1
ATOM 6424 O O . THR B 1 173 ? 3.621 -37.906 -40.188 1 75.88 173 THR B O 1
ATOM 6427 N N . GLY B 1 174 ? 5.727 -37.312 -40.188 1 78.38 174 GLY B N 1
ATOM 6428 C CA . GLY B 1 174 ? 5.551 -36.469 -41.344 1 78.38 174 GLY B CA 1
ATOM 6429 C C . GLY B 1 174 ? 5.102 -35.062 -41 1 78.38 174 GLY B C 1
ATOM 6430 O O . GLY B 1 174 ? 5.07 -34.688 -39.812 1 78.38 174 GLY B O 1
ATOM 6431 N N . PRO B 1 175 ? 4.707 -34.281 -41.906 1 84.44 175 PRO B N 1
ATOM 6432 C CA . PRO B 1 175 ? 4.344 -32.875 -41.656 1 84.44 175 PRO B CA 1
ATOM 6433 C C . PRO B 1 175 ? 2.982 -32.719 -40.969 1 84.44 175 PRO B C 1
ATOM 6435 O O . PRO B 1 175 ? 2.688 -31.688 -40.406 1 84.44 175 PRO B O 1
ATOM 6438 N N . VAL B 1 176 ? 2.23 -33.781 -41 1 83.38 176 VAL B N 1
ATOM 6439 C CA . VAL B 1 176 ? 0.87 -33.688 -40.469 1 83.38 176 VAL B CA 1
ATOM 6440 C C . VAL B 1 176 ? 0.908 -33.469 -38.969 1 83.38 176 VAL B C 1
ATOM 6442 O O . VAL B 1 176 ? 0.1 -32.719 -38.406 1 83.38 176 VAL B O 1
ATOM 6445 N N . GLY B 1 177 ? 1.854 -34.062 -38.25 1 84.69 177 GLY B N 1
ATOM 6446 C CA . GLY B 1 177 ? 1.965 -33.938 -36.812 1 84.69 177 GLY B CA 1
ATOM 6447 C C . GLY B 1 177 ? 2.242 -32.531 -36.375 1 84.69 177 GLY B C 1
ATOM 6448 O O . GLY B 1 177 ? 1.416 -31.906 -35.688 1 84.69 177 GLY B O 1
ATOM 6449 N N . PRO B 1 178 ? 3.303 -31.906 -36.844 1 88.56 178 PRO B N 1
ATOM 6450 C CA . PRO B 1 178 ? 3.658 -30.547 -36.438 1 88.56 178 PRO B CA 1
ATOM 6451 C C . PRO B 1 178 ? 2.635 -29.5 -36.906 1 88.56 178 PRO B C 1
ATOM 6453 O O . PRO B 1 178 ? 2.359 -28.547 -36.156 1 88.56 178 PRO B O 1
ATOM 6456 N N . ILE B 1 179 ? 2.045 -29.688 -38 1 90.81 179 ILE B N 1
ATOM 6457 C CA . ILE B 1 179 ? 1.073 -28.734 -38.5 1 90.81 179 ILE B CA 1
ATOM 6458 C C . ILE B 1 179 ? -0.19 -28.766 -37.656 1 90.81 179 ILE B C 1
ATOM 6460 O O . ILE B 1 179 ? -0.804 -27.734 -37.406 1 90.81 179 ILE B O 1
ATOM 6464 N N . SER B 1 180 ? -0.604 -29.953 -37.25 1 88.94 180 SER B N 1
ATOM 6465 C CA . SER B 1 180 ? -1.771 -30.062 -36.375 1 88.94 180 SER B CA 1
ATOM 6466 C C . SER B 1 180 ? -1.535 -29.344 -35.062 1 88.94 180 SER B C 1
ATOM 6468 O O . SER B 1 180 ? -2.443 -28.719 -34.5 1 88.94 180 SER B O 1
ATOM 6470 N N . CYS B 1 181 ? -0.324 -29.484 -34.5 1 90.69 181 CYS B N 1
ATOM 6471 C CA . CYS B 1 181 ? 0.025 -28.797 -33.25 1 90.69 181 CYS B CA 1
ATOM 6472 C C . CYS B 1 181 ? -0.005 -27.281 -33.438 1 90.69 181 CYS B C 1
ATOM 6474 O O . CYS B 1 181 ? -0.455 -26.547 -32.562 1 90.69 181 CYS B O 1
ATOM 6476 N N . LEU B 1 182 ? 0.476 -26.812 -34.594 1 92.12 182 LEU B N 1
ATOM 6477 C CA . LEU B 1 182 ? 0.493 -25.391 -34.875 1 92.12 182 LEU B CA 1
ATOM 6478 C C . LEU B 1 182 ? -0.925 -24.844 -35.031 1 92.12 182 LEU B C 1
ATOM 6480 O O . LEU B 1 182 ? -1.209 -23.734 -34.594 1 92.12 182 LEU B O 1
ATOM 6484 N N . VAL B 1 183 ? -1.751 -25.641 -35.625 1 91.69 183 VAL B N 1
ATOM 6485 C CA . VAL B 1 183 ? -3.141 -25.234 -35.812 1 91.69 183 VAL B CA 1
ATOM 6486 C C . VAL B 1 183 ? -3.807 -25.078 -34.438 1 91.69 183 VAL B C 1
ATOM 6488 O O . VAL B 1 183 ? -4.516 -24.109 -34.188 1 91.69 183 VAL B O 1
ATOM 6491 N N . LEU B 1 184 ? -3.59 -26.047 -33.594 1 90.38 184 LEU B N 1
ATOM 6492 C CA . LEU B 1 184 ? -4.129 -25.969 -32.219 1 90.38 184 LEU B CA 1
ATOM 6493 C C . LEU B 1 184 ? -3.613 -24.719 -31.516 1 90.38 184 LEU B C 1
ATOM 6495 O O . LEU B 1 184 ? -4.367 -24.047 -30.797 1 90.38 184 LEU B O 1
ATOM 6499 N N . PHE B 1 185 ? -2.357 -24.422 -31.688 1 91.44 185 PHE B N 1
ATOM 6500 C CA . PHE B 1 185 ? -1.728 -23.266 -31.062 1 91.44 185 PHE B CA 1
ATOM 6501 C C . PHE B 1 185 ? -2.359 -21.969 -31.562 1 91.44 185 PHE B C 1
ATOM 6503 O O . PHE B 1 185 ? -2.629 -21.062 -30.766 1 91.44 185 PHE B O 1
ATOM 6510 N N . VAL B 1 186 ? -2.582 -21.875 -32.812 1 93.06 186 VAL B N 1
ATOM 6511 C CA . VAL B 1 186 ? -3.143 -20.672 -33.406 1 93.06 186 VAL B CA 1
ATOM 6512 C C . VAL B 1 186 ? -4.586 -20.484 -32.938 1 93.06 186 VAL B C 1
ATOM 6514 O O . VAL B 1 186 ? -4.988 -19.375 -32.594 1 93.06 186 VAL B O 1
ATOM 6517 N N . ILE B 1 187 ? -5.312 -21.547 -32.875 1 91.62 187 ILE B N 1
ATOM 6518 C CA . ILE B 1 187 ? -6.695 -21.484 -32.406 1 91.62 187 ILE B CA 1
ATOM 6519 C C . ILE B 1 187 ? -6.734 -21.078 -30.953 1 91.62 187 ILE B C 1
ATOM 6521 O O . ILE B 1 187 ? -7.504 -20.203 -30.547 1 91.62 187 ILE B O 1
ATOM 6525 N N . GLY B 1 188 ? -5.91 -21.766 -30.156 1 90.5 188 GLY B N 1
ATOM 6526 C CA . GLY B 1 188 ? -5.859 -21.469 -28.734 1 90.5 188 GLY B CA 1
ATOM 6527 C C . GLY B 1 188 ? -5.457 -20.031 -28.453 1 90.5 188 GLY B C 1
ATOM 6528 O O . GLY B 1 188 ? -6.086 -19.359 -27.641 1 90.5 188 GLY B O 1
ATOM 6529 N N . THR B 1 189 ? -4.473 -19.5 -29.141 1 91 189 THR B N 1
ATOM 6530 C CA . THR B 1 189 ? -3.963 -18.156 -28.938 1 91 189 THR B CA 1
ATOM 6531 C C . THR B 1 189 ? -4.984 -17.109 -29.391 1 91 189 THR B C 1
ATOM 6533 O O . THR B 1 189 ? -5.145 -16.062 -28.75 1 91 189 THR B O 1
ATOM 6536 N N . SER B 1 190 ? -5.621 -17.391 -30.438 1 92.19 190 SER B N 1
ATOM 6537 C CA . SER B 1 190 ? -6.617 -16.469 -30.969 1 92.19 190 SER B CA 1
ATOM 6538 C C . SER B 1 190 ? -7.809 -16.344 -30.016 1 92.19 190 SER B C 1
ATOM 6540 O O . SER B 1 190 ? -8.32 -15.25 -29.797 1 92.19 190 SER B O 1
ATOM 6542 N N . MET B 1 191 ? -8.172 -17.391 -29.438 1 90.94 191 MET B N 1
ATOM 6543 C CA . MET B 1 191 ? -9.297 -17.375 -28.5 1 90.94 191 MET B CA 1
ATOM 6544 C C . MET B 1 191 ? -8.914 -16.672 -27.203 1 90.94 191 MET B C 1
ATOM 6546 O O . MET B 1 191 ? -9.734 -15.953 -26.625 1 90.94 191 MET B O 1
ATOM 6550 N N . ASN B 1 192 ? -7.703 -16.812 -26.828 1 91.81 192 ASN B N 1
ATOM 6551 C CA . ASN B 1 192 ? -7.23 -16.234 -25.578 1 91.81 192 ASN B CA 1
ATOM 6552 C C . ASN B 1 192 ? -6.973 -14.734 -25.703 1 91.81 192 ASN B C 1
ATOM 6554 O O . ASN B 1 192 ? -7.055 -13.992 -24.719 1 91.81 192 ASN B O 1
ATOM 6558 N N . TYR B 1 193 ? -6.719 -14.297 -26.875 1 90.94 193 TYR B N 1
ATOM 6559 C CA . TYR B 1 193 ? -6.312 -12.922 -27.125 1 90.94 193 TYR B CA 1
ATOM 6560 C C . TYR B 1 193 ? -7.379 -11.945 -26.641 1 90.94 193 TYR B C 1
ATOM 6562 O O . TYR B 1 193 ? -7.07 -10.977 -25.938 1 90.94 193 TYR B O 1
ATOM 6570 N N . PHE B 1 194 ? -8.602 -12.258 -26.922 1 90.12 194 PHE B N 1
ATOM 6571 C CA . PHE B 1 194 ? -9.688 -11.367 -26.547 1 90.12 194 PHE B CA 1
ATOM 6572 C C . PHE B 1 194 ? -9.883 -11.336 -25.031 1 90.12 194 PHE B C 1
ATOM 6574 O O . PHE B 1 194 ? -10.148 -10.273 -24.469 1 90.12 194 PHE B O 1
ATOM 6581 N N . VAL B 1 195 ? -9.742 -12.391 -24.453 1 92.19 195 VAL B N 1
ATOM 6582 C CA . VAL B 1 195 ? -9.961 -12.484 -23.016 1 92.19 195 VAL B CA 1
ATOM 6583 C C . VAL B 1 195 ? -8.805 -11.828 -22.281 1 92.19 195 VAL B C 1
ATOM 6585 O O . VAL B 1 195 ? -9 -11.203 -21.234 1 92.19 195 VAL B O 1
ATOM 6588 N N . ILE B 1 196 ? -7.648 -11.906 -22.859 1 93.06 196 ILE B N 1
ATOM 6589 C CA . ILE B 1 196 ? -6.453 -11.312 -22.266 1 93.06 196 ILE B CA 1
ATOM 6590 C C . ILE B 1 196 ? -6.629 -9.805 -22.141 1 93.06 196 ILE B C 1
ATOM 6592 O O . ILE B 1 196 ? -6.316 -9.219 -21.094 1 93.06 196 ILE B O 1
ATOM 6596 N N . LYS B 1 197 ? -7.164 -9.227 -23.094 1 92.5 197 LYS B N 1
ATOM 6597 C CA . LYS B 1 197 ? -7.355 -7.777 -23.109 1 92.5 197 LYS B CA 1
ATOM 6598 C C . LYS B 1 197 ? -8.344 -7.34 -22.031 1 92.5 197 LYS B C 1
ATOM 6600 O O . LYS B 1 197 ? -8.117 -6.348 -21.344 1 92.5 197 LYS B O 1
ATOM 6605 N N . GLN B 1 198 ? -9.328 -8.125 -21.891 1 92.31 198 GLN B N 1
ATOM 6606 C CA . GLN B 1 198 ? -10.336 -7.801 -20.875 1 92.31 198 GLN B CA 1
ATOM 6607 C C . GLN B 1 198 ? -9.766 -7.945 -19.469 1 92.31 198 GLN B C 1
ATOM 6609 O O . GLN B 1 198 ? -10.023 -7.109 -18.594 1 92.31 198 GLN B O 1
ATOM 6614 N N . ILE B 1 199 ? -9.047 -8.922 -19.297 1 93.94 199 ILE B N 1
ATOM 6615 C CA . ILE B 1 199 ? -8.461 -9.18 -17.984 1 93.94 199 ILE B CA 1
ATOM 6616 C C . ILE B 1 199 ? -7.445 -8.094 -17.656 1 93.94 199 ILE B C 1
ATOM 6618 O O . ILE B 1 199 ? -7.363 -7.648 -16.5 1 93.94 199 ILE B O 1
ATOM 6622 N N . SER B 1 200 ? -6.695 -7.633 -18.656 1 93.69 200 SER B N 1
ATOM 6623 C CA . SER B 1 200 ? -5.684 -6.605 -18.422 1 93.69 200 SER B CA 1
ATOM 6624 C C . SER B 1 200 ? -6.32 -5.309 -17.938 1 93.69 200 SER B C 1
ATOM 6626 O O . SER B 1 200 ? -5.766 -4.629 -17.062 1 93.69 200 SER B O 1
ATOM 6628 N N . LEU B 1 201 ? -7.422 -4.996 -18.391 1 92.75 201 LEU B N 1
ATOM 6629 C CA . LEU B 1 201 ? -8.133 -3.793 -17.969 1 92.75 201 LEU B CA 1
ATOM 6630 C C . LEU B 1 201 ? -8.641 -3.939 -16.547 1 92.75 201 LEU B C 1
ATOM 6632 O O . LEU B 1 201 ? -8.609 -2.982 -15.766 1 92.75 201 LEU B O 1
ATOM 6636 N N . LEU B 1 202 ? -9.109 -5.129 -16.266 1 92.62 202 LEU B N 1
ATOM 6637 C CA . LEU B 1 202 ? -9.617 -5.375 -14.922 1 92.62 202 LEU B CA 1
ATOM 6638 C C . LEU B 1 202 ? -8.477 -5.355 -13.906 1 92.62 202 LEU B C 1
ATOM 6640 O O . LEU B 1 202 ? -8.672 -4.93 -12.766 1 92.62 202 LEU B O 1
ATOM 6644 N N . VAL B 1 203 ? -7.367 -5.848 -14.359 1 91.62 203 VAL B N 1
ATOM 6645 C CA . VAL B 1 203 ? -6.199 -5.809 -13.484 1 91.62 203 VAL B CA 1
ATOM 6646 C C . VAL B 1 203 ? -5.809 -4.359 -13.211 1 91.62 203 VAL B C 1
ATOM 6648 O O . VAL B 1 203 ? -5.504 -3.998 -12.07 1 91.62 203 VAL B O 1
ATOM 6651 N N . TYR B 1 204 ? -5.859 -3.582 -14.258 1 89.81 204 TYR B N 1
ATOM 6652 C CA . TYR B 1 204 ? -5.59 -2.154 -14.133 1 89.81 204 TYR B CA 1
ATOM 6653 C C . TYR B 1 204 ? -6.527 -1.506 -13.125 1 89.81 204 TYR B C 1
ATOM 6655 O O . TYR B 1 204 ? -6.086 -0.764 -12.242 1 89.81 204 TYR B O 1
ATOM 6663 N N . GLN B 1 205 ? -7.734 -1.816 -13.211 1 91.31 205 GLN B N 1
ATOM 6664 C CA . GLN B 1 205 ? -8.75 -1.237 -12.328 1 91.31 205 GLN B CA 1
ATOM 6665 C C . GLN B 1 205 ? -8.594 -1.751 -10.898 1 91.31 205 GLN B C 1
ATOM 6667 O O . GLN B 1 205 ? -8.766 -0.994 -9.945 1 91.31 205 GLN B O 1
ATOM 6672 N N . GLN B 1 206 ? -8.359 -3.021 -10.773 1 92.19 206 GLN B N 1
ATOM 6673 C CA . GLN B 1 206 ? -8.18 -3.607 -9.445 1 92.19 206 GLN B CA 1
ATOM 6674 C C . GLN B 1 206 ? -7.039 -2.922 -8.695 1 92.19 206 GLN B C 1
ATOM 6676 O O . GLN B 1 206 ? -7.168 -2.631 -7.5 1 92.19 206 GLN B O 1
ATOM 6681 N N . GLU B 1 207 ? -5.926 -2.643 -9.383 1 88.81 207 GLU B N 1
ATOM 6682 C CA . GLU B 1 207 ? -4.781 -2.004 -8.742 1 88.81 207 GLU B CA 1
ATOM 6683 C C . GLU B 1 207 ? -5.102 -0.564 -8.352 1 88.81 207 GLU B C 1
ATOM 6685 O O . GLU B 1 207 ? -4.625 -0.072 -7.328 1 88.81 207 GLU B O 1
ATOM 6690 N N . ARG B 1 208 ? -5.898 0.032 -9.156 1 89.5 208 ARG B N 1
ATOM 6691 C CA . ARG B 1 208 ? -6.344 1.38 -8.812 1 89.5 208 ARG B CA 1
ATOM 6692 C C . ARG B 1 208 ? -7.184 1.375 -7.543 1 89.5 208 ARG B C 1
ATOM 6694 O O . ARG B 1 208 ? -6.941 2.17 -6.629 1 89.5 208 ARG B O 1
ATOM 6701 N N . TYR B 1 209 ? -8.141 0.499 -7.477 1 91.12 209 TYR B N 1
ATOM 6702 C CA . TYR B 1 209 ? -9.023 0.425 -6.316 1 91.12 209 TYR B CA 1
ATOM 6703 C C . TYR B 1 209 ? -8.258 -0.013 -5.074 1 91.12 209 TYR B C 1
ATOM 6705 O O . TYR B 1 209 ? -8.57 0.416 -3.961 1 91.12 209 TYR B O 1
ATOM 6713 N N . GLU B 1 210 ? -7.258 -0.852 -5.285 1 92.25 210 GLU B N 1
ATOM 6714 C CA . GLU B 1 210 ? -6.395 -1.231 -4.168 1 92.25 210 GLU B CA 1
ATOM 6715 C C . GLU B 1 210 ? -5.656 -0.021 -3.605 1 92.25 210 GLU B C 1
ATOM 6717 O O . GLU B 1 210 ? -5.512 0.111 -2.389 1 92.25 210 GLU B O 1
ATOM 6722 N N . GLY B 1 211 ? -5.195 0.805 -4.512 1 87.81 211 GLY B N 1
ATOM 6723 C CA . GLY B 1 211 ? -4.523 2.025 -4.094 1 87.81 211 GLY B CA 1
ATOM 6724 C C . GLY B 1 211 ? -5.434 2.98 -3.344 1 87.81 211 GLY B C 1
ATOM 6725 O O . GLY B 1 211 ? -5.035 3.557 -2.328 1 87.81 211 GLY B O 1
ATOM 6726 N N . ASP B 1 212 ? -6.648 3.16 -3.828 1 87.5 212 ASP B N 1
ATOM 6727 C CA . ASP B 1 212 ? -7.629 4.016 -3.168 1 87.5 212 ASP B CA 1
ATOM 6728 C C . ASP B 1 212 ? -7.957 3.492 -1.771 1 87.5 212 ASP B C 1
ATOM 6730 O O . ASP B 1 212 ? -8.086 4.273 -0.825 1 87.5 212 ASP B O 1
ATOM 6734 N N . PHE B 1 213 ? -8.164 2.168 -1.744 1 92.19 213 PHE B N 1
ATOM 6735 C CA . PHE B 1 213 ? -8.492 1.512 -0.483 1 92.19 213 PHE B CA 1
ATOM 6736 C C . PHE B 1 213 ? -7.379 1.723 0.54 1 92.19 213 PHE B C 1
ATOM 6738 O O . PHE B 1 213 ? -7.648 2.047 1.698 1 92.19 213 PHE B O 1
ATOM 6745 N N . ARG B 1 214 ? -6.191 1.638 0.144 1 87.88 214 ARG B N 1
ATOM 6746 C CA . ARG B 1 214 ? -5.047 1.831 1.027 1 87.88 214 ARG B CA 1
ATOM 6747 C C . ARG B 1 214 ? -4.91 3.295 1.434 1 87.88 214 ARG B C 1
ATOM 6749 O O . ARG B 1 214 ? -4.566 3.598 2.578 1 87.88 214 ARG B O 1
ATOM 6756 N N . PHE B 1 215 ? -5.086 4.109 0.566 1 85 215 PHE B N 1
ATOM 6757 C CA . PHE B 1 215 ? -5 5.539 0.841 1 85 215 PHE B CA 1
ATOM 6758 C C . PHE B 1 215 ? -6 5.945 1.918 1 85 215 PHE B C 1
ATOM 6760 O O . PHE B 1 215 ? -5.688 6.77 2.779 1 85 215 PHE B O 1
ATOM 6767 N N . GLN B 1 216 ? -7.18 5.379 1.783 1 87.44 216 GLN B N 1
ATOM 6768 C CA . GLN B 1 216 ? -8.211 5.691 2.766 1 87.44 216 GLN B CA 1
ATOM 6769 C C . GLN B 1 216 ? -7.777 5.289 4.172 1 87.44 216 GLN B C 1
ATOM 6771 O O . GLN B 1 216 ? -7.973 6.039 5.129 1 87.44 216 GLN B O 1
ATOM 6776 N N . HIS B 1 217 ? -7.195 4.164 4.352 1 88.06 217 HIS B N 1
ATOM 6777 C CA . HIS B 1 217 ? -6.754 3.697 5.664 1 88.06 217 HIS B CA 1
ATOM 6778 C C . HIS B 1 217 ? -5.586 4.531 6.18 1 88.06 217 HIS B C 1
ATOM 6780 O O . HIS B 1 217 ? -5.465 4.758 7.387 1 88.06 217 HIS B O 1
ATOM 6786 N N . LEU B 1 218 ? -4.773 4.938 5.316 1 83.88 218 LEU B N 1
ATOM 6787 C CA . LEU B 1 218 ? -3.656 5.789 5.711 1 83.88 218 LEU B CA 1
ATOM 6788 C C . LEU B 1 218 ? -4.152 7.156 6.168 1 83.88 218 LEU B C 1
ATOM 6790 O O . LEU B 1 218 ? -3.623 7.723 7.125 1 83.88 218 LEU B O 1
ATOM 6794 N N . ARG B 1 219 ? -5.086 7.66 5.438 1 84.44 219 ARG B N 1
ATOM 6795 C CA . ARG B 1 219 ? -5.695 8.93 5.832 1 84.44 219 ARG B CA 1
ATOM 6796 C C . ARG B 1 219 ? -6.277 8.844 7.238 1 84.44 219 ARG B C 1
ATOM 6798 O O . ARG B 1 219 ? -6.117 9.758 8.039 1 84.44 219 ARG B O 1
ATOM 6805 N N . ILE B 1 220 ? -6.945 7.754 7.512 1 87.69 220 ILE B N 1
ATOM 6806 C CA . ILE B 1 220 ? -7.559 7.551 8.82 1 87.69 220 ILE B CA 1
ATOM 6807 C C . ILE B 1 220 ? -6.477 7.457 9.891 1 87.69 220 ILE B C 1
ATOM 6809 O O . ILE B 1 220 ? -6.605 8.047 10.969 1 87.69 220 ILE B O 1
ATOM 6813 N N . ARG B 1 221 ? -5.418 6.773 9.602 1 84.88 221 ARG B N 1
ATOM 6814 C CA . ARG B 1 221 ? -4.312 6.633 10.547 1 84.88 221 ARG B CA 1
ATOM 6815 C C . ARG B 1 221 ? -3.689 7.988 10.859 1 84.88 221 ARG B C 1
ATOM 6817 O O . ARG B 1 221 ? -3.424 8.305 12.023 1 84.88 221 ARG B O 1
ATOM 6824 N N . ASN B 1 222 ? -3.547 8.797 9.836 1 81.31 222 ASN B N 1
ATOM 6825 C CA . ASN B 1 222 ? -2.875 10.078 9.992 1 81.31 222 ASN B CA 1
ATOM 6826 C C . ASN B 1 222 ? -3.777 11.109 10.664 1 81.31 222 ASN B C 1
ATOM 6828 O O . ASN B 1 222 ? -3.293 12.102 11.219 1 81.31 222 ASN B O 1
ATOM 6832 N N . ASN B 1 223 ? -5.09 10.875 10.594 1 86.25 223 ASN B N 1
ATOM 6833 C CA . ASN B 1 223 ? -6.039 11.828 11.156 1 86.25 223 ASN B CA 1
ATOM 6834 C C . ASN B 1 223 ? -6.883 11.188 12.258 1 86.25 223 ASN B C 1
ATOM 6836 O O . ASN B 1 223 ? -8.047 11.547 12.438 1 86.25 223 ASN B O 1
ATOM 6840 N N . ALA B 1 224 ? -6.355 10.25 12.93 1 85.75 224 ALA B N 1
ATOM 6841 C CA . ALA B 1 224 ? -7.113 9.461 13.898 1 85.75 224 ALA B CA 1
ATOM 6842 C C . ALA B 1 224 ? -7.68 10.352 15 1 85.75 224 ALA B C 1
ATOM 6844 O O . ALA B 1 224 ? -8.859 10.234 15.359 1 85.75 224 ALA B O 1
ATOM 6845 N N . GLU B 1 225 ? -6.902 11.227 15.492 1 83.44 225 GLU B N 1
ATOM 6846 C CA . GLU B 1 225 ? -7.352 12.07 16.594 1 83.44 225 GLU B CA 1
ATOM 6847 C C . GLU B 1 225 ? -8.445 13.039 16.141 1 83.44 225 GLU B C 1
ATOM 6849 O O . GLU B 1 225 ? -9.43 13.242 16.844 1 83.44 225 GLU B O 1
ATOM 6854 N N . ALA B 1 226 ? -8.227 13.609 15.008 1 86.38 226 ALA B N 1
ATOM 6855 C CA . ALA B 1 226 ? -9.227 14.539 14.484 1 86.38 226 ALA B CA 1
ATOM 6856 C C . ALA B 1 226 ? -10.562 13.828 14.25 1 86.38 226 ALA B C 1
ATOM 6858 O O . ALA B 1 226 ? -11.625 14.406 14.492 1 86.38 226 ALA B O 1
ATOM 6859 N N . ILE B 1 227 ? -10.5 12.633 13.828 1 90.06 227 ILE B N 1
ATOM 6860 C CA . ILE B 1 227 ? -11.703 11.852 13.547 1 90.06 227 ILE B CA 1
ATOM 6861 C C . ILE B 1 227 ? -12.43 11.539 14.859 1 90.06 227 ILE B C 1
ATOM 6863 O O . ILE B 1 227 ? -13.656 11.641 14.938 1 90.06 227 ILE B O 1
ATOM 6867 N N . VAL B 1 228 ? -11.711 11.234 15.867 1 87.31 228 VAL B N 1
ATOM 6868 C CA . VAL B 1 228 ? -12.312 10.938 17.172 1 87.31 228 VAL B CA 1
ATOM 6869 C C . VAL B 1 228 ? -12.945 12.195 17.75 1 87.31 228 VAL B C 1
ATOM 6871 O O . VAL B 1 228 ? -14.023 12.141 18.344 1 87.31 228 VAL B O 1
ATOM 6874 N N . PHE B 1 229 ? -12.242 13.258 17.547 1 87.5 229 PHE B N 1
ATOM 6875 C CA . PHE B 1 229 ? -12.773 14.523 18.047 1 87.5 229 PHE B CA 1
ATOM 6876 C C . PHE B 1 229 ? -14.117 14.836 17.391 1 87.5 229 PHE B C 1
ATOM 6878 O O . PHE B 1 229 ? -15.07 15.227 18.078 1 87.5 229 PHE B O 1
ATOM 6885 N N . MET B 1 230 ? -14.211 14.492 16.188 1 89.38 230 MET B N 1
ATOM 6886 C CA . MET B 1 230 ? -15.422 14.828 15.445 1 89.38 230 MET B CA 1
ATOM 6887 C C . MET B 1 230 ? -16.453 13.711 15.547 1 89.38 230 MET B C 1
ATOM 6889 O O . MET B 1 230 ? -17.578 13.852 15.047 1 89.38 230 MET B O 1
ATOM 6893 N N . SER B 1 231 ? -16.094 12.672 16.141 1 88.75 231 SER B N 1
ATOM 6894 C CA . SER B 1 231 ? -16.969 11.5 16.219 1 88.75 231 SER B CA 1
ATOM 6895 C C . SER B 1 231 ? -17.359 11.016 14.828 1 88.75 231 SER B C 1
ATOM 6897 O O . SER B 1 231 ? -18.531 10.758 14.562 1 88.75 231 SER B O 1
ATOM 6899 N N . GLY B 1 232 ? -16.375 11.031 13.992 1 89.38 232 GLY B N 1
ATOM 6900 C CA . GLY B 1 232 ? -16.641 10.656 12.609 1 89.38 232 GLY B CA 1
ATOM 6901 C C . GLY B 1 232 ? -16.422 9.18 12.352 1 89.38 232 GLY B C 1
ATOM 6902 O O . GLY B 1 232 ? -16.219 8.766 11.203 1 89.38 232 GLY B O 1
ATOM 6903 N N . GLU B 1 233 ? -16.516 8.289 13.344 1 89.62 233 GLU B N 1
ATOM 6904 C CA . GLU B 1 233 ? -16.234 6.863 13.203 1 89.62 233 GLU B CA 1
ATOM 6905 C C . GLU B 1 233 ? -17.203 6.188 12.25 1 89.62 233 GLU B C 1
ATOM 6907 O O . GLU B 1 233 ? -16.812 5.391 11.398 1 89.62 233 GLU B O 1
ATOM 6912 N N . SER B 1 234 ? -18.453 6.539 12.359 1 89.75 234 SER B N 1
ATOM 6913 C CA . SER B 1 234 ? -19.469 5.898 11.531 1 89.75 234 SER B CA 1
ATOM 6914 C C . SER B 1 234 ? -19.312 6.277 10.062 1 89.75 234 SER B C 1
ATOM 6916 O O . SER B 1 234 ? -19.453 5.43 9.18 1 89.75 234 SER B O 1
ATOM 6918 N N . SER B 1 235 ? -19.062 7.523 9.852 1 90.75 235 SER B N 1
ATOM 6919 C CA . SER B 1 235 ? -18.875 7.984 8.484 1 90.75 235 SER B CA 1
ATOM 6920 C C . SER B 1 235 ? -17.641 7.336 7.844 1 90.75 235 SER B C 1
ATOM 6922 O O . SER B 1 235 ? -17.703 6.883 6.699 1 90.75 235 SER B O 1
ATOM 6924 N N . GLU B 1 236 ? -16.578 7.34 8.641 1 91.38 236 GLU B N 1
ATOM 6925 C CA . GLU B 1 236 ? -15.352 6.734 8.125 1 91.38 236 GLU B CA 1
ATOM 6926 C C . GLU B 1 236 ? -15.531 5.23 7.906 1 91.38 236 GLU B C 1
ATOM 6928 O O . GLU B 1 236 ? -14.984 4.668 6.957 1 91.38 236 GLU B O 1
ATOM 6933 N N . HIS B 1 237 ? -16.234 4.594 8.805 1 91.94 237 HIS B N 1
ATOM 6934 C CA . HIS B 1 237 ? -16.562 3.18 8.656 1 91.94 237 HIS B CA 1
ATOM 6935 C C . HIS B 1 237 ? -17.312 2.928 7.355 1 91.94 237 HIS B C 1
ATOM 6937 O O . HIS B 1 237 ? -16.984 2.012 6.602 1 91.94 237 HIS B O 1
ATOM 6943 N N . HIS B 1 238 ? -18.266 3.721 7.113 1 90.44 238 HIS B N 1
ATOM 6944 C CA . HIS B 1 238 ? -19.078 3.588 5.906 1 90.44 238 HIS B CA 1
ATOM 6945 C C . HIS B 1 238 ? -18.234 3.805 4.652 1 90.44 238 HIS B C 1
ATOM 6947 O O . HIS B 1 238 ? -18.375 3.068 3.672 1 90.44 238 HIS B O 1
ATOM 6953 N N . ASN B 1 239 ? -17.438 4.809 4.695 1 89.56 239 ASN B N 1
ATOM 6954 C CA . ASN B 1 239 ? -16.562 5.082 3.555 1 89.56 239 ASN B CA 1
ATOM 6955 C C . ASN B 1 239 ? -15.609 3.926 3.283 1 89.56 239 ASN B C 1
ATOM 6957 O O . ASN B 1 239 ? -15.383 3.561 2.129 1 89.56 239 ASN B O 1
ATOM 6961 N N . CYS B 1 240 ? -15.047 3.387 4.328 1 90.81 240 CYS B N 1
ATOM 6962 C CA . CYS B 1 240 ? -14.156 2.248 4.168 1 90.81 240 CYS B CA 1
ATOM 6963 C C . CYS B 1 240 ? -14.883 1.057 3.566 1 90.81 240 CYS B C 1
ATOM 6965 O O . CYS B 1 240 ? -14.336 0.346 2.723 1 90.81 240 CYS B O 1
ATOM 6967 N N . GLN B 1 241 ? -16.109 0.869 4.027 1 91.44 241 GLN B N 1
ATOM 6968 C CA . GLN B 1 241 ? -16.906 -0.233 3.49 1 91.44 241 GLN B CA 1
ATOM 6969 C C . GLN B 1 241 ? -17.203 -0.023 2.01 1 91.44 241 GLN B C 1
ATOM 6971 O O . GLN B 1 241 ? -17.234 -0.983 1.237 1 91.44 241 GLN B O 1
ATOM 6976 N N . LYS B 1 242 ? -17.438 1.188 1.66 1 89.69 242 LYS B N 1
ATOM 6977 C CA . LYS B 1 242 ? -17.703 1.514 0.262 1 89.69 242 LYS B CA 1
ATOM 6978 C C . LYS B 1 242 ? -16.484 1.226 -0.613 1 89.69 242 LYS B C 1
ATOM 6980 O O . LYS B 1 242 ? -16.609 0.625 -1.682 1 89.69 242 LYS B O 1
ATOM 6985 N N . PHE B 1 243 ? -15.352 1.651 -0.201 1 90.81 243 PHE B N 1
ATOM 6986 C CA . PHE B 1 243 ? -14.125 1.395 -0.946 1 90.81 243 PHE B CA 1
ATOM 6987 C C . PHE B 1 243 ? -13.859 -0.103 -1.054 1 90.81 243 PHE B C 1
ATOM 6989 O O . PHE B 1 243 ? -13.445 -0.591 -2.107 1 90.81 243 PHE B O 1
ATOM 6996 N N . LEU B 1 244 ? -14.094 -0.839 0.054 1 93.75 244 LEU B N 1
ATOM 6997 C CA . LEU B 1 244 ? -13.914 -2.285 0.045 1 93.75 244 LEU B CA 1
ATOM 6998 C C . LEU B 1 244 ? -14.883 -2.951 -0.929 1 93.75 244 LEU B C 1
ATOM 7000 O O . LEU B 1 244 ? -14.492 -3.854 -1.676 1 93.75 244 LEU B O 1
ATOM 7004 N N . SER B 1 245 ? -16.109 -2.531 -0.894 1 93.19 245 SER B N 1
ATOM 7005 C CA . SER B 1 245 ? -17.125 -3.119 -1.765 1 93.19 245 SER B CA 1
ATOM 7006 C C . SER B 1 245 ? -16.766 -2.934 -3.234 1 93.19 245 SER B C 1
ATOM 7008 O O . SER B 1 245 ? -16.938 -3.85 -4.043 1 93.19 245 SER B O 1
ATOM 7010 N N . ASN B 1 246 ? -16.281 -1.743 -3.6 1 91.62 246 ASN B N 1
ATOM 7011 C CA . ASN B 1 246 ? -15.828 -1.496 -4.965 1 91.62 246 ASN B CA 1
ATOM 7012 C C . ASN B 1 246 ? -14.664 -2.406 -5.352 1 91.62 246 ASN B C 1
ATOM 7014 O O . ASN B 1 246 ? -14.625 -2.932 -6.465 1 91.62 246 ASN B O 1
ATOM 7018 N N . LEU B 1 247 ? -13.797 -2.557 -4.445 1 93.75 247 LEU B N 1
ATOM 7019 C CA . LEU B 1 247 ? -12.633 -3.406 -4.676 1 93.75 247 LEU B CA 1
ATOM 7020 C C . LEU B 1 247 ? -13.047 -4.863 -4.836 1 93.75 247 LEU B C 1
ATOM 7022 O O . LEU B 1 247 ? -12.625 -5.535 -5.781 1 93.75 247 LEU B O 1
ATOM 7026 N N . ILE B 1 248 ? -13.945 -5.363 -3.959 1 94.06 248 ILE B N 1
ATOM 7027 C CA . ILE B 1 248 ? -14.367 -6.762 -3.965 1 94.06 248 ILE B CA 1
ATOM 7028 C C . ILE B 1 248 ? -15.188 -7.051 -5.223 1 94.06 248 ILE B C 1
ATOM 7030 O O . ILE B 1 248 ? -15.055 -8.117 -5.82 1 94.06 248 ILE B O 1
ATOM 7034 N N . SER B 1 249 ? -15.984 -6.141 -5.648 1 94.31 249 SER B N 1
ATOM 7035 C CA . SER B 1 249 ? -16.781 -6.316 -6.859 1 94.31 249 SER B CA 1
ATOM 7036 C C . SER B 1 249 ? -15.883 -6.449 -8.086 1 94.31 249 SER B C 1
ATOM 7038 O O . SER B 1 249 ? -16.141 -7.277 -8.969 1 94.31 249 SER B O 1
ATOM 7040 N N . THR B 1 250 ? -14.891 -5.648 -8.148 1 94.19 250 THR B N 1
ATOM 7041 C CA . THR B 1 250 ? -13.945 -5.715 -9.266 1 94.19 250 THR B CA 1
ATOM 7042 C C . THR B 1 250 ? -13.156 -7.023 -9.227 1 94.19 250 THR B C 1
ATOM 7044 O O . THR B 1 250 ? -12.891 -7.621 -10.266 1 94.19 250 THR B O 1
ATOM 7047 N N . GLN B 1 251 ? -12.766 -7.453 -8.047 1 93.94 251 GLN B N 1
ATOM 7048 C CA . GLN B 1 251 ? -12.047 -8.711 -7.902 1 93.94 251 GLN B CA 1
ATOM 7049 C C . GLN B 1 251 ? -12.906 -9.891 -8.352 1 93.94 251 GLN B C 1
ATOM 7051 O O . GLN B 1 251 ? -12.398 -10.844 -8.953 1 93.94 251 GLN B O 1
ATOM 7056 N N . LYS B 1 252 ? -14.188 -9.875 -8.031 1 93.69 252 LYS B N 1
ATOM 7057 C CA . LYS B 1 252 ? -15.094 -10.938 -8.453 1 93.69 252 LYS B CA 1
ATOM 7058 C C . LYS B 1 252 ? -15.227 -10.977 -9.969 1 93.69 252 LYS B C 1
ATOM 7060 O O . LYS B 1 252 ? -15.258 -12.055 -10.57 1 93.69 252 LYS B O 1
ATOM 7065 N N . ARG B 1 253 ? -15.25 -9.844 -10.602 1 93 253 ARG B N 1
ATOM 7066 C CA . ARG B 1 253 ? -15.297 -9.781 -12.062 1 93 253 ARG B CA 1
ATOM 7067 C C . ARG B 1 253 ? -14.008 -10.336 -12.672 1 93 253 ARG B C 1
ATOM 7069 O O . ARG B 1 253 ? -14.055 -11.023 -13.695 1 93 253 ARG B O 1
ATOM 7076 N N . LEU B 1 254 ? -12.953 -9.992 -12.031 1 93.38 254 LEU B N 1
ATOM 7077 C CA . LEU B 1 254 ? -11.656 -10.453 -12.508 1 93.38 254 LEU B CA 1
ATOM 7078 C C . LEU B 1 254 ? -11.562 -11.977 -12.445 1 93.38 254 LEU B C 1
ATOM 7080 O O . LEU B 1 254 ? -11.148 -12.617 -13.406 1 93.38 254 LEU B O 1
ATOM 7084 N N . ILE B 1 255 ? -11.992 -12.562 -11.336 1 92.88 255 ILE B N 1
ATOM 7085 C CA . ILE B 1 255 ? -11.922 -14.008 -11.148 1 92.88 255 ILE B CA 1
ATOM 7086 C C . ILE B 1 255 ? -12.828 -14.711 -12.148 1 92.88 255 ILE B C 1
ATOM 7088 O O . ILE B 1 255 ? -12.484 -15.773 -12.672 1 92.88 255 ILE B O 1
ATOM 7092 N N . PHE B 1 256 ? -13.891 -14.094 -12.484 1 92.75 256 PHE B N 1
ATOM 7093 C CA . PHE B 1 256 ? -14.828 -14.688 -13.43 1 92.75 256 PHE B CA 1
ATOM 7094 C C . PHE B 1 256 ? -14.242 -14.695 -14.836 1 92.75 256 PHE B C 1
ATOM 7096 O O . PHE B 1 256 ? -14.367 -15.68 -15.562 1 92.75 256 PHE B O 1
ATOM 7103 N N . ARG B 1 257 ? -13.617 -13.664 -15.195 1 92.19 257 ARG B N 1
ATOM 7104 C CA . ARG B 1 257 ? -13 -13.609 -16.516 1 92.19 257 ARG B CA 1
ATOM 7105 C C . ARG B 1 257 ? -11.797 -14.539 -16.594 1 92.19 257 ARG B C 1
ATOM 7107 O O . ARG B 1 257 ? -11.516 -15.117 -17.656 1 92.19 257 ARG B O 1
ATOM 7114 N N . GLN B 1 258 ? -11.086 -14.656 -15.539 1 92 258 GLN B N 1
ATOM 7115 C CA . GLN B 1 258 ? -9.953 -15.57 -15.492 1 92 258 GLN B CA 1
ATOM 7116 C C . GLN B 1 258 ? -10.406 -17.016 -15.617 1 92 258 GLN B C 1
ATOM 7118 O O . GLN B 1 258 ? -9.688 -17.859 -16.172 1 92 258 GLN B O 1
ATOM 7123 N N . PHE B 1 259 ? -11.602 -17.297 -15.062 1 93.25 259 PHE B N 1
ATOM 7124 C CA . PHE B 1 259 ? -12.18 -18.641 -15.203 1 93.25 259 PHE B CA 1
ATOM 7125 C C . PHE B 1 259 ? -12.305 -19.031 -16.672 1 93.25 259 PHE B C 1
ATOM 7127 O O . PHE B 1 259 ? -11.914 -20.125 -17.062 1 93.25 259 PHE B O 1
ATOM 7134 N N . PHE B 1 260 ? -12.719 -18.094 -17.438 1 91.19 260 PHE B N 1
ATOM 7135 C CA . PHE B 1 260 ? -12.906 -18.359 -18.859 1 91.19 260 PHE B CA 1
ATOM 7136 C C . PHE B 1 260 ? -11.57 -18.578 -19.547 1 91.19 260 PHE B C 1
ATOM 7138 O O . PHE B 1 260 ? -11.43 -19.469 -20.391 1 91.19 260 PHE B O 1
ATOM 7145 N N . LEU B 1 261 ? -10.672 -17.781 -19.234 1 90.81 261 LEU B N 1
ATOM 7146 C CA . LEU B 1 261 ? -9.352 -17.906 -19.828 1 90.81 261 LEU B CA 1
ATOM 7147 C C . LEU B 1 261 ? -8.703 -19.234 -19.469 1 90.81 261 LEU B C 1
ATOM 7149 O O . LEU B 1 261 ? -8.148 -19.906 -20.328 1 90.81 261 LEU B O 1
ATOM 7153 N N . LYS B 1 262 ? -8.789 -19.625 -18.203 1 91.06 262 LYS B N 1
ATOM 7154 C CA . LYS B 1 262 ? -8.203 -20.875 -17.734 1 91.06 262 LYS B CA 1
ATOM 7155 C C . LYS B 1 262 ? -8.922 -22.078 -18.344 1 91.06 262 LYS B C 1
ATOM 7157 O O . LYS B 1 262 ? -8.297 -23.109 -18.625 1 91.06 262 LYS B O 1
ATOM 7162 N N . PHE B 1 263 ? -10.195 -21.938 -18.531 1 92.44 263 PHE B N 1
ATOM 7163 C CA . PHE B 1 263 ? -10.969 -22.984 -19.172 1 92.44 263 PHE B CA 1
ATOM 7164 C C . PHE B 1 263 ? -10.492 -23.234 -20.594 1 92.44 263 PHE B C 1
ATOM 7166 O O . PHE B 1 263 ? -10.227 -24.375 -20.984 1 92.44 263 PHE B O 1
ATOM 7173 N N . LEU B 1 264 ? -10.328 -22.188 -21.344 1 90 264 LEU B N 1
ATOM 7174 C CA . LEU B 1 264 ? -9.867 -22.297 -22.719 1 90 264 LEU B CA 1
ATOM 7175 C C . LEU B 1 264 ? -8.461 -22.875 -22.781 1 90 264 LEU B C 1
ATOM 7177 O O . LEU B 1 264 ? -8.164 -23.719 -23.641 1 90 264 LEU B O 1
ATOM 7181 N N . THR B 1 265 ? -7.668 -22.453 -21.875 1 88.88 265 THR B N 1
ATOM 7182 C CA . THR B 1 265 ? -6.297 -22.953 -21.828 1 88.88 265 THR B CA 1
ATOM 7183 C C . THR B 1 265 ? -6.273 -24.438 -21.484 1 88.88 265 THR B C 1
ATOM 7185 O O . THR B 1 265 ? -5.52 -25.219 -22.078 1 88.88 265 THR B O 1
ATOM 7188 N N . SER B 1 266 ? -7.129 -24.797 -20.5 1 90.69 266 SER B N 1
ATOM 7189 C CA . SER B 1 266 ? -7.191 -26.203 -20.109 1 90.69 266 SER B CA 1
ATOM 7190 C C . SER B 1 266 ? -7.73 -27.078 -21.25 1 90.69 266 SER B C 1
ATOM 7192 O O . SER B 1 266 ? -7.289 -28.203 -21.438 1 90.69 266 SER B O 1
ATOM 7194 N N . LEU B 1 267 ? -8.656 -26.594 -21.984 1 90.81 267 LEU B N 1
ATOM 7195 C CA . LEU B 1 267 ? -9.188 -27.297 -23.141 1 90.81 267 LEU B CA 1
ATOM 7196 C C . LEU B 1 267 ? -8.086 -27.594 -24.156 1 90.81 267 LEU B C 1
ATOM 7198 O O . LEU B 1 267 ? -7.992 -28.703 -24.672 1 90.81 267 LEU B O 1
ATOM 7202 N N . CYS B 1 268 ? -7.277 -26.625 -24.328 1 88.25 268 CYS B N 1
ATOM 7203 C CA . CYS B 1 268 ? -6.188 -26.781 -25.281 1 88.25 268 CYS B CA 1
ATOM 7204 C C . CYS B 1 268 ? -5.164 -27.797 -24.766 1 88.25 268 CYS B C 1
ATOM 7206 O O . CYS B 1 268 ? -4.645 -28.609 -25.531 1 88.25 268 CYS B O 1
ATOM 7208 N N . ASP B 1 269 ? -4.871 -27.766 -23.453 1 87.06 269 ASP B N 1
ATOM 7209 C CA . ASP B 1 269 ? -3.91 -28.688 -22.844 1 87.06 269 ASP B CA 1
ATOM 7210 C C . ASP B 1 269 ? -4.363 -30.141 -23 1 87.06 269 ASP B C 1
ATOM 7212 O O . ASP B 1 269 ? -3.6 -30.984 -23.453 1 87.06 269 ASP B O 1
ATOM 7216 N N . TYR B 1 270 ? -5.594 -30.344 -22.641 1 87.88 270 TYR B N 1
ATOM 7217 C CA . TYR B 1 270 ? -6.094 -31.719 -22.641 1 87.88 270 TYR B CA 1
ATOM 7218 C C . TYR B 1 270 ? -6.375 -32.188 -24.062 1 87.88 270 TYR B C 1
ATOM 7220 O O . TYR B 1 270 ? -6.195 -33.375 -24.391 1 87.88 270 TYR B O 1
ATOM 7228 N N . PHE B 1 271 ? -6.762 -31.312 -24.891 1 89.25 271 PHE B N 1
ATOM 7229 C CA . PHE B 1 271 ? -6.969 -31.688 -26.297 1 89.25 271 PHE B CA 1
ATOM 7230 C C . PHE B 1 271 ? -5.645 -32.031 -26.953 1 89.25 271 PHE B C 1
ATOM 7232 O O . PHE B 1 271 ? -5.602 -32.906 -27.844 1 89.25 271 PHE B O 1
ATOM 7239 N N . GLY B 1 272 ? -4.621 -31.375 -26.562 1 85.31 272 GLY B N 1
ATOM 7240 C CA . GLY B 1 272 ? -3.301 -31.688 -27.094 1 85.31 272 GLY B CA 1
ATOM 7241 C C . GLY B 1 272 ? -2.883 -33.125 -26.844 1 85.31 272 GLY B C 1
ATOM 7242 O O . GLY B 1 272 ? -2.158 -33.719 -27.641 1 85.31 272 GLY B O 1
ATOM 7243 N N . SER B 1 273 ? -3.375 -33.719 -25.766 1 81.56 273 SER B N 1
ATOM 7244 C CA . SER B 1 273 ? -2.992 -35.062 -25.422 1 81.56 273 SER B CA 1
ATOM 7245 C C . SER B 1 273 ? -3.578 -36.094 -26.391 1 81.56 273 SER B C 1
ATOM 7247 O O . SER B 1 273 ? -2.979 -37.125 -26.641 1 81.56 273 SER B O 1
ATOM 7249 N N . ILE B 1 274 ? -4.758 -35.781 -26.969 1 87.62 274 ILE B N 1
ATOM 7250 C CA . ILE B 1 274 ? -5.383 -36.75 -27.875 1 87.62 274 ILE B CA 1
ATOM 7251 C C . ILE B 1 274 ? -5.008 -36.438 -29.312 1 87.62 274 ILE B C 1
ATOM 7253 O O . ILE B 1 274 ? -5.168 -37.281 -30.203 1 87.62 274 ILE B O 1
ATOM 7257 N N . LEU B 1 275 ? -4.527 -35.25 -29.5 1 87.5 275 LEU B N 1
ATOM 7258 C CA . LEU B 1 275 ? -4.172 -34.812 -30.844 1 87.5 275 LEU B CA 1
ATOM 7259 C C . LEU B 1 275 ? -3.055 -35.688 -31.406 1 87.5 275 LEU B C 1
ATOM 7261 O O . LEU B 1 275 ? -3.014 -35.938 -32.625 1 87.5 275 LEU B O 1
ATOM 7265 N N . SER B 1 276 ? -2.131 -36.125 -30.531 1 84.88 276 SER B N 1
ATOM 7266 C CA . SER B 1 276 ? -1.032 -37 -30.969 1 84.88 276 SER B CA 1
ATOM 7267 C C . SER B 1 276 ? -1.552 -38.312 -31.547 1 84.88 276 SER B C 1
ATOM 7269 O O . SER B 1 276 ? -1.018 -38.812 -32.531 1 84.88 276 SER B O 1
ATOM 7271 N N . PHE B 1 277 ? -2.623 -38.844 -30.953 1 86.5 277 PHE B N 1
ATOM 7272 C CA . PHE B 1 277 ? -3.215 -40.062 -31.453 1 86.5 277 PHE B CA 1
ATOM 7273 C C . PHE B 1 277 ? -3.939 -39.844 -32.781 1 86.5 277 PHE B C 1
ATOM 7275 O O . PHE B 1 277 ? -3.869 -40.656 -33.688 1 86.5 277 PHE B O 1
ATOM 7282 N N . ILE B 1 278 ? -4.586 -38.719 -32.781 1 86.94 278 ILE B N 1
ATOM 7283 C CA . ILE B 1 278 ? -5.332 -38.375 -34 1 86.94 278 ILE B CA 1
ATOM 7284 C C . ILE B 1 278 ? -4.367 -38.156 -35.156 1 86.94 278 ILE B C 1
ATOM 7286 O O . ILE B 1 278 ? -4.605 -38.656 -36.281 1 86.94 278 ILE B O 1
ATOM 7290 N N . ALA B 1 279 ? -3.299 -37.531 -34.969 1 83.25 279 ALA B N 1
ATOM 7291 C CA . ALA B 1 279 ? -2.307 -37.25 -36 1 83.25 279 ALA B CA 1
ATOM 7292 C C . ALA B 1 279 ? -1.672 -38.531 -36.531 1 83.25 279 ALA B C 1
ATOM 7294 O O . ALA B 1 279 ? -1.359 -38.656 -37.719 1 83.25 279 ALA B O 1
ATOM 7295 N N . PHE B 1 280 ? -1.499 -39.438 -35.625 1 84.31 280 PHE B N 1
ATOM 7296 C CA . PHE B 1 280 ? -0.88 -40.688 -36.031 1 84.31 280 PHE B CA 1
ATOM 7297 C C . PHE B 1 280 ? -1.88 -41.594 -36.75 1 84.31 280 PHE B C 1
ATOM 7299 O O . PHE B 1 280 ? -1.501 -42.375 -37.594 1 84.31 280 PHE B O 1
ATOM 7306 N N . ALA B 1 281 ? -3.143 -41.5 -36.406 1 86.69 281 ALA B N 1
ATOM 7307 C CA . ALA B 1 281 ? -4.184 -42.375 -36.938 1 86.69 281 ALA B CA 1
ATOM 7308 C C . ALA B 1 281 ? -4.379 -42.125 -38.438 1 86.69 281 ALA B C 1
ATOM 7310 O O . ALA B 1 281 ? -4.719 -43.031 -39.188 1 86.69 281 ALA B O 1
ATOM 7311 N N . ILE B 1 282 ? -4.098 -41 -38.812 1 83.75 282 ILE B N 1
ATOM 7312 C CA . ILE B 1 282 ? -4.352 -40.625 -40.219 1 83.75 282 ILE B CA 1
ATOM 7313 C C . ILE B 1 282 ? -3.457 -41.438 -41.125 1 83.75 282 ILE B C 1
ATOM 7315 O O . ILE B 1 282 ? -3.947 -42.156 -42 1 83.75 282 ILE B O 1
ATOM 7319 N N . PRO B 1 283 ? -2.146 -41.406 -41 1 81.62 283 PRO B N 1
ATOM 7320 C CA . PRO B 1 283 ? -1.32 -42.25 -41.875 1 81.62 283 PRO B CA 1
ATOM 7321 C C . PRO B 1 283 ? -1.497 -43.719 -41.594 1 81.62 283 PRO B C 1
ATOM 7323 O O . PRO B 1 283 ? -1.356 -44.562 -42.5 1 81.62 283 PRO B O 1
ATOM 7326 N N . LEU B 1 284 ? -1.844 -44.094 -40.469 1 85.5 284 LEU B N 1
ATOM 7327 C CA . LEU B 1 284 ? -2.031 -45.5 -40.094 1 85.5 284 LEU B CA 1
ATOM 7328 C C . LEU B 1 284 ? -3.199 -46.125 -40.875 1 85.5 284 LEU B C 1
ATOM 7330 O O . LEU B 1 284 ? -3.076 -47.188 -41.438 1 85.5 284 LEU B O 1
ATOM 7334 N N . PHE B 1 285 ? -4.312 -45.406 -40.906 1 87 285 PHE B N 1
ATOM 7335 C CA . PHE B 1 285 ? -5.504 -45.938 -41.562 1 87 285 PHE B CA 1
ATOM 7336 C C . PHE B 1 285 ? -5.398 -45.781 -43.062 1 87 285 PHE B C 1
ATOM 7338 O O . PHE B 1 285 ? -6.125 -46.438 -43.812 1 87 285 PHE B O 1
ATOM 7345 N N . ALA B 1 286 ? -4.426 -44.906 -43.438 1 82.94 286 ALA B N 1
ATOM 7346 C CA . ALA B 1 286 ? -4.164 -44.781 -44.875 1 82.94 286 ALA B CA 1
ATOM 7347 C C . ALA B 1 286 ? -3.291 -45.938 -45.375 1 82.94 286 ALA B C 1
ATOM 7349 O O . ALA B 1 286 ? -3.09 -46.062 -46.594 1 82.94 286 ALA B O 1
ATOM 7350 N N . GLY B 1 287 ? -2.754 -46.688 -44.531 1 82.25 287 GLY B N 1
ATOM 7351 C CA . GLY B 1 287 ? -2.041 -47.906 -44.938 1 82.25 287 GLY B CA 1
ATOM 7352 C C . GLY B 1 287 ? -0.543 -47.688 -45.062 1 82.25 287 GLY B C 1
ATOM 7353 O O . GLY B 1 287 ? 0.156 -48.531 -45.656 1 82.25 287 GLY B O 1
ATOM 7354 N N . VAL B 1 288 ? -0.084 -46.688 -44.594 1 80.88 288 VAL B N 1
ATOM 7355 C CA . VAL B 1 288 ? 1.331 -46.344 -44.75 1 80.88 288 VAL B CA 1
ATOM 7356 C C . VAL B 1 288 ? 2.174 -47.344 -43.938 1 80.88 288 VAL B C 1
ATOM 7358 O O . VAL B 1 288 ? 3.279 -47.688 -44.344 1 80.88 288 VAL B O 1
ATOM 7361 N N . TYR B 1 289 ? 1.577 -47.875 -42.812 1 82 289 TYR B N 1
ATOM 7362 C CA . TYR B 1 289 ? 2.367 -48.719 -41.938 1 82 289 TYR B CA 1
ATOM 7363 C C . TYR B 1 289 ? 1.895 -50.156 -41.969 1 82 289 TYR B C 1
ATOM 7365 O O . TYR B 1 289 ? 2.066 -50.906 -41 1 82 289 TYR B O 1
ATOM 7373 N N . ASP B 1 290 ? 1.349 -50.594 -43 1 82.19 290 ASP B N 1
ATOM 7374 C CA . ASP B 1 290 ? 0.812 -51.938 -43.125 1 82.19 290 ASP B CA 1
ATOM 7375 C C . ASP B 1 290 ? 1.935 -53 -43.156 1 82.19 290 ASP B C 1
ATOM 7377 O O . ASP B 1 290 ? 1.718 -54.156 -42.812 1 82.19 290 ASP B O 1
ATOM 7381 N N . ASN B 1 291 ? 3.107 -52.531 -43.406 1 85.38 291 ASN B N 1
ATOM 7382 C CA . ASN B 1 291 ? 4.215 -53.5 -43.531 1 85.38 291 ASN B CA 1
ATOM 7383 C C . ASN B 1 291 ? 4.918 -53.719 -42.219 1 85.38 291 ASN B C 1
ATOM 7385 O O . ASN B 1 291 ? 5.816 -54.531 -42.094 1 85.38 291 ASN B O 1
ATOM 7389 N N . LEU B 1 292 ? 4.465 -53.094 -41.188 1 81.88 292 LEU B N 1
ATOM 7390 C CA . LEU B 1 292 ? 5.152 -53.188 -39.906 1 81.88 292 LEU B CA 1
ATOM 7391 C C . LEU B 1 292 ? 4.512 -54.281 -39.031 1 81.88 292 LEU B C 1
ATOM 7393 O O . LEU B 1 292 ? 3.299 -54.5 -39.094 1 81.88 292 LEU B O 1
ATOM 7397 N N . THR B 1 293 ? 5.363 -55 -38.281 1 80.44 293 THR B N 1
ATOM 7398 C CA . THR B 1 293 ? 4.891 -55.938 -37.281 1 80.44 293 THR B CA 1
ATOM 7399 C C . THR B 1 293 ? 4.215 -55.219 -36.125 1 80.44 293 THR B C 1
ATOM 7401 O O . THR B 1 293 ? 4.441 -54.031 -35.906 1 80.44 293 THR B O 1
ATOM 7404 N N . PRO B 1 294 ? 3.324 -55.906 -35.406 1 76.94 294 PRO B N 1
ATOM 7405 C CA . PRO B 1 294 ? 2.637 -55.281 -34.281 1 76.94 294 PRO B CA 1
ATOM 7406 C C . PRO B 1 294 ? 3.604 -54.688 -33.25 1 76.94 294 PRO B C 1
ATOM 7408 O O . PRO B 1 294 ? 3.338 -53.625 -32.688 1 76.94 294 PRO B O 1
ATOM 7411 N N . SER B 1 295 ? 4.672 -55.312 -33.031 1 73.88 295 SER B N 1
ATOM 7412 C CA . SER B 1 295 ? 5.66 -54.812 -32.062 1 73.88 295 SER B CA 1
ATOM 7413 C C . SER B 1 295 ? 6.332 -53.562 -32.594 1 73.88 295 SER B C 1
ATOM 7415 O O . SER B 1 295 ? 6.535 -52.594 -31.828 1 73.88 295 SER B O 1
ATOM 7417 N N . GLN B 1 296 ? 6.641 -53.594 -33.875 1 77.06 296 GLN B N 1
ATOM 7418 C CA . GLN B 1 296 ? 7.254 -52.438 -34.469 1 77.06 296 GLN B CA 1
ATOM 7419 C C . GLN B 1 296 ? 6.273 -51.25 -34.531 1 77.06 296 GLN B C 1
ATOM 7421 O O . GLN B 1 296 ? 6.664 -50.094 -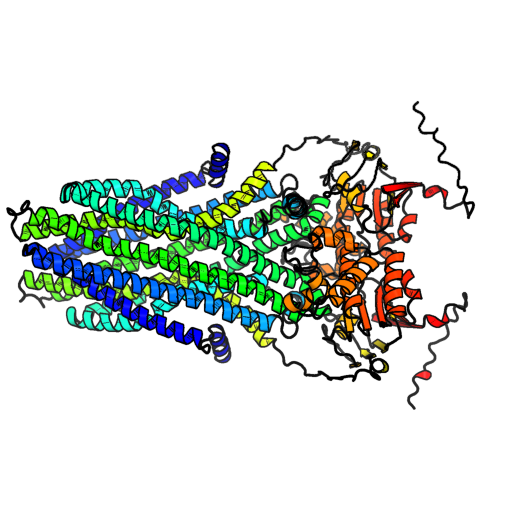34.375 1 77.06 296 GLN B O 1
ATOM 7426 N N . LEU B 1 297 ? 5.094 -51.625 -34.812 1 80.06 297 LEU B N 1
ATOM 7427 C CA . LEU B 1 297 ? 4.055 -50.594 -34.875 1 80.06 297 LEU B CA 1
ATOM 7428 C C . LEU B 1 297 ? 3.857 -49.969 -33.5 1 80.06 297 LEU B C 1
ATOM 7430 O O . LEU B 1 297 ? 3.725 -48.75 -33.406 1 80.06 297 LEU B O 1
ATOM 7434 N N . SER B 1 298 ? 3.848 -50.719 -32.438 1 78.12 298 SER B N 1
ATOM 7435 C CA . SER B 1 298 ? 3.697 -50.188 -31.094 1 78.12 298 SER B CA 1
ATOM 7436 C C . SER B 1 298 ? 4.848 -49.25 -30.719 1 78.12 298 SER B C 1
ATOM 7438 O O . SER B 1 298 ? 4.652 -48.281 -30 1 78.12 298 SER B O 1
ATOM 7440 N N . GLN B 1 299 ? 6.023 -49.562 -31.141 1 73.75 299 GLN B N 1
ATOM 7441 C CA . GLN B 1 299 ? 7.191 -48.719 -30.875 1 73.75 299 GLN B CA 1
ATOM 7442 C C . GLN B 1 299 ? 7.105 -47.406 -31.609 1 73.75 299 GLN B C 1
ATOM 7444 O O . GLN B 1 299 ? 7.488 -46.344 -31.078 1 73.75 299 GLN B O 1
ATOM 7449 N N . LEU B 1 300 ? 6.668 -47.531 -32.812 1 75.81 300 LEU B N 1
ATOM 7450 C CA . LEU B 1 300 ? 6.527 -46.344 -33.625 1 75.81 300 LEU B CA 1
ATOM 7451 C C . LEU B 1 300 ? 5.449 -45.406 -33.062 1 75.81 300 LEU B C 1
ATOM 7453 O O . LEU B 1 300 ? 5.602 -44.188 -33.062 1 75.81 300 LEU B O 1
ATOM 7457 N N . ILE B 1 301 ? 4.398 -46 -32.656 1 77.75 301 ILE B N 1
ATOM 7458 C CA . ILE B 1 301 ? 3.32 -45.219 -32.031 1 77.75 301 ILE B CA 1
ATOM 7459 C C . ILE B 1 301 ? 3.848 -44.5 -30.797 1 77.75 301 ILE B C 1
ATOM 7461 O O . ILE B 1 301 ? 3.611 -43.312 -30.609 1 77.75 301 ILE B O 1
ATOM 7465 N N . SER B 1 302 ? 4.57 -45.188 -29.969 1 75.12 302 SER B N 1
ATOM 7466 C CA . SER B 1 302 ? 5.094 -44.625 -28.719 1 75.12 302 SER B CA 1
ATOM 7467 C C . SER B 1 302 ? 6.039 -43.438 -28.984 1 75.12 302 SER B C 1
ATOM 7469 O O . SER B 1 302 ? 5.98 -42.438 -28.312 1 75.12 302 SER B O 1
ATOM 7471 N N . LYS B 1 303 ? 6.906 -43.625 -29.938 1 73.31 303 LYS B N 1
ATOM 7472 C CA . LYS B 1 303 ? 7.855 -42.562 -30.297 1 73.31 303 LYS B CA 1
ATOM 7473 C C . LYS B 1 303 ? 7.129 -41.344 -30.828 1 73.31 303 LYS B C 1
ATOM 7475 O O . LYS B 1 303 ? 7.484 -40.219 -30.5 1 73.31 303 LYS B O 1
ATOM 7480 N N . ASN B 1 304 ? 6.176 -41.562 -31.719 1 77.75 304 ASN B N 1
ATOM 7481 C CA . ASN B 1 304 ? 5.402 -40.469 -32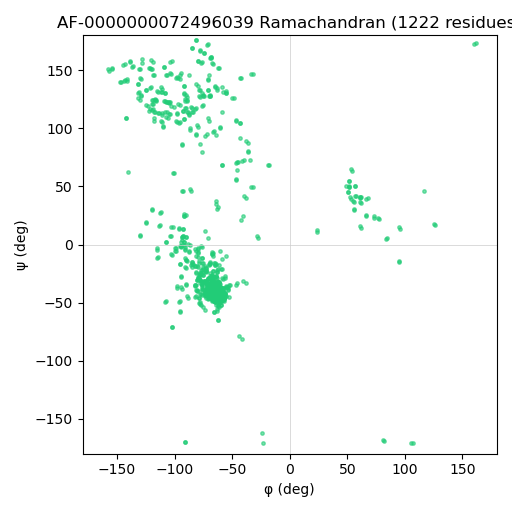.281 1 77.75 304 ASN B CA 1
ATOM 7482 C C . ASN B 1 304 ? 4.621 -39.719 -31.219 1 77.75 304 ASN B C 1
ATOM 7484 O O . ASN B 1 304 ? 4.574 -38.469 -31.234 1 77.75 304 ASN B O 1
ATOM 7488 N N . ILE B 1 305 ? 4.082 -40.469 -30.391 1 78.44 305 ILE B N 1
ATOM 7489 C CA . ILE B 1 305 ? 3.295 -39.844 -29.328 1 78.44 305 ILE B CA 1
ATOM 7490 C C . ILE B 1 305 ? 4.203 -39.031 -28.422 1 78.44 305 ILE B C 1
ATOM 7492 O O . ILE B 1 305 ? 3.844 -37.906 -28.016 1 78.44 305 ILE B O 1
ATOM 7496 N N . PHE B 1 306 ? 5.328 -39.531 -28.203 1 74 306 PHE B N 1
ATOM 7497 C CA . PHE B 1 306 ? 6.273 -38.875 -27.328 1 74 306 PHE B CA 1
ATOM 7498 C C . PHE B 1 306 ? 6.656 -37.5 -27.875 1 74 306 PHE B C 1
ATOM 7500 O O . PHE B 1 306 ? 6.504 -36.469 -27.188 1 74 306 PHE B O 1
ATOM 7507 N N . PHE B 1 307 ? 7.082 -37.406 -29.062 1 80.94 307 PHE B N 1
ATOM 7508 C CA . PHE B 1 307 ? 7.562 -36.156 -29.641 1 80.94 307 PHE B CA 1
ATOM 7509 C C . PHE B 1 307 ? 6.41 -35.188 -29.875 1 80.94 307 PHE B C 1
ATOM 7511 O O . PHE B 1 307 ? 6.566 -33.969 -29.688 1 80.94 307 PHE B O 1
ATOM 7518 N N . THR B 1 308 ? 5.293 -35.688 -30.266 1 84.12 308 THR B N 1
ATOM 7519 C CA . THR B 1 308 ? 4.148 -34.812 -30.516 1 84.12 308 THR B CA 1
ATOM 7520 C C . THR B 1 308 ? 3.625 -34.219 -29.219 1 84.12 308 THR B C 1
ATOM 7522 O O . THR B 1 308 ? 3.268 -33.031 -29.156 1 84.12 308 THR B O 1
ATOM 7525 N N . ILE B 1 309 ? 3.57 -35.031 -28.188 1 82.5 309 ILE B N 1
ATOM 7526 C CA . ILE B 1 309 ? 3.102 -34.531 -26.891 1 82.5 309 ILE B CA 1
ATOM 7527 C C . ILE B 1 309 ? 4.02 -33.438 -26.391 1 82.5 309 ILE B C 1
ATOM 7529 O O . ILE B 1 309 ? 3.549 -32.438 -25.844 1 82.5 309 ILE B O 1
ATOM 7533 N N . TYR B 1 310 ? 5.246 -33.562 -26.594 1 82.75 310 TYR B N 1
ATOM 7534 C CA . TYR B 1 310 ? 6.199 -32.562 -26.125 1 82.75 310 TYR B CA 1
ATOM 7535 C C . TYR B 1 310 ? 6.074 -31.281 -26.922 1 82.75 310 TYR B C 1
ATOM 7537 O O . TYR B 1 310 ? 6.207 -30.188 -26.375 1 82.75 310 TYR B O 1
ATOM 7545 N N . LEU B 1 311 ? 5.883 -31.438 -28.219 1 88.25 311 LEU B N 1
ATOM 7546 C CA . LEU B 1 311 ? 5.672 -30.266 -29.031 1 88.25 311 LEU B CA 1
ATOM 7547 C C . LEU B 1 311 ? 4.402 -29.516 -28.609 1 88.25 311 LEU B C 1
ATOM 7549 O O . LEU B 1 311 ? 4.395 -28.297 -28.531 1 88.25 311 LEU B O 1
ATOM 7553 N N . ILE B 1 312 ? 3.41 -30.25 -28.375 1 88.5 312 ILE B N 1
ATOM 7554 C CA . ILE B 1 312 ? 2.156 -29.672 -27.906 1 88.5 312 ILE B CA 1
ATOM 7555 C C . ILE B 1 312 ? 2.379 -28.969 -26.562 1 88.5 312 ILE B C 1
ATOM 7557 O O . ILE B 1 312 ? 1.835 -27.891 -26.328 1 88.5 312 ILE B O 1
ATOM 7561 N N . ASN B 1 313 ? 3.143 -29.594 -25.734 1 87.12 313 ASN B N 1
ATOM 7562 C CA . ASN B 1 313 ? 3.445 -29 -24.422 1 87.12 313 ASN B CA 1
ATOM 7563 C C . ASN B 1 313 ? 4.152 -27.656 -24.562 1 87.12 313 ASN B C 1
ATOM 7565 O O . ASN B 1 313 ? 3.932 -26.75 -23.766 1 87.12 313 ASN B O 1
ATOM 7569 N N . CYS B 1 314 ? 4.992 -27.547 -25.531 1 89.69 314 CYS B N 1
ATOM 7570 C CA . CYS B 1 314 ? 5.668 -26.281 -25.781 1 89.69 314 CYS B CA 1
ATOM 7571 C C . CYS B 1 314 ? 4.664 -25.172 -26.109 1 89.69 314 CYS B C 1
ATOM 7573 O O . CYS B 1 314 ? 4.754 -24.062 -25.594 1 89.69 314 CYS B O 1
ATOM 7575 N N . PHE B 1 315 ? 3.713 -25.562 -26.891 1 89.38 315 PHE B N 1
ATOM 7576 C CA . PHE B 1 315 ? 2.719 -24.578 -27.312 1 89.38 315 PHE B CA 1
ATOM 7577 C C . PHE B 1 315 ? 1.752 -24.281 -26.172 1 89.38 315 PHE B C 1
ATOM 7579 O O . PHE B 1 315 ? 1.369 -23.125 -25.969 1 89.38 315 PHE B O 1
ATOM 7586 N N . THR B 1 316 ? 1.394 -25.266 -25.422 1 87.12 316 THR B N 1
ATOM 7587 C CA . THR B 1 316 ? 0.425 -25.047 -24.344 1 87.12 316 THR B CA 1
ATOM 7588 C C . THR B 1 316 ? 1.053 -24.281 -23.203 1 87.12 316 THR B C 1
ATOM 7590 O O . THR B 1 316 ? 0.374 -23.5 -22.516 1 87.12 316 THR B O 1
ATOM 7593 N N . ARG B 1 317 ? 2.301 -24.453 -22.984 1 88.62 317 ARG B N 1
ATOM 7594 C CA . ARG B 1 317 ? 3.01 -23.656 -21.984 1 88.62 317 ARG B CA 1
ATOM 7595 C C . ARG B 1 317 ? 2.898 -22.172 -22.281 1 88.62 317 ARG B C 1
ATOM 7597 O O . ARG B 1 317 ? 2.76 -21.359 -21.375 1 88.62 317 ARG B O 1
ATOM 7604 N N . LEU B 1 318 ? 2.971 -21.844 -23.547 1 90.62 318 LEU B N 1
ATOM 7605 C CA . LEU B 1 318 ? 2.846 -20.453 -23.969 1 90.62 318 LEU B CA 1
ATOM 7606 C C . LEU B 1 318 ? 1.424 -19.938 -23.75 1 90.62 318 LEU B C 1
ATOM 7608 O O . LEU B 1 318 ? 1.225 -18.812 -23.312 1 90.62 318 LEU B O 1
ATOM 7612 N N . ILE B 1 319 ? 0.507 -20.781 -24.016 1 89 319 ILE B N 1
ATOM 7613 C CA . ILE B 1 319 ? -0.893 -20.406 -23.828 1 89 319 ILE B CA 1
ATOM 7614 C C . ILE B 1 319 ? -1.192 -20.219 -22.344 1 89 319 ILE B C 1
ATOM 7616 O O . ILE B 1 319 ? -1.946 -19.328 -21.969 1 89 319 ILE B O 1
ATOM 7620 N N . ASP B 1 320 ? -0.553 -21.016 -21.516 1 88.06 320 ASP B N 1
ATOM 7621 C CA . ASP B 1 320 ? -0.762 -20.984 -20.078 1 88.06 320 ASP B CA 1
ATOM 7622 C C . ASP B 1 320 ? -0.269 -19.672 -19.484 1 88.06 320 ASP B C 1
ATOM 7624 O O . ASP B 1 320 ? -0.706 -19.266 -18.391 1 88.06 320 ASP B O 1
ATOM 7628 N N . LEU B 1 321 ? 0.61 -19.078 -20.203 1 91.88 321 LEU B N 1
ATOM 7629 C CA . LEU B 1 321 ? 1.169 -17.828 -19.703 1 91.88 321 LEU B CA 1
ATOM 7630 C C . LEU B 1 321 ? 0.179 -16.672 -19.891 1 91.88 321 LEU B C 1
ATOM 7632 O O . LEU B 1 321 ? 0.435 -15.555 -19.453 1 91.88 321 LEU B O 1
ATOM 7636 N N . SER B 1 322 ? -0.948 -16.922 -20.469 1 90.12 322 SER B N 1
ATOM 7637 C CA . SER B 1 322 ? -1.908 -15.898 -20.844 1 90.12 322 SER B CA 1
ATOM 7638 C C . SER B 1 322 ? -2.332 -15.062 -19.641 1 90.12 322 SER B C 1
ATOM 7640 O O . SER B 1 322 ? -2.482 -13.844 -19.734 1 90.12 322 SER B O 1
ATOM 7642 N N . VAL B 1 323 ? -2.457 -15.727 -18.531 1 88.56 323 VAL B N 1
ATOM 7643 C CA . VAL B 1 323 ? -2.867 -15.008 -17.328 1 88.56 323 VAL B CA 1
ATOM 7644 C C . VAL B 1 323 ? -1.76 -14.047 -16.891 1 88.56 323 VAL B C 1
ATOM 7646 O O . VAL B 1 323 ? -2.025 -12.883 -16.578 1 88.56 323 VAL B O 1
ATOM 7649 N N . ASN B 1 324 ? -0.542 -14.523 -16.906 1 92.12 324 ASN B N 1
ATOM 7650 C CA . ASN B 1 324 ? 0.595 -13.695 -16.5 1 92.12 324 ASN B CA 1
ATOM 7651 C C . ASN B 1 324 ? 0.811 -12.539 -17.484 1 92.12 324 ASN B C 1
ATOM 7653 O O . ASN B 1 324 ? 1.217 -11.453 -17.078 1 92.12 324 ASN B O 1
ATOM 7657 N N . VAL B 1 325 ? 0.52 -12.789 -18.734 1 93.81 325 VAL B N 1
ATOM 7658 C CA . VAL B 1 325 ? 0.625 -11.734 -19.734 1 93.81 325 VAL B CA 1
ATOM 7659 C C . VAL B 1 325 ? -0.396 -10.633 -19.438 1 93.81 325 VAL B C 1
ATOM 7661 O O . VAL B 1 325 ? -0.079 -9.445 -19.5 1 93.81 325 VAL B O 1
ATOM 7664 N N . SER B 1 326 ? -1.572 -11.031 -19.109 1 92.5 326 SER B N 1
ATOM 7665 C CA . SER B 1 326 ? -2.619 -10.055 -18.812 1 92.5 326 SER B CA 1
ATOM 7666 C C . SER B 1 326 ? -2.27 -9.227 -17.594 1 92.5 326 SER B C 1
ATOM 7668 O O . SER B 1 326 ? -2.482 -8.008 -17.578 1 92.5 326 SER B O 1
ATOM 7670 N N . MET B 1 327 ? -1.749 -9.93 -16.578 1 92.56 327 MET B N 1
ATOM 7671 C CA . MET B 1 327 ? -1.333 -9.219 -15.375 1 92.56 327 MET B CA 1
ATOM 7672 C C . MET B 1 327 ? -0.2 -8.25 -15.68 1 92.56 327 MET B C 1
ATOM 7674 O O . MET B 1 327 ? -0.19 -7.125 -15.172 1 92.56 327 MET B O 1
ATOM 7678 N N . PHE B 1 328 ? 0.748 -8.641 -16.453 1 94.5 328 PHE B N 1
ATOM 7679 C CA . PHE B 1 328 ? 1.878 -7.809 -16.859 1 94.5 328 PHE B CA 1
ATOM 7680 C C . PHE B 1 328 ? 1.401 -6.578 -17.625 1 94.5 328 PHE B C 1
ATOM 7682 O O . PHE B 1 328 ? 1.805 -5.453 -17.312 1 94.5 328 PHE B O 1
ATOM 7689 N N . LEU B 1 329 ? 0.549 -6.793 -18.578 1 93.12 329 LEU B N 1
ATOM 7690 C CA . LEU B 1 329 ? 0.084 -5.695 -19.422 1 93.12 329 LEU B CA 1
ATOM 7691 C C . LEU B 1 329 ? -0.693 -4.672 -18.594 1 93.12 329 LEU B C 1
ATOM 7693 O O . LEU B 1 329 ? -0.56 -3.465 -18.812 1 93.12 329 LEU B O 1
ATOM 7697 N N . GLY B 1 330 ? -1.503 -5.141 -17.672 1 91.56 330 GLY B N 1
ATOM 7698 C CA . GLY B 1 330 ? -2.254 -4.23 -16.828 1 91.56 330 GLY B CA 1
ATOM 7699 C C . GLY B 1 330 ? -1.368 -3.361 -15.953 1 91.56 330 GLY B C 1
ATOM 7700 O O . GLY B 1 330 ? -1.573 -2.148 -15.867 1 91.56 330 GLY B O 1
ATOM 7701 N N . THR B 1 331 ? -0.396 -3.916 -15.344 1 93.5 331 THR B N 1
ATOM 7702 C CA . THR B 1 331 ? 0.509 -3.178 -14.469 1 93.5 331 THR B CA 1
ATOM 7703 C C . THR B 1 331 ? 1.498 -2.354 -15.289 1 93.5 331 THR B C 1
ATOM 7705 O O . THR B 1 331 ? 1.888 -1.257 -14.875 1 93.5 331 THR B O 1
ATOM 7708 N N . PHE B 1 332 ? 1.876 -2.904 -16.406 1 94 332 PHE B N 1
ATOM 7709 C CA . PHE B 1 332 ? 2.795 -2.211 -17.297 1 94 332 PHE B CA 1
ATOM 7710 C C . PHE B 1 332 ? 2.199 -0.89 -17.766 1 94 332 PHE B C 1
ATOM 7712 O O . PHE B 1 332 ? 2.896 0.125 -17.828 1 94 332 PHE B O 1
ATOM 7719 N N . LYS B 1 333 ? 0.985 -0.908 -18.078 1 91.75 333 LYS B N 1
ATOM 7720 C CA . LYS B 1 333 ? 0.328 0.316 -18.531 1 91.75 333 LYS B CA 1
ATOM 7721 C C . LYS B 1 333 ? 0.392 1.399 -17.453 1 91.75 333 LYS B C 1
ATOM 7723 O O . LYS B 1 333 ? 0.677 2.561 -17.75 1 91.75 333 LYS B O 1
ATOM 7728 N N . ARG B 1 334 ? 0.192 1.052 -16.281 1 91.19 334 ARG B N 1
ATOM 7729 C CA . ARG B 1 334 ? 0.218 1.998 -15.172 1 91.19 334 ARG B CA 1
ATOM 7730 C C . ARG B 1 334 ? 1.625 2.543 -14.953 1 91.19 334 ARG B C 1
ATOM 7732 O O . ARG B 1 334 ? 1.812 3.752 -14.797 1 91.19 334 ARG B O 1
ATOM 7739 N N . VAL B 1 335 ? 2.58 1.704 -14.93 1 92.62 335 VAL B N 1
ATOM 7740 C CA . VAL B 1 335 ? 3.967 2.086 -14.68 1 92.62 335 VAL B CA 1
ATOM 7741 C C . VAL B 1 335 ? 4.492 2.908 -15.859 1 92.62 335 VAL B C 1
ATOM 7743 O O . VAL B 1 335 ? 5.215 3.887 -15.664 1 92.62 335 VAL B O 1
ATOM 7746 N N . ASN B 1 336 ? 4.062 2.537 -17.047 1 90.62 336 ASN B N 1
ATOM 7747 C CA . ASN B 1 336 ? 4.512 3.232 -18.25 1 90.62 336 ASN B CA 1
ATOM 7748 C C . ASN B 1 336 ? 3.973 4.66 -18.297 1 90.62 336 ASN B C 1
ATOM 7750 O O . ASN B 1 336 ? 4.648 5.562 -18.797 1 90.62 336 ASN B O 1
ATOM 7754 N N . GLU B 1 337 ? 2.84 4.859 -17.844 1 88.94 337 GLU B N 1
ATOM 7755 C CA . GLU B 1 337 ? 2.244 6.191 -17.828 1 88.94 337 GLU B CA 1
ATOM 7756 C C . GLU B 1 337 ? 3.041 7.141 -16.938 1 88.94 337 GLU B C 1
ATOM 7758 O O . GLU B 1 337 ? 3.312 8.281 -17.312 1 88.94 337 GLU B O 1
ATOM 7763 N N . ILE B 1 338 ? 3.43 6.707 -15.82 1 88.94 338 ILE B N 1
ATOM 7764 C CA . ILE B 1 338 ? 4.195 7.555 -14.914 1 88.94 338 ILE B CA 1
ATOM 7765 C C . ILE B 1 338 ? 5.609 7.738 -15.453 1 88.94 338 ILE B C 1
ATOM 7767 O O . ILE B 1 338 ? 6.191 8.82 -15.32 1 88.94 338 ILE B O 1
ATOM 7771 N N . TYR B 1 339 ? 6.125 6.691 -15.953 1 89.19 339 TYR B N 1
ATOM 7772 C CA . TYR B 1 339 ? 7.473 6.754 -16.516 1 89.19 339 TYR B CA 1
ATOM 7773 C C . TYR B 1 339 ? 7.543 7.762 -17.656 1 89.19 339 TYR B C 1
ATOM 7775 O O . TYR B 1 339 ? 8.477 8.57 -17.719 1 89.19 339 TYR B O 1
ATOM 7783 N N . LYS B 1 340 ? 6.582 7.711 -18.516 1 86.31 340 LYS B N 1
ATOM 7784 C CA . LYS B 1 340 ? 6.523 8.633 -19.641 1 86.31 340 LYS B CA 1
ATOM 7785 C C . LYS B 1 340 ? 6.336 10.07 -19.172 1 86.31 340 LYS B C 1
ATOM 7787 O O . LYS B 1 340 ? 6.938 10.992 -19.719 1 86.31 340 LYS B O 1
ATOM 7792 N N . TRP B 1 341 ? 5.539 10.211 -18.203 1 85.56 341 TRP B N 1
ATOM 7793 C CA . TRP B 1 341 ? 5.312 11.547 -17.656 1 85.56 341 TRP B CA 1
ATOM 7794 C C . TRP B 1 341 ? 6.598 12.125 -17.078 1 85.56 341 TRP B C 1
ATOM 7796 O O . TRP B 1 341 ? 6.93 13.289 -17.328 1 85.56 341 TRP B O 1
ATOM 7806 N N . LEU B 1 342 ? 7.254 11.391 -16.344 1 86.12 342 LEU B N 1
ATOM 7807 C CA . LEU B 1 342 ? 8.484 11.836 -15.695 1 86.12 342 LEU B CA 1
ATOM 7808 C C . LEU B 1 342 ? 9.578 12.086 -16.734 1 86.12 342 LEU B C 1
ATOM 7810 O O . LEU B 1 342 ? 10.367 13.023 -16.594 1 86.12 342 LEU B O 1
ATOM 7814 N N . ALA B 1 343 ? 9.594 11.297 -17.75 1 80.19 343 ALA B N 1
ATOM 7815 C CA . ALA B 1 343 ? 10.594 11.445 -18.797 1 80.19 343 ALA B CA 1
ATOM 7816 C C . ALA B 1 343 ? 10.336 12.703 -19.625 1 80.19 343 ALA B C 1
ATOM 7818 O O . ALA B 1 343 ? 11.281 13.359 -20.078 1 80.19 343 ALA B O 1
ATOM 7819 N N . LEU B 1 344 ? 9.094 13.016 -19.781 1 75.69 344 LEU B N 1
ATOM 7820 C CA . LEU B 1 344 ? 8.727 14.188 -20.562 1 75.69 344 LEU B CA 1
ATOM 7821 C C . LEU B 1 344 ? 8.969 15.469 -19.766 1 75.69 344 LEU B C 1
ATOM 7823 O O . LEU B 1 344 ? 9.281 16.516 -20.344 1 75.69 344 LEU B O 1
ATOM 7827 N N . ASN B 1 345 ? 8.688 15.359 -18.562 1 68.81 345 ASN B N 1
ATOM 7828 C CA . ASN B 1 345 ? 8.789 16.578 -17.766 1 68.81 345 ASN B CA 1
ATOM 7829 C C . ASN B 1 345 ? 10.195 16.766 -17.203 1 68.81 345 ASN B C 1
ATOM 7831 O O . ASN B 1 345 ? 10.43 17.641 -16.375 1 68.81 345 ASN B O 1
ATOM 7835 N N . VAL B 1 346 ? 11.039 15.867 -17.5 1 59.5 346 VAL B N 1
ATOM 7836 C CA . VAL B 1 346 ? 12.438 16.156 -17.203 1 59.5 346 VAL B CA 1
ATOM 7837 C C . VAL B 1 346 ? 12.914 17.344 -18.031 1 59.5 346 VAL B C 1
ATOM 7839 O O . VAL B 1 346 ? 13.227 17.188 -19.219 1 59.5 346 VAL B O 1
ATOM 7842 N N . ARG B 1 347 ? 12 18.297 -18.25 1 52.09 347 ARG B N 1
ATOM 7843 C CA . ARG B 1 347 ? 12.43 19.5 -18.953 1 52.09 347 ARG B CA 1
ATOM 7844 C C . ARG B 1 347 ? 13.781 19.984 -18.438 1 52.09 347 ARG B C 1
ATOM 7846 O O . ARG B 1 347 ? 14.109 19.766 -17.266 1 52.09 347 ARG B O 1
ATOM 7853 N N . GLU B 1 348 ? 14.609 20.5 -19.375 1 47.75 348 GLU B N 1
ATOM 7854 C CA . GLU B 1 348 ? 15.914 21.141 -19.312 1 47.75 348 GLU B CA 1
ATOM 7855 C C . GLU B 1 348 ? 15.977 22.141 -18.172 1 47.75 348 GLU B C 1
ATOM 7857 O O . GLU B 1 348 ? 14.992 22.844 -17.875 1 47.75 348 GLU B O 1
ATOM 7862 N N . GLU B 1 349 ? 16.625 21.797 -17.125 1 47.06 349 GLU B N 1
ATOM 7863 C CA . GLU B 1 349 ? 17.188 22.766 -16.188 1 47.06 349 GLU B CA 1
ATOM 7864 C C . GLU B 1 349 ? 17.297 24.156 -16.812 1 47.06 349 GLU B C 1
ATOM 7866 O O . GLU B 1 349 ? 17.938 24.328 -17.844 1 47.06 349 GLU B O 1
ATOM 7871 N N . ASP B 1 350 ? 16.344 24.797 -17.078 1 41.53 350 ASP B N 1
ATOM 7872 C CA . ASP B 1 350 ? 16.859 26.141 -17.312 1 41.53 350 ASP B CA 1
ATOM 7873 C C . ASP B 1 350 ? 17.984 26.469 -16.328 1 41.53 350 ASP B C 1
ATOM 7875 O O . ASP B 1 350 ? 17.812 26.344 -15.117 1 41.53 350 ASP B O 1
ATOM 7879 N N . ASP B 1 351 ? 19.172 26.141 -16.719 1 37.94 351 ASP B N 1
ATOM 7880 C CA . ASP B 1 351 ? 20.469 26.547 -16.188 1 37.94 351 ASP B CA 1
ATOM 7881 C C . ASP B 1 351 ? 20.375 27.938 -15.555 1 37.94 351 ASP B C 1
ATOM 7883 O O . ASP B 1 351 ? 21.391 28.625 -15.43 1 37.94 351 ASP B O 1
ATOM 7887 N N . ASP B 1 352 ? 19.328 28.5 -15.414 1 36.62 352 ASP B N 1
ATOM 7888 C CA . ASP B 1 352 ? 19.656 29.812 -14.867 1 36.62 352 ASP B CA 1
ATOM 7889 C C . ASP B 1 352 ? 20.328 29.688 -13.5 1 36.62 352 ASP B C 1
ATOM 7891 O O . ASP B 1 352 ? 19.672 29.812 -12.461 1 36.62 352 ASP B O 1
ATOM 7895 N N . VAL B 1 353 ? 21.078 28.656 -13.258 1 35.56 353 VAL B N 1
ATOM 7896 C CA . VAL B 1 353 ? 22.047 28.781 -12.172 1 35.56 353 VAL B CA 1
ATOM 7897 C C . VAL B 1 353 ? 22.797 30.109 -12.305 1 35.56 353 VAL B C 1
ATOM 7899 O O . VAL B 1 353 ? 23.688 30.25 -13.148 1 35.56 353 VAL B O 1
ATOM 7902 N N . LEU B 1 354 ? 22.328 31.156 -12.367 1 31.33 354 LEU B N 1
ATOM 7903 C CA . LEU B 1 354 ? 23.266 32.188 -11.961 1 31.33 354 LEU B CA 1
ATOM 7904 C C . LEU B 1 354 ? 23.984 31.797 -10.68 1 31.33 354 LEU B C 1
ATOM 7906 O O . LEU B 1 354 ? 23.375 31.656 -9.625 1 31.33 354 LEU B O 1
ATOM 7910 N N . SER B 1 355 ? 24.875 30.812 -10.758 1 33.72 355 SER B N 1
ATOM 7911 C CA . SER B 1 355 ? 25.906 30.516 -9.781 1 33.72 355 SER B CA 1
ATOM 7912 C C . SER B 1 355 ? 26.406 31.797 -9.094 1 33.72 355 SER B C 1
ATOM 7914 O O . SER B 1 355 ? 27.281 32.5 -9.617 1 33.72 355 SER B O 1
ATOM 7916 N N . CYS B 1 356 ? 25.703 32.656 -8.594 1 30.8 356 CYS B N 1
ATOM 7917 C CA . CYS B 1 356 ? 26.484 33.594 -7.801 1 30.8 356 CYS B CA 1
ATOM 7918 C C . CYS B 1 356 ? 27.25 32.906 -6.688 1 30.8 356 CYS B C 1
ATOM 7920 O O . CYS B 1 356 ? 26.641 32.438 -5.723 1 30.8 356 CYS B O 1
ATOM 7922 N N . ARG B 1 357 ? 28.219 32.125 -6.961 1 32.03 357 ARG B N 1
ATOM 7923 C CA . ARG B 1 357 ? 29.219 31.828 -5.938 1 32.03 357 ARG B CA 1
ATOM 7924 C C . ARG B 1 357 ? 29.578 33.094 -5.148 1 32.03 357 ARG B C 1
ATOM 7926 O O . ARG B 1 357 ? 30.344 33.938 -5.625 1 32.03 357 ARG B O 1
ATOM 7933 N N . VAL B 1 358 ? 28.781 33.688 -4.266 1 33.97 358 VAL B N 1
ATOM 7934 C CA . VAL B 1 358 ? 29.266 34.75 -3.393 1 33.97 358 VAL B CA 1
ATOM 7935 C C . VAL B 1 358 ? 30.406 34.219 -2.514 1 33.97 358 VAL B C 1
ATOM 7937 O O . VAL B 1 358 ? 30.25 33.188 -1.861 1 33.97 358 VAL B O 1
ATOM 7940 N N . ASP B 1 359 ? 31.625 34.406 -2.711 1 32.09 359 ASP B N 1
ATOM 7941 C CA . ASP B 1 359 ? 32.781 34.312 -1.8 1 32.09 359 ASP B CA 1
ATOM 7942 C C . ASP B 1 359 ? 32.375 34.75 -0.388 1 32.09 359 ASP B C 1
ATOM 7944 O O . ASP B 1 359 ? 31.453 35.531 -0.211 1 32.09 359 ASP B O 1
ATOM 7948 N N . GLU B 1 360 ? 32.938 34.188 0.735 1 37.31 360 GLU B N 1
ATOM 7949 C CA . GLU B 1 360 ? 32.719 34.188 2.178 1 37.31 360 GLU B CA 1
ATOM 7950 C C . GLU B 1 360 ? 32.375 35.594 2.689 1 37.31 360 GLU B C 1
ATOM 7952 O O . GLU B 1 360 ? 31.484 35.75 3.51 1 37.31 360 GLU B O 1
ATOM 7957 N N . SER B 1 361 ? 33.469 36.469 2.91 1 37.53 361 SER B N 1
ATOM 7958 C CA . SER B 1 361 ? 33.562 37.688 3.705 1 37.53 361 SER B CA 1
ATOM 7959 C C . SER B 1 361 ? 32.625 38.781 3.193 1 37.53 361 SER B C 1
ATOM 7961 O O . SER B 1 361 ? 32.031 39.5 3.984 1 37.53 361 SER B O 1
ATOM 7963 N N . GLU B 1 362 ? 32.812 39.312 1.971 1 39.97 362 GLU B N 1
ATOM 7964 C CA . GLU B 1 362 ? 32.25 40.531 1.395 1 39.97 362 GLU B CA 1
ATOM 7965 C C . GLU B 1 362 ? 30.828 40.312 0.912 1 39.97 362 GLU B C 1
ATOM 7967 O O . GLU B 1 362 ? 30.219 41.25 0.361 1 39.97 362 GLU B O 1
ATOM 7972 N N . LYS B 1 363 ? 30.141 39.094 0.915 1 49.25 363 LYS B N 1
ATOM 7973 C CA . LYS B 1 363 ? 29.094 38.469 0.132 1 49.25 363 LYS B CA 1
ATOM 7974 C C . LYS B 1 363 ? 27.719 38.688 0.764 1 49.25 363 LYS B C 1
ATOM 7976 O O . LYS B 1 363 ? 26.688 38.562 0.092 1 49.25 363 LYS B O 1
ATOM 7981 N N . ASP B 1 364 ? 27.594 38.688 1.962 1 53.41 364 ASP B N 1
ATOM 7982 C CA . ASP B 1 364 ? 26.25 38.875 2.502 1 53.41 364 ASP B CA 1
ATOM 7983 C C . ASP B 1 364 ? 25.594 40.156 1.931 1 53.41 364 ASP B C 1
ATOM 7985 O O . ASP B 1 364 ? 24.391 40.156 1.667 1 53.41 364 ASP B O 1
ATOM 7989 N N . SER B 1 365 ? 26.406 41.188 1.734 1 57.28 365 SER B N 1
ATOM 7990 C CA . SER B 1 365 ? 25.844 42.469 1.295 1 57.28 365 SER B CA 1
ATOM 7991 C C . SER B 1 365 ? 25.281 42.375 -0.121 1 57.28 365 SER B C 1
ATOM 7993 O O . SER B 1 365 ? 24.453 43.188 -0.526 1 57.28 365 SER B O 1
ATOM 7995 N N . GLU B 1 366 ? 25.5 41.25 -0.754 1 70.19 366 GLU B N 1
ATOM 7996 C CA . GLU B 1 366 ? 25.062 41.156 -2.143 1 70.19 366 GLU B CA 1
ATOM 7997 C C . GLU B 1 366 ? 23.828 40.25 -2.262 1 70.19 366 GLU B C 1
ATOM 7999 O O . GLU B 1 366 ? 23.203 40.188 -3.316 1 70.19 366 GLU B O 1
ATOM 8004 N N . ILE B 1 367 ? 23.391 39.781 -1.124 1 79.5 367 ILE B N 1
ATOM 8005 C CA . ILE B 1 367 ? 22.234 38.875 -1.143 1 79.5 367 ILE B CA 1
ATOM 8006 C C . ILE B 1 367 ? 20.953 39.688 -1.24 1 79.5 367 ILE B C 1
ATOM 8008 O O . ILE B 1 367 ? 20.703 40.594 -0.438 1 79.5 367 ILE B O 1
ATOM 8012 N N . SER B 1 368 ? 20.312 39.438 -2.305 1 89.44 368 SER B N 1
ATOM 8013 C CA . SER B 1 368 ? 19.078 40.188 -2.5 1 89.44 368 SER B CA 1
ATOM 8014 C C . SER B 1 368 ? 18.141 39.469 -3.469 1 89.44 368 SER B C 1
ATOM 8016 O O . SER B 1 368 ? 18.578 38.625 -4.246 1 89.44 368 SER B O 1
ATOM 8018 N N . VAL B 1 369 ? 16.922 39.688 -3.271 1 93.69 369 VAL B N 1
ATOM 8019 C CA . VAL B 1 369 ? 15.883 39.281 -4.211 1 93.69 369 VAL B CA 1
ATOM 8020 C C . VAL B 1 369 ? 15.039 40.5 -4.602 1 93.69 369 VAL B C 1
ATOM 8022 O O . VAL B 1 369 ? 14.461 41.156 -3.738 1 93.69 369 VAL B O 1
ATOM 8025 N N . ASN B 1 370 ? 15.07 40.75 -5.891 1 93.56 370 ASN B N 1
ATOM 8026 C CA . ASN B 1 370 ? 14.359 41.938 -6.355 1 93.56 370 ASN B CA 1
ATOM 8027 C C . ASN B 1 370 ? 13.297 41.594 -7.387 1 93.56 370 ASN B C 1
ATOM 8029 O O . ASN B 1 370 ? 13.609 41.031 -8.453 1 93.56 370 ASN B O 1
ATOM 8033 N N . LEU B 1 371 ? 12.07 41.812 -7.027 1 94.62 371 LEU B N 1
ATOM 8034 C CA . LEU B 1 371 ? 10.969 41.656 -7.969 1 94.62 371 LEU B CA 1
ATOM 8035 C C . LEU B 1 371 ? 10.688 43 -8.688 1 94.62 371 LEU B C 1
ATOM 8037 O O . LEU B 1 371 ? 10.469 44 -8.047 1 94.62 371 LEU B O 1
ATOM 8041 N N . LYS B 1 372 ? 10.727 42.906 -10.008 1 94.88 372 LYS B N 1
ATOM 8042 C CA . LYS B 1 372 ? 10.492 44.094 -10.836 1 94.88 372 LYS B CA 1
ATOM 8043 C C . LYS B 1 372 ? 9.258 43.938 -11.711 1 94.88 372 LYS B C 1
ATOM 8045 O O . LYS B 1 372 ? 9.312 43.25 -12.734 1 94.88 372 LYS B O 1
ATOM 8050 N N . ASN B 1 373 ? 8.148 44.625 -11.383 1 94.06 373 ASN B N 1
ATOM 8051 C CA . ASN B 1 373 ? 6.895 44.625 -12.125 1 94.06 373 ASN B CA 1
ATOM 8052 C C . ASN B 1 373 ? 6.414 43.188 -12.391 1 94.06 373 ASN B C 1
ATOM 8054 O O . ASN B 1 373 ? 6.129 42.812 -13.531 1 94.06 373 ASN B O 1
ATOM 8058 N N . VAL B 1 374 ? 6.41 42.5 -11.375 1 94.31 374 VAL B N 1
ATOM 8059 C CA . VAL B 1 374 ? 6.074 41.062 -11.492 1 94.31 374 VAL B CA 1
ATOM 8060 C C . VAL B 1 374 ? 4.566 40.875 -11.328 1 94.31 374 VAL B C 1
ATOM 8062 O O . VAL B 1 374 ? 3.973 41.406 -10.375 1 94.31 374 VAL B O 1
ATOM 8065 N N . THR B 1 375 ? 3.994 40.188 -12.266 1 93.81 375 THR B N 1
ATOM 8066 C CA . THR B 1 375 ? 2.596 39.812 -12.172 1 93.81 375 THR B CA 1
ATOM 8067 C C . THR B 1 375 ? 2.48 38.312 -11.922 1 93.81 375 THR B C 1
ATOM 8069 O O . THR B 1 375 ? 3.066 37.5 -12.648 1 93.81 375 THR B O 1
ATOM 8072 N N . ILE B 1 376 ? 1.812 37.969 -10.867 1 91.25 376 ILE B N 1
ATOM 8073 C CA . ILE B 1 376 ? 1.676 36.562 -10.461 1 91.25 376 ILE B CA 1
ATOM 8074 C C . ILE B 1 376 ? 0.247 36.094 -10.719 1 91.25 376 ILE B C 1
ATOM 8076 O O . ILE B 1 376 ? -0.715 36.75 -10.344 1 91.25 376 ILE B O 1
ATOM 8080 N N . LYS B 1 377 ? 0.177 34.938 -11.383 1 85.06 377 LYS B N 1
ATOM 8081 C CA . LYS B 1 377 ? -1.105 34.281 -11.609 1 85.06 377 LYS B CA 1
ATOM 8082 C C . LYS B 1 377 ? -1.146 32.906 -10.945 1 85.06 377 LYS B C 1
ATOM 8084 O O . LYS B 1 377 ? -0.113 32.25 -10.797 1 85.06 377 LYS B O 1
ATOM 8089 N N . ASN B 1 378 ? -2.271 32.594 -10.516 1 76.19 378 ASN B N 1
ATOM 8090 C CA . ASN B 1 378 ? -2.424 31.25 -10 1 76.19 378 ASN B CA 1
ATOM 8091 C C . ASN B 1 378 ? -2.566 30.219 -11.117 1 76.19 378 ASN B C 1
ATOM 8093 O O . ASN B 1 378 ? -2.727 30.594 -12.281 1 76.19 378 ASN B O 1
ATOM 8097 N N . PRO B 1 379 ? -2.451 28.984 -10.805 1 66.5 379 PRO B N 1
ATOM 8098 C CA . PRO B 1 379 ? -2.545 27.938 -11.836 1 66.5 379 PRO B CA 1
ATOM 8099 C C . PRO B 1 379 ? -3.877 27.969 -12.586 1 66.5 379 PRO B C 1
ATOM 8101 O O . PRO B 1 379 ? -3.973 27.469 -13.703 1 66.5 379 PRO B O 1
ATOM 8104 N N . CYS B 1 380 ? -4.848 28.578 -11.945 1 63.41 380 CYS B N 1
ATOM 8105 C CA . CYS B 1 380 ? -6.141 28.719 -12.609 1 63.41 380 CYS B CA 1
ATOM 8106 C C . CYS B 1 380 ? -6.215 30.016 -13.406 1 63.41 380 CYS B C 1
ATOM 8108 O O . CYS B 1 380 ? -7.301 30.438 -13.797 1 63.41 380 CYS B O 1
ATOM 8110 N N . ASP B 1 381 ? -5.191 30.734 -13.531 1 68.5 381 ASP B N 1
ATOM 8111 C CA . ASP B 1 381 ? -5.012 31.906 -14.391 1 68.5 381 ASP B CA 1
ATOM 8112 C C . ASP B 1 381 ? -5.695 33.125 -13.789 1 68.5 381 ASP B C 1
ATOM 8114 O O . ASP B 1 381 ? -6.043 34.062 -14.516 1 68.5 381 ASP B O 1
ATOM 8118 N N . SER B 1 382 ? -5.871 33.062 -12.602 1 76.12 382 SER B N 1
ATOM 8119 C CA . SER B 1 382 ? -6.344 34.25 -11.914 1 76.12 382 SER B CA 1
ATOM 8120 C C . SER B 1 382 ? -5.18 35.094 -11.391 1 76.12 382 SER B C 1
ATOM 8122 O O . SER B 1 382 ? -4.191 34.562 -10.891 1 76.12 382 SER B O 1
ATOM 8124 N N . ILE B 1 383 ? -5.367 36.375 -11.625 1 85.62 383 ILE B N 1
ATOM 8125 C CA . ILE B 1 383 ? -4.285 37.25 -11.227 1 85.62 383 ILE B CA 1
ATOM 8126 C C . ILE B 1 383 ? -4.301 37.438 -9.711 1 85.62 383 ILE B C 1
ATOM 8128 O O . ILE B 1 383 ? -5.352 37.719 -9.125 1 85.62 383 ILE B O 1
ATOM 8132 N N . ILE B 1 384 ? -3.242 37.281 -9.086 1 86.5 384 ILE B N 1
ATOM 8133 C CA . ILE B 1 384 ? -3.092 37.438 -7.641 1 86.5 384 ILE B CA 1
ATOM 8134 C C . ILE B 1 384 ? -2.578 38.844 -7.324 1 86.5 384 ILE B C 1
ATOM 8136 O O . ILE B 1 384 ? -3.123 39.531 -6.457 1 86.5 384 ILE B O 1
ATOM 8140 N N . VAL B 1 385 ? -1.513 39.281 -8 1 90.62 385 VAL B N 1
ATOM 8141 C CA . VAL B 1 385 ? -0.917 40.594 -7.836 1 90.62 385 VAL B CA 1
ATOM 8142 C C . VAL B 1 385 ? -0.36 41.094 -9.172 1 90.62 385 VAL B C 1
ATOM 8144 O O . VAL B 1 385 ? 0.205 40.312 -9.938 1 90.62 385 VAL B O 1
ATOM 8147 N N . GLU B 1 386 ? -0.58 42.344 -9.367 1 91.75 386 GLU B N 1
ATOM 8148 C CA . GLU B 1 386 ? -0.144 42.938 -10.633 1 91.75 386 GLU B CA 1
ATOM 8149 C C . GLU B 1 386 ? 1.022 43.906 -10.422 1 91.75 386 GLU B C 1
ATOM 8151 O O . GLU B 1 386 ? 0.999 44.719 -9.508 1 91.75 386 GLU B O 1
ATOM 8156 N N . ASN B 1 387 ? 2.018 43.781 -11.258 1 92.12 387 ASN B N 1
ATOM 8157 C CA . ASN B 1 387 ? 3.154 44.688 -11.344 1 92.12 387 ASN B CA 1
ATOM 8158 C C . ASN B 1 387 ? 3.797 44.906 -9.977 1 92.12 387 ASN B C 1
ATOM 8160 O O . ASN B 1 387 ? 3.998 46.062 -9.562 1 92.12 387 ASN B O 1
ATOM 8164 N N . LEU B 1 388 ? 4.074 43.875 -9.289 1 93.94 388 LEU B N 1
ATOM 8165 C CA . LEU B 1 388 ? 4.656 43.938 -7.953 1 93.94 388 LEU B CA 1
ATOM 8166 C C . LEU B 1 388 ? 6.137 44.281 -8.016 1 93.94 388 LEU B C 1
ATOM 8168 O O . LEU B 1 388 ? 6.906 43.625 -8.734 1 93.94 388 LEU B O 1
ATOM 8172 N N . CYS B 1 389 ? 6.523 45.375 -7.422 1 94.19 389 CYS B N 1
ATOM 8173 C CA . CYS B 1 389 ? 7.914 45.75 -7.199 1 94.19 389 CYS B CA 1
ATOM 8174 C C . CYS B 1 389 ? 8.297 45.594 -5.73 1 94.19 389 CYS B C 1
ATOM 8176 O O . CYS B 1 389 ? 7.766 46.312 -4.875 1 94.19 389 CYS B O 1
ATOM 8178 N N . LEU B 1 390 ? 9.18 44.688 -5.445 1 94.56 390 LEU B N 1
ATOM 8179 C CA . LEU B 1 390 ? 9.508 44.344 -4.062 1 94.56 390 LEU B CA 1
ATOM 8180 C C . LEU B 1 390 ? 11 44.062 -3.908 1 94.56 390 LEU B C 1
ATOM 8182 O O . LEU B 1 390 ? 11.508 43.062 -4.43 1 94.56 390 LEU B O 1
ATOM 8186 N N . PRO B 1 391 ? 11.703 44.938 -3.268 1 93.19 391 PRO B N 1
ATOM 8187 C CA . PRO B 1 391 ? 13.109 44.688 -2.961 1 93.19 391 PRO B CA 1
ATOM 8188 C C . PRO B 1 391 ? 13.297 43.969 -1.615 1 93.19 391 PRO B C 1
ATOM 8190 O O . PRO B 1 391 ? 12.82 44.469 -0.589 1 93.19 391 PRO B O 1
ATOM 8193 N N . ILE B 1 392 ? 13.938 42.875 -1.635 1 94.5 392 ILE B N 1
ATOM 8194 C CA . ILE B 1 392 ? 14.336 42.156 -0.421 1 94.5 392 ILE B CA 1
ATOM 8195 C C . ILE B 1 392 ? 15.859 42.156 -0.307 1 94.5 392 ILE B C 1
ATOM 8197 O O . ILE B 1 392 ? 16.547 41.562 -1.147 1 94.5 392 ILE B O 1
ATOM 8201 N N . LYS B 1 393 ? 16.328 42.844 0.696 1 92.06 393 LYS B N 1
ATOM 8202 C CA . LYS B 1 393 ? 17.781 42.969 0.868 1 92.06 393 LYS B CA 1
ATOM 8203 C C . LYS B 1 393 ? 18.219 42.438 2.227 1 92.06 393 LYS B C 1
ATOM 8205 O O . LYS B 1 393 ? 17.453 42.469 3.193 1 92.06 393 LYS B O 1
ATOM 8210 N N . TYR B 1 394 ? 19.422 42 2.191 1 92.88 394 TYR B N 1
ATOM 8211 C CA . TYR B 1 394 ? 20.016 41.531 3.436 1 92.88 394 TYR B CA 1
ATOM 8212 C C . TYR B 1 394 ? 19.969 42.594 4.512 1 92.88 394 TYR B C 1
ATOM 8214 O O . TYR B 1 394 ? 20.25 43.781 4.23 1 92.88 394 TYR B O 1
ATOM 8222 N N . GLY B 1 395 ? 19.5 42.219 5.66 1 90.31 395 GLY B N 1
ATOM 8223 C CA . GLY B 1 395 ? 19.484 43.125 6.785 1 90.31 395 GLY B CA 1
ATOM 8224 C C . GLY B 1 395 ? 18.156 43.844 6.938 1 90.31 395 GLY B C 1
ATOM 8225 O O . GLY B 1 395 ? 17.906 44.5 7.957 1 90.31 395 GLY B O 1
ATOM 8226 N N . HIS B 1 396 ? 17.344 43.812 5.949 1 92.69 396 HIS B N 1
ATOM 8227 C CA . HIS B 1 396 ? 16.031 44.438 6.012 1 92.69 396 HIS B CA 1
ATOM 8228 C C . HIS B 1 396 ? 14.922 43.406 6.156 1 92.69 396 HIS B C 1
ATOM 8230 O O . HIS B 1 396 ? 14.578 42.719 5.195 1 92.69 396 HIS B O 1
ATOM 8236 N N . ASN B 1 397 ? 14.375 43.406 7.32 1 96.12 397 ASN B N 1
ATOM 8237 C CA . ASN B 1 397 ? 13.297 42.469 7.594 1 96.12 397 ASN B CA 1
ATOM 8238 C C . ASN B 1 397 ? 11.961 42.938 7.027 1 96.12 397 ASN B C 1
ATOM 8240 O O . ASN B 1 397 ? 11.672 44.125 7.055 1 96.12 397 ASN B O 1
ATOM 8244 N N . LEU B 1 398 ? 11.227 42.031 6.414 1 95.94 398 LEU B N 1
ATOM 8245 C CA . LEU B 1 398 ? 9.984 42.344 5.719 1 95.94 398 LEU B CA 1
ATOM 8246 C C . LEU B 1 398 ? 8.828 41.5 6.254 1 95.94 398 LEU B C 1
ATOM 8248 O O . LEU B 1 398 ? 8.984 40.312 6.484 1 95.94 398 LEU B O 1
ATOM 8252 N N . ILE B 1 399 ? 7.688 42.062 6.555 1 95.62 399 ILE B N 1
ATOM 8253 C CA . ILE B 1 399 ? 6.477 41.344 6.918 1 95.62 399 ILE B CA 1
ATOM 8254 C C . ILE B 1 399 ? 5.434 41.5 5.812 1 95.62 399 ILE B C 1
ATOM 8256 O O . ILE B 1 399 ? 5.281 42.594 5.234 1 95.62 399 ILE B O 1
ATOM 8260 N N . ILE B 1 400 ? 4.863 40.5 5.395 1 94.38 400 ILE B N 1
ATOM 8261 C CA . ILE B 1 400 ? 3.814 40.469 4.383 1 94.38 400 ILE B CA 1
ATOM 8262 C C . ILE B 1 400 ? 2.463 40.219 5.047 1 94.38 400 ILE B C 1
ATOM 8264 O O . ILE B 1 400 ? 2.287 39.219 5.754 1 94.38 400 ILE B O 1
ATOM 8268 N N . SER B 1 401 ? 1.53 41.094 4.871 1 89.62 401 SER B N 1
ATOM 8269 C CA . SER B 1 401 ? 0.208 41 5.48 1 89.62 401 SER B CA 1
ATOM 8270 C C . SER B 1 401 ? -0.894 41.156 4.438 1 89.62 401 SER B C 1
ATOM 8272 O O . SER B 1 401 ? -0.648 41.656 3.338 1 89.62 401 SER B O 1
ATOM 8274 N N . GLY B 1 402 ? -2.039 40.656 4.715 1 84.94 402 GLY B N 1
ATOM 8275 C CA . GLY B 1 402 ? -3.213 40.719 3.859 1 84.94 402 GLY B CA 1
ATOM 8276 C C . GLY B 1 402 ? -4.27 39.688 4.246 1 84.94 402 GLY B C 1
ATOM 8277 O O . GLY B 1 402 ? -4.031 38.844 5.098 1 84.94 402 GLY B O 1
ATOM 8278 N N . PRO B 1 403 ? -5.352 39.844 3.568 1 78.12 403 PRO B N 1
ATOM 8279 C CA . PRO B 1 403 ? -6.422 38.875 3.887 1 78.12 403 PRO B CA 1
ATOM 8280 C C . PRO B 1 403 ? -6.098 37.469 3.451 1 78.12 403 PRO B C 1
ATOM 8282 O O . PRO B 1 403 ? -5.195 37.25 2.635 1 78.12 403 PRO B O 1
ATOM 8285 N N . SER B 1 404 ? -6.812 36.531 4.043 1 74 404 SER B N 1
ATOM 8286 C CA . SER B 1 404 ? -6.605 35.125 3.723 1 74 404 SER B CA 1
ATOM 8287 C C . SER B 1 404 ? -6.941 34.844 2.264 1 74 404 SER B C 1
ATOM 8289 O O . SER B 1 404 ? -7.949 35.312 1.746 1 74 404 SER B O 1
ATOM 8291 N N . GLY B 1 405 ? -6.062 34.094 1.58 1 75.5 405 GLY B N 1
ATOM 8292 C CA . GLY B 1 405 ? -6.316 33.656 0.217 1 75.5 405 GLY B CA 1
ATOM 8293 C C . GLY B 1 405 ? -5.953 34.688 -0.822 1 75.5 405 GLY B C 1
ATOM 8294 O O . GLY B 1 405 ? -6.18 34.5 -2.018 1 75.5 405 GLY B O 1
ATOM 8295 N N . VAL B 1 406 ? -5.398 35.719 -0.343 1 79.06 406 VAL B N 1
ATOM 8296 C CA . VAL B 1 406 ? -5.129 36.812 -1.267 1 79.06 406 VAL B CA 1
ATOM 8297 C C . VAL B 1 406 ? -3.934 36.469 -2.148 1 79.06 406 VAL B C 1
ATOM 8299 O O . VAL B 1 406 ? -3.789 37 -3.25 1 79.06 406 VAL B O 1
ATOM 8302 N N . GLY B 1 407 ? -3.033 35.594 -1.649 1 85.56 407 GLY B N 1
ATOM 8303 C CA . GLY B 1 407 ? -1.903 35.188 -2.473 1 85.56 407 GLY B CA 1
ATOM 8304 C C . GLY B 1 407 ? -0.563 35.406 -1.795 1 85.56 407 GLY B C 1
ATOM 8305 O O . GLY B 1 407 ? 0.471 35.469 -2.461 1 85.56 407 GLY B O 1
ATOM 8306 N N . LYS B 1 408 ? -0.477 35.594 -0.527 1 88.81 408 LYS B N 1
ATOM 8307 C CA . LYS B 1 408 ? 0.765 35.781 0.208 1 88.81 408 LYS B CA 1
ATOM 8308 C C . LYS B 1 408 ? 1.763 34.688 -0.055 1 88.81 408 LYS B C 1
ATOM 8310 O O . LYS B 1 408 ? 2.934 34.938 -0.342 1 88.81 408 LYS B O 1
ATOM 8315 N N . THR B 1 409 ? 1.246 33.406 -0.02 1 88.25 409 THR B N 1
ATOM 8316 C CA . THR B 1 409 ? 2.098 32.219 -0.225 1 88.25 409 THR B CA 1
ATOM 8317 C C . THR B 1 409 ? 2.562 32.156 -1.676 1 88.25 409 THR B C 1
ATOM 8319 O O . THR B 1 409 ? 3.656 31.656 -1.956 1 88.25 409 THR B O 1
ATOM 8322 N N . SER B 1 410 ? 1.756 32.688 -2.57 1 88.31 410 SER B N 1
ATOM 8323 C CA . SER B 1 410 ? 2.102 32.656 -3.988 1 88.31 410 SER B CA 1
ATOM 8324 C C . SER B 1 410 ? 3.355 33.469 -4.266 1 88.31 410 SER B C 1
ATOM 8326 O O . SER B 1 410 ? 4.141 33.125 -5.156 1 88.31 410 SER B O 1
ATOM 8328 N N . ILE B 1 411 ? 3.51 34.531 -3.525 1 92.56 411 ILE B N 1
ATOM 8329 C CA . ILE B 1 411 ? 4.691 35.344 -3.693 1 92.56 411 ILE B CA 1
ATOM 8330 C C . ILE B 1 411 ? 5.945 34.562 -3.352 1 92.56 411 ILE B C 1
ATOM 8332 O O . ILE B 1 411 ? 6.941 34.625 -4.078 1 92.56 411 ILE B O 1
ATOM 8336 N N . ILE B 1 412 ? 5.867 33.812 -2.285 1 92.69 412 ILE B N 1
ATOM 8337 C CA . ILE B 1 412 ? 7.008 33.031 -1.874 1 92.69 412 ILE B CA 1
ATOM 8338 C C . ILE B 1 412 ? 7.234 31.891 -2.883 1 92.69 412 ILE B C 1
ATOM 8340 O O . ILE B 1 412 ? 8.375 31.516 -3.16 1 92.69 412 ILE B O 1
ATOM 8344 N N . ARG B 1 413 ? 6.133 31.344 -3.457 1 89.81 413 ARG B N 1
ATOM 8345 C CA . ARG B 1 413 ? 6.238 30.297 -4.461 1 89.81 413 ARG B CA 1
ATOM 8346 C C . ARG B 1 413 ? 7.004 30.781 -5.688 1 89.81 413 ARG B C 1
ATOM 8348 O O . ARG B 1 413 ? 7.793 30.031 -6.266 1 89.81 413 ARG B O 1
ATOM 8355 N N . VAL B 1 414 ? 6.77 31.969 -6.031 1 89.94 414 VAL B N 1
ATOM 8356 C CA . VAL B 1 414 ? 7.406 32.531 -7.211 1 89.94 414 VAL B CA 1
ATOM 8357 C C . VAL B 1 414 ? 8.875 32.812 -6.918 1 89.94 414 VAL B C 1
ATOM 8359 O O . VAL B 1 414 ? 9.742 32.594 -7.773 1 89.94 414 VAL B O 1
ATOM 8362 N N . ILE B 1 415 ? 9.109 33.344 -5.738 1 92.19 415 ILE B N 1
ATOM 8363 C CA . ILE B 1 415 ? 10.484 33.625 -5.348 1 92.19 415 ILE B CA 1
ATOM 8364 C C . ILE B 1 415 ? 11.297 32.312 -5.348 1 92.19 415 ILE B C 1
ATOM 8366 O O . ILE B 1 415 ? 12.453 32.312 -5.777 1 92.19 415 ILE B O 1
ATOM 8370 N N . LYS B 1 416 ? 10.695 31.219 -4.863 1 91.69 416 LYS B N 1
ATOM 8371 C CA . LYS B 1 416 ? 11.352 29.906 -4.781 1 91.69 416 LYS B CA 1
ATOM 8372 C C . LYS B 1 416 ? 11.344 29.203 -6.133 1 91.69 416 LYS B C 1
ATOM 8374 O O . LYS B 1 416 ? 11.914 28.125 -6.281 1 91.69 416 LYS B O 1
ATOM 8379 N N . LYS B 1 417 ? 10.656 29.75 -7.148 1 87.19 417 LYS B N 1
ATOM 8380 C CA . LYS B 1 417 ? 10.57 29.234 -8.516 1 87.19 417 LYS B CA 1
ATOM 8381 C C . LYS B 1 417 ? 9.688 27.984 -8.578 1 87.19 417 LYS B C 1
ATOM 8383 O O . LYS B 1 417 ? 9.914 27.109 -9.406 1 87.19 417 LYS B O 1
ATOM 8388 N N . ILE B 1 418 ? 8.875 27.938 -7.641 1 83.81 418 ILE B N 1
ATOM 8389 C CA . ILE B 1 418 ? 7.883 26.859 -7.688 1 83.81 418 ILE B CA 1
ATOM 8390 C C . ILE B 1 418 ? 6.812 27.203 -8.719 1 83.81 418 ILE B C 1
ATOM 8392 O O . ILE B 1 418 ? 6.383 26.328 -9.484 1 83.81 418 ILE B O 1
ATOM 8396 N N . TRP B 1 419 ? 6.375 28.438 -8.711 1 82.62 419 TRP B N 1
ATOM 8397 C CA . TRP B 1 419 ? 5.43 28.938 -9.695 1 82.62 419 TRP B CA 1
ATOM 8398 C C . TRP B 1 419 ? 6.121 29.875 -10.688 1 82.62 419 TRP B C 1
ATOM 8400 O O . TRP B 1 419 ? 7.023 30.625 -10.312 1 82.62 419 TRP B O 1
ATOM 8410 N N . PRO B 1 420 ? 5.645 29.828 -11.906 1 82.75 420 PRO B N 1
ATOM 8411 C CA . PRO B 1 420 ? 6.172 30.797 -12.875 1 82.75 420 PRO B CA 1
ATOM 8412 C C . PRO B 1 420 ? 5.539 32.188 -12.734 1 82.75 420 PRO B C 1
ATOM 8414 O O . PRO B 1 420 ? 4.488 32.312 -12.102 1 82.75 420 PRO B O 1
ATOM 8417 N N . ILE B 1 421 ? 6.305 33.125 -13.25 1 87.38 421 ILE B N 1
ATOM 8418 C CA . ILE B 1 421 ? 5.75 34.469 -13.289 1 87.38 421 ILE B CA 1
ATOM 8419 C C . ILE B 1 421 ? 5.105 34.719 -14.648 1 87.38 421 ILE B C 1
ATOM 8421 O O . ILE B 1 421 ? 5.527 34.156 -15.656 1 87.38 421 ILE B O 1
ATOM 8425 N N . HIS B 1 422 ? 4.059 35.5 -14.656 1 86.5 422 HIS B N 1
ATOM 8426 C CA . HIS B 1 422 ? 3.381 35.844 -15.898 1 86.5 422 HIS B CA 1
ATOM 8427 C C . HIS B 1 422 ? 4.137 36.938 -16.656 1 86.5 422 HIS B C 1
ATOM 8429 O O . HIS B 1 422 ? 4.336 36.844 -17.859 1 86.5 422 HIS B O 1
ATOM 8435 N N . CYS B 1 423 ? 4.445 37.938 -16.031 1 89 423 CYS B N 1
ATOM 8436 C CA . CYS B 1 423 ? 5.23 39.031 -16.594 1 89 423 CYS B CA 1
ATOM 8437 C C . CYS B 1 423 ? 6.164 39.656 -15.547 1 89 423 CYS B C 1
ATOM 8439 O O . CYS B 1 423 ? 6.004 39.406 -14.352 1 89 423 CYS B O 1
ATOM 8441 N N . GLY B 1 424 ? 7.238 40.25 -16.016 1 92.12 424 GLY B N 1
ATOM 8442 C CA . GLY B 1 424 ? 8.203 40.875 -15.125 1 92.12 424 GLY B CA 1
ATOM 8443 C C . GLY B 1 424 ? 9.492 40.094 -15 1 92.12 424 GLY B C 1
ATOM 8444 O O . GLY B 1 424 ? 9.758 39.188 -15.805 1 92.12 424 GLY B O 1
ATOM 8445 N N . THR B 1 425 ? 10.312 40.562 -14.031 1 92.25 425 THR B N 1
ATOM 8446 C CA . THR B 1 425 ? 11.594 39.906 -13.828 1 92.25 425 THR B CA 1
ATOM 8447 C C . THR B 1 425 ? 11.922 39.812 -12.344 1 92.25 425 THR B C 1
ATOM 8449 O O . THR B 1 425 ? 11.609 40.719 -11.57 1 92.25 425 THR B O 1
ATOM 8452 N N . ILE B 1 426 ? 12.469 38.719 -11.961 1 91.19 426 ILE B N 1
ATOM 8453 C CA . ILE B 1 426 ? 12.93 38.531 -10.594 1 91.19 426 ILE B CA 1
ATOM 8454 C C . ILE B 1 426 ? 14.445 38.312 -10.586 1 91.19 426 ILE B C 1
ATOM 8456 O O . ILE B 1 426 ? 14.961 37.406 -11.211 1 91.19 426 ILE B O 1
ATOM 8460 N N . GLU B 1 427 ? 15.125 39.219 -10.031 1 90.69 427 GLU B N 1
ATOM 8461 C CA . GLU B 1 427 ? 16.578 39.094 -9.852 1 90.69 427 GLU B CA 1
ATOM 8462 C C . GLU B 1 427 ? 16.906 38.406 -8.523 1 90.69 427 GLU B C 1
ATOM 8464 O O . GLU B 1 427 ? 16.609 38.938 -7.453 1 90.69 427 GLU B O 1
ATOM 8469 N N . ARG B 1 428 ? 17.469 37.25 -8.641 1 91.25 428 ARG B N 1
ATOM 8470 C CA . ARG B 1 428 ? 17.797 36.438 -7.453 1 91.25 428 ARG B CA 1
ATOM 8471 C C . ARG B 1 428 ? 19.297 36.375 -7.25 1 91.25 428 ARG B C 1
ATOM 8473 O O . ARG B 1 428 ? 19.984 35.562 -7.906 1 91.25 428 ARG B O 1
ATOM 8480 N N . ASN B 1 429 ? 19.797 37.125 -6.359 1 90.5 429 ASN B N 1
ATOM 8481 C CA . ASN B 1 429 ? 21.188 37 -5.949 1 90.5 429 ASN B CA 1
ATOM 8482 C C . ASN B 1 429 ? 21.344 36.094 -4.742 1 90.5 429 ASN B C 1
ATOM 8484 O O . ASN B 1 429 ? 21.938 36.469 -3.732 1 90.5 429 ASN B O 1
ATOM 8488 N N . ILE B 1 430 ? 20.672 34.969 -4.82 1 89.12 430 ILE B N 1
ATOM 8489 C CA . ILE B 1 430 ? 20.703 33.938 -3.779 1 89.12 430 ILE B CA 1
ATOM 8490 C C . ILE B 1 430 ? 20.828 32.562 -4.418 1 89.12 430 ILE B C 1
ATOM 8492 O O . ILE B 1 430 ? 20.438 32.375 -5.57 1 89.12 430 ILE B O 1
ATOM 8496 N N . THR B 1 431 ? 21.391 31.672 -3.693 1 87.75 431 THR B N 1
ATOM 8497 C CA . THR B 1 431 ? 21.422 30.266 -4.098 1 87.75 431 THR B CA 1
ATOM 8498 C C . THR B 1 431 ? 20.266 29.5 -3.455 1 87.75 431 THR B C 1
ATOM 8500 O O . THR B 1 431 ? 20.344 29.125 -2.283 1 87.75 431 THR B O 1
ATOM 8503 N N . LEU B 1 432 ? 19.297 29.188 -4.18 1 85.25 432 LEU B N 1
ATOM 8504 C CA . LEU B 1 432 ? 18.016 28.672 -3.688 1 85.25 432 LEU B CA 1
ATOM 8505 C C . LEU B 1 432 ? 18.203 27.312 -3.008 1 85.25 432 LEU B C 1
ATOM 8507 O O . LEU B 1 432 ? 17.469 26.984 -2.078 1 85.25 432 LEU B O 1
ATOM 8511 N N . ASN B 1 433 ? 19.188 26.516 -3.367 1 84.12 433 ASN B N 1
ATOM 8512 C CA . ASN B 1 433 ? 19.297 25.156 -2.836 1 84.12 433 ASN B CA 1
ATOM 8513 C C . ASN B 1 433 ? 20.359 25.062 -1.754 1 84.12 433 ASN B C 1
ATOM 8515 O O . ASN B 1 433 ? 20.734 23.969 -1.341 1 84.12 433 ASN B O 1
ATOM 8519 N N . ASP B 1 434 ? 20.797 26.188 -1.232 1 90 434 ASP B N 1
ATOM 8520 C CA . ASP B 1 434 ? 21.766 26.234 -0.139 1 90 434 ASP B CA 1
ATOM 8521 C C . ASP B 1 434 ? 21.125 26.734 1.149 1 90 434 ASP B C 1
ATOM 8523 O O . ASP B 1 434 ? 20.812 27.922 1.271 1 90 434 ASP B O 1
ATOM 8527 N N . PRO B 1 435 ? 21.016 25.844 2.074 1 92.75 435 PRO B N 1
ATOM 8528 C CA . PRO B 1 435 ? 20.344 26.25 3.312 1 92.75 435 PRO B CA 1
ATOM 8529 C C . PRO B 1 435 ? 21.109 27.312 4.082 1 92.75 435 PRO B C 1
ATOM 8531 O O . PRO B 1 435 ? 20.531 28 4.934 1 92.75 435 PRO B O 1
ATOM 8534 N N . LYS B 1 436 ? 22.359 27.531 3.785 1 92.5 436 LYS B N 1
ATOM 8535 C CA . LYS B 1 436 ? 23.125 28.578 4.445 1 92.5 436 LYS B CA 1
ATOM 8536 C C . LYS B 1 436 ? 22.844 29.953 3.83 1 92.5 436 LYS B C 1
ATOM 8538 O O . LYS B 1 436 ? 23.062 30.984 4.461 1 92.5 436 LYS B O 1
ATOM 8543 N N . CYS B 1 437 ? 22.312 29.875 2.668 1 93.06 437 CYS B N 1
ATOM 8544 C CA . CYS B 1 437 ? 22.016 31.109 1.964 1 93.06 437 CYS B CA 1
ATOM 8545 C C . CYS B 1 437 ? 20.578 31.531 2.186 1 93.06 437 CYS B C 1
ATOM 8547 O O . CYS B 1 437 ? 20.312 32.656 2.623 1 93.06 437 CYS B O 1
ATOM 8549 N N . VAL B 1 438 ? 19.719 30.625 1.823 1 94.75 438 VAL B N 1
ATOM 8550 C CA . VAL B 1 438 ? 18.312 30.969 1.958 1 94.75 438 VAL B CA 1
ATOM 8551 C C . VAL B 1 438 ? 17.516 29.719 2.381 1 94.75 438 VAL B C 1
ATOM 8553 O O . VAL 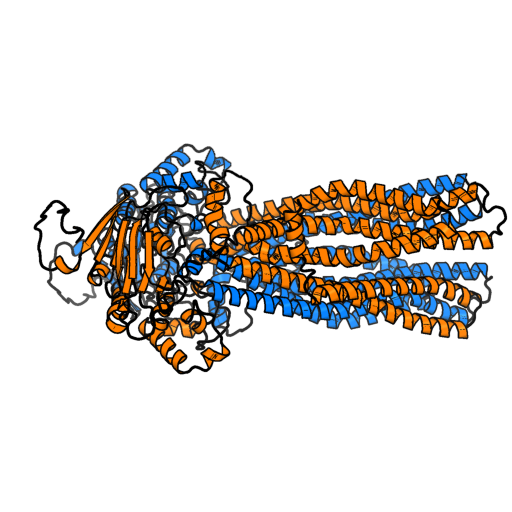B 1 438 ? 17.828 28.609 1.945 1 94.75 438 VAL B O 1
ATOM 8556 N N . MET B 1 439 ? 16.562 29.891 3.242 1 95.44 439 MET B N 1
ATOM 8557 C CA . MET B 1 439 ? 15.641 28.828 3.65 1 95.44 439 MET B CA 1
ATOM 8558 C C . MET B 1 439 ? 14.195 29.297 3.537 1 95.44 439 MET B C 1
ATOM 8560 O O . MET B 1 439 ? 13.898 30.469 3.711 1 95.44 439 MET B O 1
ATOM 8564 N N . PHE B 1 440 ? 13.375 28.375 3.127 1 95.25 440 PHE B N 1
ATOM 8565 C CA . PHE B 1 440 ? 11.938 28.609 3.023 1 95.25 440 PHE B CA 1
ATOM 8566 C C . PHE B 1 440 ? 11.164 27.672 3.934 1 95.25 440 PHE B C 1
ATOM 8568 O O . PHE B 1 440 ? 11.32 26.453 3.844 1 95.25 440 PHE B O 1
ATOM 8575 N N . CYS B 1 441 ? 10.414 28.172 4.84 1 92.5 441 CYS B N 1
ATOM 8576 C CA . CYS B 1 441 ? 9.555 27.391 5.719 1 92.5 441 CYS B CA 1
ATOM 8577 C C . CYS B 1 441 ? 8.086 27.547 5.336 1 92.5 441 CYS B C 1
ATOM 8579 O O . CYS B 1 441 ? 7.562 28.656 5.328 1 92.5 441 CYS B O 1
ATOM 8581 N N . SER B 1 442 ? 7.477 26.453 5.059 1 89.5 442 SER B N 1
ATOM 8582 C CA . SER B 1 442 ? 6.082 26.484 4.629 1 89.5 442 SER B CA 1
ATOM 8583 C C . SER B 1 442 ? 5.137 26.516 5.824 1 89.5 442 SER B C 1
ATOM 8585 O O . SER B 1 442 ? 5.562 26.312 6.965 1 89.5 442 SER B O 1
ATOM 8587 N N . ASN B 1 443 ? 3.9 26.766 5.492 1 82.38 443 ASN B N 1
ATOM 8588 C CA . ASN B 1 443 ? 2.867 26.797 6.523 1 82.38 443 ASN B CA 1
ATOM 8589 C C . ASN B 1 443 ? 2.656 25.422 7.145 1 82.38 443 ASN B C 1
ATOM 8591 O O . ASN B 1 443 ? 2.404 25.312 8.344 1 82.38 443 ASN B O 1
ATOM 8595 N N . LYS B 1 444 ? 2.824 24.453 6.332 1 82.19 444 LYS B N 1
ATOM 8596 C CA . LYS B 1 444 ? 2.729 23.094 6.836 1 82.19 444 LYS B CA 1
ATOM 8597 C C . LYS B 1 444 ? 4.09 22.578 7.297 1 82.19 444 LYS B C 1
ATOM 8599 O O . LYS B 1 444 ? 5.02 22.453 6.496 1 82.19 444 LYS B O 1
ATOM 8604 N N . PRO B 1 445 ? 4.141 22.297 8.57 1 86.75 445 PRO B N 1
ATOM 8605 C CA . PRO B 1 445 ? 5.422 21.766 9.039 1 86.75 445 PRO B CA 1
ATOM 8606 C C . PRO B 1 445 ? 5.688 20.344 8.547 1 86.75 445 PRO B C 1
ATOM 8608 O O . PRO B 1 445 ? 4.758 19.547 8.422 1 86.75 445 PRO B O 1
ATOM 8611 N N . ILE B 1 446 ? 6.945 20.078 8.227 1 88.12 446 ILE B N 1
ATOM 8612 C CA . ILE B 1 446 ? 7.32 18.766 7.723 1 88.12 446 ILE B CA 1
ATOM 8613 C C . ILE B 1 446 ? 8.344 18.125 8.656 1 88.12 446 ILE B C 1
ATOM 8615 O O . ILE B 1 446 ? 9.312 18.781 9.062 1 88.12 446 ILE B O 1
ATOM 8619 N N . LEU B 1 447 ? 8.055 16.953 9.133 1 88.31 447 LEU B N 1
ATOM 8620 C CA . LEU B 1 447 ? 8.992 16.141 9.906 1 88.31 447 LEU B CA 1
ATOM 8621 C C . LEU B 1 447 ? 9.227 14.789 9.227 1 88.31 447 LEU B C 1
ATOM 8623 O O . LEU B 1 447 ? 8.305 14.203 8.664 1 88.31 447 LEU B O 1
ATOM 8627 N N . THR B 1 448 ? 10.469 14.406 9.164 1 86.06 448 THR B N 1
ATOM 8628 C CA . THR B 1 448 ? 10.805 13.094 8.609 1 86.06 448 THR B CA 1
ATOM 8629 C C . THR B 1 448 ? 10.609 12 9.656 1 86.06 448 THR B C 1
ATOM 8631 O O . THR B 1 448 ? 10.227 12.289 10.797 1 86.06 448 THR B O 1
ATOM 8634 N N . THR B 1 449 ? 10.797 10.773 9.266 1 80.19 449 THR B N 1
ATOM 8635 C CA . THR B 1 449 ? 10.688 9.648 10.195 1 80.19 449 THR B CA 1
ATOM 8636 C C . THR B 1 449 ? 12.047 9.305 10.789 1 80.19 449 THR B C 1
ATOM 8638 O O . THR B 1 449 ? 12.219 8.242 11.391 1 80.19 449 THR B O 1
ATOM 8641 N N . GLY B 1 450 ? 12.969 10.188 10.609 1 86.62 450 GLY B N 1
ATOM 8642 C CA . GLY B 1 450 ? 14.32 9.922 11.086 1 86.62 450 GLY B CA 1
ATOM 8643 C C . GLY B 1 450 ? 14.562 10.414 12.5 1 86.62 450 GLY B C 1
ATOM 8644 O O . GLY B 1 450 ? 13.617 10.766 13.211 1 86.62 450 GLY B O 1
ATOM 8645 N N . SER B 1 451 ? 15.781 10.398 12.906 1 91.94 451 SER B N 1
ATOM 8646 C CA . SER B 1 451 ? 16.203 10.781 14.25 1 91.94 451 SER B CA 1
ATOM 8647 C C . SER B 1 451 ? 16.078 12.289 14.453 1 91.94 451 SER B C 1
ATOM 8649 O O . SER B 1 451 ? 15.789 13.031 13.516 1 91.94 451 SER B O 1
ATOM 8651 N N . ILE B 1 452 ? 16.297 12.711 15.695 1 94.44 452 ILE B N 1
ATOM 8652 C CA . ILE B 1 452 ? 16.281 14.125 16.031 1 94.44 452 ILE B CA 1
ATOM 8653 C C . ILE B 1 452 ? 17.359 14.859 15.234 1 94.44 452 ILE B C 1
ATOM 8655 O O . ILE B 1 452 ? 17.109 15.938 14.695 1 94.44 452 ILE B O 1
ATOM 8659 N N . ALA B 1 453 ? 18.5 14.172 15.172 1 94.75 453 ALA B N 1
ATOM 8660 C CA . ALA B 1 453 ? 19.609 14.758 14.43 1 94.75 453 ALA B CA 1
ATOM 8661 C C . ALA B 1 453 ? 19.25 14.945 12.961 1 94.75 453 ALA B C 1
ATOM 8663 O O . ALA B 1 453 ? 19.594 15.969 12.352 1 94.75 453 ALA B O 1
ATOM 8664 N N . GLU B 1 454 ? 18.641 14.008 12.391 1 93.06 454 GLU B N 1
ATOM 8665 C CA . GLU B 1 454 ? 18.219 14.094 10.992 1 93.06 454 GLU B CA 1
ATOM 8666 C C . GLU B 1 454 ? 17.25 15.25 10.773 1 93.06 454 GLU B C 1
ATOM 8668 O O . GLU B 1 454 ? 17.297 15.93 9.75 1 93.06 454 GLU B O 1
ATOM 8673 N N . GLN B 1 455 ? 16.359 15.438 11.742 1 94.19 455 GLN B N 1
ATOM 8674 C CA . GLN B 1 455 ? 15.398 16.531 11.633 1 94.19 455 GLN B CA 1
ATOM 8675 C C . GLN B 1 455 ? 16.109 17.875 11.594 1 94.19 455 GLN B C 1
ATOM 8677 O O . GLN B 1 455 ? 15.75 18.766 10.805 1 94.19 455 GLN B O 1
ATOM 8682 N N . ILE B 1 456 ? 17.078 18.031 12.391 1 95.44 456 ILE B N 1
ATOM 8683 C CA . ILE B 1 456 ? 17.781 19.312 12.539 1 95.44 456 ILE B CA 1
ATOM 8684 C C . ILE B 1 456 ? 18.625 19.594 11.297 1 95.44 456 ILE B C 1
ATOM 8686 O O . ILE B 1 456 ? 18.672 20.719 10.828 1 95.44 456 ILE B O 1
ATOM 8690 N N . ILE B 1 457 ? 19.172 18.562 10.742 1 94.69 457 ILE B N 1
ATOM 8691 C CA . ILE B 1 457 ? 20.094 18.719 9.617 1 94.69 457 ILE B CA 1
ATOM 8692 C C . ILE B 1 457 ? 19.297 18.875 8.32 1 94.69 457 ILE B C 1
ATOM 8694 O O . ILE B 1 457 ? 19.797 19.438 7.34 1 94.69 457 ILE B O 1
ATOM 8698 N N . TYR B 1 458 ? 18.109 18.484 8.414 1 94.19 458 TYR B N 1
ATOM 8699 C CA . TYR B 1 458 ? 17.25 18.625 7.246 1 94.19 458 TYR B CA 1
ATOM 8700 C C . TYR B 1 458 ? 17.219 20.078 6.766 1 94.19 458 TYR B C 1
ATOM 8702 O O . TYR B 1 458 ? 17.156 21 7.574 1 94.19 458 TYR B O 1
ATOM 8710 N N . PRO B 1 459 ? 17.422 20.234 5.391 1 93.62 459 PRO B N 1
ATOM 8711 C CA . PRO B 1 459 ? 17.156 19.391 4.223 1 93.62 459 PRO B CA 1
ATOM 8712 C C . PRO B 1 459 ? 18.406 18.719 3.674 1 93.62 459 PRO B C 1
ATOM 8714 O O . PRO B 1 459 ? 18.359 18.109 2.598 1 93.62 459 PRO B O 1
ATOM 8717 N N . LEU B 1 460 ? 19.484 18.844 4.363 1 92.5 460 LEU B N 1
ATOM 8718 C CA . LEU B 1 460 ? 20.688 18.156 3.924 1 92.5 460 LEU B CA 1
ATOM 8719 C C . LEU B 1 460 ? 20.625 16.672 4.258 1 92.5 460 LEU B C 1
ATOM 8721 O O . LEU B 1 460 ? 19.844 16.266 5.133 1 92.5 460 LEU B O 1
ATOM 8725 N N . VAL B 1 461 ? 21.359 15.93 3.531 1 91.88 461 VAL B N 1
ATOM 8726 C CA . VAL B 1 461 ? 21.406 14.492 3.758 1 91.88 461 VAL B CA 1
ATOM 8727 C C . VAL B 1 461 ? 22.109 14.195 5.078 1 91.88 461 VAL B C 1
ATOM 8729 O O . VAL B 1 461 ? 23.172 14.758 5.359 1 91.88 461 VAL B O 1
ATOM 8732 N N . TYR B 1 462 ? 21.484 13.43 5.898 1 89.12 462 TYR B N 1
ATOM 8733 C CA . TYR B 1 462 ? 22.016 13.039 7.199 1 89.12 462 TYR B CA 1
ATOM 8734 C C . TYR B 1 462 ? 22.875 11.789 7.074 1 89.12 462 TYR B C 1
ATOM 8736 O O . TYR B 1 462 ? 22.391 10.719 6.703 1 89.12 462 TYR B O 1
ATOM 8744 N N . ASP B 1 463 ? 24.078 11.969 7.273 1 89.19 463 ASP B N 1
ATOM 8745 C CA . ASP B 1 463 ? 25 10.836 7.379 1 89.19 463 ASP B CA 1
ATOM 8746 C C . ASP B 1 463 ? 25.281 10.492 8.836 1 89.19 463 ASP B C 1
ATOM 8748 O O . ASP B 1 463 ? 26.109 11.133 9.492 1 89.19 463 ASP B O 1
ATOM 8752 N N . ARG B 1 464 ? 24.766 9.492 9.305 1 87.5 464 ARG B N 1
ATOM 8753 C CA . ARG B 1 464 ? 24.797 9.133 10.719 1 87.5 464 ARG B CA 1
ATOM 8754 C C . ARG B 1 464 ? 26.219 8.953 11.211 1 87.5 464 ARG B C 1
ATOM 8756 O O . ARG B 1 464 ? 26.578 9.422 12.297 1 87.5 464 ARG B O 1
ATOM 8763 N N . GLU B 1 465 ? 27.047 8.328 10.508 1 88.44 465 GLU B N 1
ATOM 8764 C CA . GLU B 1 465 ? 28.422 8.016 10.938 1 88.44 465 GLU B CA 1
ATOM 8765 C C . GLU B 1 465 ? 29.234 9.289 11.156 1 88.44 465 GLU B C 1
ATOM 8767 O O . GLU B 1 465 ? 29.969 9.391 12.133 1 88.44 465 GLU B O 1
ATOM 8772 N N . THR B 1 466 ? 29.016 10.227 10.336 1 90.5 466 THR B N 1
ATOM 8773 C CA . THR B 1 466 ? 29.797 11.453 10.406 1 90.5 466 THR B CA 1
ATOM 8774 C C . THR B 1 466 ? 29.25 12.383 11.484 1 90.5 466 THR B C 1
ATOM 8776 O O . THR B 1 466 ? 30 12.977 12.258 1 90.5 466 THR B O 1
ATOM 8779 N N . VAL B 1 467 ? 27.969 12.453 11.602 1 91.69 467 VAL B N 1
ATOM 8780 C CA . VAL B 1 467 ? 27.328 13.445 12.461 1 91.69 467 VAL B CA 1
ATOM 8781 C C . VAL B 1 467 ? 27.328 12.953 13.906 1 91.69 467 VAL B C 1
ATOM 8783 O O . VAL B 1 467 ? 27.469 13.75 14.836 1 91.69 467 VAL B O 1
ATOM 8786 N N . GLN B 1 468 ? 27.172 11.633 14.055 1 90.69 468 GLN B N 1
ATOM 8787 C CA . GLN B 1 468 ? 27.109 11.07 15.406 1 90.69 468 GLN B CA 1
ATOM 8788 C C . GLN B 1 468 ? 28.422 11.289 16.156 1 90.69 468 GLN B C 1
ATOM 8790 O O . GLN B 1 468 ? 28.422 11.5 17.375 1 90.69 468 GLN B O 1
ATOM 8795 N N . ASN B 1 469 ? 29.516 11.312 15.453 1 92.12 469 ASN B N 1
ATOM 8796 C CA . ASN B 1 469 ? 30.828 11.469 16.062 1 92.12 469 ASN B CA 1
ATOM 8797 C C . ASN B 1 469 ? 31.234 12.938 16.156 1 92.12 469 ASN B C 1
ATOM 8799 O O . ASN B 1 469 ? 32.281 13.258 16.703 1 92.12 469 ASN B O 1
ATOM 8803 N N . ASP B 1 470 ? 30.406 13.797 15.664 1 94.06 470 ASP B N 1
ATOM 8804 C CA . ASP B 1 470 ? 30.672 15.234 15.758 1 94.06 470 ASP B CA 1
ATOM 8805 C C . ASP B 1 470 ? 30.141 15.805 17.078 1 94.06 470 ASP B C 1
ATOM 8807 O O . ASP B 1 470 ? 28.969 16.188 17.172 1 94.06 470 ASP B O 1
ATOM 8811 N N . HIS B 1 471 ? 30.969 15.992 17.984 1 93.31 471 HIS B N 1
ATOM 8812 C CA . HIS B 1 471 ? 30.609 16.453 19.312 1 93.31 471 HIS B CA 1
ATOM 8813 C C . HIS B 1 471 ? 30.062 17.891 19.266 1 93.31 471 HIS B C 1
ATOM 8815 O O . HIS B 1 471 ? 29.172 18.234 20.047 1 93.31 471 HIS B O 1
ATOM 8821 N N . ASP B 1 472 ? 30.609 18.656 18.406 1 94.44 472 ASP B N 1
ATOM 8822 C CA . ASP B 1 472 ? 30.141 20.031 18.281 1 94.44 472 ASP B CA 1
ATOM 8823 C C . ASP B 1 472 ? 28.688 20.078 17.844 1 94.44 472 ASP B C 1
ATOM 8825 O O . ASP B 1 472 ? 27.906 20.906 18.328 1 94.44 472 ASP B O 1
ATOM 8829 N N . PHE B 1 473 ? 28.375 19.266 16.906 1 95.31 473 PHE B N 1
ATOM 8830 C CA . PHE B 1 473 ? 26.984 19.219 16.453 1 95.31 473 PHE B CA 1
ATOM 8831 C C . PHE B 1 473 ? 26.062 18.828 17.609 1 95.31 473 PHE B C 1
ATOM 8833 O O . PHE B 1 473 ? 25 19.422 17.781 1 95.31 473 PHE B O 1
ATOM 8840 N N . ASN B 1 474 ? 26.453 17.812 18.375 1 95.38 474 ASN B N 1
ATOM 8841 C CA . ASN B 1 474 ? 25.594 17.312 19.453 1 95.38 474 ASN B CA 1
ATOM 8842 C C . ASN B 1 474 ? 25.328 18.391 20.5 1 95.38 474 ASN B C 1
ATOM 8844 O O . ASN B 1 474 ? 24.203 18.531 20.984 1 95.38 474 ASN B O 1
ATOM 8848 N N . ILE B 1 475 ? 26.328 19.109 20.766 1 95.88 475 ILE B N 1
ATOM 8849 C CA . ILE B 1 475 ? 26.172 20.172 21.766 1 95.88 475 ILE B CA 1
ATOM 8850 C C . ILE B 1 475 ? 25.281 21.281 21.203 1 95.88 475 ILE B C 1
ATOM 8852 O O . ILE B 1 475 ? 24.391 21.781 21.891 1 95.88 475 ILE B O 1
ATOM 8856 N N . LEU B 1 476 ? 25.562 21.641 20 1 96.12 476 LEU B N 1
ATOM 8857 C CA . LEU B 1 476 ? 24.781 22.688 19.359 1 96.12 476 LEU B CA 1
ATOM 8858 C C . LEU B 1 476 ? 23.312 22.297 19.266 1 96.12 476 LEU B C 1
ATOM 8860 O O . LEU B 1 476 ? 22.438 23.109 19.531 1 96.12 476 LEU B O 1
ATOM 8864 N N . ALA B 1 477 ? 23.094 21.078 18.828 1 96.56 477 ALA B N 1
ATOM 8865 C CA . ALA B 1 477 ? 21.719 20.578 18.688 1 96.56 477 ALA B CA 1
ATOM 8866 C C . ALA B 1 477 ? 20.984 20.625 20.031 1 96.56 477 ALA B C 1
ATOM 8868 O O . ALA B 1 477 ? 19.828 21.047 20.078 1 96.56 477 ALA B O 1
ATOM 8869 N N . LEU B 1 478 ? 21.625 20.203 21.047 1 96.19 478 LEU B N 1
ATOM 8870 C CA . LEU B 1 478 ? 21.016 20.219 22.359 1 96.19 478 LEU B CA 1
ATOM 8871 C C . LEU B 1 478 ? 20.719 21.641 22.828 1 96.19 478 LEU B C 1
ATOM 8873 O O . LEU B 1 478 ? 19.688 21.906 23.438 1 96.19 478 LEU B O 1
ATOM 8877 N N . ASN B 1 479 ? 21.609 22.516 22.547 1 96.31 479 ASN B N 1
ATOM 8878 C CA . ASN B 1 479 ? 21.422 23.906 22.922 1 96.31 479 ASN B CA 1
ATOM 8879 C C . ASN B 1 479 ? 20.234 24.531 22.188 1 96.31 479 ASN B C 1
ATOM 8881 O O . ASN B 1 479 ? 19.484 25.312 22.766 1 96.31 479 ASN B O 1
ATOM 8885 N N . ILE B 1 480 ? 20.156 24.219 20.922 1 96.94 480 ILE B N 1
ATOM 8886 C CA . ILE B 1 480 ? 19.047 24.734 20.125 1 96.94 480 ILE B CA 1
ATOM 8887 C C . ILE B 1 480 ? 17.719 24.219 20.688 1 96.94 480 ILE B C 1
ATOM 8889 O O . ILE B 1 480 ? 16.781 25 20.859 1 96.94 480 ILE B O 1
ATOM 8893 N N . LEU B 1 481 ? 17.688 22.953 21.016 1 96.69 481 LEU B N 1
ATOM 8894 C CA . LEU B 1 481 ? 16.469 22.344 21.531 1 96.69 481 LEU B CA 1
ATOM 8895 C C . LEU B 1 481 ? 16.109 22.922 22.906 1 96.69 481 LEU B C 1
ATOM 8897 O O . LEU B 1 481 ? 14.93 23.078 23.219 1 96.69 481 LEU B O 1
ATOM 8901 N N . LYS B 1 482 ? 17.094 23.219 23.672 1 95.25 482 LYS B N 1
ATOM 8902 C CA . LYS B 1 482 ? 16.891 23.844 24.984 1 95.25 482 LYS B CA 1
ATOM 8903 C C . LYS B 1 482 ? 16.328 25.25 24.828 1 95.25 482 LYS B C 1
ATOM 8905 O O . LYS B 1 482 ? 15.406 25.641 25.547 1 95.25 482 LYS B O 1
ATOM 8910 N N . PHE B 1 483 ? 16.891 25.984 23.922 1 95.19 483 PHE B N 1
ATOM 8911 C CA . PHE B 1 483 ? 16.438 27.344 23.672 1 95.19 483 PHE B CA 1
ATOM 8912 C C . PHE B 1 483 ? 14.977 27.344 23.234 1 95.19 483 PHE B C 1
ATOM 8914 O O . PHE B 1 483 ? 14.203 28.219 23.625 1 95.19 483 PHE B O 1
ATOM 8921 N N . LEU B 1 484 ? 14.633 26.391 22.375 1 94.94 484 LEU B N 1
ATOM 8922 C CA . LEU B 1 484 ? 13.281 26.312 21.828 1 94.94 484 LEU B CA 1
ATOM 8923 C C . LEU B 1 484 ? 12.344 25.609 22.812 1 94.94 484 LEU B C 1
ATOM 8925 O O . LEU B 1 484 ? 11.164 25.422 22.516 1 94.94 484 LEU B O 1
ATOM 8929 N N . GLU B 1 485 ? 12.836 25.109 23.922 1 90.56 485 GLU B N 1
ATOM 8930 C CA . GLU B 1 485 ? 12.07 24.531 25.016 1 90.56 485 GLU B CA 1
ATOM 8931 C C . GLU B 1 485 ? 11.367 23.25 24.594 1 90.56 485 GLU B C 1
ATOM 8933 O O . GLU B 1 485 ? 10.195 23.047 24.922 1 90.56 485 GLU B O 1
ATOM 8938 N N . ILE B 1 486 ? 12 22.391 23.797 1 91.62 486 ILE B N 1
ATOM 8939 C CA . ILE B 1 486 ? 11.391 21.141 23.359 1 91.62 486 ILE B CA 1
ATOM 8940 C C . ILE B 1 486 ? 12.352 19.984 23.609 1 91.62 486 ILE B C 1
ATOM 8942 O O . ILE B 1 486 ? 12.078 18.844 23.219 1 91.62 486 ILE B O 1
ATOM 8946 N N . GLU B 1 487 ? 13.43 20.234 24.281 1 92.75 487 GLU B N 1
ATOM 8947 C CA . GLU B 1 487 ? 14.461 19.234 24.516 1 92.75 487 GLU B CA 1
ATOM 8948 C C . GLU B 1 487 ? 13.914 18.047 25.297 1 92.75 487 GLU B C 1
ATOM 8950 O O . GLU B 1 487 ? 14.094 16.891 24.891 1 92.75 487 GLU B O 1
ATOM 8955 N N . LYS B 1 488 ? 13.258 18.266 26.312 1 85.12 488 LYS B N 1
ATOM 8956 C CA . LYS B 1 488 ? 12.781 17.219 27.203 1 85.12 488 LYS B CA 1
ATOM 8957 C C . LYS B 1 488 ? 11.781 16.312 26.5 1 85.12 488 LYS B C 1
ATOM 8959 O O . LYS B 1 488 ? 11.859 15.086 26.609 1 85.12 488 LYS B O 1
ATOM 8964 N N . SER B 1 489 ? 10.883 16.875 25.828 1 83.75 489 SER B N 1
ATOM 8965 C CA . SER B 1 489 ? 9.852 16.109 25.141 1 83.75 489 SER B CA 1
ATOM 8966 C C . SER B 1 489 ? 10.445 15.242 24.047 1 83.75 489 SER B C 1
ATOM 8968 O O . SER B 1 489 ? 10.055 14.078 23.875 1 83.75 489 SER B O 1
ATOM 8970 N N . LEU B 1 490 ? 11.367 15.742 23.297 1 89.25 490 LEU B N 1
ATOM 8971 C CA . LEU B 1 490 ? 11.961 15.016 22.172 1 89.25 490 LEU B CA 1
ATOM 8972 C C . LEU B 1 490 ? 12.875 13.906 22.672 1 89.25 490 LEU B C 1
ATOM 8974 O O . LEU B 1 490 ? 12.852 12.797 22.141 1 89.25 490 LEU B O 1
ATOM 8978 N N . LEU B 1 491 ? 13.672 14.203 23.672 1 88.12 491 LEU B N 1
ATOM 8979 C CA . LEU B 1 491 ? 14.625 13.219 24.172 1 88.12 491 LEU B CA 1
ATOM 8980 C C . LEU B 1 491 ? 13.898 12.062 24.859 1 88.12 491 LEU B C 1
ATOM 8982 O O . LEU B 1 491 ? 14.352 10.914 24.812 1 88.12 491 LEU B O 1
ATOM 8986 N N . LYS B 1 492 ? 12.867 12.398 25.453 1 82.38 492 LYS B N 1
ATOM 8987 C CA . LYS B 1 492 ? 12.07 11.344 26.047 1 82.38 492 LYS B CA 1
ATOM 8988 C C . LYS B 1 492 ? 11.523 10.391 25 1 82.38 492 LYS B C 1
ATOM 8990 O O . LYS B 1 492 ? 11.547 9.172 25.188 1 82.38 492 LYS B O 1
ATOM 8995 N N . LEU B 1 493 ? 11.07 10.945 23.953 1 80.25 493 LEU B N 1
ATOM 8996 C CA . LEU B 1 493 ? 10.508 10.141 22.859 1 80.25 493 LEU B CA 1
ATOM 8997 C C . LEU B 1 493 ? 11.602 9.336 22.172 1 80.25 493 LEU B C 1
ATOM 8999 O O . LEU B 1 493 ? 11.352 8.219 21.688 1 80.25 493 LEU B O 1
ATOM 9003 N N . ALA B 1 494 ? 12.797 9.898 22.125 1 86.44 494 ALA B N 1
ATOM 9004 C CA . ALA B 1 494 ? 13.898 9.258 21.406 1 86.44 494 ALA B CA 1
ATOM 9005 C C . ALA B 1 494 ? 14.773 8.445 22.344 1 86.44 494 ALA B C 1
ATOM 9007 O O . ALA B 1 494 ? 15.914 8.109 22.016 1 86.44 494 ALA B O 1
ATOM 9008 N N . ALA B 1 495 ? 14.383 8.141 23.547 1 83.06 495 ALA B N 1
ATOM 9009 C CA . ALA B 1 495 ? 15.133 7.375 24.531 1 83.06 495 ALA B CA 1
ATOM 9010 C C . ALA B 1 495 ? 16.5 7.996 24.781 1 83.06 495 ALA B C 1
ATOM 9012 O O . ALA B 1 495 ? 17.516 7.285 24.828 1 83.06 495 ALA B O 1
ATOM 9013 N N . ASN B 1 496 ? 16.562 9.289 24.766 1 86.62 496 ASN B N 1
ATOM 9014 C CA . ASN B 1 496 ? 17.734 10.078 25.094 1 86.62 496 ASN B CA 1
ATOM 9015 C C . ASN B 1 496 ? 18.859 9.867 24.062 1 86.62 496 ASN B C 1
ATOM 9017 O O . ASN B 1 496 ? 20.031 9.914 24.406 1 86.62 496 ASN B O 1
ATOM 9021 N N . ASN B 1 497 ? 18.484 9.492 22.922 1 90.12 497 ASN B N 1
ATOM 9022 C CA . ASN B 1 497 ? 19.422 9.312 21.828 1 90.12 497 ASN B CA 1
ATOM 9023 C C . ASN B 1 497 ? 19.094 10.242 20.656 1 90.12 497 ASN B C 1
ATOM 9025 O O . ASN B 1 497 ? 18.078 10.078 19.984 1 90.12 497 ASN B O 1
ATOM 9029 N N . LEU B 1 498 ? 20.016 11.141 20.359 1 92.69 498 LEU B N 1
ATOM 9030 C CA . LEU B 1 498 ? 19.828 12.125 19.297 1 92.69 498 LEU B CA 1
ATOM 9031 C C . LEU B 1 498 ? 19.844 11.453 17.922 1 92.69 498 LEU B C 1
ATOM 9033 O O . LEU B 1 498 ? 19.25 11.977 16.969 1 92.69 498 LEU B O 1
ATOM 9037 N N . HIS B 1 499 ? 20.453 10.359 17.844 1 91.38 499 HIS B N 1
ATOM 9038 C CA . HIS B 1 499 ? 20.688 9.703 16.547 1 91.38 499 HIS B CA 1
ATOM 9039 C C . HIS B 1 499 ? 19.906 8.391 16.453 1 91.38 499 HIS B C 1
ATOM 9041 O O . HIS B 1 499 ? 20.188 7.57 15.57 1 91.38 499 HIS B O 1
ATOM 9047 N N . GLY B 1 500 ? 18.922 8.195 17.328 1 84.31 500 GLY B N 1
ATOM 9048 C CA . GLY B 1 500 ? 18.172 6.961 17.344 1 84.31 500 GLY B CA 1
ATOM 9049 C C . GLY B 1 500 ? 17.25 6.805 16.156 1 84.31 500 GLY B C 1
ATOM 9050 O O . GLY B 1 500 ? 16.641 7.777 15.703 1 84.31 500 GLY B O 1
ATOM 9051 N N . GLU B 1 501 ? 17.25 5.645 15.5 1 70.5 501 GLU B N 1
ATOM 9052 C CA . GLU B 1 501 ? 16.422 5.348 14.336 1 70.5 501 GLU B CA 1
ATOM 9053 C C . GLU B 1 501 ? 15.203 4.512 14.727 1 70.5 501 GLU B C 1
ATOM 9055 O O . GLU B 1 501 ? 15.047 3.381 14.266 1 70.5 501 GLU B O 1
ATOM 9060 N N . ASP B 1 502 ? 14.398 4.969 15.5 1 65.56 502 ASP B N 1
ATOM 9061 C CA . ASP B 1 502 ? 13.305 4.141 16 1 65.56 502 ASP B CA 1
ATOM 9062 C C . ASP B 1 502 ? 12.055 4.301 15.133 1 65.56 502 ASP B C 1
ATOM 9064 O O . ASP B 1 502 ? 11.008 3.727 15.43 1 65.56 502 ASP B O 1
ATOM 9068 N N . GLY B 1 503 ? 12.258 4.98 14.109 1 70.06 503 GLY B N 1
ATOM 9069 C CA . GLY B 1 503 ? 11.117 5.102 13.211 1 70.06 503 GLY B CA 1
ATOM 9070 C C . GLY B 1 503 ? 9.922 5.77 13.859 1 70.06 503 GLY B C 1
ATOM 9071 O O . GLY B 1 503 ? 8.781 5.344 13.664 1 70.06 503 GLY B O 1
ATOM 9072 N N . ILE B 1 504 ? 10.086 6.766 14.625 1 72.19 504 ILE B N 1
ATOM 9073 C CA . ILE B 1 504 ? 9.039 7.496 15.32 1 72.19 504 ILE B CA 1
ATOM 9074 C C . ILE B 1 504 ? 8.344 8.453 14.352 1 72.19 504 ILE B C 1
ATOM 9076 O O . ILE B 1 504 ? 9.008 9.164 13.586 1 72.19 504 ILE B O 1
ATOM 9080 N N . ASN B 1 505 ? 7.062 8.32 14.336 1 76.56 505 ASN B N 1
ATOM 9081 C CA . ASN B 1 505 ? 6.309 9.367 13.648 1 76.56 505 ASN B CA 1
ATOM 9082 C C . ASN B 1 505 ? 6.105 10.586 14.539 1 76.56 505 ASN B C 1
ATOM 9084 O O . ASN B 1 505 ? 5.07 10.719 15.203 1 76.56 505 ASN B O 1
ATOM 9088 N N . TRP B 1 506 ? 6.902 11.508 14.453 1 82.81 506 TRP B N 1
ATOM 9089 C CA . TRP B 1 506 ? 6.984 12.648 15.359 1 82.81 506 TRP B CA 1
ATOM 9090 C C . TRP B 1 506 ? 5.676 13.43 15.375 1 82.81 506 TRP B C 1
ATOM 9092 O O . TRP B 1 506 ? 5.23 13.891 16.438 1 82.81 506 TRP B O 1
ATOM 9102 N N . ILE B 1 507 ? 5.043 13.594 14.266 1 77.62 507 ILE B N 1
ATOM 9103 C CA . ILE B 1 507 ? 3.871 14.453 14.109 1 77.62 507 ILE B CA 1
ATOM 9104 C C . ILE B 1 507 ? 2.73 13.93 14.977 1 77.62 507 ILE B C 1
ATOM 9106 O O . ILE B 1 507 ? 1.909 14.711 15.469 1 77.62 507 ILE B O 1
ATOM 9110 N N . ASP B 1 508 ? 2.787 12.703 15.273 1 71.75 508 ASP B N 1
ATOM 9111 C CA . ASP B 1 508 ? 1.698 12.086 16.031 1 71.75 508 ASP B CA 1
ATOM 9112 C C . ASP B 1 508 ? 1.891 12.281 17.531 1 71.75 508 ASP B C 1
ATOM 9114 O O . ASP B 1 508 ? 0.938 12.164 18.297 1 71.75 508 ASP B O 1
ATOM 9118 N N . HIS B 1 509 ? 3.078 12.656 17.891 1 75.5 509 HIS B N 1
ATOM 9119 C CA . HIS B 1 509 ? 3.387 12.641 19.312 1 75.5 509 HIS B CA 1
ATOM 9120 C C . HIS B 1 509 ? 3.637 14.047 19.844 1 75.5 509 HIS B C 1
ATOM 9122 O O . HIS B 1 509 ? 3.678 14.266 21.047 1 75.5 509 HIS B O 1
ATOM 9128 N N . LEU B 1 510 ? 3.752 14.93 18.953 1 80.19 510 LEU B N 1
ATOM 9129 C CA . LEU B 1 510 ? 4.059 16.297 19.359 1 80.19 510 LEU B CA 1
ATOM 9130 C C . LEU B 1 510 ? 2.855 17.219 19.156 1 80.19 510 LEU B C 1
ATOM 9132 O O . LEU B 1 510 ? 2.027 16.969 18.266 1 80.19 510 LEU B O 1
ATOM 9136 N N . SER B 1 511 ? 2.826 18.203 19.938 1 77.88 511 SER B N 1
ATOM 9137 C CA . SER B 1 511 ? 1.807 19.234 19.766 1 77.88 511 SER B CA 1
ATOM 9138 C C . SER B 1 511 ? 2.127 20.109 18.562 1 77.88 511 SER B C 1
ATOM 9140 O O . SER B 1 511 ? 3.25 20.094 18.047 1 77.88 511 SER B O 1
ATOM 9142 N N . ALA B 1 512 ? 1.149 20.859 18.109 1 79.06 512 ALA B N 1
ATOM 9143 C CA . ALA B 1 512 ? 1.333 21.75 16.969 1 79.06 512 ALA B CA 1
ATOM 9144 C C . ALA B 1 512 ? 2.451 22.766 17.234 1 79.06 512 ALA B C 1
ATOM 9146 O O . ALA B 1 512 ? 3.244 23.062 16.328 1 79.06 512 ALA B O 1
ATOM 9147 N N . GLY B 1 513 ? 2.475 23.312 18.422 1 83.94 513 GLY B N 1
ATOM 9148 C CA . GLY B 1 513 ? 3.529 24.25 18.781 1 83.94 513 GLY B CA 1
ATOM 9149 C C . GLY B 1 513 ? 4.906 23.609 18.828 1 83.94 513 GLY B C 1
ATOM 9150 O O . GLY B 1 513 ? 5.891 24.219 18.391 1 83.94 513 GLY B O 1
ATOM 9151 N N . GLU B 1 514 ? 4.934 22.406 19.312 1 86.31 514 GLU B N 1
ATOM 9152 C CA . GLU B 1 514 ? 6.203 21.703 19.375 1 86.31 514 GLU B CA 1
ATOM 9153 C C . GLU B 1 514 ? 6.707 21.359 17.969 1 86.31 514 GLU B C 1
ATOM 9155 O O . GLU B 1 514 ? 7.91 21.422 17.703 1 86.31 514 GLU B O 1
ATOM 9160 N N . ILE B 1 515 ? 5.785 21.016 17.203 1 90.12 515 ILE B N 1
ATOM 9161 C CA . ILE B 1 515 ? 6.137 20.688 15.82 1 90.12 515 ILE B CA 1
ATOM 9162 C C . ILE B 1 515 ? 6.738 21.906 15.133 1 90.12 515 ILE B C 1
ATOM 9164 O O . ILE B 1 515 ? 7.758 21.797 14.445 1 90.12 515 ILE B O 1
ATOM 9168 N N . GLN B 1 516 ? 6.113 23.031 15.281 1 90.62 516 GLN B N 1
ATOM 9169 C CA . GLN B 1 516 ? 6.613 24.25 14.672 1 90.62 516 GLN B CA 1
ATOM 9170 C C . GLN B 1 516 ? 7.988 24.625 15.219 1 90.62 516 GLN B C 1
ATOM 9172 O O . GLN B 1 516 ? 8.875 25.016 14.461 1 90.62 516 GLN B O 1
ATOM 9177 N N . ARG B 1 517 ? 8.148 24.531 16.531 1 93.62 517 ARG B N 1
ATOM 9178 C CA . ARG B 1 517 ? 9.445 24.812 17.125 1 93.62 517 ARG B CA 1
ATOM 9179 C C . ARG B 1 517 ? 10.516 23.859 16.625 1 93.62 517 ARG B C 1
ATOM 9181 O O . ARG B 1 517 ? 11.656 24.266 16.375 1 93.62 517 ARG B O 1
ATOM 9188 N N . PHE B 1 518 ? 10.109 22.594 16.516 1 94 518 PHE B N 1
ATOM 9189 C CA . PHE B 1 518 ? 11.023 21.594 15.992 1 94 518 PHE B CA 1
ATOM 9190 C C . PHE B 1 518 ? 11.445 21.922 14.562 1 94 518 PHE B C 1
ATOM 9192 O O . PHE B 1 518 ? 12.609 21.766 14.203 1 94 518 PHE B O 1
ATOM 9199 N N . ASN B 1 519 ? 10.555 22.391 13.781 1 94.31 519 ASN B N 1
ATOM 9200 C CA . ASN B 1 519 ? 10.852 22.812 12.414 1 94.31 519 ASN B CA 1
ATOM 9201 C C . ASN B 1 519 ? 11.789 24.016 12.383 1 94.31 519 ASN B C 1
ATOM 9203 O O . ASN B 1 519 ? 12.664 24.109 11.523 1 94.31 519 ASN B O 1
ATOM 9207 N N . LEU B 1 520 ? 11.625 24.922 13.297 1 95.38 520 LEU B N 1
ATOM 9208 C CA . LEU B 1 520 ? 12.422 26.141 13.344 1 95.38 520 LEU B CA 1
ATOM 9209 C C . LEU B 1 520 ? 13.844 25.844 13.805 1 95.38 520 LEU B C 1
ATOM 9211 O O . LEU B 1 520 ? 14.758 26.641 13.57 1 95.38 520 LEU B O 1
ATOM 9215 N N . ALA B 1 521 ? 14.016 24.688 14.469 1 96.5 521 ALA B N 1
ATOM 9216 C CA . ALA B 1 521 ? 15.359 24.297 14.891 1 96.5 521 ALA B CA 1
ATOM 9217 C C . ALA B 1 521 ? 16.312 24.234 13.711 1 96.5 521 ALA B C 1
ATOM 9219 O O . ALA B 1 521 ? 17.5 24.531 13.859 1 96.5 521 ALA B O 1
ATOM 9220 N N . ARG B 1 522 ? 15.828 23.984 12.57 1 96.56 522 ARG B N 1
ATOM 9221 C CA . ARG B 1 522 ? 16.625 23.891 11.359 1 96.56 522 ARG B CA 1
ATOM 9222 C C . ARG B 1 522 ? 17.266 25.234 11.023 1 96.56 522 ARG B C 1
ATOM 9224 O O . ARG B 1 522 ? 18.391 25.297 10.547 1 96.56 522 ARG B O 1
ATOM 9231 N N . ILE B 1 523 ? 16.531 26.266 11.219 1 96.69 523 ILE B N 1
ATOM 9232 C CA . ILE B 1 523 ? 17 27.609 10.891 1 96.69 523 ILE B CA 1
ATOM 9233 C C . ILE B 1 523 ? 18.156 27.984 11.82 1 96.69 523 ILE B C 1
ATOM 9235 O O . ILE B 1 523 ? 19.125 28.594 11.383 1 96.69 523 ILE B O 1
ATOM 9239 N N . PHE B 1 524 ? 18.062 27.641 13.07 1 97.06 524 PHE B N 1
ATOM 9240 C CA . PHE B 1 524 ? 19.109 27.938 14.047 1 97.06 524 PHE B CA 1
ATOM 9241 C C . PHE B 1 524 ? 20.375 27.156 13.719 1 97.06 524 PHE B C 1
ATOM 9243 O O . PHE B 1 524 ? 21.484 27.641 14 1 97.06 524 PHE B O 1
ATOM 9250 N N . TYR B 1 525 ? 20.203 26.031 13.172 1 96.75 525 TYR B N 1
ATOM 9251 C CA . TYR B 1 525 ? 21.359 25.188 12.844 1 96.75 525 TYR B CA 1
ATOM 9252 C C . TYR B 1 525 ? 22.047 25.688 11.578 1 96.75 525 TYR B C 1
ATOM 9254 O O . TYR B 1 525 ? 23.266 25.875 11.562 1 96.75 525 TYR B O 1
ATOM 9262 N N . HIS B 1 526 ? 21.297 25.906 10.484 1 96 526 HIS B N 1
ATOM 9263 C CA . HIS B 1 526 ? 21.875 26.25 9.188 1 96 526 HIS B CA 1
ATOM 9264 C C . HIS B 1 526 ? 22.266 27.719 9.133 1 96 526 HIS B C 1
ATOM 9266 O O . HIS B 1 526 ? 23.156 28.109 8.367 1 96 526 HIS B O 1
ATOM 9272 N N . ARG B 1 527 ? 21.547 28.562 9.875 1 95.69 527 ARG B N 1
ATOM 9273 C CA . ARG B 1 527 ? 21.812 30 9.969 1 95.69 527 ARG B CA 1
ATOM 9274 C C . ARG B 1 527 ? 21.875 30.641 8.586 1 95.69 527 ARG B C 1
ATOM 9276 O O . ARG B 1 527 ? 22.906 31.188 8.195 1 95.69 527 ARG B O 1
ATOM 9283 N N . PRO B 1 528 ? 20.766 30.641 7.859 1 95.88 528 PRO B N 1
ATOM 9284 C CA . PRO B 1 528 ? 20.719 31.25 6.531 1 95.88 528 PRO B CA 1
ATOM 9285 C C . PRO B 1 528 ? 20.844 32.781 6.582 1 95.88 528 PRO B C 1
ATOM 9287 O O . PRO B 1 528 ? 20.594 33.375 7.621 1 95.88 528 PRO B O 1
ATOM 9290 N N . SER B 1 529 ? 21.203 33.344 5.445 1 95 529 SER B N 1
ATOM 9291 C CA . SER B 1 529 ? 21.234 34.812 5.336 1 95 529 SER B CA 1
ATOM 9292 C C . SER B 1 529 ? 19.828 35.375 5.301 1 95 529 SER B C 1
ATOM 9294 O O . SER B 1 529 ? 19.578 36.438 5.879 1 95 529 SER B O 1
ATOM 9296 N N . ILE B 1 530 ? 19 34.688 4.602 1 96.06 530 ILE B N 1
ATOM 9297 C CA . ILE B 1 530 ? 17.594 35.094 4.508 1 96.06 530 ILE B CA 1
ATOM 9298 C C . ILE B 1 530 ? 16.688 33.875 4.777 1 96.06 530 ILE B C 1
ATOM 9300 O O . ILE B 1 530 ? 16.969 32.781 4.336 1 96.06 530 ILE B O 1
ATOM 9304 N N . VAL B 1 531 ? 15.656 34.094 5.516 1 96.88 531 VAL B N 1
ATOM 9305 C CA . VAL B 1 531 ? 14.672 33.031 5.746 1 96.88 531 VAL B CA 1
ATOM 9306 C C . VAL B 1 531 ? 13.266 33.562 5.457 1 96.88 531 VAL B C 1
ATOM 9308 O O . VAL B 1 531 ? 12.938 34.688 5.816 1 96.88 531 VAL B O 1
ATOM 9311 N N . PHE B 1 532 ? 12.555 32.844 4.656 1 96.44 532 PHE B N 1
ATOM 9312 C CA . PHE B 1 532 ? 11.141 33.125 4.391 1 96.44 532 PHE B CA 1
ATOM 9313 C C . PHE B 1 532 ? 10.25 32.25 5.273 1 96.44 532 PHE B C 1
ATOM 9315 O O . PHE B 1 532 ? 10.32 31.031 5.238 1 96.44 532 PHE B O 1
ATOM 9322 N N . LEU B 1 533 ? 9.438 32.844 6.074 1 95.62 533 LEU B N 1
ATOM 9323 C CA . LEU B 1 533 ? 8.547 32.156 7 1 95.62 533 LEU B CA 1
ATOM 9324 C C . LEU B 1 533 ? 7.09 32.312 6.586 1 95.62 533 LEU B C 1
ATOM 9326 O O . LEU B 1 533 ? 6.5 33.375 6.812 1 95.62 533 LEU B O 1
ATOM 9330 N N . ASP B 1 534 ? 6.523 31.281 6.066 1 92.5 534 ASP B N 1
ATOM 9331 C CA . ASP B 1 534 ? 5.121 31.297 5.664 1 92.5 534 ASP B CA 1
ATOM 9332 C C . ASP B 1 534 ? 4.219 30.781 6.777 1 92.5 534 ASP B C 1
ATOM 9334 O O . ASP B 1 534 ? 3.891 29.594 6.809 1 92.5 534 ASP B O 1
ATOM 9338 N N . GLU B 1 535 ? 3.811 31.609 7.664 1 87.69 535 GLU B N 1
ATOM 9339 C CA . GLU B 1 535 ? 2.926 31.297 8.781 1 87.69 535 GLU B CA 1
ATOM 9340 C C . GLU B 1 535 ? 3.492 30.172 9.641 1 87.69 535 GLU B C 1
ATOM 9342 O O . GLU B 1 535 ? 2.785 29.219 9.953 1 87.69 535 GLU B O 1
ATOM 9347 N N . CYS B 1 536 ? 4.73 30.312 10.031 1 89.94 536 CYS B N 1
ATOM 9348 C CA . CYS B 1 536 ? 5.449 29.234 10.719 1 89.94 536 CYS B CA 1
ATOM 9349 C C . CYS B 1 536 ? 5.367 29.406 12.227 1 89.94 536 CYS B C 1
ATOM 9351 O O . CYS B 1 536 ? 5.875 28.578 12.977 1 89.94 536 CYS B O 1
ATOM 9353 N N . THR B 1 537 ? 4.719 30.469 12.688 1 87.62 537 THR B N 1
ATOM 9354 C CA . THR B 1 537 ? 4.66 30.703 14.125 1 87.62 537 THR B CA 1
ATOM 9355 C C . THR B 1 537 ? 3.213 30.844 14.594 1 87.62 537 THR B C 1
ATOM 9357 O O . THR B 1 537 ? 2.947 31.391 15.664 1 87.62 537 THR B O 1
ATOM 9360 N N . THR B 1 538 ? 2.342 30.359 13.789 1 78.69 538 THR B N 1
ATOM 9361 C CA . THR B 1 538 ? 0.923 30.578 14.055 1 78.69 538 THR B CA 1
ATOM 9362 C C . THR B 1 538 ? 0.479 29.781 15.281 1 78.69 538 THR B C 1
ATOM 9364 O O . THR B 1 538 ? -0.442 30.203 15.992 1 78.69 538 THR B O 1
ATOM 9367 N N . ALA B 1 539 ? 1.158 28.688 15.5 1 77.94 539 ALA B N 1
ATOM 9368 C CA . ALA B 1 539 ? 0.762 27.828 16.609 1 77.94 539 ALA B CA 1
ATOM 9369 C C . ALA B 1 539 ? 1.549 28.172 17.875 1 77.94 539 ALA B C 1
ATOM 9371 O O . ALA B 1 539 ? 1.387 27.516 18.906 1 77.94 539 ALA B O 1
ATOM 9372 N N . LEU B 1 540 ? 2.322 29.234 17.812 1 83.62 540 LEU B N 1
ATOM 9373 C CA . LEU B 1 540 ? 3.135 29.625 18.953 1 83.62 540 LEU B CA 1
ATOM 9374 C C . LEU B 1 540 ? 2.512 30.812 19.688 1 83.62 540 LEU B C 1
ATOM 9376 O O . LEU B 1 540 ? 1.93 31.688 19.062 1 83.62 540 LEU B O 1
ATOM 9380 N N . PRO B 1 541 ? 2.742 30.781 21.016 1 79.38 541 PRO B N 1
ATOM 9381 C CA . PRO B 1 541 ? 2.395 32 21.734 1 79.38 541 PRO B CA 1
ATOM 9382 C C . PRO B 1 541 ? 3.205 33.219 21.266 1 79.38 541 PRO B C 1
ATOM 9384 O O . PRO B 1 541 ? 4.367 33.062 20.875 1 79.38 541 PRO B O 1
ATOM 9387 N N . ASP B 1 542 ? 2.594 34.344 21.406 1 81.62 542 ASP B N 1
ATOM 9388 C CA . ASP B 1 542 ? 3.191 35.562 20.875 1 81.62 542 ASP B CA 1
ATOM 9389 C C . ASP B 1 542 ? 4.57 35.812 21.484 1 81.62 542 ASP B C 1
ATOM 9391 O O . ASP B 1 542 ? 5.492 36.25 20.797 1 81.62 542 ASP B O 1
ATOM 9395 N N . ASP B 1 543 ? 4.676 35.562 22.719 1 83.44 543 ASP B N 1
ATOM 9396 C CA . ASP B 1 543 ? 5.938 35.844 23.391 1 83.44 543 ASP B CA 1
ATOM 9397 C C . ASP B 1 543 ? 7.043 34.906 22.891 1 83.44 543 ASP B C 1
ATOM 9399 O O . ASP B 1 543 ? 8.18 35.344 22.703 1 83.44 543 ASP B O 1
ATOM 9403 N N . ILE B 1 544 ? 6.672 33.688 22.672 1 87.88 544 ILE B N 1
ATOM 9404 C CA . ILE B 1 544 ? 7.645 32.719 22.188 1 87.88 544 ILE B CA 1
ATOM 9405 C C . ILE B 1 544 ? 8.008 33.062 20.734 1 87.88 544 ILE B C 1
ATOM 9407 O O . ILE B 1 544 ? 9.18 33 20.359 1 87.88 544 ILE B O 1
ATOM 9411 N N . ALA B 1 545 ? 7.039 33.344 19.953 1 90.88 545 ALA B N 1
ATOM 9412 C CA . ALA B 1 545 ? 7.277 33.719 18.562 1 90.88 545 ALA B CA 1
ATOM 9413 C C . ALA B 1 545 ? 8.211 34.938 18.484 1 90.88 545 ALA B C 1
ATOM 9415 O O . ALA B 1 545 ? 9.141 34.938 17.672 1 90.88 545 ALA B O 1
ATOM 9416 N N . ARG B 1 546 ? 7.934 35.906 19.312 1 90.5 546 ARG B N 1
ATOM 9417 C CA . ARG B 1 546 ? 8.75 37.125 19.312 1 90.5 546 ARG B CA 1
ATOM 9418 C C . ARG B 1 546 ? 10.18 36.812 19.766 1 90.5 546 ARG B C 1
ATOM 9420 O O . ARG B 1 546 ? 11.141 37.312 19.203 1 90.5 546 ARG B O 1
ATOM 9427 N N . LYS B 1 547 ? 10.227 36 20.781 1 93.06 547 LYS B N 1
ATOM 9428 C CA . LYS B 1 547 ? 11.539 35.594 21.281 1 93.06 547 LYS B CA 1
ATOM 9429 C C . LYS B 1 547 ? 12.367 34.938 20.188 1 93.06 547 LYS B C 1
ATOM 9431 O O . LYS B 1 547 ? 13.555 35.219 20.031 1 93.06 547 LYS B O 1
ATOM 9436 N N . ILE B 1 548 ? 11.797 34.094 19.5 1 95 548 ILE B N 1
ATOM 9437 C CA . ILE B 1 548 ? 12.477 33.312 18.453 1 95 548 ILE B CA 1
ATOM 9438 C C . ILE B 1 548 ? 12.914 34.25 17.328 1 95 548 ILE B C 1
ATOM 9440 O O . ILE B 1 548 ? 14.07 34.219 16.906 1 95 548 ILE B O 1
ATOM 9444 N N . LEU B 1 549 ? 12.031 35.094 16.859 1 95.31 549 LEU B N 1
ATOM 9445 C CA . LEU B 1 549 ? 12.359 36.031 15.773 1 95.31 549 LEU B CA 1
ATOM 9446 C C . LEU B 1 549 ? 13.438 37 16.203 1 95.31 549 LEU B C 1
ATOM 9448 O O . LEU B 1 549 ? 14.312 37.344 15.414 1 95.31 549 LEU B O 1
ATOM 9452 N N . TYR B 1 550 ? 13.305 37.438 17.453 1 95 550 TYR B N 1
ATOM 9453 C CA . TYR B 1 550 ? 14.297 38.375 17.984 1 95 550 TYR B CA 1
ATOM 9454 C C . TYR B 1 550 ? 15.688 37.75 17.953 1 95 550 TYR B C 1
ATOM 9456 O O . TYR B 1 550 ? 16.656 38.375 17.531 1 95 550 TYR B O 1
ATOM 9464 N N . GLU B 1 551 ? 15.719 36.531 18.391 1 95.81 551 GLU B N 1
ATOM 9465 C CA . GLU B 1 551 ? 17 35.844 18.406 1 95.81 551 GLU B CA 1
ATOM 9466 C C . GLU B 1 551 ? 17.547 35.656 17 1 95.81 551 GLU B C 1
ATOM 9468 O O . GLU B 1 551 ? 18.75 35.844 16.766 1 95.81 551 GLU B O 1
ATOM 9473 N N . LEU B 1 552 ? 16.766 35.312 16.062 1 95.88 552 LEU B N 1
ATOM 9474 C CA . LEU B 1 552 ? 17.188 35.094 14.68 1 95.88 552 LEU B CA 1
ATOM 9475 C C . LEU B 1 552 ? 17.734 36.375 14.07 1 95.88 552 LEU B C 1
ATOM 9477 O O . LEU B 1 552 ? 18.766 36.375 13.398 1 95.88 552 LEU B O 1
ATOM 9481 N N . ILE B 1 553 ? 17.062 37.469 14.336 1 94.25 553 ILE B N 1
ATOM 9482 C CA . ILE B 1 553 ? 17.375 38.75 13.703 1 94.25 553 ILE B CA 1
ATOM 9483 C C . ILE B 1 553 ? 18.594 39.375 14.375 1 94.25 553 ILE B C 1
ATOM 9485 O O . ILE B 1 553 ? 19.531 39.812 13.695 1 94.25 553 ILE B O 1
ATOM 9489 N N . TYR B 1 554 ? 18.625 39.375 15.68 1 93.81 554 TYR B N 1
ATOM 9490 C CA . TYR B 1 554 ? 19.609 40.188 16.359 1 93.81 554 TYR B CA 1
ATOM 9491 C C . TYR B 1 554 ? 20.812 39.375 16.781 1 93.81 554 TYR B C 1
ATOM 9493 O O . TYR B 1 554 ? 21.953 39.875 16.781 1 93.81 554 TYR B O 1
ATOM 9501 N N . GLN B 1 555 ? 20.594 38.219 17.141 1 93.06 555 GLN B N 1
ATOM 9502 C CA . GLN B 1 555 ? 21.719 37.375 17.562 1 93.06 555 GLN B CA 1
ATOM 9503 C C . GLN B 1 555 ? 22.422 36.75 16.359 1 93.06 555 GLN B C 1
ATOM 9505 O O . GLN B 1 555 ? 23.656 36.719 16.312 1 93.06 555 GLN B O 1
ATOM 9510 N N . TYR B 1 556 ? 21.672 36.25 15.461 1 94.25 556 TYR B N 1
ATOM 9511 C CA . TYR B 1 556 ? 22.25 35.5 14.352 1 94.25 556 TYR B CA 1
ATOM 9512 C C . TYR B 1 556 ? 22.281 36.344 13.078 1 94.25 556 TYR B C 1
ATOM 9514 O O . TYR B 1 556 ? 22.844 35.906 12.062 1 94.25 556 TYR B O 1
ATOM 9522 N N . ARG B 1 557 ? 21.688 37.5 13.055 1 93.69 557 ARG B N 1
ATOM 9523 C CA . ARG B 1 557 ? 21.719 38.438 11.953 1 93.69 557 ARG B CA 1
ATOM 9524 C C . ARG B 1 557 ? 21.109 37.844 10.688 1 93.69 557 ARG B C 1
ATOM 9526 O O . ARG B 1 557 ? 21.688 37.938 9.602 1 93.69 557 ARG B O 1
ATOM 9533 N N . ILE B 1 558 ? 20.062 37.156 10.859 1 96 558 ILE B N 1
ATOM 9534 C CA . ILE B 1 558 ? 19.312 36.562 9.75 1 96 558 ILE B CA 1
ATOM 9535 C C . ILE B 1 558 ? 18.219 37.531 9.289 1 96 558 ILE B C 1
ATOM 9537 O O . ILE B 1 558 ? 17.562 38.156 10.109 1 96 558 ILE B O 1
ATOM 9541 N N . THR B 1 559 ? 18.172 37.781 8 1 96.25 559 THR B N 1
ATOM 9542 C CA . THR B 1 559 ? 17.062 38.531 7.449 1 96.25 559 THR B CA 1
ATOM 9543 C C . THR B 1 559 ? 15.797 37.688 7.383 1 96.25 559 THR B C 1
ATOM 9545 O O . THR B 1 559 ? 15.805 36.594 6.832 1 96.25 559 THR B O 1
ATOM 9548 N N . VAL B 1 560 ? 14.727 38.219 7.934 1 97 560 VAL B N 1
ATOM 9549 C CA . VAL B 1 560 ? 13.516 37.438 8.023 1 97 560 VAL B CA 1
ATOM 9550 C C . VAL B 1 560 ? 12.406 38.062 7.199 1 97 560 VAL B C 1
ATOM 9552 O O . VAL B 1 560 ? 12.164 39.281 7.301 1 97 560 VAL B O 1
ATOM 9555 N N . VAL B 1 561 ? 11.852 37.312 6.301 1 96.5 561 VAL B N 1
ATOM 9556 C CA . VAL B 1 561 ? 10.617 37.656 5.605 1 96.5 561 VAL B CA 1
ATOM 9557 C C . VAL B 1 561 ? 9.453 36.844 6.172 1 96.5 561 VAL B C 1
ATOM 9559 O O . VAL B 1 561 ? 9.375 35.625 5.953 1 96.5 561 VAL B O 1
ATOM 9562 N N . THR B 1 562 ? 8.531 37.469 6.824 1 95.56 562 THR B N 1
ATOM 9563 C CA . THR B 1 562 ? 7.512 36.75 7.59 1 95.56 562 THR B CA 1
ATOM 9564 C C . THR B 1 562 ? 6.125 37.031 7.016 1 95.56 562 THR B C 1
ATOM 9566 O O . THR B 1 562 ? 5.75 38.188 6.797 1 95.56 562 THR B O 1
ATOM 9569 N N . ILE B 1 563 ? 5.461 35.969 6.676 1 92.25 563 ILE B N 1
ATOM 9570 C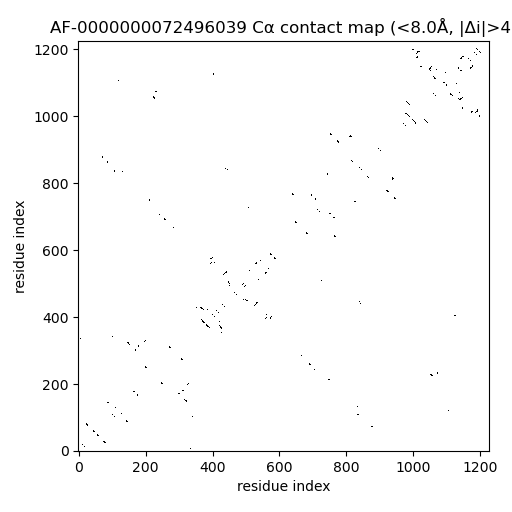 CA . ILE B 1 563 ? 4.027 36.062 6.422 1 92.25 563 ILE B CA 1
ATOM 9571 C C . ILE B 1 563 ? 3.258 35.75 7.707 1 92.25 563 ILE B C 1
ATOM 9573 O O . ILE B 1 563 ? 3.4 34.656 8.273 1 92.25 563 ILE B O 1
ATOM 9577 N N . SER B 1 564 ? 2.572 36.625 8.242 1 85.81 564 SER B N 1
ATOM 9578 C CA . SER B 1 564 ? 1.824 36.438 9.477 1 85.81 564 SER B CA 1
ATOM 9579 C C . SER B 1 564 ? 0.637 37.375 9.562 1 85.81 564 SER B C 1
ATOM 9581 O O . SER B 1 564 ? 0.651 38.469 8.969 1 85.81 564 SER B O 1
ATOM 9583 N N . HIS B 1 565 ? -0.317 36.938 10.234 1 75.12 565 HIS B N 1
ATOM 9584 C CA . HIS B 1 565 ? -1.461 37.781 10.547 1 75.12 565 HIS B CA 1
ATOM 9585 C C . HIS B 1 565 ? -1.303 38.438 11.914 1 75.12 565 HIS B C 1
ATOM 9587 O O . HIS B 1 565 ? -2.127 39.281 12.305 1 75.12 565 HIS B O 1
ATOM 9593 N N . ASN B 1 566 ? -0.226 38.125 12.547 1 75 566 ASN B N 1
ATOM 9594 C CA . ASN B 1 566 ? 0.015 38.625 13.898 1 75 566 ASN B CA 1
ATOM 9595 C C . ASN B 1 566 ? 0.659 40 13.883 1 75 566 ASN B C 1
ATOM 9597 O O . ASN B 1 566 ? 1.838 40.125 13.555 1 75 566 ASN B O 1
ATOM 9601 N N . ASN B 1 567 ? 0.047 40.906 14.398 1 75 567 ASN B N 1
ATOM 9602 C CA . ASN B 1 567 ? 0.51 42.281 14.391 1 75 567 ASN B CA 1
ATOM 9603 C C . ASN B 1 567 ? 1.645 42.5 15.391 1 75 567 ASN B C 1
ATOM 9605 O O . ASN B 1 567 ? 2.434 43.438 15.25 1 75 567 ASN B O 1
ATOM 9609 N N . SER B 1 568 ? 1.74 41.625 16.344 1 77.06 568 SER B N 1
ATOM 9610 C CA . SER B 1 568 ? 2.766 41.812 17.359 1 77.06 568 SER B CA 1
ATOM 9611 C C . SER B 1 568 ? 4.16 41.594 16.797 1 77.06 568 SER B C 1
ATOM 9613 O O . SER B 1 568 ? 5.152 42.062 17.359 1 77.06 568 SER B O 1
ATOM 9615 N N . LEU B 1 569 ? 4.262 41 15.688 1 88.19 569 LEU B N 1
ATOM 9616 C CA . LEU B 1 569 ? 5.559 40.688 15.086 1 88.19 569 LEU B CA 1
ATOM 9617 C C . LEU B 1 569 ? 6.02 41.844 14.188 1 88.19 569 LEU B C 1
ATOM 9619 O O . LEU B 1 569 ? 7.188 41.906 13.805 1 88.19 569 LEU B O 1
ATOM 9623 N N . LYS B 1 570 ? 5.125 42.719 13.914 1 88.25 570 LYS B N 1
ATOM 9624 C CA . LYS B 1 570 ? 5.418 43.812 13 1 88.25 570 LYS B CA 1
ATOM 9625 C C . LYS B 1 570 ? 6.559 44.688 13.523 1 88.25 570 LYS B C 1
ATOM 9627 O O . LYS B 1 570 ? 7.348 45.219 12.75 1 88.25 570 LYS B O 1
ATOM 9632 N N . SER B 1 571 ? 6.676 44.812 14.805 1 87.94 571 SER B N 1
ATOM 9633 C CA . SER B 1 571 ? 7.668 45.688 15.422 1 87.94 571 SER B CA 1
ATOM 9634 C C . SER B 1 571 ? 9.086 45.219 15.133 1 87.94 571 SER B C 1
ATOM 9636 O O . SER B 1 571 ? 10.047 46 15.242 1 87.94 571 SER B O 1
ATOM 9638 N N . LEU B 1 572 ? 9.219 44.031 14.734 1 92.44 572 LEU B N 1
ATOM 9639 C CA . LEU B 1 572 ? 10.539 43.469 14.492 1 92.44 572 LEU B CA 1
ATOM 9640 C C . LEU B 1 572 ? 10.938 43.625 13.023 1 92.44 572 LEU B C 1
ATOM 9642 O O . LEU B 1 572 ? 12.031 43.219 12.625 1 92.44 572 LEU B O 1
ATOM 9646 N N . HIS B 1 573 ? 10.102 44.281 12.266 1 94.19 573 HIS B N 1
ATOM 9647 C CA . HIS B 1 573 ? 10.336 44.406 10.836 1 94.19 573 HIS B CA 1
ATOM 9648 C C . HIS B 1 573 ? 10.445 45.906 10.438 1 94.19 573 HIS B C 1
ATOM 9650 O O . HIS B 1 573 ? 9.812 46.75 11.062 1 94.19 573 HIS B O 1
ATOM 9656 N N . GLN B 1 574 ? 11.203 46.156 9.406 1 93.06 574 GLN B N 1
ATOM 9657 C CA . GLN B 1 574 ? 11.406 47.531 8.93 1 93.06 574 GLN B CA 1
ATOM 9658 C C . GLN B 1 574 ? 10.422 47.875 7.809 1 93.06 574 GLN B C 1
ATOM 9660 O O . GLN B 1 574 ? 10.109 49.031 7.586 1 93.06 574 GLN B O 1
ATOM 9665 N N . MET B 1 575 ? 10.016 46.844 7.113 1 94.12 575 MET B N 1
ATOM 9666 C CA . MET B 1 575 ? 9.125 47.062 5.973 1 94.12 575 MET B CA 1
ATOM 9667 C C . MET B 1 575 ? 7.922 46.125 6.043 1 94.12 575 MET B C 1
ATOM 9669 O O . MET B 1 575 ? 8.008 45.031 6.598 1 94.12 575 MET B O 1
ATOM 9673 N N . GLU B 1 576 ? 6.789 46.562 5.496 1 95.12 576 GLU B N 1
ATOM 9674 C CA . GLU B 1 576 ? 5.57 45.781 5.391 1 95.12 576 GLU B CA 1
ATOM 9675 C C . GLU B 1 576 ? 5.004 45.812 3.975 1 95.12 576 GLU B C 1
ATOM 9677 O O . GLU B 1 576 ? 4.848 46.875 3.395 1 95.12 576 GLU B O 1
ATOM 9682 N N . LEU B 1 577 ? 4.805 44.719 3.416 1 95.25 577 LEU B N 1
ATOM 9683 C CA . LEU B 1 577 ? 4.043 44.594 2.182 1 95.25 577 LEU B CA 1
ATOM 9684 C C . LEU B 1 577 ? 2.596 44.188 2.477 1 95.25 577 LEU B C 1
ATOM 9686 O O . LEU B 1 577 ? 2.326 43.094 2.928 1 95.25 577 LEU B O 1
ATOM 9690 N N . LYS B 1 578 ? 1.696 45.031 2.225 1 93.5 578 LYS B N 1
ATOM 9691 C CA . LYS B 1 578 ? 0.278 44.75 2.453 1 93.5 578 LYS B CA 1
ATOM 9692 C C . LYS B 1 578 ? -0.446 44.469 1.143 1 93.5 578 LYS B C 1
ATOM 9694 O O . LYS B 1 578 ? -0.434 45.281 0.223 1 93.5 578 LYS B O 1
ATOM 9699 N N . LEU B 1 579 ? -1.033 43.344 1.078 1 92.25 579 LEU B N 1
ATOM 9700 C CA . LEU B 1 579 ? -1.792 42.906 -0.099 1 92.25 579 LEU B CA 1
ATOM 9701 C C . LEU B 1 579 ? -3.285 43.156 0.109 1 92.25 579 LEU B C 1
ATOM 9703 O O . LEU B 1 579 ? -3.801 42.938 1.211 1 92.25 579 LEU B O 1
ATOM 9707 N N . TYR B 1 580 ? -3.918 43.5 -0.947 1 87.25 580 TYR B N 1
ATOM 9708 C CA . TYR B 1 580 ? -5.355 43.75 -0.917 1 87.25 580 TYR B CA 1
ATOM 9709 C C . TYR B 1 580 ? -6.082 42.812 -1.884 1 87.25 580 TYR B C 1
ATOM 9711 O O . TYR B 1 580 ? -5.461 42.219 -2.756 1 87.25 580 TYR B O 1
ATOM 9719 N N . GLN B 1 581 ? -7.348 42.562 -1.728 1 80.69 581 GLN B N 1
ATOM 9720 C CA . GLN B 1 581 ? -8.164 41.688 -2.568 1 80.69 581 GLN B CA 1
ATOM 9721 C C . GLN B 1 581 ? -8.25 42.25 -3.994 1 80.69 581 GLN B C 1
ATOM 9723 O O . GLN B 1 581 ? -8.492 41.469 -4.934 1 80.69 581 GLN B O 1
ATOM 9728 N N . SER B 1 582 ? -7.969 43.406 -4.316 1 75.19 582 SER B N 1
ATOM 9729 C CA . SER B 1 582 ? -8.094 44.031 -5.629 1 75.19 582 SER B CA 1
ATOM 9730 C C . SER B 1 582 ? -6.809 43.906 -6.434 1 75.19 582 SER B C 1
ATOM 9732 O O . SER B 1 582 ? -6.523 44.719 -7.312 1 75.19 582 SER B O 1
ATOM 9734 N N . ASN B 1 583 ? -6.051 42.938 -6.18 1 82.94 583 ASN B N 1
ATOM 9735 C CA . ASN B 1 583 ? -4.793 42.688 -6.879 1 82.94 583 ASN B CA 1
ATOM 9736 C C . ASN B 1 583 ? -3.809 43.844 -6.699 1 82.94 583 ASN B C 1
ATOM 9738 O O . ASN B 1 583 ? -2.895 44 -7.508 1 82.94 583 ASN B O 1
ATOM 9742 N N . ARG B 1 584 ? -4.125 44.656 -5.707 1 87.44 584 ARG B N 1
ATOM 9743 C CA . ARG B 1 584 ? -3.254 45.781 -5.406 1 87.44 584 ARG B CA 1
ATOM 9744 C C . ARG B 1 584 ? -2.416 45.5 -4.16 1 87.44 584 ARG B C 1
ATOM 9746 O O . ARG B 1 584 ? -2.691 44.562 -3.412 1 87.44 584 ARG B O 1
ATOM 9753 N N . TYR B 1 585 ? -1.286 46.219 -4.066 1 93.56 585 TYR B N 1
ATOM 9754 C CA . TYR B 1 585 ? -0.421 46.094 -2.902 1 93.56 585 TYR B CA 1
ATOM 9755 C C . TYR B 1 585 ? 0.112 47.438 -2.438 1 93.56 585 TYR B C 1
ATOM 9757 O O . TYR B 1 585 ? 0.027 48.406 -3.166 1 93.56 585 TYR B O 1
ATOM 9765 N N . GLU B 1 586 ? 0.5 47.562 -1.252 1 93.38 586 GLU B N 1
ATOM 9766 C CA . GLU B 1 586 ? 1.135 48.719 -0.667 1 93.38 586 GLU B CA 1
ATOM 9767 C C . GLU B 1 586 ? 2.4 48.344 0.097 1 93.38 586 GLU B C 1
ATOM 9769 O O . GLU B 1 586 ? 2.418 47.344 0.831 1 93.38 586 GLU B O 1
ATOM 9774 N N . LEU B 1 587 ? 3.453 49.062 -0.181 1 92.94 587 LEU B N 1
ATOM 9775 C CA . LEU B 1 587 ? 4.695 48.875 0.564 1 92.94 587 LEU B CA 1
ATOM 9776 C C . LEU B 1 587 ? 4.867 50 1.586 1 92.94 587 LEU B C 1
ATOM 9778 O O . LEU B 1 587 ? 4.945 51.188 1.219 1 92.94 587 LEU B O 1
ATOM 9782 N N . ILE B 1 588 ? 4.922 49.625 2.861 1 92.88 588 ILE B N 1
ATOM 9783 C CA . ILE B 1 588 ? 4.945 50.594 3.953 1 92.88 588 ILE B CA 1
ATOM 9784 C C . ILE B 1 588 ? 6.281 50.5 4.688 1 92.88 588 ILE B C 1
ATOM 9786 O O . ILE B 1 588 ? 6.75 49.406 5.016 1 92.88 588 ILE B O 1
ATOM 9790 N N . ASP B 1 589 ? 6.953 51.625 4.953 1 91.25 589 ASP B N 1
ATOM 9791 C CA . ASP B 1 589 ? 8.133 51.688 5.805 1 91.25 589 ASP B CA 1
ATOM 9792 C C . ASP B 1 589 ? 7.746 51.812 7.273 1 91.25 589 ASP B C 1
ATOM 9794 O O . ASP B 1 589 ? 7.133 52.812 7.676 1 91.25 589 ASP B O 1
ATOM 9798 N N . LEU B 1 590 ? 8.023 50.875 8.016 1 87.38 590 LEU B N 1
ATOM 9799 C CA . LEU B 1 590 ? 7.586 50.812 9.398 1 87.38 590 LEU B CA 1
ATOM 9800 C C . LEU B 1 590 ? 8.547 51.594 10.305 1 87.38 590 LEU B C 1
ATOM 9802 O O . LEU B 1 590 ? 8.242 51.844 11.477 1 87.38 590 LEU B O 1
ATOM 9806 N N . SER B 1 591 ? 9.711 51.938 9.977 1 73.62 591 SER B N 1
ATOM 9807 C CA . SER B 1 591 ? 10.648 52.719 10.781 1 73.62 591 SER B CA 1
ATOM 9808 C C . SER B 1 591 ? 10.086 54.094 11.109 1 73.62 591 SER B C 1
ATOM 9810 O O . SER B 1 591 ? 10.367 54.656 12.18 1 73.62 591 SER B O 1
ATOM 9812 N N . ILE B 1 592 ? 9.273 54.812 10.242 1 54.47 592 ILE B N 1
ATOM 9813 C CA . ILE B 1 592 ? 8.812 56.188 10.398 1 54.47 592 ILE B CA 1
ATOM 9814 C C . ILE B 1 592 ? 7.664 56.25 11.406 1 54.47 592 ILE B C 1
ATOM 9816 O O . ILE B 1 592 ? 7.434 57.281 12.039 1 54.47 592 ILE B O 1
ATOM 9820 N N . ARG B 1 593 ? 6.812 55.25 11.516 1 51.34 593 ARG B N 1
ATOM 9821 C CA . ARG B 1 593 ? 5.566 55.469 12.25 1 51.34 593 ARG B CA 1
ATOM 9822 C C . ARG B 1 593 ? 5.809 55.469 13.75 1 51.34 593 ARG B C 1
ATOM 9824 O O . ARG B 1 593 ? 4.867 55.562 14.539 1 51.34 593 ARG B O 1
ATOM 9831 N N . THR B 1 594 ? 6.891 55.094 14.273 1 42.91 594 THR B N 1
ATOM 9832 C CA . THR B 1 594 ? 6.816 55.25 15.719 1 42.91 594 THR B CA 1
ATOM 9833 C C . THR B 1 594 ? 6.504 56.688 16.094 1 42.91 594 THR B C 1
ATOM 9835 O O . THR B 1 594 ? 6.055 56.969 17.203 1 42.91 594 THR B O 1
ATOM 9838 N N . ASP B 1 595 ? 7.125 57.719 15.523 1 35.25 595 ASP B N 1
ATOM 9839 C CA . ASP B 1 595 ? 6.895 59.031 16.109 1 35.25 595 ASP B CA 1
ATOM 9840 C C . ASP B 1 595 ? 5.504 59.562 15.742 1 35.25 595 ASP B C 1
ATOM 9842 O O . ASP B 1 595 ? 5.051 60.562 16.297 1 35.25 595 ASP B O 1
ATOM 9846 N N . SER B 1 596 ? 5.082 59.656 14.484 1 33.97 596 SER B N 1
ATOM 9847 C CA . SER B 1 596 ? 3.898 60.469 14.195 1 33.97 596 SER B CA 1
ATOM 9848 C C . SER B 1 596 ? 2.635 59.781 14.719 1 33.97 596 SER B C 1
ATOM 9850 O O . SER B 1 596 ? 2.416 58.594 14.484 1 33.97 596 SER B O 1
ATOM 9852 N N . GLY B 1 597 ? 1.853 60.219 15.844 1 31.5 597 GLY B N 1
ATOM 9853 C CA . GLY B 1 597 ? 0.414 60.281 16.047 1 31.5 597 GLY B CA 1
ATOM 9854 C C . GLY B 1 597 ? -0.374 60.344 14.75 1 31.5 597 GLY B C 1
ATOM 9855 O O . GLY B 1 597 ? 0.203 60.5 13.68 1 31.5 597 GLY B O 1
ATOM 9856 N N . SER B 1 598 ? -1.87 60.625 14.719 1 31.78 598 SER B N 1
ATOM 9857 C CA . SER B 1 598 ? -3.008 60.531 13.805 1 31.78 598 SER B CA 1
ATOM 9858 C C . SER B 1 598 ? -2.738 61.281 12.508 1 31.78 598 SER B C 1
ATOM 9860 O O . SER B 1 598 ? -3.656 61.531 11.719 1 31.78 598 SER B O 1
ATOM 9862 N N . ARG B 1 599 ? -1.713 62.125 12.195 1 29.94 599 ARG B N 1
ATOM 9863 C CA . ARG B 1 599 ? -2.131 62.938 11.062 1 29.94 599 ARG B CA 1
ATOM 9864 C C . ARG B 1 599 ? -2.186 62.125 9.781 1 29.94 599 ARG B C 1
ATOM 9866 O O . ARG B 1 599 ? -1.189 61.5 9.391 1 29.94 599 ARG B O 1
ATOM 9873 N N . GLU B 1 600 ? -3.408 61.562 9.375 1 29.47 600 GLU B N 1
ATOM 9874 C CA . GLU B 1 600 ? -3.863 61 8.109 1 29.47 600 GLU B CA 1
ATOM 9875 C C . GLU B 1 600 ? -3.318 61.781 6.922 1 29.47 600 GLU B C 1
ATOM 9877 O O . GLU B 1 600 ? -3.896 62.781 6.527 1 29.47 600 GLU B O 1
ATOM 9882 N N . GLN B 1 601 ? -2.051 62.281 6.836 1 25.33 601 GLN B N 1
ATOM 9883 C CA . GLN B 1 601 ? -1.861 62.969 5.566 1 25.33 601 GLN B CA 1
ATOM 9884 C C . GLN B 1 601 ? -1.982 62 4.387 1 25.33 601 GLN B C 1
ATOM 9886 O O . GLN B 1 601 ? -1.279 61 4.332 1 25.33 601 GLN B O 1
ATOM 9891 N N . LYS B 1 602 ? -3.141 61.844 3.746 1 31.48 602 LYS B N 1
ATOM 9892 C CA . LYS B 1 602 ? -3.562 61.375 2.438 1 31.48 602 LYS B CA 1
ATOM 9893 C C . LYS B 1 602 ? -2.664 61.906 1.331 1 31.48 602 LYS B C 1
ATOM 9895 O O . LYS B 1 602 ? -3.133 62.594 0.426 1 31.48 602 LYS B O 1
ATOM 9900 N N . GLY B 1 603 ? -1.338 62.375 1.588 1 25.78 603 GLY B N 1
ATOM 9901 C CA . GLY B 1 603 ? -0.746 62.969 0.398 1 25.78 603 GLY B CA 1
ATOM 9902 C C . GLY B 1 603 ? -0.535 61.969 -0.723 1 25.78 603 GLY B C 1
ATOM 9903 O O . GLY B 1 603 ? -0.522 60.75 -0.488 1 25.78 603 GLY B O 1
ATOM 9904 N N . PRO B 1 604 ? -0.876 62.312 -1.979 1 27.31 604 PRO B N 1
ATOM 9905 C CA . PRO B 1 604 ? -0.654 61.594 -3.234 1 27.31 604 PRO B CA 1
ATOM 9906 C C . PRO B 1 604 ? 0.787 61.094 -3.389 1 27.31 604 PRO B C 1
ATOM 9908 O O . PRO B 1 604 ? 1.702 61.688 -2.797 1 27.31 604 PRO B O 1
ATOM 9911 N N . LEU B 1 605 ? 1.035 59.812 -3.645 1 25.67 605 LEU B N 1
ATOM 9912 C CA . LEU B 1 605 ? 2.299 59.219 -4.066 1 25.67 605 LEU B CA 1
ATOM 9913 C C . LEU B 1 605 ? 3.049 60.156 -5.012 1 25.67 605 LEU B C 1
ATOM 9915 O O . LEU B 1 605 ? 2.541 60.5 -6.082 1 25.67 605 LEU B O 1
ATOM 9919 N N . ASP B 1 606 ? 3.744 61.156 -4.539 1 24.11 606 ASP B N 1
ATOM 9920 C CA . ASP B 1 606 ? 4.684 61.938 -5.348 1 24.11 606 ASP B CA 1
ATOM 9921 C C . ASP B 1 606 ? 5.59 61.031 -6.168 1 24.11 606 ASP B C 1
ATOM 9923 O O . ASP B 1 606 ? 6.188 60.094 -5.629 1 24.11 606 ASP B O 1
ATOM 9927 N N . SER B 1 607 ? 5.438 60.906 -7.539 1 26.58 607 SER B N 1
ATOM 9928 C CA . SER B 1 607 ? 5.992 60.25 -8.719 1 26.58 607 SER B CA 1
ATOM 9929 C C . SER B 1 607 ? 7.516 60.375 -8.742 1 26.58 607 SER B C 1
ATOM 9931 O O . SER B 1 607 ? 8.18 59.625 -9.477 1 26.58 607 SER B O 1
ATOM 9933 N N . ARG B 1 608 ? 8.156 61.438 -8.289 1 26.91 608 ARG B N 1
ATOM 9934 C CA . ARG B 1 608 ? 9.453 61.906 -8.789 1 26.91 608 ARG B CA 1
ATOM 9935 C C . ARG B 1 608 ? 10.586 61.062 -8.25 1 26.91 608 ARG B C 1
ATOM 9937 O O . ARG B 1 608 ? 11.75 61.25 -8.594 1 26.91 608 ARG B O 1
ATOM 9944 N N . TYR B 1 609 ? 10.523 60.5 -7.051 1 24.47 609 TYR B N 1
ATOM 9945 C CA . TYR B 1 609 ? 11.852 60.062 -6.641 1 24.47 609 TYR B CA 1
ATOM 9946 C C . TYR B 1 609 ? 12.32 58.875 -7.496 1 24.47 609 TYR B C 1
ATOM 9948 O O . TYR B 1 609 ? 13.328 58.25 -7.188 1 24.47 609 TYR B O 1
ATOM 9956 N N . LEU B 1 610 ? 11.375 58.25 -8.227 1 23.19 610 LEU B N 1
ATOM 9957 C CA . LEU B 1 610 ? 12.031 57.25 -9.07 1 23.19 610 LEU B CA 1
ATOM 9958 C C . LEU B 1 610 ? 12.781 57.906 -10.211 1 23.19 610 LEU B C 1
ATOM 9960 O O . LEU B 1 610 ? 12.406 57.75 -11.383 1 23.19 610 LEU B O 1
ATOM 9964 N N . LYS B 1 611 ? 12.992 59.25 -10.242 1 23.06 611 LYS B N 1
ATOM 9965 C CA . LYS B 1 611 ? 13.648 59.625 -11.484 1 23.06 611 LYS B CA 1
ATOM 9966 C C . LYS B 1 611 ? 14.984 58.906 -11.656 1 23.06 611 LYS B C 1
ATOM 9968 O O . LYS B 1 611 ? 15.719 58.719 -10.688 1 23.06 611 LYS B O 1
ATOM 9973 N N . ALA B 1 612 ? 15.234 58.375 -12.906 1 23.2 612 ALA B N 1
ATOM 9974 C CA . ALA B 1 612 ? 16.391 57.906 -13.656 1 23.2 612 ALA B CA 1
ATOM 9975 C C . ALA B 1 612 ? 17.547 58.906 -13.555 1 23.2 612 ALA B C 1
ATOM 9977 O O . ALA B 1 612 ? 17.406 60.062 -13.977 1 23.2 612 ALA B O 1
ATOM 9978 N N . GLU B 1 613 ? 18.25 59.125 -12.438 1 19.27 613 GLU B N 1
ATOM 9979 C CA . GLU B 1 613 ? 19.547 59.469 -13.008 1 19.27 613 GLU B CA 1
ATOM 9980 C C . GLU B 1 613 ? 20.094 58.344 -13.875 1 19.27 613 GLU B C 1
ATOM 9982 O O . GLU B 1 613 ? 19.969 57.156 -13.531 1 19.27 613 GLU B O 1
#

Sequence (1226 aa):
MSESSSTTTKIFFLHNSTIRLSLLFLLIFAILYEIAVYNIGLITGDYYKILNEKNEKAFLYQTAKSIGLIIAISLVKNLKDYIANYLYVSWRKCLTENLHDNYFRNQSFYRLNVLNSIYQYEIQSPNKSNDNVDQRITQDVDKMFQSLSVLVPEILIAPFLIIFYWIRCQSATGPVGPISCLVLFVIGTSMNYFVIKQISLLVYQQERYEGDFRFQHLRIRNNAEAIVFMSGESSEHHNCQKFLSNLISTQKRLIFRQFFLKFLTSLCDYFGSILSFIAFAIPLFAGVYDNLTPSQLSQLISKNIFFTIYLINCFTRLIDLSVNVSMFLGTFKRVNEIYKWLALNVREEDDDVLSCRVDESEKDSEISVNLKNVTIKNPCDSIIVENLCLPIKYGHNLIISGPSGVGKTSIIRVIKKIWPIHCGTIERNITLNDPKCVMFCSNKPILTTGSIAEQIIYPLVYDRETVQNDHDFNILALNILKFLEIEKSLLKLAANNLHGEDGINWIDHLSAGEIQRFNLARIFYHRPSIVFLDECTTALPDDIARKILYELIYQYRITVVTISHNNSLKSLHQMELKLYQSNRYELIDLSIRTDSGSREQKGPLDSRYLKAEMSESSSTTTKIFFLHNSTIRLSLLFLLIFAILYEIAVYNIGLITGDYYKILNEKNEKAFLYQTAKSIGLIIAISLVKNLKDYIANYLYVSWRKCLTENLHDNYFRNQSFYRLNVLNSIYQYEIQSPNKSNDNVDQRITQDVDKMFQSLSVLVPEILIAPFLIIFYWIRCQSATGPVGPISCLVLFVIGTSMNYFVIKQISLLVYQQERYEGDFRFQHLRIRNNAEAIVFMSGESSEHHNCQKFLSNLISTQKRLIFRQFFLKFLTSLCDYFGSILSFIAFAIPLFAGVYDNLTPSQLSQLISKNIFFTIYLINCFTRLIDLSVNVSMFLGTFKRVNEIYKWLALNVREEDDDVLSCRVDESEKDSEISVNLKNVTIKNPCDSIIVENLCLPIKYGHNLIISGPSGVGKTSIIRVIKKIWPIHCGTIERNITLNDPKCVMFCSNKPILTTGSIAEQIIYPLVYDRETVQNDHDFNILALNILKFLEIEKSLLKLAANNLHGEDGINWIDHLSAGEIQRFNLARIFYHRPSIVFLDECTTALPDDIARKILYELIYQYRITVVTISHNNSLKSLHQMELKLYQSNRYELIDLSIRTDSGSREQKGPLDSRYLKAE